Protein 8PMM (pdb70)

Foldseek 3Di:
DPDDLDDFPDDDDDCVLVDPVLLVVLVVVLVCLVVPQPPPDDLPQDDVQEDFFLVLALQQCQSVVVLLPPQAFWKFWAAAFDQLHGDLFTEIETEHQDDDDPVVDDPSNDDDQKTAGRPSRIGGYHYWYWDFDFFDDDPQLVCLQPPPQAHAFAHWKAWQPAIATFAFWWFFQDDLRFTFTKFFAVRQDDPVDGWRWMWGHHDVVVDDTDTFATWRDWDFWDACCLLVVDSSHSQSQEIEGLGMTTGGGDPPDDCVRYFLADPPAGFADWADADDRGDGRVVAFQFKKWWAHNGYGIFIWGFHGAFMWGADPVGRIYTFGTKIFTPPLDRRDHRRHHGIFIWGHDDDPDGIHTQWTWHDDDRQKIWIDRHDVDDTGIMTTTHGPVSSCVVSRMTGDGHVVSVVVSNVSD/DPDDADDFDDDDDDDQLVDPVNLVVLVVVLVVQVVQAPDDDPDDADPVLEDFFLVLALQLCQNCVVLLPVQFFWKFWFAAFDLQHGDLFTEIETEHCDDDDCVVDDPSNDDDQKTAGGPRRIGGYHYWYWDWADDDPQLVCQQPPPQAHAFQHWKAWQPAIATFAFWWFFQDDLRFTFTKFFAVRQDDPVDGWRWIWGHHDPVVDDTDTFATWRDWDAWDACCLQVVDHSHSQSAEIEGLTMTTGGGDPPDDCVRYFLADPPAGFADFADARDRRHGRVVAFQFKKWWAHSGYGIFIWGFHGAFMWGQDDPRHIYTFGTKIFTPPLDRRDDRRHGRIFIWGHDDPPDGIHTFWTWHPDDRQKIWIDRHDVDDTTIMTTTHGVVSSCVVSNMGGDRHVVSVVVSNVPRD/DDDADADPFPDDDDDDPLVDPVNLVVLVVVLVVLVPPQQADFFLLLALQQCQNCVVLLVPQFQWKFWFAAFDQQHGDQFTEIETEHQDDDDPVPDDPSNDDAQKTAGRRRHIGGYYYWHKDAADDDPQLVCLQPPPLAHAFAHWKAWQPAIATWAFFWFFQDGLRFTWTKFFAVSQDDVVDRWGWMWGHHDPVVDDTHTFFTWRDWDAKDAPCLLVVDHSHSQSFEIEGLGMTTGGGDPPDDCVRYFLADPVQGFADFADARDRPHGRVVAAQFKKWWAHSGYGIFIWGFHGAFMWDNPPPSHIYTFGTKIFTPPLDRRDAARHGGIFIWGHDDPPHGIHTFWGWHRRHPGFMWIDRHDVDDTGTMTTTHGPVSSCVVSNMGGDRHVVVVVVSNVSD

Solvent-accessible surface area: 53378 Å² total; per-residue (Å²): 180,126,155,116,89,92,113,66,74,170,121,158,186,57,92,59,11,108,95,137,88,39,32,77,31,10,58,87,95,20,39,109,42,109,186,44,50,146,75,218,184,71,54,220,56,87,151,84,71,40,3,91,10,1,42,40,0,0,44,1,1,2,28,31,1,137,110,3,71,177,92,27,68,3,0,0,0,0,19,28,17,114,182,17,100,56,33,121,41,13,0,0,1,0,1,22,65,49,100,17,56,143,110,9,48,74,130,72,46,35,36,57,66,59,16,68,0,23,70,13,43,14,0,15,4,4,38,6,30,4,44,58,144,179,52,84,78,40,95,38,6,41,81,0,8,0,48,16,112,26,0,0,8,0,0,0,0,0,5,49,104,63,63,0,0,0,0,3,5,0,43,33,96,65,71,76,77,40,0,0,0,0,0,0,37,83,8,0,30,32,119,135,78,115,90,26,86,0,14,0,0,10,0,93,94,78,20,26,22,33,71,0,1,30,22,31,84,40,28,28,78,22,12,0,58,84,9,8,60,44,61,0,2,41,20,57,55,0,16,0,15,0,2,0,0,1,0,9,7,17,150,124,17,74,24,99,11,11,16,9,48,2,29,58,42,27,88,6,7,73,22,70,99,10,69,14,135,39,63,2,97,35,8,4,36,35,75,0,4,0,2,0,22,0,6,3,77,20,39,0,30,0,14,0,0,0,7,3,62,37,36,178,176,32,46,1,26,0,4,0,1,1,0,7,4,55,130,102,124,26,1,1,27,132,17,0,15,0,0,3,0,0,9,26,54,121,133,75,82,115,21,88,0,2,0,0,2,7,6,25,109,17,31,23,0,102,4,34,32,52,29,90,78,14,41,22,35,1,0,1,0,0,1,0,7,44,0,3,64,110,7,67,0,53,18,6,39,57,63,120,41,8,117,82,1,49,155,110,81,180,136,94,136,90,125,117,60,64,166,115,158,181,57,92,57,10,110,98,149,86,36,32,101,30,9,64,85,68,22,38,94,33,110,182,56,39,156,96,68,94,145,50,163,53,56,154,80,57,31,2,93,9,4,39,43,0,0,30,2,1,0,30,34,5,154,99,2,91,162,86,22,71,5,4,0,0,0,16,24,14,121,191,18,98,53,34,119,42,12,0,0,1,0,0,14,31,42,102,18,58,149,110,8,40,82,126,61,42,38,38,54,66,65,14,35,1,25,66,12,37,22,0,16,3,3,38,6,40,4,48,89,109,78,98,38,94,35,11,18,78,0,7,0,45,12,102,26,0,0,7,0,0,9,0,1,4,40,102,61,66,0,0,0,0,4,4,0,42,31,100,63,73,41,61,50,0,0,0,0,0,2,30,84,11,0,26,28,117,132,77,116,86,25,79,0,12,0,1,36,0,94,104,104,22,21,26,41,77,0,1,25,25,69,94,38,31,31,76,29,13,0,56,81,6,8,59,36,54,0,2,56,33,59,52,0,17,0,23,0,1,0,0,0,0,13,9,15,154,124,15,81,26,98,14,9,17,10,50,1,30,58,41,26,78,6,8,74,23,66,96,12,75,12,136,42,76,6,100,37,10,5,36,30,74,0,4,0,2,0,27,0,6,2,76,20,41,0,30,0,13,0,0,0,5,9,50,62,43,167,163,49,35,2,29,0,1,1,1,2,0,6,5,48,127,94,124,30,1,0,47,144,5,0,8,0,0,2,0,0,8,30,50,119,135,71,77,111,22,81,0,2,0,0,0,10,12,34,109,37,2,66,10,131,4,36,37,56,30,92,93,11,41,18,50,0,0,0,0,0,1,0,9,40,0,4,67,98,3,68,0,53,22,7,42,54,63,117,42,7,112,72,1,49,141,88,55,226,128,125,143,89,122,99,94,118,68,72,172,130,154,185,54,91,68,12,112,94,137,84,33,31,82,30,9,67,79,85,18,33,121,70,154,90,211,14,162,63,2,96,9,3,43,43,0,0,29,0,0,0,58,33,1,151,104,0,52,158,80,12,48,3,0,0,0,0,10,27,18,120,177,15,98,52,34,110,66,16,0,0,2,0,2,14,41,45,107,16,60,149,111,9,42,75,128,62,31,37,37,49,63,71,14,78,9,26,90,20,21,49,0,20,3,4,35,7,42,5,47,80,109,104,63,38,91,40,5,35,83,0,13,0,53,12,105,26,0,0,6,0,0,0,0,0,3,43,114,33,60,0,0,0,0,3,5,0,61,22,92,58,61,47,102,29,0,0,0,0,0,8,47,122,7,0,19,23,138,131,77,118,75,28,86,0,15,0,0,12,0,94,85,80,16,22,22,32,74,0,1,29,24,36,80,42,29,27,78,19,12,0,58,77,8,8,59,45,58,1,2,56,31,59,58,1,19,0,36,0,22,0,0,0,0,14,17,16,154,126,17,81,24,100,13,10,17,10,46,2,28,59,40,24,81,6,10,77,21,68,95,9,75,13,135,40,72,5,89,35,9,3,34,50,64,0,4,0,2,0,36,3,11,4,80,25,39,0,29,0,14,0,1,0,2,3,30,64,49,156,123,50,39,0,19,0,6,0,1,3,0,7,5,63,132,115,125,46,2,2,44,121,6,0,7,0,0,2,0,0,9,24,51,106,139,73,77,118,22,78,0,2,0,3,1,78,14,32,24,87,132,36,8,98,4,35,32,47,27,88,69,13,55,24,38,15,3,11,0,2,1,0,8,40,0,5,71,115,8,76,0,50,22,6,42,63,62,125,46,8,126,81,2,52,142,114,90

Organism: Oryza sativa subsp. japonica (NCBI:txid39947)

Secondary structure (DSSP, 8-state):
--S-S--S-------GGGSHHHHHHHHHHHHHHHHT----S-----GGGB--BHHHHHHHHHHTHHHHHHTSSEEEEEEEEETTEEEEEEEEEEEESS---GGG--TTTSPPSEEE-GGG-EEEEEEEEEEE------HHHHIIIIISSSEEET-EEE-SS-EEE--EEEEESSTT--EEEEE-HHHH--TTSSS-EEEEE--TTTS-EEEEEE--EEEEEEEHHHHHSS--SS-SSEEEEEEEEEEEPPTTS-GGGEEEEETTTB---S-----TTSBGGGTTT-EEEEEETTTEEEEEEEEEEEEEEE-TT--EEEEEEEEEEGGG--S--TT-TT-EEEEPPSSSPPPEEEEEE--SSS--EEE---TTS--EEEEEEEEHHHHHHHHTEEE--SHHHHHHHHHH-/--S----S-------GGGSHHHHHHHHHHHHHHHHT-----SS---GGGB--SHHHHHHHHHHTHHHHHHT-SEEEEEEEEETTEEEEEEEEEEEES----GGGS-TTTSPPSEEE-GGG-EEEEEEEEEE----SHHHHIIIIISSSEEET-EEE-SS-EEE--EEEEESSTT--EEEEE-HHHH--TTSSS-EEEEE--TTTS-EEEEEE--EEEEEEEHHHHTSS--SS-SSEEEEEEEEEEEPPTTS-GGGEEEEETTTB---S-----TTS-GGGTTT-EEEEEETTTEEEEEEEEEEEEEEEETTTEEEEEEEEEEEGGG--S--TT-TT-EEEEPPSSSPPPEEEEEE---SS-EEEE---SSS--EEEEEEEEHHHHHHHHTEEE--SHHHHHHHHHT--/--SS----S-------GGGSHHHHHHHHHHHHHH---S----BHHHHHHHHHHTHHHHHHTSSEEEEEEEEETTEEEEEEEEEEEESS---GGGS-TTTSPPSEEE-GGG-EEEEEEEEE------HHHHIIIIISSSB-TT-EEE-SS-EEE--EEEEESSTT--EEEEEETTTS--TT-SS-EEEEE--TTTS-EEEEEE--EEEEEEEHHHHHSS--SS-SSEEEEEEEEEEEBPTT--GGGB--SBTTTB---S-----TTSBGGGTTT-EEEEEETTTEEEEEEEEEEEE---SSSSSEEEEEEEEEEGGG--S--TT-TTPEEEEPPSSSPPPEEEEEEE---SS--EEE--TTS--EE-EEEEEHHHHHHHHTEEE--SHHHHHHHHHH-

Nearest PDB structures (foldseek):
  8pmm-assembly1_A-2  TM=1.002E+00  e=7.565E-95  Oryza sativa Japonica Group
  8pmm-assembly1_C-2  TM=9.900E-01  e=7.023E-84  Oryza sativa Japonica Group
  7y77-assembly1_B-2  TM=9.861E-01  e=4.446E-80  Oryza sativa
  8has-assembly1_A  TM=9.762E-01  e=2.561E-70  Oryza sativa Japonica Group
  8has-assembly1_D  TM=9.778E-01  e=8.868E-70  Oryza sativa Japonica Group

B-factor: mean 43.65, std 19.55, range [15.36, 205.16]

Radius of gyration: 37.41 Å; Cα contacts (8 Å, |Δi|>4): 3082; chains: 3; bounding box: 82×108×98 Å

Structure (mmCIF, N/CA/C/O backbone):
data_8PMM
#
_entry.id   8PMM
#
_cell.length_a   89.967
_cell.length_b   182.917
_cell.length_c   172.510
_cell.angle_alpha   90.000
_cell.angle_beta   90.000
_cell.angle_gamma   90.000
#
_symmetry.space_group_name_H-M   'C 2 2 21'
#
loop_
_entity.id
_entity.type
_entity.pdbx_description
1 polymer 'Protein NARROW LEAF 1'
2 non-polymer "ADENOSINE-5'-TRIPHOSPHATE"
3 non-polymer 'MAGNESIUM ION'
4 non-polymer 'PHOSPHATE ION'
5 water water
#
loop_
_atom_site.group_PDB
_atom_site.id
_atom_site.type_symbol
_atom_site.label_atom_id
_atom_site.label_alt_id
_atom_site.label_comp_id
_atom_site.label_asym_id
_atom_site.label_entity_id
_atom_site.label_seq_id
_atom_site.pdbx_PDB_ins_code
_atom_site.Cartn_x
_atom_site.Cartn_y
_atom_site.Cartn_z
_atom_site.occupancy
_atom_site.B_iso_or_equiv
_atom_site.auth_seq_id
_atom_site.auth_comp_id
_atom_site.auth_asym_id
_atom_site.auth_atom_id
_atom_site.pdbx_PDB_model_num
ATOM 1 N N . CYS A 1 16 ? 28.57743 24.87112 86.17443 1.000 148.71256 41 CYS A N 1
ATOM 2 C CA . CYS A 1 16 ? 27.27377 24.85597 86.82769 1.000 146.24373 41 CYS A CA 1
ATOM 3 C C . CYS A 1 16 ? 27.13475 23.62070 87.71354 1.000 147.03825 41 CYS A C 1
ATOM 4 O O . CYS A 1 16 ? 28.13546 23.09336 88.19815 1.000 152.31620 41 CYS A O 1
ATOM 7 N N . THR A 1 17 ? 25.90230 23.17493 87.96337 1.000 149.61592 42 THR A N 1
ATOM 8 C CA . THR A 1 17 ? 25.71524 22.02396 88.84277 1.000 147.73809 42 THR A CA 1
ATOM 9 C C . THR A 1 17 ? 25.74927 20.69108 88.09359 1.000 145.36054 42 THR A C 1
ATOM 10 O O . THR A 1 17 ? 26.55958 19.81297 88.40617 1.000 145.48946 42 THR A O 1
ATOM 14 N N . HIS A 1 18 ? 24.87236 20.53511 87.10541 1.000 138.28833 43 HIS A N 1
ATOM 15 C CA . HIS A 1 18 ? 24.76578 19.33953 86.27238 1.000 141.40990 43 HIS A CA 1
ATOM 16 C C . HIS A 1 18 ? 24.48220 19.80694 84.84632 1.000 136.95349 43 HIS A C 1
ATOM 17 O O . HIS A 1 18 ? 24.58768 20.99853 84.54046 1.000 140.61150 43 HIS A O 1
ATOM 24 N N . THR A 1 19 ? 24.12159 18.88646 83.95321 1.000 131.13761 44 THR A N 1
ATOM 25 C CA . THR A 1 19 ? 23.84705 19.25158 82.56853 1.000 130.15946 44 THR A CA 1
ATOM 26 C C . THR A 1 19 ? 22.34466 19.18521 82.33086 1.000 129.79546 44 THR A C 1
ATOM 27 O O . THR A 1 19 ? 21.70009 18.17708 82.64443 1.000 127.86399 44 THR A O 1
ATOM 31 N N . GLU A 1 20 ? 21.78369 20.28214 81.81368 1.000 123.92479 45 GLU A N 1
ATOM 32 C CA . GLU A 1 20 ? 20.33946 20.34785 81.61846 1.000 100.27516 45 GLU A CA 1
ATOM 33 C C . GLU A 1 20 ? 19.92297 19.90948 80.21035 1.000 100.85824 45 GLU A C 1
ATOM 34 O O . GLU A 1 20 ? 19.09193 19.00725 80.06219 1.000 100.20832 45 GLU A O 1
ATOM 40 N N . ASN A 1 21 ? 20.48684 20.54068 79.16973 1.000 92.93591 46 ASN A N 1
ATOM 41 C CA . ASN A 1 21 ? 20.64661 20.00417 77.81659 1.000 83.58663 46 ASN A CA 1
ATOM 42 C C . ASN A 1 21 ? 21.64669 20.88497 77.07234 1.000 86.46616 46 ASN A C 1
ATOM 43 O O . ASN A 1 21 ? 21.45172 22.10208 77.04021 1.000 88.43986 46 ASN A O 1
ATOM 48 N N . SER A 1 22 ? 22.66340 20.33645 76.40985 1.000 87.04418 47 SER A N 1
ATOM 49 C CA . SER A 1 22 ? 23.58673 21.20775 75.68644 1.000 90.26784 47 SER A CA 1
ATOM 50 C C . SER A 1 22 ? 23.51331 21.09742 74.16920 1.000 87.13314 47 SER A C 1
ATOM 51 O O . SER A 1 22 ? 24.15974 21.89559 73.47967 1.000 89.91820 47 SER A O 1
ATOM 54 N N . ALA A 1 23 ? 22.75212 20.15139 73.63007 1.000 81.97540 48 ALA A N 1
ATOM 55 C CA . ALA A 1 23 ? 22.75532 19.89587 72.19809 1.000 79.58085 48 ALA A CA 1
ATOM 56 C C . ALA A 1 23 ? 21.35609 19.58879 71.68842 1.000 75.94993 48 ALA A C 1
ATOM 57 O O . ALA A 1 23 ? 20.57685 18.91165 72.36790 1.000 71.47307 48 ALA A O 1
ATOM 59 N N . ALA A 1 24 ? 21.05363 20.06671 70.48083 1.000 73.20136 49 ALA A N 1
ATOM 60 C CA . ALA A 1 24 ? 19.87649 19.60381 69.75002 1.000 68.55628 49 ALA A CA 1
ATOM 61 C C . ALA A 1 24 ? 20.25289 18.26113 69.14087 1.000 66.58695 49 ALA A C 1
ATOM 62 O O . ALA A 1 24 ? 20.92382 18.19248 68.10803 1.000 67.90653 49 ALA A O 1
ATOM 64 N N . TYR A 1 25 ? 19.83688 17.19129 69.80769 1.000 63.99652 50 TYR A N 1
ATOM 65 C CA . TYR A 1 25 ? 20.22902 15.82952 69.48845 1.000 62.78696 50 TYR A CA 1
ATOM 66 C C . TYR A 1 25 ? 18.97270 15.03100 69.18107 1.000 58.09173 50 TYR A C 1
ATOM 67 O O . TYR A 1 25 ? 17.96220 15.15299 69.88419 1.000 56.16957 50 TYR A O 1
ATOM 76 N N . PHE A 1 26 ? 19.03984 14.21409 68.13090 1.000 56.72437 51 PHE A N 1
ATOM 77 C CA . PHE A 1 26 ? 17.86894 13.53349 67.58963 1.000 52.75001 51 PHE A CA 1
ATOM 78 C C . PHE A 1 26 ? 18.14699 12.04321 67.50077 1.000 53.51035 51 PHE A C 1
ATOM 79 O O . PHE A 1 26 ? 19.13977 11.62925 66.89247 1.000 54.09593 51 PHE A O 1
ATOM 87 N N . LEU A 1 27 ? 17.28060 11.24487 68.11423 1.000 53.54168 52 LEU A N 1
ATOM 88 C CA . LEU A 1 27 ? 17.36574 9.79540 68.04483 1.000 59.53340 52 LEU A CA 1
ATOM 89 C C . LEU A 1 27 ? 16.16885 9.27271 67.26850 1.000 54.73322 52 LEU A C 1
ATOM 90 O O . LEU A 1 27 ? 15.02199 9.59878 67.59406 1.000 56.12464 52 LEU A O 1
ATOM 95 N N . TRP A 1 28 ? 16.43723 8.46870 66.24829 1.000 60.02596 53 TRP A N 1
ATOM 96 C CA . TRP A 1 28 ? 15.36287 7.89094 65.47222 1.000 54.00749 53 TRP A CA 1
ATOM 97 C C . TRP A 1 28 ? 15.32354 6.38415 65.68145 1.000 59.19874 53 TRP A C 1
ATOM 98 O O . TRP A 1 28 ? 16.36816 5.75341 65.87726 1.000 53.67559 53 TRP A O 1
ATOM 109 N N . PRO A 1 29 ? 14.14083 5.77527 65.65174 1.000 68.20815 54 PRO A N 1
ATOM 110 C CA . PRO A 1 29 ? 14.06844 4.32927 65.87431 1.000 67.13704 54 PRO A CA 1
ATOM 111 C C . PRO A 1 29 ? 14.72670 3.56435 64.73963 1.000 62.68617 54 PRO A C 1
ATOM 112 O O . PRO A 1 29 ? 14.64410 3.94971 63.57114 1.000 52.69167 54 PRO A O 1
ATOM 116 N N . THR A 1 30 ? 15.39461 2.47115 65.10273 1.000 60.49945 55 THR A N 1
ATOM 117 C CA . THR A 1 30 ? 15.94606 1.53462 64.13815 1.000 58.50782 55 THR A CA 1
ATOM 118 C C . THR A 1 30 ? 15.63667 0.08290 64.46880 1.000 65.41779 55 THR A C 1
ATOM 119 O O . THR A 1 30 ? 15.90698 -0.78970 63.63428 1.000 53.90381 55 THR A O 1
ATOM 123 N N . SER A 1 31 ? 15.08156 -0.19956 65.65259 1.000 61.33448 56 SER A N 1
ATOM 124 C CA . SER A 1 31 ? 14.94370 -1.57849 66.11383 1.000 60.09536 56 SER A CA 1
ATOM 125 C C . SER A 1 31 ? 14.07178 -2.40305 65.17753 1.000 50.09966 56 SER A C 1
ATOM 126 O O . SER A 1 31 ? 14.41676 -3.53859 64.83207 1.000 51.99345 56 SER A O 1
ATOM 129 N N . ASN A 1 32 ? 12.93496 -1.85049 64.75116 1.000 41.99995 57 ASN A N 1
ATOM 130 C CA . ASN A 1 32 ? 12.06486 -2.62986 63.87808 1.000 44.33175 57 ASN A CA 1
ATOM 131 C C . ASN A 1 32 ? 12.61569 -2.76899 62.46953 1.000 48.10305 57 ASN A C 1
ATOM 132 O O . ASN A 1 32 ? 11.98462 -3.42620 61.63546 1.000 48.58266 57 ASN A O 1
ATOM 137 N N . LEU A 1 33 ? 13.76854 -2.17586 62.18639 1.000 45.02294 58 LEU A N 1
ATOM 138 C CA . LEU A 1 33 ? 14.45106 -2.37795 60.91981 1.000 53.74647 58 LEU A CA 1
ATOM 139 C C . LEU A 1 33 ? 15.43772 -3.53690 60.97431 1.000 52.79983 58 LEU A C 1
ATOM 140 O O . LEU A 1 33 ? 15.92897 -3.96556 59.92508 1.000 54.95057 58 LEU A O 1
ATOM 145 N N . GLN A 1 34 ? 15.72131 -4.05431 62.16722 1.000 57.62186 59 GLN A N 1
ATOM 146 C CA . GLN A 1 34 ? 16.56237 -5.23095 62.31198 1.000 57.38855 59 GLN A CA 1
ATOM 147 C C . GLN A 1 34 ? 15.88876 -6.44373 61.68577 1.000 58.21123 59 GLN A C 1
ATOM 148 O O . GLN A 1 34 ? 14.66302 -6.58146 61.69907 1.000 55.08631 59 GLN A O 1
ATOM 154 N N . HIS A 1 35 ? 16.71389 -7.33378 61.13984 1.000 62.97708 60 HIS A N 1
ATOM 155 C CA . HIS A 1 35 ? 16.19645 -8.55666 60.53873 1.000 70.71497 60 HIS A CA 1
ATOM 156 C C . HIS A 1 35 ? 15.45992 -9.39755 61.57433 1.000 64.09349 60 HIS A C 1
ATOM 157 O O . HIS A 1 35 ? 14.33642 -9.85589 61.33622 1.000 63.56131 60 HIS A O 1
ATOM 164 N N . CYS A 1 36 ? 16.06942 -9.58029 62.74714 1.000 69.00500 61 CYS A N 1
ATOM 165 C CA . CYS A 1 36 ? 15.49599 -10.45565 63.76477 1.000 70.49344 61 CYS A CA 1
ATOM 166 C C . CYS A 1 36 ? 14.16600 -9.92058 64.28477 1.000 63.74609 61 CYS A C 1
ATOM 167 O O . CYS A 1 36 ? 13.22695 -10.69226 64.51086 1.000 61.01522 61 CYS A O 1
ATOM 170 N N . ALA A 1 37 ? 14.07094 -8.60450 64.49698 1.000 64.48902 62 ALA A N 1
ATOM 171 C CA . ALA A 1 37 ? 12.82168 -8.01600 64.97557 1.000 55.85577 62 ALA A CA 1
ATOM 172 C C . ALA A 1 37 ? 11.68681 -8.25524 63.98827 1.000 50.97442 62 ALA A C 1
ATOM 173 O O . ALA A 1 37 ? 10.55580 -8.55926 64.38795 1.000 49.22177 62 ALA A O 1
ATOM 175 N N . ALA A 1 38 ? 11.97399 -8.12507 62.69224 1.000 51.44872 63 ALA A N 1
ATOM 176 C CA . ALA A 1 38 ? 10.94486 -8.32037 61.67710 1.000 50.09493 63 ALA A CA 1
ATOM 177 C C . ALA A 1 38 ? 10.45295 -9.76161 61.66874 1.000 56.44308 63 ALA A C 1
ATOM 178 O O . ALA A 1 38 ? 9.24424 -10.01063 61.59071 1.000 52.11952 63 ALA A O 1
ATOM 180 N N . GLU A 1 39 ? 11.36524 -10.73126 61.72922 1.000 56.97767 64 GLU A N 1
ATOM 181 C CA . GLU A 1 39 ? 10.88854 -12.10435 61.66068 1.000 64.84837 64 GLU A CA 1
ATOM 182 C C . GLU A 1 39 ? 10.27998 -12.57260 62.97337 1.000 64.97436 64 GLU A C 1
ATOM 183 O O . GLU A 1 39 ? 9.42139 -13.46159 62.95539 1.000 61.63771 64 GLU A O 1
ATOM 189 N N . GLY A 1 40 ? 10.69925 -12.01223 64.11428 1.000 58.71818 65 GLY A N 1
ATOM 190 C CA . GLY A 1 40 ? 9.97196 -12.27678 65.34733 1.000 58.24541 65 GLY A CA 1
ATOM 191 C C . GLY A 1 40 ? 8.49657 -11.93634 65.23580 1.000 58.64411 65 GLY A C 1
ATOM 192 O O . GLY A 1 40 ? 7.63338 -12.69661 65.68421 1.000 55.22584 65 GLY A O 1
ATOM 193 N N . ARG A 1 41 ? 8.19004 -10.78868 64.62207 1.000 50.43990 66 ARG A N 1
ATOM 194 C CA . ARG A 1 41 ? 6.80968 -10.45249 64.28837 1.000 49.63783 66 ARG A CA 1
ATOM 195 C C . ARG A 1 41 ? 6.23773 -11.45264 63.29307 1.000 49.21369 66 ARG A C 1
ATOM 196 O O . ARG A 1 41 ? 5.14990 -12.00405 63.49755 1.000 49.29380 66 ARG A O 1
ATOM 204 N N . ALA A 1 42 ? 6.98587 -11.71831 62.21706 1.000 51.26448 67 ALA A N 1
ATOM 205 C CA . ALA A 1 42 ? 6.52178 -12.63191 61.17884 1.000 53.65345 67 ALA A CA 1
ATOM 206 C C . ALA A 1 42 ? 6.28888 -14.02841 61.73154 1.000 57.11674 67 ALA A C 1
ATOM 207 O O . ALA A 1 42 ? 5.26637 -14.65870 61.43742 1.000 57.79971 67 ALA A O 1
ATOM 209 N N . ASN A 1 43 ? 7.22834 -14.52764 62.53882 1.000 59.90122 68 ASN A N 1
ATOM 210 C CA . ASN A 1 43 ? 7.07578 -15.86275 63.10845 1.000 64.04316 68 ASN A CA 1
ATOM 211 C C . ASN A 1 43 ? 5.88643 -15.92255 64.05758 1.000 62.40107 68 ASN A C 1
ATOM 212 O O . ASN A 1 43 ? 5.20002 -16.94744 64.13448 1.000 65.04368 68 ASN A O 1
ATOM 217 N N . TYR A 1 44 ? 5.62649 -14.83572 64.78706 1.000 58.52042 69 TYR A N 1
ATOM 218 C CA . TYR A 1 44 ? 4.47772 -14.81241 65.68495 1.000 57.28264 69 TYR A CA 1
ATOM 219 C C . TYR A 1 44 ? 3.17713 -14.99841 64.91369 1.000 56.18531 69 TYR A C 1
ATOM 220 O O . TYR A 1 44 ? 2.35283 -15.85257 65.25964 1.000 58.34166 69 TYR A O 1
ATOM 229 N N . PHE A 1 45 ? 2.97719 -14.20622 63.85896 1.000 53.36749 70 PHE A N 1
ATOM 230 C CA . PHE A 1 45 ? 1.76180 -14.33381 63.06378 1.000 52.86649 70 PHE A CA 1
ATOM 231 C C . PHE A 1 45 ? 1.77533 -15.59338 62.20618 1.000 56.95470 70 PHE A C 1
ATOM 232 O O . PHE A 1 45 ? 0.71400 -16.15959 61.92492 1.000 58.20764 70 PHE A O 1
ATOM 240 N N . GLY A 1 46 ? 2.95449 -16.03898 61.77095 1.000 59.51687 71 GLY A N 1
ATOM 241 C CA . GLY A 1 46 ? 3.02972 -17.28931 61.02999 1.000 64.17315 71 GLY A CA 1
ATOM 242 C C . GLY A 1 46 ? 2.63406 -18.48590 61.87509 1.000 67.75094 71 GLY A C 1
ATOM 243 O O . GLY A 1 46 ? 2.00318 -19.42536 61.38319 1.000 70.87938 71 GLY A O 1
ATOM 244 N N . ASN A 1 47 ? 3.00353 -18.46928 63.15908 1.000 67.86180 72 ASN A N 1
ATOM 245 C CA . ASN A 1 47 ? 2.58371 -19.53101 64.06815 1.000 71.60932 72 ASN A CA 1
ATOM 246 C C . ASN A 1 47 ? 1.07660 -19.49498 64.29562 1.000 70.16190 72 ASN A C 1
ATOM 247 O O . ASN A 1 47 ? 0.43325 -20.54652 64.39268 1.000 73.89799 72 ASN A O 1
ATOM 252 N N . LEU A 1 48 ? 0.50012 -18.29487 64.40553 1.000 65.26109 73 LEU A N 1
ATOM 253 C CA . LEU A 1 48 ? -0.94402 -18.17845 64.58606 1.000 64.19789 73 LEU A CA 1
ATOM 254 C C . LEU A 1 48 ? -1.69988 -18.69107 63.36721 1.000 66.29977 73 LEU A C 1
ATOM 255 O O . LEU A 1 48 ? -2.71136 -19.38957 63.50465 1.000 71.23268 73 LEU A O 1
ATOM 260 N N . GLN A 1 49 ? -1.23099 -18.34527 62.16509 1.000 64.73467 74 GLN A N 1
ATOM 261 C CA . GLN A 1 49 ? -1.90612 -18.78693 60.94814 1.000 71.62773 74 GLN A CA 1
ATOM 262 C C . GLN A 1 49 ? -1.92357 -20.30733 60.85560 1.000 78.37865 74 GLN A C 1
ATOM 263 O O . GLN A 1 49 ? -2.97939 -20.91598 60.64748 1.000 75.41563 74 GLN A O 1
ATOM 269 N N . LYS A 1 50 ? -0.75776 -20.93939 61.01566 1.000 75.62690 75 LYS A N 1
ATOM 270 C CA . LYS A 1 50 ? -0.69326 -22.39527 60.95671 1.000 81.13228 75 LYS A CA 1
ATOM 271 C C . LYS A 1 50 ? -1.46594 -23.03309 62.10335 1.000 83.15307 75 LYS A C 1
ATOM 272 O O . LYS A 1 50 ? -1.98046 -24.14782 61.96091 1.000 87.91783 75 LYS A O 1
ATOM 278 N N . GLY A 1 51 ? -1.56119 -22.34901 63.23672 1.000 80.54762 76 GLY A N 1
ATOM 279 C CA . GLY A 1 51 ? -2.22597 -22.87992 64.40474 1.000 85.95520 76 GLY A CA 1
ATOM 280 C C . GLY A 1 51 ? -3.70064 -22.56698 64.52813 1.000 96.07274 76 GLY A C 1
ATOM 281 O O . GLY A 1 51 ? -4.28354 -22.84181 65.58249 1.000 89.82042 76 GLY A O 1
ATOM 282 N N . LEU A 1 52 ? -4.31911 -21.96171 63.51151 1.000 93.07785 77 LEU A N 1
ATOM 283 C CA . LEU A 1 52 ? -5.75576 -21.70973 63.57197 1.000 94.45450 77 LEU A CA 1
ATOM 284 C C . LEU A 1 52 ? -6.54033 -23.01189 63.69184 1.000 103.77043 77 LEU A C 1
ATOM 285 O O . LEU A 1 52 ? -7.23299 -23.24791 64.68894 1.000 110.69452 77 LEU A O 1
ATOM 290 N N . LEU A 1 53 ? -6.41013 -23.88329 62.69002 1.000 103.75748 78 LEU A N 1
ATOM 291 C CA . LEU A 1 53 ? -7.20196 -25.10258 62.52877 1.000 112.91497 78 LEU A CA 1
ATOM 292 C C . LEU A 1 53 ? -8.65897 -24.89397 62.96726 1.000 121.37763 78 LEU A C 1
ATOM 293 O O . LEU A 1 53 ? -9.16537 -25.63348 63.82304 1.000 117.86121 78 LEU A O 1
ATOM 298 N N . PRO A 1 54 ? -9.35168 -23.89743 62.40447 1.000 121.43997 79 PRO A N 1
ATOM 299 C CA . PRO A 1 54 ? -10.69711 -23.53805 62.87489 1.000 114.57089 79 PRO A CA 1
ATOM 300 C C . PRO A 1 54 ? -11.73605 -24.52784 62.37644 1.000 125.98549 79 PRO A C 1
ATOM 301 O O . PRO A 1 54 ? -12.05434 -24.57678 61.18242 1.000 123.01502 79 PRO A O 1
ATOM 305 N N . ARG A 1 55 ? -12.26113 -25.33511 63.30389 1.000 121.68130 80 ARG A N 1
ATOM 306 C CA . ARG A 1 55 ? -13.14874 -26.46427 63.03731 1.000 129.24991 80 ARG A CA 1
ATOM 307 C C . ARG A 1 55 ? -14.21576 -26.07810 62.02743 1.000 138.09126 80 ARG A C 1
ATOM 308 O O . ARG A 1 55 ? -14.74478 -24.96809 62.06658 1.000 141.36100 80 ARG A O 1
ATOM 316 N N . HIS A 1 56 ? -14.50207 -27.00323 61.09929 1.000 137.76490 81 HIS A N 1
ATOM 317 C CA . HIS A 1 56 ? -15.00996 -26.83577 59.73671 1.000 136.19929 81 HIS A CA 1
ATOM 318 C C . HIS A 1 56 ? -16.11265 -25.78372 59.58151 1.000 136.16781 81 HIS A C 1
ATOM 319 O O . HIS A 1 56 ? -16.10278 -25.07810 58.56614 1.000 136.54412 81 HIS A O 1
ATOM 326 N N . PRO A 1 57 ? -17.08658 -25.63328 60.48297 1.000 135.40486 82 PRO A N 1
ATOM 327 C CA . PRO A 1 57 ? -18.06991 -24.56419 60.29335 1.000 131.94639 82 PRO A CA 1
ATOM 328 C C . PRO A 1 57 ? -17.52467 -23.25385 60.85756 1.000 136.58436 82 PRO A C 1
ATOM 329 O O . PRO A 1 57 ? -16.40923 -23.17647 61.36063 1.000 140.87460 82 PRO A O 1
ATOM 333 N N . GLY A 1 58 ? -18.31969 -22.20090 60.72940 1.000 132.70474 83 GLY A N 1
ATOM 334 C CA . GLY A 1 58 ? -17.85369 -20.86648 61.05695 1.000 118.44364 83 GLY A CA 1
ATOM 335 C C . GLY A 1 58 ? -18.88672 -20.12239 61.87311 1.000 119.70055 83 GLY A C 1
ATOM 336 O O . GLY A 1 58 ? -19.00935 -18.89559 61.79022 1.000 111.97815 83 GLY A O 1
ATOM 337 N N . ARG A 1 59 ? -19.64271 -20.88301 62.66653 1.000 125.23761 84 ARG A N 1
ATOM 338 C CA . ARG A 1 59 ? -20.82339 -20.40455 63.37199 1.000 108.61690 84 ARG A CA 1
ATOM 339 C C . ARG A 1 59 ? -20.54879 -20.00938 64.83431 1.000 107.79150 84 ARG A C 1
ATOM 340 O O . ARG A 1 59 ? -21.49357 -19.88912 65.62084 1.000 112.27953 84 ARG A O 1
ATOM 348 N N . LEU A 1 60 ? -19.26521 -19.84086 65.21482 1.000 99.16336 85 LEU A N 1
ATOM 349 C CA . LEU A 1 60 ? -18.87138 -18.85360 66.23536 1.000 89.86445 85 LEU A CA 1
ATOM 350 C C . LEU A 1 60 ? -19.66037 -18.71415 67.53936 1.000 92.56862 85 LEU A C 1
ATOM 351 O O . LEU A 1 60 ? -20.37610 -17.72115 67.70669 1.000 98.62665 85 LEU A O 1
ATOM 356 N N . PRO A 1 61 ? -19.62437 -19.67283 68.45905 1.000 96.18016 86 PRO A N 1
ATOM 357 C CA . PRO A 1 61 ? -20.55636 -19.63460 69.58917 1.000 100.13826 86 PRO A CA 1
ATOM 358 C C . PRO A 1 61 ? -20.24487 -18.48232 70.53860 1.000 96.87996 86 PRO A C 1
ATOM 359 O O . PRO A 1 61 ? -19.12653 -17.96530 70.60916 1.000 92.07024 86 PRO A O 1
ATOM 363 N N . LYS A 1 62 ? -21.29778 -18.06666 71.25460 1.000 79.08962 87 LYS A N 1
ATOM 364 C CA . LYS A 1 62 ? -21.37557 -16.74556 71.88173 1.000 74.09969 87 LYS A CA 1
ATOM 365 C C . LYS A 1 62 ? -20.33193 -16.55671 72.97531 1.000 72.32977 87 LYS A C 1
ATOM 366 O O . LYS A 1 62 ? -19.87922 -15.42849 73.20933 1.000 61.50081 87 LYS A O 1
ATOM 372 N N . GLY A 1 63 ? -19.94836 -17.63003 73.66458 1.000 68.68064 88 GLY A N 1
ATOM 373 C CA . GLY A 1 63 ? -18.92694 -17.51193 74.68974 1.000 61.83951 88 GLY A CA 1
ATOM 374 C C . GLY A 1 63 ? -17.57578 -17.07231 74.15512 1.000 64.51489 88 GLY A C 1
ATOM 375 O O . GLY A 1 63 ? -16.71164 -16.68463 74.95061 1.000 57.30558 88 GLY A O 1
ATOM 376 N N . GLN A 1 64 ? -17.36944 -17.13681 72.83683 1.000 53.11685 89 GLN A N 1
ATOM 377 C CA . GLN A 1 64 ? -16.11992 -16.73593 72.20544 1.000 46.25255 89 GLN A CA 1
ATOM 378 C C . GLN A 1 64 ? -16.16865 -15.32796 71.60824 1.000 40.43739 89 GLN A C 1
ATOM 379 O O . GLN A 1 64 ? -15.23583 -14.94259 70.90210 1.000 36.35676 89 GLN A O 1
ATOM 385 N N . GLN A 1 65 ? -17.22361 -14.55486 71.86599 1.000 36.33608 90 GLN A N 1
ATOM 386 C CA . GLN A 1 65 ? -17.29192 -13.19193 71.34966 1.000 40.03169 90 GLN A CA 1
ATOM 387 C C . GLN A 1 65 ? -16.29910 -12.28904 72.07251 1.000 34.59512 90 GLN A C 1
ATOM 388 O O . GLN A 1 65 ? -16.14088 -12.37546 73.29442 1.000 34.32472 90 GLN A O 1
ATOM 394 N N . ALA A 1 66 ? -15.60144 -11.44227 71.30938 1.000 28.55015 91 ALA A N 1
ATOM 395 C CA . ALA A 1 66 ? -14.66576 -10.50980 71.92934 1.000 33.05428 91 ALA A CA 1
ATOM 396 C C . ALA A 1 66 ? -15.35765 -9.70624 73.02396 1.000 35.29604 91 ALA A C 1
ATOM 397 O O . ALA A 1 66 ? -16.52917 -9.33735 72.89495 1.000 30.41759 91 ALA A O 1
ATOM 399 N N . ASN A 1 67 ? -14.61823 -9.40109 74.09526 1.000 31.62590 92 ASN A N 1
ATOM 400 C CA . ASN A 1 67 ? -15.16693 -8.53023 75.12941 1.000 30.35261 92 ASN A CA 1
ATOM 401 C C . ASN A 1 67 ? -14.28922 -7.33166 75.48880 1.000 30.68657 92 ASN A C 1
ATOM 402 O O . ASN A 1 67 ? -14.80134 -6.28537 75.90488 1.000 27.90713 92 ASN A O 1
ATOM 407 N N . SER A 1 68 ? -12.97203 -7.47248 75.34241 1.000 27.20657 93 SER A N 1
ATOM 408 C CA . SER A 1 68 ? -12.01853 -6.46296 75.79131 1.000 25.54303 93 SER A CA 1
ATOM 409 C C . SER A 1 68 ? -11.45139 -5.68122 74.61484 1.000 30.71184 93 SER A C 1
ATOM 410 O O . SER A 1 68 ? -11.60869 -6.06005 73.44753 1.000 28.93512 93 SER A O 1
ATOM 413 N N . LEU A 1 69 ? -10.78540 -4.56419 74.93737 1.000 28.29580 94 LEU A N 1
ATOM 414 C CA . LEU A 1 69 ? -9.97727 -3.89001 73.92929 1.000 27.48886 94 LEU A CA 1
ATOM 415 C C . LEU A 1 69 ? -8.92861 -4.83266 73.35335 1.000 24.41707 94 LEU A C 1
ATOM 416 O O . LEU A 1 69 ? -8.69313 -4.84759 72.13858 1.000 24.80414 94 LEU A O 1
ATOM 421 N N . LEU A 1 70 ? -8.27039 -5.61219 74.21530 1.000 21.77406 95 LEU A N 1
ATOM 422 C CA . LEU A 1 70 ? -7.24928 -6.53796 73.73534 1.000 30.10168 95 LEU A CA 1
ATOM 423 C C . LEU A 1 70 ? -7.82460 -7.57016 72.76674 1.000 27.54618 95 LEU A C 1
ATOM 424 O O . LEU A 1 70 ? -7.18992 -7.89884 71.75333 1.000 24.77947 95 LEU A O 1
ATOM 429 N N . ASP A 1 71 ? -9.02304 -8.10011 73.06414 1.000 24.95213 96 ASP A N 1
ATOM 430 C CA . ASP A 1 71 ? -9.66559 -9.04098 72.14480 1.000 31.81306 96 ASP A CA 1
ATOM 431 C C . ASP A 1 71 ? -9.76275 -8.46546 70.73256 1.000 25.35273 96 ASP A C 1
ATOM 432 O O . ASP A 1 71 ? -9.37495 -9.11134 69.74958 1.000 24.72755 96 ASP A O 1
ATOM 437 N N . LEU A 1 72 ? -10.29749 -7.24354 70.61834 1.000 20.91661 97 LEU A N 1
ATOM 438 C CA . LEU A 1 72 ? -10.45740 -6.62661 69.30639 1.000 21.30742 97 LEU A CA 1
ATOM 439 C C . LEU A 1 72 ? -9.12058 -6.30203 68.66262 1.000 24.89601 97 LEU A C 1
ATOM 440 O O . LEU A 1 72 ? -8.94520 -6.48337 67.45079 1.000 26.05187 97 LEU A O 1
ATOM 445 N N . MET A 1 73 ? -8.15825 -5.83760 69.45580 1.000 22.13910 98 MET A N 1
ATOM 446 C CA . MET A 1 73 ? -6.86608 -5.50652 68.87611 1.000 25.07582 98 MET A CA 1
ATOM 447 C C . MET A 1 73 ? -6.14367 -6.74956 68.37229 1.000 25.24566 98 MET A C 1
ATOM 448 O O . MET A 1 73 ? -5.43253 -6.68414 67.36020 1.000 26.02821 98 MET A O 1
ATOM 453 N N . THR A 1 74 ? -6.33566 -7.89086 69.04091 1.000 22.64720 99 THR A N 1
ATOM 454 C CA . THR A 1 74 ? -5.72324 -9.13652 68.58817 1.000 22.96514 99 THR A CA 1
ATOM 455 C C . THR A 1 74 ? -6.34416 -9.62617 67.28013 1.000 29.28491 99 THR A C 1
ATOM 456 O O . THR A 1 74 ? -5.62699 -10.09381 66.38292 1.000 31.47218 99 THR A O 1
ATOM 460 N N . ILE A 1 75 ? -7.67366 -9.52238 67.14783 1.000 26.39901 100 ILE A N 1
ATOM 461 C CA . ILE A 1 75 ? -8.33210 -9.95344 65.91640 1.000 24.60180 100 ILE A CA 1
ATOM 462 C C . ILE A 1 75 ? -7.92678 -9.04539 64.76235 1.000 26.33137 100 ILE A C 1
ATOM 463 O O . ILE A 1 75 ? -7.61560 -9.51584 63.65920 1.000 25.95152 100 ILE A O 1
ATOM 468 N N . ARG A 1 76 ? -7.92902 -7.72858 64.99219 1.000 22.35555 101 ARG A N 1
ATOM 469 C CA . ARG A 1 76 ? -7.57394 -6.79640 63.92575 1.000 27.99328 101 ARG A CA 1
ATOM 470 C C . ARG A 1 76 ? -6.12113 -6.97423 63.51304 1.000 30.13967 101 ARG A C 1
ATOM 471 O O . ARG A 1 76 ? -5.80058 -6.94406 62.31860 1.000 26.27482 101 ARG A O 1
ATOM 479 N N . ALA A 1 77 ? -5.23186 -7.21104 64.48149 1.000 23.81816 102 ALA A N 1
ATOM 480 C CA . ALA A 1 77 ? -3.83191 -7.41325 64.13288 1.000 34.75303 102 ALA A CA 1
ATOM 481 C C . ALA A 1 77 ? -3.67173 -8.62517 63.22444 1.000 31.68324 102 ALA A C 1
ATOM 482 O O . ALA A 1 77 ? -2.98935 -8.56113 62.19392 1.000 30.30866 102 ALA A O 1
ATOM 484 N N . PHE A 1 78 ? -4.30911 -9.74241 63.58913 1.000 27.24265 103 PHE A N 1
ATOM 485 C CA . PHE A 1 78 ? -4.21396 -10.94487 62.77028 1.000 30.43321 103 PHE A CA 1
ATOM 486 C C . PHE A 1 78 ? -4.68017 -10.69359 61.33638 1.000 32.11143 103 PHE A C 1
ATOM 487 O O . PHE A 1 78 ? -4.07174 -11.19100 60.37957 1.000 32.92576 103 PHE A O 1
ATOM 495 N N . HIS A 1 79 ? -5.74155 -9.90375 61.16443 1.000 33.35201 104 HIS A N 1
ATOM 496 C CA . HIS A 1 79 ? -6.31275 -9.62076 59.85131 1.000 29.10675 104 HIS A CA 1
ATOM 497 C C . HIS A 1 79 ? -5.83792 -8.30551 59.24159 1.000 32.63693 104 HIS A C 1
ATOM 498 O O . HIS A 1 79 ? -6.46281 -7.81889 58.29109 1.000 35.17423 104 HIS A O 1
ATOM 505 N N . SER A 1 80 ? -4.74367 -7.72879 59.74188 1.000 31.25501 105 SER A N 1
ATOM 506 C CA . SER A 1 80 ? -4.44645 -6.34473 59.38348 1.000 35.54602 105 SER A CA 1
ATOM 507 C C . SER A 1 80 ? -4.14538 -6.18535 57.89443 1.000 38.83971 105 SER A C 1
ATOM 508 O O . SER A 1 80 ? -4.51935 -5.17233 57.29374 1.000 32.00056 105 SER A O 1
ATOM 511 N N . LYS A 1 81 ? -3.46355 -7.15806 57.28279 1.000 39.78927 106 LYS A N 1
ATOM 512 C CA . LYS A 1 81 ? -3.14888 -7.06097 55.85723 1.000 46.46571 106 LYS A CA 1
ATOM 513 C C . LYS A 1 81 ? -4.40040 -6.84539 55.00622 1.000 44.59765 106 LYS A C 1
ATOM 514 O O . LYS A 1 81 ? -4.50169 -5.85315 54.27397 1.000 49.37427 106 LYS A O 1
ATOM 520 N N . ILE A 1 82 ? -5.36200 -7.77774 55.07381 1.000 35.93609 107 ILE A N 1
ATOM 521 C CA . ILE A 1 82 ? -6.55324 -7.65287 54.22805 1.000 42.23392 107 ILE A CA 1
ATOM 522 C C . ILE A 1 82 ? -7.40508 -6.45588 54.62954 1.000 40.80976 107 ILE A C 1
ATOM 523 O O . ILE A 1 82 ? -8.07738 -5.85356 53.78156 1.000 39.80164 107 ILE A O 1
ATOM 528 N N . LEU A 1 83 ? -7.40548 -6.09488 55.91480 1.000 34.83750 108 LEU A N 1
ATOM 529 C CA . LEU A 1 83 ? -8.25472 -4.99884 56.36597 1.000 34.73553 108 LEU A CA 1
ATOM 530 C C . LEU A 1 83 ? -7.77828 -3.65824 55.82863 1.000 34.21548 108 LEU A C 1
ATOM 531 O O . LEU A 1 83 ? -8.59856 -2.78980 55.51171 1.000 40.31579 108 LEU A O 1
ATOM 536 N N . ARG A 1 84 ? -6.46764 -3.47923 55.69963 1.000 36.80020 109 ARG A N 1
ATOM 537 C CA . ARG A 1 84 ? -5.91228 -2.19128 55.31614 1.000 43.37690 109 ARG A CA 1
ATOM 538 C C . ARG A 1 84 ? -5.83105 -1.99307 53.80999 1.000 49.59635 109 ARG A C 1
ATOM 539 O O . ARG A 1 84 ? -5.72833 -0.84521 53.36218 1.000 53.45098 109 ARG A O 1
ATOM 547 N N . ARG A 1 85 ? -5.88175 -3.07163 53.01978 1.000 35.71426 110 ARG A N 1
ATOM 548 C CA . ARG A 1 85 ? -5.54795 -2.93963 51.60471 1.000 42.17024 110 ARG A CA 1
ATOM 549 C C . ARG A 1 85 ? -6.55841 -2.09398 50.83191 1.000 50.98944 110 ARG A C 1
ATOM 550 O O . ARG A 1 85 ? -6.18746 -1.44534 49.84638 1.000 48.68403 110 ARG A O 1
ATOM 558 N N . PHE A 1 86 ? -7.81265 -2.03616 51.27192 1.000 39.16979 111 PHE A N 1
ATOM 559 C CA . PHE A 1 86 ? -8.80471 -1.19679 50.60217 1.000 46.21475 111 PHE A CA 1
ATOM 560 C C . PHE A 1 86 ? -9.52830 -0.30019 51.59532 1.000 46.33772 111 PHE A C 1
ATOM 561 O O . PHE A 1 86 ? -10.75448 -0.16170 51.55466 1.000 55.26346 111 PHE A O 1
ATOM 569 N N . SER A 1 87 ? -8.78956 0.32848 52.50323 1.000 41.14397 112 SER A N 1
ATOM 570 C CA . SER A 1 87 ? -9.41954 1.17062 53.50675 1.000 33.04157 112 SER A CA 1
ATOM 571 C C . SER A 1 87 ? -8.45698 2.27463 53.91999 1.000 34.70275 112 SER A C 1
ATOM 572 O O . SER A 1 87 ? -7.24513 2.18787 53.70704 1.000 35.50381 112 SER A O 1
ATOM 575 N N . LEU A 1 88 ? -9.02092 3.32487 54.51596 1.000 32.67346 113 LEU A N 1
ATOM 576 C CA . LEU A 1 88 ? -8.22889 4.45173 54.98980 1.000 34.72739 113 LEU A CA 1
ATOM 577 C C . LEU A 1 88 ? -7.66534 4.21529 56.38165 1.000 35.75505 113 LEU A C 1
ATOM 578 O O . LEU A 1 88 ? -6.69018 4.86995 56.76437 1.000 35.19354 113 LEU A O 1
ATOM 583 N N . GLY A 1 89 ? -8.25711 3.30635 57.13976 1.000 32.49164 114 GLY A N 1
ATOM 584 C CA . GLY A 1 89 ? -7.84222 3.07630 58.50822 1.000 32.58419 114 GLY A CA 1
ATOM 585 C C . GLY A 1 89 ? -8.79140 2.11581 59.18297 1.000 31.05427 114 GLY A C 1
ATOM 586 O O . GLY A 1 89 ? -9.84315 1.74854 58.64413 1.000 27.79621 114 GLY A O 1
ATOM 587 N N . THR A 1 90 ? -8.39007 1.69779 60.38069 1.000 26.13866 115 THR A N 1
ATOM 588 C CA . THR A 1 90 ? -9.18814 0.82077 61.22216 1.000 24.75966 115 THR A CA 1
ATOM 589 C C . THR A 1 90 ? -9.00852 1.23698 62.67861 1.000 26.54060 115 THR A C 1
ATOM 590 O O . THR A 1 90 ? -8.01379 1.86961 63.05119 1.000 23.38199 115 THR A O 1
ATOM 594 N N . ALA A 1 91 ? -9.99385 0.87737 63.49850 1.000 23.34721 116 ALA A N 1
ATOM 595 C CA . ALA A 1 91 ? -9.91277 1.05698 64.94002 1.000 22.89814 116 ALA A CA 1
ATOM 596 C C . ALA A 1 91 ? -10.79862 -0.00028 65.58603 1.000 23.58191 116 ALA A C 1
ATOM 597 O O . ALA A 1 91 ? -11.43544 -0.80830 64.89952 1.000 23.22895 116 ALA A O 1
ATOM 599 N N . VAL A 1 92 ? -10.83427 -0.00425 66.91581 1.000 20.38330 117 VAL A N 1
ATOM 600 C CA . VAL A 1 92 ? -11.63656 -0.96639 67.65863 1.000 20.87583 117 VAL A CA 1
ATOM 601 C C . VAL A 1 92 ? -12.60205 -0.21463 68.56269 1.000 21.18153 117 VAL A C 1
ATOM 602 O O . VAL A 1 92 ? -12.26853 0.84094 69.11338 1.000 22.37659 117 VAL A O 1
ATOM 606 N N . GLY A 1 93 ? -13.80994 -0.75381 68.70179 1.000 22.58660 118 GLY A N 1
ATOM 607 C CA . GLY A 1 93 ? -14.83049 -0.12771 69.52459 1.000 22.65790 118 GLY A CA 1
ATOM 608 C C . GLY A 1 93 ? -16.10662 -0.94355 69.54075 1.000 26.11202 118 GLY A C 1
ATOM 609 O O . GLY A 1 93 ? -16.07867 -2.17610 69.64933 1.000 23.44773 118 GLY A O 1
ATOM 610 N N . PHE A 1 94 ? -17.23596 -0.25333 69.42425 1.000 19.94332 119 PHE A N 1
ATOM 611 C CA . PHE A 1 94 ? -18.53690 -0.87349 69.23914 1.000 27.30037 119 PHE A CA 1
ATOM 612 C C . PHE A 1 94 ? -19.04524 -0.52355 67.84572 1.000 27.46533 119 PHE A C 1
ATOM 613 O O . PHE A 1 94 ? -18.76514 0.55600 67.31837 1.000 23.39547 119 PHE A O 1
ATOM 621 N N . ARG A 1 95 ? -19.78553 -1.45031 67.24592 1.000 24.76655 120 ARG A N 1
ATOM 622 C CA . ARG A 1 95 ? -20.38022 -1.18425 65.94758 1.000 24.13808 120 ARG A CA 1
ATOM 623 C C . ARG A 1 95 ? -21.25449 0.06185 66.03955 1.000 22.35000 120 ARG A C 1
ATOM 624 O O . ARG A 1 95 ? -22.01241 0.24041 66.99971 1.000 29.71003 120 ARG A O 1
ATOM 632 N N . ILE A 1 96 ? -21.09173 0.95788 65.07530 1.000 23.05847 121 ILE A N 1
ATOM 633 C CA . ILE A 1 96 ? -21.98512 2.09646 64.90520 1.000 27.00377 121 ILE A CA 1
ATOM 634 C C . ILE A 1 96 ? -23.03034 1.69171 63.87672 1.000 33.30376 121 ILE A C 1
ATOM 635 O O . ILE A 1 96 ? -22.68895 1.22944 62.78085 1.000 28.91195 121 ILE A O 1
ATOM 640 N N . ARG A 1 97 ? -24.30392 1.84639 64.23501 1.000 32.61316 122 ARG A N 1
ATOM 641 C CA . ARG A 1 97 ? -25.41398 1.38804 63.40574 1.000 38.08107 122 ARG A CA 1
ATOM 642 C C . ARG A 1 97 ? -26.45433 2.49394 63.36588 1.000 41.97992 122 ARG A C 1
ATOM 643 O O . ARG A 1 97 ? -26.93299 2.93099 64.41678 1.000 34.67241 122 ARG A O 1
ATOM 651 N N . LYS A 1 98 ? -26.79163 2.94343 62.15511 1.000 39.93729 123 LYS A N 1
ATOM 652 C CA . LYS A 1 98 ? -27.66585 4.10016 61.93921 1.000 46.77460 123 LYS A CA 1
ATOM 653 C C . LYS A 1 98 ? -27.26101 5.28736 62.81493 1.000 39.96537 123 LYS A C 1
ATOM 654 O O . LYS A 1 98 ? -28.10144 5.96517 63.41111 1.000 42.94219 123 LYS A O 1
ATOM 660 N N . GLY A 1 99 ? -25.95155 5.55655 62.86263 1.000 32.86011 124 GLY A N 1
ATOM 661 C CA . GLY A 1 99 ? -25.40859 6.70417 63.56501 1.000 41.21146 124 GLY A CA 1
ATOM 662 C C . GLY A 1 99 ? -25.24534 6.55110 65.06115 1.000 39.40234 124 GLY A C 1
ATOM 663 O O . GLY A 1 99 ? -24.64448 7.42978 65.69293 1.000 34.09777 124 GLY A O 1
ATOM 664 N N . ASP A 1 100 ? -25.76379 5.48063 65.64971 1.000 37.95911 125 ASP A N 1
ATOM 665 C CA . ASP A 1 100 ? -25.77612 5.27095 67.08899 1.000 42.36081 125 ASP A CA 1
ATOM 666 C C . ASP A 1 100 ? -24.80696 4.16894 67.48689 1.000 37.06439 125 ASP A C 1
ATOM 667 O O . ASP A 1 100 ? -24.63366 3.17899 66.76877 1.000 31.06610 125 ASP A O 1
ATOM 672 N N . LEU A 1 101 ? -24.19168 4.34001 68.65227 1.000 35.27503 126 LEU A N 1
ATOM 673 C CA . LEU A 1 101 ? -23.25098 3.35237 69.14671 1.000 32.03182 126 LEU A CA 1
ATOM 674 C C . LEU A 1 101 ? -24.04645 2.19554 69.73951 1.000 34.98623 126 LEU A C 1
ATOM 675 O O . LEU A 1 101 ? -24.97161 2.40362 70.53293 1.000 33.82986 126 LEU A O 1
ATOM 680 N N . THR A 1 102 ? -23.71631 0.98233 69.31060 1.000 30.08214 127 THR A N 1
ATOM 681 C CA . THR A 1 102 ? -24.34652 -0.22967 69.81587 1.000 34.70480 127 THR A CA 1
ATOM 682 C C . THR A 1 102 ? -23.51630 -0.78114 70.97423 1.000 35.36949 127 THR A C 1
ATOM 683 O O . THR A 1 102 ? -22.52936 -0.17545 71.40056 1.000 28.89032 127 THR A O 1
ATOM 687 N N . ASP A 1 103 ? -23.87874 -1.97210 71.45842 1.000 33.78678 128 ASP A N 1
ATOM 688 C CA . ASP A 1 103 ? -23.08668 -2.68818 72.45129 1.000 34.08238 128 ASP A CA 1
ATOM 689 C C . ASP A 1 103 ? -22.37003 -3.88419 71.83506 1.000 33.59140 128 ASP A C 1
ATOM 690 O O . ASP A 1 103 ? -21.99699 -4.82775 72.54296 1.000 30.86013 128 ASP A O 1
ATOM 695 N N . ILE A 1 104 ? -22.15864 -3.84541 70.52008 1.000 28.11037 129 ILE A N 1
ATOM 696 C CA . ILE A 1 104 ? -21.63278 -4.96373 69.75107 1.000 27.97424 129 ILE A CA 1
ATOM 697 C C . ILE A 1 104 ? -20.14833 -4.70752 69.49704 1.000 25.61442 129 ILE A C 1
ATOM 698 O O . ILE A 1 104 ? -19.81701 -3.81291 68.69931 1.000 30.37970 129 ILE A O 1
ATOM 703 N N . PRO A 1 105 ? -19.23462 -5.44402 70.12622 1.000 27.09084 130 PRO A N 1
ATOM 704 C CA . PRO A 1 105 ? -17.80961 -5.21834 69.86229 1.000 27.37842 130 PRO A CA 1
ATOM 705 C C . PRO A 1 105 ? -17.51321 -5.37527 68.37951 1.000 26.64878 130 PRO A C 1
ATOM 706 O O . PRO A 1 105 ? -18.01969 -6.29204 67.72180 1.000 25.23842 130 PRO A O 1
ATOM 710 N N . ALA A 1 106 ? -16.69984 -4.45779 67.84810 1.000 21.62362 131 ALA A N 1
ATOM 711 C CA . ALA A 1 106 ? -16.43923 -4.48746 66.41858 1.000 24.98790 131 ALA A CA 1
ATOM 712 C C . ALA A 1 106 ? -15.10608 -3.83365 66.10358 1.000 23.77391 131 ALA A C 1
ATOM 713 O O . ALA A 1 106 ? -14.62816 -2.96491 66.84036 1.000 24.11252 131 ALA A O 1
ATOM 715 N N . ILE A 1 107 ? -14.51529 -4.27614 64.99915 1.000 22.83893 132 ILE A N 1
ATOM 716 C CA . ILE A 1 107 ? -13.44722 -3.54262 64.34203 1.000 25.11711 132 ILE A CA 1
ATOM 717 C C . ILE A 1 107 ? -14.11445 -2.52837 63.42565 1.000 26.00173 132 ILE A C 1
ATOM 718 O O . ILE A 1 107 ? -14.93986 -2.89742 62.58363 1.000 24.65344 132 ILE A O 1
ATOM 723 N N . LEU A 1 108 ? -13.80306 -1.24925 63.61016 1.000 20.75927 133 LEU A N 1
ATOM 724 C CA . LEU A 1 108 ? -14.32379 -0.22504 62.71652 1.000 19.99361 133 LEU A CA 1
ATOM 725 C C . LEU A 1 108 ? -13.35270 -0.06531 61.55693 1.000 27.42115 133 LEU A C 1
ATOM 726 O O . LEU A 1 108 ? -12.14616 0.09016 61.76872 1.000 24.28777 133 LEU A O 1
ATOM 731 N N . VAL A 1 109 ? -13.87858 -0.08140 60.33603 1.000 22.41112 134 VAL A N 1
ATOM 732 C CA . VAL A 1 109 ? -13.07181 0.13801 59.14536 1.000 21.46184 134 VAL A CA 1
ATOM 733 C C . VAL A 1 109 ? -13.50542 1.45232 58.52505 1.000 29.34306 134 VAL A C 1
ATOM 734 O O . VAL A 1 109 ? -14.69259 1.65041 58.24140 1.000 23.91247 134 VAL A O 1
ATOM 738 N N . PHE A 1 110 ? -12.54369 2.33267 58.28914 1.000 23.59983 135 PHE A N 1
ATOM 739 C CA . PHE A 1 110 ? -12.82031 3.66287 57.77948 1.000 26.24417 135 PHE A CA 1
ATOM 740 C C . PHE A 1 110 ? -12.58026 3.69685 56.27537 1.000 30.73659 135 PHE A C 1
ATOM 741 O O . PHE A 1 110 ? -11.52609 3.26306 55.79469 1.000 30.44925 135 PHE A O 1
ATOM 749 N N . VAL A 1 111 ? -13.56867 4.19692 55.53547 1.000 25.80449 136 VAL A N 1
ATOM 750 C CA . VAL A 1 111 ? -13.50843 4.23549 54.08037 1.000 28.55019 136 VAL A CA 1
ATOM 751 C C . VAL A 1 111 ? -13.73052 5.66335 53.61512 1.000 35.92393 136 VAL A C 1
ATOM 752 O O . VAL A 1 111 ? -14.39982 6.45471 54.28749 1.000 30.06521 136 VAL A O 1
ATOM 756 N N . ALA A 1 112 ? -13.17737 5.98980 52.44273 1.000 35.27166 137 ALA A N 1
ATOM 757 C CA . ALA A 1 112 ? -13.33583 7.34362 51.92307 1.000 36.11831 137 ALA A CA 1
ATOM 758 C C . ALA A 1 112 ? -14.78734 7.62847 51.55547 1.000 32.19572 137 ALA A C 1
ATOM 759 O O . ALA A 1 112 ? -15.27183 8.75147 51.73594 1.000 33.47616 137 ALA A O 1
ATOM 761 N N . ARG A 1 113 ? -15.50272 6.62484 51.05818 1.000 29.92647 138 ARG A N 1
ATOM 762 C CA . ARG A 1 113 ? -16.91895 6.78467 50.74172 1.000 34.43472 138 ARG A CA 1
ATOM 763 C C . ARG A 1 113 ? -17.59908 5.44315 50.95075 1.000 36.83502 138 ARG A C 1
ATOM 764 O O . ARG A 1 113 ? -17.21593 4.44087 50.33498 1.000 35.53885 138 ARG A O 1
ATOM 772 N N . LYS A 1 114 ? -18.58558 5.43193 51.84081 1.000 30.98997 139 LYS A N 1
ATOM 773 C CA . LYS A 1 114 ? -19.36482 4.23652 52.12461 1.000 32.85511 139 LYS A CA 1
ATOM 774 C C . LYS A 1 114 ? -20.42978 4.08693 51.04413 1.000 28.55333 139 LYS A C 1
ATOM 775 O O . LYS A 1 114 ? -21.22460 5.00589 50.82234 1.000 32.30153 139 LYS A O 1
ATOM 781 N N . VAL A 1 115 ? -20.43826 2.94951 50.35277 1.000 25.74412 140 VAL A N 1
ATOM 782 C CA . VAL A 1 115 ? -21.36411 2.74240 49.24699 1.000 25.30245 140 VAL A CA 1
ATOM 783 C C . VAL A 1 115 ? -22.06154 1.40056 49.40486 1.000 24.50307 140 VAL A C 1
ATOM 784 O O . VAL A 1 115 ? -21.63616 0.53799 50.17434 1.000 27.38133 140 VAL A O 1
ATOM 788 N N . HIS A 1 116 ? -23.14359 1.22922 48.64737 1.000 25.95017 141 HIS A N 1
ATOM 789 C CA . HIS A 1 116 ? -23.86319 -0.03285 48.66801 1.000 30.79824 141 HIS A CA 1
ATOM 790 C C . HIS A 1 116 ? -22.97253 -1.16165 48.15980 1.000 34.89797 141 HIS A C 1
ATOM 791 O O . HIS A 1 116 ? -22.10958 -0.96405 47.29361 1.000 27.06354 141 HIS A O 1
ATOM 798 N N . LYS A 1 117 ? -23.21240 -2.36489 48.69726 1.000 29.33936 142 LYS A N 1
ATOM 799 C CA . LYS A 1 117 ? -22.44794 -3.53968 48.28571 1.000 33.97030 142 LYS A CA 1
ATOM 800 C C . LYS A 1 117 ? -22.52969 -3.80899 46.78942 1.000 28.90679 142 LYS A C 1
ATOM 801 O O . LYS A 1 117 ? -21.62895 -4.44642 46.22990 1.000 34.99800 142 LYS A O 1
ATOM 807 N N . LYS A 1 118 ? -23.61425 -3.39589 46.12561 1.000 28.74440 143 LYS A N 1
ATOM 808 C CA . LYS A 1 118 ? -23.71796 -3.70270 44.70867 1.000 31.53513 143 LYS A CA 1
ATOM 809 C C . LYS A 1 118 ? -22.62282 -3.04477 43.88435 1.000 29.77984 143 LYS A C 1
ATOM 810 O O . LYS A 1 118 ? -22.34225 -3.50845 42.77783 1.000 31.08595 143 LYS A O 1
ATOM 816 N N . TRP A 1 119 ? -21.96970 -2.00678 44.40831 1.000 28.82166 144 TRP A N 1
ATOM 817 C CA . TRP A 1 119 ? -20.94479 -1.28799 43.66458 1.000 34.88810 144 TRP A CA 1
ATOM 818 C C . TRP A 1 119 ? -19.52776 -1.68353 44.06716 1.000 32.56377 144 TRP A C 1
ATOM 819 O O . TRP A 1 119 ? -18.56818 -1.07445 43.59008 1.000 33.24004 144 TRP A O 1
ATOM 830 N N . LEU A 1 120 ? -19.37989 -2.69974 44.90972 1.000 27.92562 145 LEU A N 1
ATOM 831 C CA . LEU A 1 120 ? -18.09969 -3.16610 45.42794 1.000 33.45132 145 LEU A CA 1
ATOM 832 C C . LEU A 1 120 ? -17.72353 -4.49186 44.77582 1.000 35.42630 145 LEU A C 1
ATOM 833 O O . LEU A 1 120 ? -18.59111 -5.29714 44.42378 1.000 35.80339 145 LEU A O 1
ATOM 838 N N . ASN A 1 121 ? -16.43072 -4.72646 44.62192 1.000 36.50073 146 ASN A N 1
ATOM 839 C CA . ASN A 1 121 ? -15.98246 -6.03928 44.18714 1.000 36.00982 146 ASN A CA 1
ATOM 840 C C . ASN A 1 121 ? -15.57502 -6.86184 45.40545 1.000 34.09052 146 ASN A C 1
ATOM 841 O O . ASN A 1 121 ? -15.43905 -6.32748 46.51039 1.000 32.72625 146 ASN A O 1
ATOM 846 N N . PRO A 1 122 ? -15.42392 -8.18503 45.25485 1.000 37.19834 147 PRO A N 1
ATOM 847 C CA . PRO A 1 122 ? -15.22650 -9.03771 46.44239 1.000 37.67662 147 PRO A CA 1
ATOM 848 C C . PRO A 1 122 ? -14.01014 -8.68228 47.27571 1.000 46.66504 147 PRO A C 1
ATOM 849 O O . PRO A 1 122 ? -14.05734 -8.81640 48.50605 1.000 43.18258 147 PRO A O 1
ATOM 853 N N . ALA A 1 123 ? -12.91592 -8.24320 46.65115 1.000 40.56517 148 ALA A N 1
ATOM 854 C CA . ALA A 1 123 ? -11.75197 -7.84779 47.43535 1.000 35.88730 148 ALA A CA 1
ATOM 855 C C . ALA A 1 123 ? -12.04238 -6.62679 48.30062 1.000 43.23708 148 ALA A C 1
ATOM 856 O O . ALA A 1 123 ? -11.51612 -6.52315 49.41554 1.000 42.11290 148 ALA A O 1
ATOM 858 N N . GLN A 1 124 ? -12.89521 -5.71485 47.82559 1.000 37.71836 149 GLN A N 1
ATOM 859 C CA . GLN A 1 124 ? -13.16368 -4.48678 48.56579 1.000 37.26557 149 GLN A CA 1
ATOM 860 C C . GLN A 1 124 ? -14.17392 -4.68557 49.68515 1.000 37.09331 149 GLN A C 1
ATOM 861 O O . GLN A 1 124 ? -14.02352 -4.11014 50.76785 1.000 41.17844 149 GLN A O 1
ATOM 867 N N . CYS A 1 125 ? -15.20570 -5.48957 49.44886 1.000 35.12876 150 CYS A N 1
ATOM 868 C CA . CYS A 1 125 ? -16.31672 -5.54377 50.38695 1.000 41.94192 150 CYS A CA 1
ATOM 869 C C . CYS A 1 125 ? -15.88925 -6.19265 51.69208 1.000 45.28868 150 CYS A C 1
ATOM 870 O O . CYS A 1 125 ? -15.30974 -7.28311 51.70199 1.000 38.75971 150 CYS A O 1
ATOM 873 N N . LEU A 1 126 ? -16.17730 -5.52227 52.78441 1.000 38.06560 151 LEU A N 1
ATOM 874 C CA . LEU A 1 126 ? -15.78508 -6.05725 54.07197 1.000 35.99791 151 LEU A CA 1
ATOM 875 C C . LEU A 1 126 ? -16.77108 -7.11423 54.55466 1.000 37.54330 151 LEU A C 1
ATOM 876 O O . LEU A 1 126 ? -17.97096 -7.03632 54.26946 1.000 39.50320 151 LEU A O 1
ATOM 881 N N . PRO A 1 127 ? -16.28018 -8.11862 55.27420 1.000 41.57862 152 PRO A N 1
ATOM 882 C CA . PRO A 1 127 ? -17.18239 -9.07732 55.91386 1.000 40.15892 152 PRO A CA 1
ATOM 883 C C . PRO A 1 127 ? -17.90969 -8.42049 57.07785 1.000 36.46228 152 PRO A C 1
ATOM 884 O O . PRO A 1 127 ? -17.60242 -7.30438 57.49460 1.000 39.51275 152 PRO A O 1
ATOM 888 N N . ALA A 1 128 ? -18.91600 -9.12074 57.58781 1.000 34.93265 153 ALA A N 1
ATOM 889 C CA . ALA A 1 128 ? -19.65501 -8.62659 58.74194 1.000 36.99888 153 ALA A CA 1
ATOM 890 C C . ALA A 1 128 ? -19.06369 -9.11558 60.05322 1.000 33.16447 153 ALA A C 1
ATOM 891 O O . ALA A 1 128 ? -19.23909 -8.46619 61.09045 1.000 32.10433 153 ALA A O 1
ATOM 893 N N . ILE A 1 129 ? -18.36755 -10.24819 60.01077 1.000 38.12193 154 ILE A N 1
ATOM 894 C CA . ILE A 1 129 ? -17.77770 -10.90865 61.16571 1.000 36.76189 154 ILE A CA 1
ATOM 895 C C . ILE A 1 129 ? -16.34388 -11.28724 60.82476 1.000 32.82718 154 ILE A C 1
ATOM 896 O O . ILE A 1 129 ? -16.03547 -11.65141 59.68566 1.000 40.78392 154 ILE A O 1
ATOM 901 N N . LEU A 1 130 ? -15.46389 -11.21471 61.82291 1.000 40.12527 155 LEU A N 1
ATOM 902 C CA . LEU A 1 130 ? -14.11458 -11.74654 61.69365 1.000 32.16065 155 LEU A CA 1
ATOM 903 C C . LEU A 1 130 ? -13.79902 -12.61602 62.89978 1.000 37.75718 155 LEU A C 1
ATOM 904 O O . LEU A 1 130 ? -14.17256 -12.29019 64.03000 1.000 36.77399 155 LEU A O 1
ATOM 909 N N . GLU A 1 131 ? -13.10397 -13.72100 62.64771 1.000 31.28723 156 GLU A N 1
ATOM 910 C CA . GLU A 1 131 ? -12.68107 -14.64596 63.68574 1.000 36.14083 156 GLU A CA 1
ATOM 911 C C . GLU A 1 131 ? -11.16231 -14.58711 63.77430 1.000 37.05319 156 GLU A C 1
ATOM 912 O O . GLU A 1 131 ? -10.47420 -14.62747 62.74602 1.000 41.04453 156 GLU A O 1
ATOM 918 N N . GLY A 1 132 ? -10.64294 -14.47996 64.99797 1.000 33.81518 157 GLY A N 1
ATOM 919 C CA . GLY A 1 132 ? -9.21740 -14.36559 65.22612 1.000 38.18512 157 GLY A CA 1
ATOM 920 C C . GLY A 1 132 ? -8.63266 -15.62441 65.84405 1.000 52.30746 157 GLY A C 1
ATOM 921 O O . GLY A 1 132 ? -9.32127 -16.63080 65.99999 1.000 46.67213 157 GLY A O 1
ATOM 922 N N . PRO A 1 133 ? -7.33695 -15.59495 66.19278 1.000 54.96001 158 PRO A N 1
ATOM 923 C CA . PRO A 1 133 ? -6.72501 -16.74721 66.87227 1.000 52.61318 158 PRO A CA 1
ATOM 924 C C . PRO A 1 133 ? -7.46513 -17.08362 68.15487 1.000 54.71434 158 PRO A C 1
ATOM 925 O O . PRO A 1 133 ? -7.90827 -16.20107 68.89430 1.000 51.36291 158 PRO A O 1
ATOM 929 N N . GLY A 1 134 ? -7.64202 -18.37791 68.39497 1.000 53.20198 159 GLY A N 1
ATOM 930 C CA . GLY A 1 134 ? -8.36487 -18.86915 69.54164 1.000 58.69163 159 GLY A CA 1
ATOM 931 C C . GLY A 1 134 ? -9.86918 -18.94708 69.35494 1.000 55.91820 159 GLY A C 1
ATOM 932 O O . GLY A 1 134 ? -10.57901 -19.33323 70.29402 1.000 55.04182 159 GLY A O 1
ATOM 933 N N . GLY A 1 135 ? -10.38930 -18.58959 68.18305 1.000 45.42424 160 GLY A N 1
ATOM 934 C CA . GLY A 1 135 ? -11.82638 -18.55494 67.96512 1.000 49.01600 160 GLY A CA 1
ATOM 935 C C . GLY A 1 135 ? -12.53752 -17.31244 68.47677 1.000 42.95919 160 GLY A C 1
ATOM 936 O O . GLY A 1 135 ? -13.76035 -17.20609 68.30326 1.000 44.61716 160 GLY A O 1
ATOM 937 N N . VAL A 1 136 ? -11.82671 -16.36369 69.09674 1.000 39.64585 161 VAL A N 1
ATOM 938 C CA . VAL A 1 136 ? -12.47076 -15.12632 69.52835 1.000 37.80598 161 VAL A CA 1
ATOM 939 C C . VAL A 1 136 ? -12.89197 -14.34690 68.29007 1.000 31.41643 161 VAL A C 1
ATOM 940 O O . VAL A 1 136 ? -12.10685 -14.18087 67.34837 1.000 38.38639 161 VAL A O 1
ATOM 944 N N . TRP A 1 137 ? -14.12914 -13.85894 68.28166 1.000 36.48192 162 TRP A N 1
ATOM 945 C CA . TRP A 1 137 ? -14.68988 -13.23667 67.09153 1.000 37.05935 162 TRP A CA 1
ATOM 946 C C . TRP A 1 137 ? -15.32238 -11.89391 67.43144 1.000 35.22773 162 TRP A C 1
ATOM 947 O O . TRP A 1 137 ? -15.66939 -11.61993 68.58342 1.000 32.16662 162 TRP A O 1
ATOM 958 N N . CYS A 1 138 ? -15.47019 -11.05440 66.40597 1.000 26.30511 163 CYS A N 1
ATOM 959 C CA . CYS A 1 138 ? -16.11478 -9.76031 66.57380 1.000 26.24515 163 CYS A CA 1
ATOM 960 C C . CYS A 1 138 ? -16.78749 -9.33140 65.27753 1.000 30.88485 163 CYS A C 1
ATOM 961 O O . CYS A 1 138 ? -16.64000 -9.96925 64.22971 1.000 29.60870 163 CYS A O 1
ATOM 964 N N . ASP A 1 139 ? -17.49744 -8.20751 65.34679 1.000 29.92031 164 ASP A N 1
ATOM 965 C CA . ASP A 1 139 ? -18.10730 -7.66259 64.14770 1.000 33.17814 164 ASP A CA 1
ATOM 966 C C . ASP A 1 139 ? -17.10647 -6.79579 63.38437 1.000 31.29539 164 ASP A C 1
ATOM 967 O O . ASP A 1 139 ? -16.06616 -6.38545 63.90826 1.000 25.85638 164 ASP A O 1
ATOM 972 N N . VAL A 1 140 ? -17.46509 -6.47174 62.14251 1.000 31.06070 165 VAL A N 1
ATOM 973 C CA . VAL A 1 140 ? -16.75275 -5.49575 61.32585 1.000 24.81680 165 VAL A CA 1
ATOM 974 C C . VAL A 1 140 ? -17.73772 -4.39723 60.95243 1.000 26.52787 165 VAL A C 1
ATOM 975 O O . VAL A 1 140 ? -18.79439 -4.68178 60.37816 1.000 26.85016 165 VAL A O 1
ATOM 979 N N . ASP A 1 141 ? -17.39186 -3.15111 61.25903 1.000 18.54827 166 ASP A N 1
ATOM 980 C CA . ASP A 1 141 ? -18.27567 -2.02391 61.01703 1.000 25.68739 166 ASP A CA 1
ATOM 981 C C . ASP A 1 141 ? -17.60532 -1.05540 60.04749 1.000 27.92817 166 ASP A C 1
ATOM 982 O O . ASP A 1 141 ? -16.38159 -0.89352 60.06051 1.000 29.48341 166 ASP A O 1
ATOM 987 N N . VAL A 1 142 ? -18.40627 -0.39455 59.21386 1.000 26.75491 167 VAL A N 1
ATOM 988 C CA . VAL A 1 142 ? -17.88793 0.46554 58.15501 1.000 28.23938 167 VAL A CA 1
ATOM 989 C C . VAL A 1 142 ? -18.33829 1.89729 58.41762 1.000 25.93838 167 VAL A C 1
ATOM 990 O O . VAL A 1 142 ? -19.54001 2.16693 58.53915 1.000 24.57962 167 VAL A O 1
ATOM 994 N N . VAL A 1 143 ? -17.37573 2.81494 58.48037 1.000 22.75096 168 VAL A N 1
ATOM 995 C CA . VAL A 1 143 ? -17.62124 4.22519 58.76976 1.000 28.08794 168 VAL A CA 1
ATOM 996 C C . VAL A 1 143 ? -16.93978 5.08463 57.70995 1.000 29.84271 168 VAL A C 1
ATOM 997 O O . VAL A 1 143 ? -15.73683 4.93924 57.46656 1.000 29.32582 168 VAL A O 1
ATOM 1001 N N . GLU A 1 144 ? -17.69256 6.01323 57.11927 1.000 24.63966 169 GLU A N 1
ATOM 1002 C CA . GLU A 1 144 ? -17.10969 6.93356 56.15139 1.000 28.72679 169 GLU A CA 1
ATOM 1003 C C . GLU A 1 144 ? -16.27982 7.98046 56.88228 1.000 28.88385 169 GLU A C 1
ATOM 1004 O O . GLU A 1 144 ? -16.68967 8.50622 57.91888 1.000 28.74749 169 GLU A O 1
ATOM 1010 N N . PHE A 1 145 ? -15.12032 8.31022 56.32079 1.000 32.44776 170 PHE A N 1
ATOM 1011 C CA . PHE A 1 145 ? -14.08980 8.90986 57.15490 1.000 31.62562 170 PHE A CA 1
ATOM 1012 C C . PHE A 1 145 ? -13.08969 9.67220 56.29243 1.000 39.88702 170 PHE A C 1
ATOM 1013 O O . PHE A 1 145 ? -12.86024 9.32499 55.12955 1.000 43.02546 170 PHE A O 1
ATOM 1021 N N . SER A 1 146 ? -12.49585 10.71188 56.87931 1.000 35.39871 171 SER A N 1
ATOM 1022 C CA . SER A 1 146 ? -11.49220 11.51080 56.18619 1.000 39.45947 171 SER A CA 1
ATOM 1023 C C . SER A 1 146 ? -10.58050 12.17420 57.21003 1.000 46.14341 171 SER A C 1
ATOM 1024 O O . SER A 1 146 ? -10.93204 12.31190 58.38520 1.000 42.22325 171 SER A O 1
ATOM 1027 N N . TYR A 1 147 ? -9.40830 12.59950 56.74011 1.000 53.98527 172 TYR A N 1
ATOM 1028 C CA . TYR A 1 147 ? -8.44033 13.32942 57.54827 1.000 47.25594 172 TYR A CA 1
ATOM 1029 C C . TYR A 1 147 ? -8.35559 14.77104 57.05509 1.000 57.90708 172 TYR A C 1
ATOM 1030 O O . TYR A 1 147 ? -8.41216 15.02742 55.84793 1.000 53.40774 172 TYR A O 1
ATOM 1039 N N . TYR A 1 148 ? -8.23358 15.71163 57.98960 1.000 56.91915 173 TYR A N 1
ATOM 1040 C CA . TYR A 1 148 ? -8.07536 17.12430 57.64117 1.000 62.40073 173 TYR A CA 1
ATOM 1041 C C . TYR A 1 148 ? -6.70194 17.38406 57.02239 1.000 67.83523 173 TYR A C 1
ATOM 1042 O O . TYR A 1 148 ? -6.41631 18.49316 56.56579 1.000 72.85698 173 TYR A O 1
ATOM 1051 N N . GLU A 1 157 ? -12.11421 28.91335 64.48023 1.000 62.65117 182 GLU A N 1
ATOM 1052 C CA . GLU A 1 157 ? -10.74085 28.96104 64.96360 1.000 65.57779 182 GLU A CA 1
ATOM 1053 C C . GLU A 1 157 ? -10.66681 29.36597 66.42740 1.000 68.97102 182 GLU A C 1
ATOM 1054 O O . GLU A 1 157 ? -9.66295 29.11627 67.09938 1.000 53.92491 182 GLU A O 1
ATOM 1060 N N . GLN A 1 158 ? -11.73206 29.99266 66.92032 1.000 70.07175 183 GLN A N 1
ATOM 1061 C CA . GLN A 1 158 ? -11.72701 30.52652 68.27370 1.000 57.85067 183 GLN A CA 1
ATOM 1062 C C . GLN A 1 158 ? -13.15939 30.70078 68.74436 1.000 53.58653 183 GLN A C 1
ATOM 1063 O O . GLN A 1 158 ? -13.99608 31.21930 67.99966 1.000 57.93320 183 GLN A O 1
ATOM 1069 N N . MET A 1 159 ? -13.43465 30.27938 69.97148 1.000 47.66477 184 MET A N 1
ATOM 1070 C CA . MET A 1 159 ? -14.68342 30.60818 70.63702 1.000 46.43760 184 MET A CA 1
ATOM 1071 C C . MET A 1 159 ? -14.39621 31.67654 71.68407 1.000 40.08818 184 MET A C 1
ATOM 1072 O O . MET A 1 159 ? -13.24338 31.90022 72.06643 1.000 43.54443 184 MET A O 1
ATOM 1077 N N . PHE A 1 160 ? -15.44626 32.34947 72.14752 1.000 31.85083 185 PHE A N 1
ATOM 1078 C CA . PHE A 1 160 ? -15.25969 33.51628 72.99900 1.000 36.34816 185 PHE A CA 1
ATOM 1079 C C . PHE A 1 160 ? -16.06453 33.36660 74.27957 1.000 36.82736 185 PHE A C 1
ATOM 1080 O O . PHE A 1 160 ? -17.29147 33.22758 74.23990 1.000 45.63867 185 PHE A O 1
ATOM 1088 N N . SER A 1 161 ? -15.36431 33.40222 75.41121 1.000 29.57618 186 SER A N 1
ATOM 1089 C CA . SER A 1 161 ? -15.98394 33.25298 76.71868 1.000 32.99342 186 SER A CA 1
ATOM 1090 C C . SER A 1 161 ? -15.01503 33.75332 77.77818 1.000 34.76835 186 SER A C 1
ATOM 1091 O O . SER A 1 161 ? -13.81018 33.88120 77.54184 1.000 29.16255 186 SER A O 1
ATOM 1094 N N . GLU A 1 162 ? -15.57005 34.04742 78.95351 1.000 29.18860 187 GLU A N 1
ATOM 1095 C CA . GLU A 1 162 ? -14.74669 34.39974 80.10446 1.000 32.53602 187 GLU A CA 1
ATOM 1096 C C . GLU A 1 162 ? -13.68006 33.34205 80.36281 1.000 30.79515 187 GLU A C 1
ATOM 1097 O O . GLU A 1 162 ? -12.51640 33.67131 80.61565 1.000 31.67095 187 GLU A O 1
ATOM 1103 N N . LEU A 1 163 ? -14.05164 32.06045 80.27700 1.000 30.35105 188 LEU A N 1
ATOM 1104 C CA . LEU A 1 163 ? -13.07583 30.99721 80.50306 1.000 29.13099 188 LEU A CA 1
ATOM 1105 C C . LEU A 1 163 ? -11.94035 31.07213 79.48668 1.000 29.46166 188 LEU A C 1
ATOM 1106 O O . LEU A 1 163 ? -10.75854 30.99965 79.85301 1.000 27.41757 188 LEU A O 1
ATOM 1111 N N . VAL A 1 164 ? -12.27807 31.22804 78.20052 1.000 26.35752 189 VAL A N 1
ATOM 1112 C CA . VAL A 1 164 ? -11.23923 31.30810 77.17722 1.000 27.42581 189 VAL A CA 1
ATOM 1113 C C . VAL A 1 164 ? -10.33079 32.50720 77.43042 1.000 27.06591 189 VAL A C 1
ATOM 1114 O O . VAL A 1 164 ? -9.10166 32.40301 77.32374 1.000 24.28085 189 VAL A O 1
ATOM 1118 N N . ASP A 1 165 ? -10.90857 33.64679 77.82075 1.000 28.02778 190 ASP A N 1
ATOM 1119 C CA . ASP A 1 165 ? -10.08585 34.81458 78.13048 1.000 32.24437 190 ASP A CA 1
ATOM 1120 C C . ASP A 1 165 ? -9.09870 34.50866 79.25152 1.000 24.81125 190 ASP A C 1
ATOM 1121 O O . ASP A 1 165 ? -7.91644 34.85761 79.16156 1.000 27.47730 190 ASP A O 1
ATOM 1126 N N . LYS A 1 166 ? -9.57083 33.85163 80.31195 1.000 23.11247 191 LYS A N 1
ATOM 1127 C CA . LYS A 1 166 ? -8.68854 33.41807 81.39413 1.000 24.33158 191 LYS A CA 1
ATOM 1128 C C . LYS A 1 166 ? -7.57259 32.52555 80.86374 1.000 26.87319 191 LYS A C 1
ATOM 1129 O O . LYS A 1 166 ? -6.38868 32.74526 81.15619 1.000 25.25641 191 LYS A O 1
ATOM 1135 N N . LEU A 1 167 ? -7.93766 31.49447 80.09274 1.000 23.31983 192 LEU A N 1
ATOM 1136 C CA . LEU A 1 167 ? -6.93984 30.56878 79.56505 1.000 25.62194 192 LEU A CA 1
ATOM 1137 C C . LEU A 1 167 ? -5.92686 31.26664 78.66406 1.000 25.69375 192 LEU A C 1
ATOM 1138 O O . LEU A 1 167 ? -4.75302 30.87333 78.62761 1.000 25.07698 192 LEU A O 1
ATOM 1143 N N . CYS A 1 168 ? -6.34009 32.32300 77.96764 1.000 23.75602 193 CYS A N 1
ATOM 1144 C CA . CYS A 1 168 ? -5.50597 32.99436 76.98256 1.000 26.15841 193 CYS A CA 1
ATOM 1145 C C . CYS A 1 168 ? -4.75791 34.19833 77.54348 1.000 25.07155 193 CYS A C 1
ATOM 1146 O O . CYS A 1 168 ? -4.23962 35.00739 76.76516 1.000 23.20220 193 CYS A O 1
ATOM 1149 N N . GLY A 1 169 ? -4.71919 34.35128 78.86566 1.000 26.67158 194 GLY A N 1
ATOM 1150 C CA . GLY A 1 169 ? -3.88921 35.37351 79.46140 1.000 23.71976 194 GLY A CA 1
ATOM 1151 C C . GLY A 1 169 ? -4.50485 36.28658 80.49902 1.000 28.58834 194 GLY A C 1
ATOM 1152 O O . GLY A 1 169 ? -3.77657 37.04546 81.14517 1.000 26.79065 194 GLY A O 1
ATOM 1153 N N . SER A 1 170 ? -5.81967 36.24096 80.69598 1.000 23.38596 195 SER A N 1
ATOM 1154 C CA . SER A 1 170 ? -6.40190 37.16984 81.65325 1.000 25.21496 195 SER A CA 1
ATOM 1155 C C . SER A 1 170 ? -6.48073 36.61300 83.06872 1.000 27.75099 195 SER A C 1
ATOM 1156 O O . SER A 1 170 ? -6.83416 37.35915 83.99152 1.000 29.57864 195 SER A O 1
ATOM 1159 N N . ASP A 1 171 ? -6.16172 35.33694 83.26129 1.000 26.26342 196 ASP A N 1
ATOM 1160 C CA . ASP A 1 171 ? -6.20215 34.74093 84.58091 1.000 29.99892 196 ASP A CA 1
ATOM 1161 C C . ASP A 1 171 ? -4.93992 35.07827 85.37000 1.000 29.26940 196 ASP A C 1
ATOM 1162 O O . ASP A 1 171 ? -3.87636 35.36443 84.80896 1.000 26.69999 196 ASP A O 1
ATOM 1167 N N . GLU A 1 172 ? -5.07669 35.04937 86.69447 1.000 28.31193 197 GLU A N 1
ATOM 1168 C CA . GLU A 1 172 ? -3.95252 35.32336 87.57925 1.000 32.82168 197 GLU A CA 1
ATOM 1169 C C . GLU A 1 172 ? -3.07766 34.10003 87.79888 1.000 35.61734 197 GLU A C 1
ATOM 1170 O O . GLU A 1 172 ? -2.01014 34.22151 88.40972 1.000 32.86997 197 GLU A O 1
ATOM 1176 N N . CYS A 1 173 ? -3.49873 32.94189 87.30305 1.000 24.77483 198 CYS A N 1
ATOM 1177 C CA . CYS A 1 173 ? -2.79165 31.69028 87.49529 1.000 24.79662 198 CYS A CA 1
ATOM 1178 C C . CYS A 1 173 ? -2.59426 31.01875 86.14712 1.000 31.07303 198 CYS A C 1
ATOM 1179 O O . CYS A 1 173 ? -3.23800 31.36111 85.15337 1.000 27.43001 198 CYS A O 1
ATOM 1182 N N . ILE A 1 174 ? -1.67352 30.06517 86.12806 1.000 24.74073 199 ILE A N 1
ATOM 1183 C CA . ILE A 1 174 ? -1.37524 29.25499 84.95838 1.000 25.89029 199 ILE A CA 1
ATOM 1184 C C . ILE A 1 174 ? -1.66297 27.80783 85.32606 1.000 29.70200 199 ILE A C 1
ATOM 1185 O O . ILE A 1 174 ? -1.32884 27.35458 86.42682 1.000 25.12199 199 ILE A O 1
ATOM 1190 N N . GLY A 1 175 ? -2.29890 27.09060 84.41499 1.000 23.42023 200 GLY A N 1
ATOM 1191 C CA . GLY A 1 175 ? -2.69544 25.73012 84.70486 1.000 22.10522 200 GLY A CA 1
ATOM 1192 C C . GLY A 1 175 ? -3.15613 25.03155 83.44554 1.000 25.03393 200 GLY A C 1
ATOM 1193 O O . GLY A 1 175 ? -2.97218 25.52805 82.33531 1.000 23.00284 200 GLY A O 1
ATOM 1194 N N . SER A 1 176 ? -3.75629 23.85919 83.63154 1.000 25.32174 201 SER A N 1
ATOM 1195 C CA . SER A 1 176 ? -4.27730 23.10422 82.50084 1.000 23.63812 201 SER A CA 1
ATOM 1196 C C . SER A 1 176 ? -5.27548 23.94726 81.72121 1.000 18.18747 201 SER A C 1
ATOM 1197 O O . SER A 1 176 ? -6.12588 24.63209 82.30016 1.000 22.54965 201 SER A O 1
ATOM 1200 N N . GLY A 1 177 ? -5.14572 23.92037 80.39475 1.000 18.45476 202 GLY A N 1
ATOM 1201 C CA . GLY A 1 177 ? -5.92557 24.76666 79.52554 1.000 18.86022 202 GLY A CA 1
ATOM 1202 C C . GLY A 1 177 ? -5.25735 26.06153 79.11328 1.000 23.11990 202 GLY A C 1
ATOM 1203 O O . GLY A 1 177 ? -5.61448 26.61054 78.05952 1.000 24.68420 202 GLY A O 1
ATOM 1204 N N . SER A 1 178 ? -4.31161 26.57270 79.90702 1.000 17.98269 203 SER A N 1
ATOM 1205 C CA . SER A 1 178 ? -3.68005 27.84805 79.58553 1.000 17.79594 203 SER A CA 1
ATOM 1206 C C . SER A 1 178 ? -3.00037 27.80704 78.22373 1.000 18.92713 203 SER A C 1
ATOM 1207 O O . SER A 1 178 ? -2.42000 26.79898 77.82337 1.000 19.33734 203 SER A O 1
ATOM 1210 N N . GLN A 1 179 ? -3.04333 28.93670 77.52733 1.000 19.22413 204 GLN A N 1
ATOM 1211 C CA . GLN A 1 179 ? -2.34956 29.05921 76.25543 1.000 19.47691 204 GLN A CA 1
ATOM 1212 C C . GLN A 1 179 ? -0.84748 29.05326 76.49285 1.000 24.21399 204 GLN A C 1
ATOM 1213 O O . GLN A 1 179 ? -0.33465 29.80144 77.33476 1.000 24.73119 204 GLN A O 1
ATOM 1219 N N . VAL A 1 180 ? -0.13893 28.19820 75.76430 1.000 19.72391 205 VAL A N 1
ATOM 1220 C CA . VAL A 1 180 ? 1.31549 28.22493 75.77579 1.000 23.51610 205 VAL A CA 1
ATOM 1221 C C . VAL A 1 180 ? 1.78835 28.36626 74.34062 1.000 26.51920 205 VAL A C 1
ATOM 1222 O O . VAL A 1 180 ? 1.24235 27.73914 73.42650 1.000 27.94577 205 VAL A O 1
ATOM 1226 N N . ALA A 1 181 ? 2.80877 29.19112 74.14520 1.000 26.90523 206 ALA A N 1
ATOM 1227 C CA . ALA A 1 181 ? 3.22473 29.53061 72.79839 1.000 31.24393 206 ALA A CA 1
ATOM 1228 C C . ALA A 1 181 ? 4.73503 29.46202 72.66828 1.000 29.00026 206 ALA A C 1
ATOM 1229 O O . ALA A 1 181 ? 5.47004 29.92957 73.54378 1.000 29.06357 206 ALA A O 1
ATOM 1231 N N . SER A 1 182 ? 5.18693 28.88623 71.56346 1.000 36.87733 207 SER A N 1
ATOM 1232 C CA . SER A 1 182 ? 6.55636 29.05289 71.11009 1.000 34.94524 207 SER A CA 1
ATOM 1233 C C . SER A 1 182 ? 6.56731 30.26197 70.17938 1.000 46.93805 207 SER A C 1
ATOM 1234 O O . SER A 1 182 ? 5.56480 30.96805 70.04794 1.000 47.67628 207 SER A O 1
ATOM 1237 N N . HIS A 1 183 ? 7.67891 30.50926 69.48991 1.000 46.72447 208 HIS A N 1
ATOM 1238 C CA . HIS A 1 183 ? 7.72855 31.71253 68.67107 1.000 47.92964 208 HIS A CA 1
ATOM 1239 C C . HIS A 1 183 ? 6.79499 31.62713 67.47200 1.000 46.92292 208 HIS A C 1
ATOM 1240 O O . HIS A 1 183 ? 6.32936 32.66226 66.98338 1.000 59.83747 208 HIS A O 1
ATOM 1247 N N . GLU A 1 184 ? 6.47061 30.42014 67.01042 1.000 41.07348 209 GLU A N 1
ATOM 1248 C CA . GLU A 1 184 ? 5.64230 30.27041 65.82195 1.000 59.80606 209 GLU A CA 1
ATOM 1249 C C . GLU A 1 184 ? 4.24794 29.71354 66.08016 1.000 61.35631 209 GLU A C 1
ATOM 1250 O O . GLU A 1 184 ? 3.31431 30.10038 65.37322 1.000 68.12258 209 GLU A O 1
ATOM 1256 N N . THR A 1 185 ? 4.06214 28.83125 67.06363 1.000 47.63412 210 THR A N 1
ATOM 1257 C CA . THR A 1 185 ? 2.77953 28.15970 67.22279 1.000 46.78135 210 THR A CA 1
ATOM 1258 C C . THR A 1 185 ? 2.26059 28.26829 68.65176 1.000 44.74930 210 THR A C 1
ATOM 1259 O O . THR A 1 185 ? 3.00782 28.53413 69.59706 1.000 39.24419 210 THR A O 1
ATOM 1263 N N . PHE A 1 186 ? 0.95210 28.04220 68.78350 1.000 34.73306 211 PHE A N 1
ATOM 1264 C CA . PHE A 1 186 ? 0.21356 28.15780 70.03332 1.000 36.83284 211 PHE A CA 1
ATOM 1265 C C . PHE A 1 186 ? -0.47763 26.83673 70.33836 1.000 40.59654 211 PHE A C 1
ATOM 1266 O O . PHE A 1 186 ? -1.03246 26.18761 69.44540 1.000 36.20656 211 PHE A O 1
ATOM 1274 N N . GLY A 1 187 ? -0.45343 26.44484 71.60092 1.000 27.38108 212 GLY A N 1
ATOM 1275 C CA . GLY A 1 187 ? -1.22692 25.28899 72.00686 1.000 25.33348 212 GLY A CA 1
ATOM 1276 C C . GLY A 1 187 ? -1.70299 25.40345 73.43800 1.000 23.99295 212 GLY A C 1
ATOM 1277 O O . GLY A 1 187 ? -1.73494 26.50301 74.00080 1.000 25.84797 212 GLY A O 1
ATOM 1278 N N . THR A 1 188 ? -2.10818 24.28123 74.02277 1.000 20.16160 213 THR A N 1
ATOM 1279 C CA . THR A 1 188 ? -2.72576 24.25200 75.33938 1.000 22.28347 213 THR A CA 1
ATOM 1280 C C . THR A 1 188 ? -1.82868 23.50315 76.31598 1.000 22.69862 213 THR A C 1
ATOM 1281 O O . THR A 1 188 ? -1.26666 22.45828 75.96796 1.000 24.93282 213 THR A O 1
ATOM 1285 N N . LEU A 1 189 ? -1.64242 24.05575 77.51624 1.000 21.81413 214 LEU A N 1
ATOM 1286 C CA . LEU A 1 189 ? -0.94527 23.30641 78.55337 1.000 18.32251 214 LEU A CA 1
ATOM 1287 C C . LEU A 1 189 ? -1.80251 22.11368 78.96545 1.000 18.98447 214 LEU A C 1
ATOM 1288 O O . LEU A 1 189 ? -2.95769 22.28911 79.37609 1.000 19.27120 214 LEU A O 1
ATOM 1293 N N . GLY A 1 190 ? -1.25758 20.90098 78.85526 1.000 22.70041 215 GLY A N 1
ATOM 1294 C CA . GLY A 1 190 ? -1.98892 19.75750 79.36710 1.000 23.07957 215 GLY A CA 1
ATOM 1295 C C . GLY A 1 190 ? -2.01832 19.48929 80.85885 1.000 24.71526 215 GLY A C 1
ATOM 1296 O O . GLY A 1 190 ? -3.07909 19.54267 81.49084 1.000 20.50369 215 GLY A O 1
ATOM 1297 N N . ALA A 1 191 ? -0.84707 19.25707 81.44952 1.000 23.19336 216 ALA A N 1
ATOM 1298 C CA . ALA A 1 191 ? -0.79975 18.91274 82.86018 1.000 23.62486 216 ALA A CA 1
ATOM 1299 C C . ALA A 1 191 ? 0.43830 19.49782 83.51417 1.000 23.35429 216 ALA A C 1
ATOM 1300 O O . ALA A 1 191 ? 1.47679 19.67974 82.86860 1.000 24.77582 216 ALA A O 1
ATOM 1302 N N . ILE A 1 192 ? 0.32066 19.74272 84.81674 1.000 25.71936 217 ILE A N 1
ATOM 1303 C CA . ILE A 1 192 ? 1.46498 20.05105 85.66530 1.000 28.69324 217 ILE A CA 1
ATOM 1304 C C . ILE A 1 192 ? 2.11340 18.73469 86.08152 1.000 30.32244 217 ILE A C 1
ATOM 1305 O O . ILE A 1 192 ? 1.44717 17.86259 86.65093 1.000 28.47305 217 ILE A O 1
ATOM 1310 N N . VAL A 1 193 ? 3.41895 18.59219 85.81484 1.000 26.69996 218 VAL A N 1
ATOM 1311 C CA . VAL A 1 193 ? 4.10059 17.30911 85.95308 1.000 26.49469 218 VAL A CA 1
ATOM 1312 C C . VAL A 1 193 ? 5.45813 17.48664 86.62277 1.000 36.59776 218 VAL A C 1
ATOM 1313 O O . VAL A 1 193 ? 5.97778 18.59601 86.75977 1.000 29.90248 218 VAL A O 1
ATOM 1317 N N . LYS A 1 194 ? 6.01773 16.36269 87.07380 1.000 31.11933 219 LYS A N 1
ATOM 1318 C CA . LYS A 1 194 ? 7.36721 16.33107 87.62081 1.000 37.03511 219 LYS A CA 1
ATOM 1319 C C . LYS A 1 194 ? 8.08674 15.10487 87.07896 1.000 42.97907 219 LYS A C 1
ATOM 1320 O O . LYS A 1 194 ? 7.47552 14.04525 86.89815 1.000 37.51730 219 LYS A O 1
ATOM 1326 N N . ARG A 1 195 ? 9.38084 15.25071 86.80309 1.000 41.65621 220 ARG A N 1
ATOM 1327 C CA . ARG A 1 195 ? 10.12942 14.12155 86.27496 1.000 43.96747 220 ARG A CA 1
ATOM 1328 C C . ARG A 1 195 ? 10.22078 13.05023 87.35114 1.000 47.59402 220 ARG A C 1
ATOM 1329 O O . ARG A 1 195 ? 10.32001 13.35486 88.54417 1.000 44.36619 220 ARG A O 1
ATOM 1337 N N . ARG A 1 196 ? 10.14135 11.78717 86.93125 1.000 44.83245 221 ARG A N 1
ATOM 1338 C CA . ARG A 1 196 ? 10.30029 10.69652 87.88023 1.000 46.99903 221 ARG A CA 1
ATOM 1339 C C . ARG A 1 196 ? 11.74740 10.48278 88.30195 1.000 49.90147 221 ARG A C 1
ATOM 1340 O O . ARG A 1 196 ? 11.98639 9.93705 89.38306 1.000 53.11847 221 ARG A O 1
ATOM 1348 N N . THR A 1 197 ? 12.71344 10.91348 87.49234 1.000 53.81549 222 THR A N 1
ATOM 1349 C CA . THR A 1 197 ? 14.11408 10.60145 87.73255 1.000 51.73533 222 THR A CA 1
ATOM 1350 C C . THR A 1 197 ? 14.95852 11.86968 87.74499 1.000 60.28077 222 THR A C 1
ATOM 1351 O O . THR A 1 197 ? 14.50146 12.96109 87.39507 1.000 58.74592 222 THR A O 1
ATOM 1355 N N . GLY A 1 198 ? 16.21764 11.69881 88.14269 1.000 60.36006 223 GLY A N 1
ATOM 1356 C CA . GLY A 1 198 ? 17.18332 12.78657 88.08520 1.000 51.87173 223 GLY A CA 1
ATOM 1357 C C . GLY A 1 198 ? 16.80284 13.94898 88.98047 1.000 59.18259 223 GLY A C 1
ATOM 1358 O O . GLY A 1 198 ? 16.43186 13.77560 90.14878 1.000 55.16805 223 GLY A O 1
ATOM 1359 N N . ASN A 1 199 ? 16.88801 15.15890 88.41077 1.000 63.97997 224 ASN A N 1
ATOM 1360 C CA . ASN A 1 199 ? 16.52523 16.37984 89.12674 1.000 60.80190 224 ASN A CA 1
ATOM 1361 C C . ASN A 1 199 ? 15.09588 16.35900 89.64771 1.000 64.23630 224 ASN A C 1
ATOM 1362 O O . ASN A 1 199 ? 14.77558 17.12588 90.56427 1.000 65.01096 224 ASN A O 1
ATOM 1367 N N . LYS A 1 200 ? 14.23253 15.51674 89.07225 1.000 53.39572 225 LYS A N 1
ATOM 1368 C CA . LYS A 1 200 ? 12.81597 15.47134 89.43391 1.000 55.77527 225 LYS A CA 1
ATOM 1369 C C . LYS A 1 200 ? 12.17873 16.85256 89.29622 1.000 43.73374 225 LYS A C 1
ATOM 1370 O O . LYS A 1 200 ? 11.38201 17.27534 90.13519 1.000 39.10349 225 LYS A O 1
ATOM 1376 N N . GLN A 1 201 ? 12.53877 17.56371 88.23001 1.000 44.41267 226 GLN A N 1
ATOM 1377 C CA . GLN A 1 201 ? 12.09557 18.93849 88.05400 1.000 46.98655 226 GLN A CA 1
ATOM 1378 C C . GLN A 1 201 ? 10.59925 19.01545 87.77668 1.000 48.44254 226 GLN A C 1
ATOM 1379 O O . GLN A 1 201 ? 10.01318 18.14344 87.12984 1.000 41.48957 226 GLN A O 1
ATOM 1385 N N . VAL A 1 202 ? 9.98815 20.08722 88.25623 1.000 39.75409 227 VAL A N 1
ATOM 1386 C CA . VAL A 1 202 ? 8.58377 20.37521 87.99771 1.000 33.95798 227 VAL A CA 1
ATOM 1387 C C . VAL A 1 202 ? 8.47312 21.14745 86.69170 1.000 43.07013 227 VAL A C 1
ATOM 1388 O O . VAL A 1 202 ? 9.27567 22.05156 86.41280 1.000 31.69401 227 VAL A O 1
ATOM 1392 N N . GLY A 1 203 ? 7.47341 20.80408 85.89418 1.000 30.79387 228 GLY A N 1
ATOM 1393 C CA . GLY A 1 203 ? 7.23118 21.47328 84.63764 1.000 35.07219 228 GLY A CA 1
ATOM 1394 C C . GLY A 1 203 ? 5.80891 21.20184 84.20049 1.000 27.43565 228 GLY A C 1
ATOM 1395 O O . GLY A 1 203 ? 4.93526 20.92532 85.02669 1.000 26.80880 228 GLY A O 1
ATOM 1396 N N . PHE A 1 204 ? 5.57235 21.28428 82.89162 1.000 31.31531 229 PHE A N 1
ATOM 1397 C CA . PHE A 1 204 ? 4.25668 20.99024 82.34464 1.000 27.80686 229 PHE A CA 1
ATOM 1398 C C . PHE A 1 204 ? 4.39874 20.11261 81.11197 1.000 24.05690 229 PHE A C 1
ATOM 1399 O O . PHE A 1 204 ? 5.46745 20.01245 80.50653 1.000 27.39463 229 PHE A O 1
ATOM 1407 N N . LEU A 1 205 ? 3.29493 19.46257 80.76351 1.000 23.64632 230 LEU A N 1
ATOM 1408 C CA . LEU A 1 205 ? 3.21742 18.58583 79.60875 1.000 25.12864 230 LEU A CA 1
ATOM 1409 C C . LEU A 1 205 ? 2.36466 19.26340 78.54860 1.000 22.24716 230 LEU A C 1
ATOM 1410 O O . LEU A 1 205 ? 1.30484 19.81140 78.85904 1.000 21.52869 230 LEU A O 1
ATOM 1415 N N . THR A 1 206 ? 2.84833 19.26474 77.31369 1.000 23.72052 231 THR A N 1
ATOM 1416 C CA . THR A 1 206 ? 2.03134 19.64980 76.17597 1.000 26.24937 231 THR A CA 1
ATOM 1417 C C . THR A 1 206 ? 2.43410 18.74170 75.02282 1.000 30.78874 231 THR A C 1
ATOM 1418 O O . THR A 1 206 ? 3.24537 17.82501 75.19111 1.000 27.75438 231 THR A O 1
ATOM 1422 N N . ASN A 1 207 ? 1.89017 18.97079 73.83588 1.000 26.62939 232 ASN A N 1
ATOM 1423 C CA . ASN A 1 207 ? 2.29527 18.05827 72.78292 1.000 43.66845 232 ASN A CA 1
ATOM 1424 C C . ASN A 1 207 ? 3.48535 18.62262 72.01587 1.000 45.57454 232 ASN A C 1
ATOM 1425 O O . ASN A 1 207 ? 3.83828 19.79962 72.11864 1.000 44.98513 232 ASN A O 1
ATOM 1430 N N . HIS A 1 208 ? 4.09339 17.74367 71.22058 1.000 51.86978 233 HIS A N 1
ATOM 1431 C CA . HIS A 1 208 ? 5.38502 18.03417 70.61339 1.000 44.88324 233 HIS A CA 1
ATOM 1432 C C . HIS A 1 208 ? 5.29900 19.12430 69.55012 1.000 51.17782 233 HIS A C 1
ATOM 1433 O O . HIS A 1 208 ? 6.14746 20.02301 69.51176 1.000 48.35831 233 HIS A O 1
ATOM 1440 N N . HIS A 1 209 ? 4.27548 19.07972 68.68926 1.000 48.95153 234 HIS A N 1
ATOM 1441 C CA . HIS A 1 209 ? 4.22268 20.04576 67.59531 1.000 50.04018 234 HIS A CA 1
ATOM 1442 C C . HIS A 1 209 ? 3.90539 21.45635 68.07291 1.000 50.41073 234 HIS A C 1
ATOM 1443 O O . HIS A 1 209 ? 4.35210 22.43066 67.45600 1.000 52.94691 234 HIS A O 1
ATOM 1450 N N . VAL A 1 210 ? 3.13215 21.59165 69.15164 1.000 47.86186 235 VAL A N 1
ATOM 1451 C CA . VAL A 1 210 ? 2.90916 22.90668 69.74604 1.000 49.19065 235 VAL A CA 1
ATOM 1452 C C . VAL A 1 210 ? 4.22927 23.53149 70.17188 1.000 51.25933 235 VAL A C 1
ATOM 1453 O O . VAL A 1 210 ? 4.48365 24.72178 69.94101 1.000 51.61711 235 VAL A O 1
ATOM 1457 N N . ALA A 1 211 ? 5.09618 22.72972 70.78329 1.000 49.31097 236 ALA A N 1
ATOM 1458 C CA . ALA A 1 211 ? 6.23241 23.23583 71.53077 1.000 59.61519 236 ALA A CA 1
ATOM 1459 C C . ALA A 1 211 ? 7.54692 23.26061 70.75654 1.000 56.83267 236 ALA A C 1
ATOM 1460 O O . ALA A 1 211 ? 8.49544 23.90022 71.22182 1.000 56.37758 236 ALA A O 1
ATOM 1462 N N . VAL A 1 212 ? 7.64329 22.60474 69.60070 1.000 54.47467 237 VAL A N 1
ATOM 1463 C CA . VAL A 1 212 ? 8.92310 22.42752 68.92017 1.000 57.23601 237 VAL A CA 1
ATOM 1464 C C . VAL A 1 212 ? 8.87560 23.03778 67.52451 1.000 68.50509 237 VAL A C 1
ATOM 1465 O O . VAL A 1 212 ? 7.92739 22.80633 66.76431 1.000 71.40849 237 VAL A O 1
ATOM 1469 N N . ASP A 1 213 ? 9.91407 23.80815 67.19328 1.000 65.24487 238 ASP A N 1
ATOM 1470 C CA . ASP A 1 213 ? 10.17191 24.29867 65.84305 1.000 74.13230 238 ASP A CA 1
ATOM 1471 C C . ASP A 1 213 ? 11.60063 23.91115 65.49205 1.000 74.14339 238 ASP A C 1
ATOM 1472 O O . ASP A 1 213 ? 12.53499 24.26475 66.21957 1.000 72.21306 238 ASP A O 1
ATOM 1477 N N . LEU A 1 214 ? 11.77210 23.20614 64.37098 1.000 71.05447 239 LEU A N 1
ATOM 1478 C CA . LEU A 1 214 ? 13.08141 22.64803 64.04942 1.000 72.75537 239 LEU A CA 1
ATOM 1479 C C . LEU A 1 214 ? 14.09214 23.71610 63.65109 1.000 77.61081 239 LEU A C 1
ATOM 1480 O O . LEU A 1 214 ? 15.29968 23.50980 63.82086 1.000 72.89822 239 LEU A O 1
ATOM 1485 N N . ASP A 1 215 ? 13.63822 24.85066 63.11094 1.000 78.97398 240 ASP A N 1
ATOM 1486 C CA . ASP A 1 215 ? 14.59886 25.87692 62.72633 1.000 78.74851 240 ASP A CA 1
ATOM 1487 C C . ASP A 1 215 ? 15.27384 26.53679 63.92593 1.000 78.15186 240 ASP A C 1
ATOM 1488 O O . ASP A 1 215 ? 16.35747 27.10763 63.76374 1.000 77.36366 240 ASP A O 1
ATOM 1493 N N . TYR A 1 216 ? 14.62685 26.46312 65.21837 1.000 71.51303 241 TYR A N 1
ATOM 1494 C CA . TYR A 1 216 ? 15.33721 27.12108 66.31056 1.000 57.37982 241 TYR A CA 1
ATOM 1495 C C . TYR A 1 216 ? 16.16320 26.10932 67.10332 1.000 66.95228 241 TYR A C 1
ATOM 1496 O O . TYR A 1 216 ? 15.80174 24.92739 67.17553 1.000 55.45150 241 TYR A O 1
ATOM 1505 N N . PRO A 1 217 ? 17.30599 26.50513 67.68081 1.000 51.21945 242 PRO A N 1
ATOM 1506 C CA . PRO A 1 217 ? 17.99684 25.58051 68.59866 1.000 55.16939 242 PRO A CA 1
ATOM 1507 C C . PRO A 1 217 ? 17.31294 25.35608 69.94396 1.000 54.22858 242 PRO A C 1
ATOM 1508 O O . PRO A 1 217 ? 17.24718 24.21457 70.41037 1.000 60.27466 242 PRO A O 1
ATOM 1512 N N . ASN A 1 218 ? 16.77888 26.40378 70.56955 1.000 51.34208 243 ASN A N 1
ATOM 1513 C CA . ASN A 1 218 ? 15.98213 26.31043 71.78591 1.000 47.38782 243 ASN A CA 1
ATOM 1514 C C . ASN A 1 218 ? 14.52734 26.02221 71.42788 1.000 51.04333 243 ASN A C 1
ATOM 1515 O O . ASN A 1 218 ? 14.07367 26.33545 70.32555 1.000 64.12939 243 ASN A O 1
ATOM 1520 N N . GLN A 1 219 ? 13.77216 25.45177 72.36445 1.000 37.46461 244 GLN A N 1
ATOM 1521 C CA . GLN A 1 219 ? 12.32195 25.58145 72.21900 1.000 39.49393 244 GLN A CA 1
ATOM 1522 C C . GLN A 1 219 ? 11.78124 26.28114 73.46356 1.000 38.47103 244 GLN A C 1
ATOM 1523 O O . GLN A 1 219 ? 11.27312 25.63968 74.38670 1.000 37.00873 244 GLN A O 1
ATOM 1529 N N . LYS A 1 220 ? 11.75600 27.60860 73.39893 1.000 36.61896 245 LYS A N 1
ATOM 1530 C CA . LYS A 1 220 ? 11.18915 28.44358 74.45013 1.000 41.46512 245 LYS A CA 1
ATOM 1531 C C . LYS A 1 220 ? 9.66473 28.38174 74.46628 1.000 33.65814 245 LYS A C 1
ATOM 1532 O O . LYS A 1 220 ? 9.01875 28.31278 73.41545 1.000 41.58133 245 LYS A O 1
ATOM 1538 N N . MET A 1 221 ? 9.08531 28.45011 75.66648 1.000 29.12398 246 MET A N 1
ATOM 1539 C CA . MET A 1 221 ? 7.63627 28.47317 75.82482 1.000 27.08349 246 MET A CA 1
ATOM 1540 C C . MET A 1 221 ? 7.24060 29.66966 76.67657 1.000 36.53012 246 MET A C 1
ATOM 1541 O O . MET A 1 221 ? 7.90826 29.98497 77.66733 1.000 31.41514 246 MET A O 1
ATOM 1546 N N . PHE A 1 222 ? 6.12931 30.30942 76.30379 1.000 26.05664 247 PHE A N 1
ATOM 1547 C CA . PHE A 1 222 ? 5.67856 31.53284 76.95089 1.000 26.08505 247 PHE A CA 1
ATOM 1548 C C . PHE A 1 222 ? 4.17339 31.45787 77.16960 1.000 28.97562 247 PHE A C 1
ATOM 1549 O O . PHE A 1 222 ? 3.46515 30.74239 76.45398 1.000 23.93159 247 PHE A O 1
ATOM 1557 N N . HIS A 1 223 ? 3.68683 32.20232 78.16569 1.000 28.56826 248 HIS A N 1
ATOM 1558 C CA . HIS A 1 223 ? 2.24919 32.36395 78.38946 1.000 23.14690 248 HIS A CA 1
ATOM 1559 C C . HIS A 1 223 ? 1.93837 33.85415 78.40299 1.000 29.30317 248 HIS A C 1
ATOM 1560 O O . HIS A 1 223 ? 2.49109 34.59428 79.24355 1.000 30.76442 248 HIS A O 1
ATOM 1567 N N . PRO A 1 224 ? 1.03628 34.34142 77.53973 1.000 34.39134 249 PRO A N 1
ATOM 1568 C CA . PRO A 1 224 ? 0.34039 33.54188 76.53243 1.000 30.38240 249 PRO A CA 1
ATOM 1569 C C . PRO A 1 224 ? 0.97633 33.67202 75.15565 1.000 29.90309 249 PRO A C 1
ATOM 1570 O O . PRO A 1 224 ? 0.57535 32.97079 74.22783 1.000 30.62730 249 PRO A O 1
ATOM 1574 N N . LEU A 1 225 ? 1.94679 34.57152 75.02592 1.000 33.66892 250 LEU A N 1
ATOM 1575 C CA . LEU A 1 225 ? 2.54552 34.89722 73.74161 1.000 35.54666 250 LEU A CA 1
ATOM 1576 C C . LEU A 1 225 ? 4.05372 35.05748 73.86095 1.000 34.92871 250 LEU A C 1
ATOM 1577 O O . LEU A 1 225 ? 4.55984 35.47246 74.91117 1.000 34.24670 250 LEU A O 1
ATOM 1582 N N . PRO A 1 226 ? 4.78843 34.76880 72.79195 1.000 37.23680 251 PRO A N 1
ATOM 1583 C CA . PRO A 1 226 ? 6.22742 35.01972 72.78794 1.000 38.82629 251 PRO A CA 1
ATOM 1584 C C . PRO A 1 226 ? 6.50410 36.49149 72.53745 1.000 42.09587 251 PRO A C 1
ATOM 1585 O O . PRO A 1 226 ? 5.60834 37.23177 72.10230 1.000 43.78559 251 PRO A O 1
ATOM 1589 N N . PRO A 1 227 ? 7.73063 36.95477 72.79925 1.000 43.22353 252 PRO A N 1
ATOM 1590 C CA . PRO A 1 227 ? 7.99814 38.40422 72.73938 1.000 46.32524 252 PRO A CA 1
ATOM 1591 C C . PRO A 1 227 ? 7.80468 39.02377 71.36592 1.000 51.90997 252 PRO A C 1
ATOM 1592 O O . PRO A 1 227 ? 7.52814 40.22680 71.28315 1.000 56.50126 252 PRO A O 1
ATOM 1596 N N . ASN A 1 228 ? 7.96006 38.26103 70.28064 1.000 44.48777 253 ASN A N 1
ATOM 1597 C CA . ASN A 1 228 ? 7.78918 38.85740 68.96058 1.000 55.04770 253 ASN A CA 1
ATOM 1598 C C . ASN A 1 228 ? 6.32928 39.14760 68.64580 1.000 60.69661 253 ASN A C 1
ATOM 1599 O O . ASN A 1 228 ? 6.05008 39.97107 67.76762 1.000 57.53185 253 ASN A O 1
ATOM 1604 N N . LEU A 1 229 ? 5.39955 38.51139 69.35701 1.000 51.94396 254 LEU A N 1
ATOM 1605 C CA . LEU A 1 229 ? 3.97113 38.70480 69.14801 1.000 44.42484 254 LEU A CA 1
ATOM 1606 C C . LEU A 1 229 ? 3.31819 39.58924 70.19951 1.000 53.47300 254 LEU A C 1
ATOM 1607 O O . LEU A 1 229 ? 2.29913 40.22590 69.91206 1.000 55.97962 254 LEU A O 1
ATOM 1612 N N . GLY A 1 230 ? 3.86821 39.64022 71.41027 1.000 54.42807 255 GLY A N 1
ATOM 1613 C CA . GLY A 1 230 ? 3.27285 40.40667 72.47870 1.000 53.36760 255 GLY A CA 1
ATOM 1614 C C . GLY A 1 230 ? 3.75954 39.99116 73.85194 1.000 47.23443 255 GLY A C 1
ATOM 1615 O O . GLY A 1 230 ? 4.73279 39.24595 73.99621 1.000 44.03065 255 GLY A O 1
ATOM 1616 N N . PRO A 1 231 ? 3.07231 40.45472 74.89010 1.000 44.51204 256 PRO A N 1
ATOM 1617 C CA . PRO A 1 231 ? 3.57069 40.27630 76.25412 1.000 45.55226 256 PRO A CA 1
ATOM 1618 C C . PRO A 1 231 ? 3.34557 38.85885 76.75392 1.000 41.12579 256 PRO A C 1
ATOM 1619 O O . PRO A 1 231 ? 2.49548 38.11524 76.25422 1.000 45.74855 256 PRO A O 1
ATOM 1623 N N . GLY A 1 232 ? 4.12678 38.49242 77.76196 1.000 44.35305 257 GLY A N 1
ATOM 1624 C CA . GLY A 1 232 ? 3.97731 37.17790 78.35220 1.000 46.08696 257 GLY A CA 1
ATOM 1625 C C . GLY A 1 232 ? 5.12066 36.86545 79.28703 1.000 39.10901 257 GLY A C 1
ATOM 1626 O O . GLY A 1 232 ? 6.12817 37.57390 79.34380 1.000 43.72394 257 GLY A O 1
ATOM 1627 N N . VAL A 1 233 ? 4.93659 35.78172 80.03705 1.000 29.00222 258 VAL A N 1
ATOM 1628 C CA . VAL A 1 233 ? 5.95025 35.27020 80.95174 1.000 32.38680 258 VAL A CA 1
ATOM 1629 C C . VAL A 1 233 ? 6.65840 34.08451 80.30748 1.000 33.69108 258 VAL A C 1
ATOM 1630 O O . VAL A 1 233 ? 6.02547 33.22053 79.68817 1.000 32.15900 258 VAL A O 1
ATOM 1634 N N . TYR A 1 234 ? 7.98220 34.05273 80.44673 1.000 29.73302 259 TYR A N 1
ATOM 1635 C CA . TYR A 1 234 ?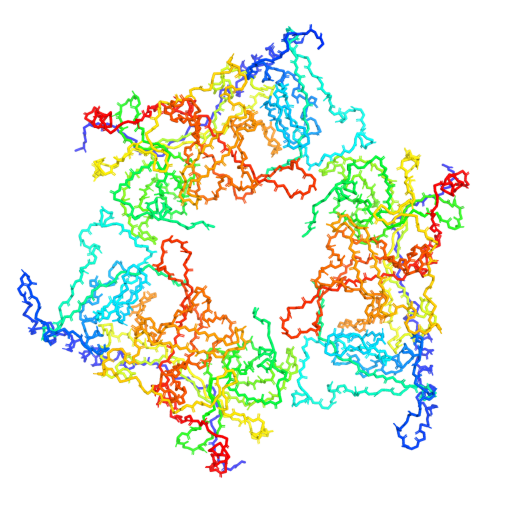 8.77493 32.92232 79.98139 1.000 36.61900 259 TYR A CA 1
ATOM 1636 C C . TYR A 1 234 ? 8.55540 31.73733 80.91137 1.000 32.45755 259 TYR A C 1
ATOM 1637 O O . TYR A 1 234 ? 8.84359 31.81529 82.10858 1.000 33.87030 259 TYR A O 1
ATOM 1646 N N . LEU A 1 235 ? 8.03586 30.64353 80.36652 1.000 29.43446 260 LEU A N 1
ATOM 1647 C CA . LEU A 1 235 ? 7.73439 29.47423 81.18176 1.000 29.58962 260 LEU A CA 1
ATOM 1648 C C . LEU A 1 235 ? 8.91698 28.53717 81.34345 1.000 29.58050 260 LEU A C 1
ATOM 1649 O O . LEU A 1 235 ? 9.05964 27.89929 82.39461 1.000 28.35599 260 LEU A O 1
ATOM 1654 N N . GLY A 1 236 ? 9.76476 28.44128 80.32692 1.000 32.89805 261 GLY A N 1
ATOM 1655 C CA . GLY A 1 236 ? 10.81506 27.44433 80.28608 1.000 37.26257 261 GLY A CA 1
ATOM 1656 C C . GLY A 1 236 ? 10.93941 26.92673 78.87077 1.000 33.35112 261 GLY A C 1
ATOM 1657 O O . GLY A 1 236 ? 10.19269 27.35979 77.98661 1.000 30.36718 261 GLY A O 1
ATOM 1658 N N . ALA A 1 237 ? 11.87351 26.01217 78.64058 1.000 33.84382 262 ALA A N 1
ATOM 1659 C CA . ALA A 1 237 ? 12.14206 25.47968 77.31607 1.000 34.53732 262 ALA A CA 1
ATOM 1660 C C . ALA A 1 237 ? 11.94444 23.97141 77.30571 1.000 37.26192 262 ALA A C 1
ATOM 1661 O O . ALA A 1 237 ? 12.15736 23.29666 78.32086 1.000 34.16199 262 ALA A O 1
ATOM 1663 N N . VAL A 1 238 ? 11.52698 23.44478 76.14859 1.000 38.15027 263 VAL A N 1
ATOM 1664 C CA . VAL A 1 238 ? 11.35641 22.00371 76.02092 1.000 37.01652 263 VAL A CA 1
ATOM 1665 C C . VAL A 1 238 ? 12.67970 21.32287 76.30603 1.000 40.03524 263 VAL A C 1
ATOM 1666 O O . VAL A 1 238 ? 13.70742 21.63523 75.69197 1.000 36.40211 263 VAL A O 1
ATOM 1670 N N . GLU A 1 239 ? 12.66312 20.39696 77.25345 1.000 36.74060 264 GLU A N 1
ATOM 1671 C CA . GLU A 1 239 ? 13.84371 19.59283 77.50345 1.000 45.09909 264 GLU A CA 1
ATOM 1672 C C . GLU A 1 239 ? 13.83953 18.34485 76.63069 1.000 48.21372 264 GLU A C 1
ATOM 1673 O O . GLU A 1 239 ? 14.81732 18.06873 75.92917 1.000 37.40379 264 GLU A O 1
ATOM 1679 N N . ARG A 1 240 ? 12.73571 17.59964 76.64292 1.000 41.31157 265 ARG A N 1
ATOM 1680 C CA . ARG A 1 240 ? 12.64082 16.37104 75.87304 1.000 43.73678 265 ARG A CA 1
ATOM 1681 C C . ARG A 1 240 ? 11.24794 16.24996 75.27354 1.000 41.10222 265 ARG A C 1
ATOM 1682 O O . ARG A 1 240 ? 10.27429 16.82270 75.77392 1.000 31.27977 265 ARG A O 1
ATOM 1690 N N . ALA A 1 241 ? 11.17637 15.50289 74.17421 1.000 33.93050 266 ALA A N 1
ATOM 1691 C CA . ALA A 1 241 ? 9.91607 15.23224 73.50597 1.000 33.85459 266 ALA A CA 1
ATOM 1692 C C . ALA A 1 241 ? 10.01485 13.88405 72.81078 1.000 40.62491 266 ALA A C 1
ATOM 1693 O O . ALA A 1 241 ? 11.10434 13.42277 72.45762 1.000 35.82552 266 ALA A O 1
ATOM 1695 N N . THR A 1 242 ? 8.86640 13.25354 72.60308 1.000 34.87514 267 THR A N 1
ATOM 1696 C CA . THR A 1 242 ? 8.82794 12.04538 71.79618 1.000 35.96332 267 THR A CA 1
ATOM 1697 C C . THR A 1 242 ? 7.71130 12.18899 70.77403 1.000 37.17102 267 THR A C 1
ATOM 1698 O O . THR A 1 242 ? 6.69651 12.83444 71.05042 1.000 37.08393 267 THR A O 1
ATOM 1702 N N . SER A 1 243 ? 7.90982 11.64749 69.57267 1.000 33.40334 268 SER A N 1
ATOM 1703 C CA . SER A 1 243 ? 6.82805 11.63776 68.59616 1.000 37.92498 268 SER A CA 1
ATOM 1704 C C . SER A 1 243 ? 6.30098 10.24727 68.26824 1.000 32.05539 268 SER A C 1
ATOM 1705 O O . SER A 1 243 ? 5.09508 10.00273 68.37511 1.000 45.98526 268 SER A O 1
ATOM 1708 N N . PHE A 1 244 ? 7.17721 9.31655 67.88625 1.000 42.52390 269 PHE A N 1
ATOM 1709 C CA . PHE A 1 244 ? 6.77825 7.97055 67.49882 1.000 40.45716 269 PHE A CA 1
ATOM 1710 C C . PHE A 1 244 ? 7.40303 6.92147 68.40943 1.000 31.44709 269 PHE A C 1
ATOM 1711 O O . PHE A 1 244 ? 8.54126 7.06452 68.86153 1.000 45.58327 269 PHE A O 1
ATOM 1719 N N . ILE A 1 245 ? 6.64355 5.85730 68.65967 1.000 33.39969 270 ILE A N 1
ATOM 1720 C CA . ILE A 1 245 ? 7.07626 4.71906 69.46507 1.000 41.40524 270 ILE A CA 1
ATOM 1721 C C . ILE A 1 245 ? 6.53617 3.45540 68.80842 1.000 34.70038 270 ILE A C 1
ATOM 1722 O O . ILE A 1 245 ? 5.41363 3.45396 68.29114 1.000 34.12836 270 ILE A O 1
ATOM 1727 N N . THR A 1 246 ? 7.33588 2.38569 68.80057 1.000 31.22329 271 THR A N 1
ATOM 1728 C CA . THR A 1 246 ? 6.86834 1.15609 68.17121 1.000 32.34490 271 THR A CA 1
ATOM 1729 C C . THR A 1 246 ? 5.67099 0.59428 68.93049 1.000 31.88251 271 THR A C 1
ATOM 1730 O O . THR A 1 246 ? 5.49689 0.83311 70.12878 1.000 30.31732 271 THR A O 1
ATOM 1734 N N . ASP A 1 247 ? 4.82428 -0.14413 68.20723 1.000 35.35155 272 ASP A N 1
ATOM 1735 C CA . ASP A 1 247 ? 3.58980 -0.63998 68.80869 1.000 36.69051 272 ASP A CA 1
ATOM 1736 C C . ASP A 1 247 ? 3.85685 -1.63688 69.93212 1.000 35.95879 272 ASP A C 1
ATOM 1737 O O . ASP A 1 247 ? 3.14514 -1.63909 70.94419 1.000 32.22778 272 ASP A O 1
ATOM 1742 N N . ASP A 1 248 ? 4.87948 -2.48422 69.78186 1.000 30.56699 273 ASP A N 1
ATOM 1743 C CA . ASP A 1 248 ? 5.11746 -3.50725 70.79689 1.000 38.29288 273 ASP A CA 1
ATOM 1744 C C . ASP A 1 248 ? 5.59898 -2.90669 72.11406 1.000 40.52944 273 ASP A C 1
ATOM 1745 O O . ASP A 1 248 ? 5.27349 -3.42924 73.18412 1.000 40.26137 273 ASP A O 1
ATOM 1750 N N . VAL A 1 249 ? 6.35797 -1.81031 72.06341 1.000 34.52936 274 VAL A N 1
ATOM 1751 C CA . VAL A 1 249 ? 6.76550 -1.12914 73.29027 1.000 34.56079 274 VAL A CA 1
ATOM 1752 C C . VAL A 1 249 ? 5.58276 -0.39138 73.90472 1.000 35.52806 274 VAL A C 1
ATOM 1753 O O . VAL A 1 249 ? 5.39200 -0.39861 75.12672 1.000 34.77290 274 VAL A O 1
ATOM 1757 N N . TRP A 1 250 ? 4.76837 0.25505 73.06498 1.000 30.95507 275 TRP A N 1
ATOM 1758 C CA . TRP A 1 250 ? 3.66805 1.09069 73.54303 1.000 29.37152 275 TRP A CA 1
ATOM 1759 C C . TRP A 1 250 ? 2.49363 0.25092 74.05019 1.000 32.61206 275 TRP A C 1
ATOM 1760 O O . TRP A 1 250 ? 2.02024 0.44387 75.17791 1.000 27.30228 275 TRP A O 1
ATOM 1771 N N . TYR A 1 251 ? 2.00115 -0.68288 73.22822 1.000 32.43560 276 TYR A N 1
ATOM 1772 C CA . TYR A 1 251 ? 0.82975 -1.47330 73.60002 1.000 30.11014 276 TYR A CA 1
ATOM 1773 C C . TYR A 1 251 ? 1.17254 -2.79160 74.27836 1.000 37.11344 276 TYR A C 1
ATOM 1774 O O . TYR A 1 251 ? 0.26732 -3.44157 74.81833 1.000 35.15972 276 TYR A O 1
ATOM 1783 N N . GLY A 1 252 ? 2.43440 -3.22041 74.23376 1.000 30.36894 277 GLY A N 1
ATOM 1784 C CA . GLY A 1 252 ? 2.79232 -4.52392 74.73976 1.000 30.35339 277 GLY A CA 1
ATOM 1785 C C . GLY A 1 252 ? 2.43466 -5.68162 73.83505 1.000 38.89461 277 GLY A C 1
ATOM 1786 O O . GLY A 1 252 ? 2.64553 -6.83448 74.22438 1.000 40.47299 277 GLY A O 1
ATOM 1787 N N . ILE A 1 253 ? 1.89009 -5.41659 72.64747 1.000 34.62391 278 ILE A N 1
ATOM 1788 C CA . ILE A 1 253 ? 1.58240 -6.45316 71.67195 1.000 33.86657 278 ILE A CA 1
ATOM 1789 C C . ILE A 1 253 ? 2.00889 -5.96331 70.29731 1.000 36.72684 278 ILE A C 1
ATOM 1790 O O . ILE A 1 253 ? 2.22395 -4.76924 70.07483 1.000 36.34442 278 ILE A O 1
ATOM 1795 N N . TYR A 1 254 ? 2.12590 -6.90315 69.36418 1.000 33.52939 279 TYR A N 1
ATOM 1796 C CA . TYR A 1 254 ? 2.15171 -6.53218 67.95762 1.000 36.31126 279 TYR A CA 1
ATOM 1797 C C . TYR A 1 254 ? 0.74486 -6.07938 67.59348 1.000 41.39925 279 TYR A C 1
ATOM 1798 O O . TYR A 1 254 ? -0.19010 -6.88860 67.60946 1.000 36.98699 279 TYR A O 1
ATOM 1807 N N . ALA A 1 255 ? 0.57302 -4.79224 67.28841 1.000 28.85082 280 ALA A N 1
ATOM 1808 C CA . ALA A 1 255 ? -0.74979 -4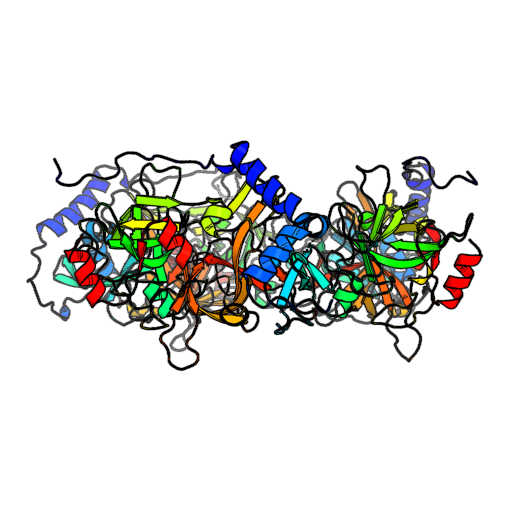.29929 66.92365 1.000 31.52979 280 ALA A CA 1
ATOM 1809 C C . ALA A 1 255 ? -1.11617 -4.57517 65.47018 1.000 31.10182 280 ALA A C 1
ATOM 1810 O O . ALA A 1 255 ? -2.25488 -4.30533 65.07523 1.000 26.24168 280 ALA A O 1
ATOM 1812 N N . GLY A 1 256 ? -0.19671 -5.11758 64.67914 1.000 30.77140 281 GLY A N 1
ATOM 1813 C CA . GLY A 1 256 ? -0.44108 -5.44603 63.28464 1.000 33.52490 281 GLY A CA 1
ATOM 1814 C C . GLY A 1 256 ? 0.74393 -6.19911 62.72317 1.000 34.42841 281 GLY A C 1
ATOM 1815 O O . GLY A 1 256 ? 1.75611 -6.39403 63.40072 1.000 40.07651 281 GLY A O 1
ATOM 1816 N N . THR A 1 257 ? 0.61276 -6.61375 61.45990 1.000 34.63132 282 THR A N 1
ATOM 1817 C CA . THR A 1 257 ? 1.64443 -7.41049 60.80173 1.000 40.66443 282 THR A CA 1
ATOM 1818 C C . THR A 1 257 ? 2.76711 -6.58744 60.17556 1.000 42.61626 282 THR A C 1
ATOM 1819 O O . THR A 1 257 ? 3.78143 -7.16557 59.77148 1.000 42.36571 282 THR A O 1
ATOM 1823 N N . ASN A 1 258 ? 2.61584 -5.27259 60.07753 1.000 45.72659 283 ASN A N 1
ATOM 1824 C CA . ASN A 1 258 ? 3.64798 -4.44128 59.46365 1.000 44.53508 283 ASN A CA 1
ATOM 1825 C C . ASN A 1 258 ? 4.87884 -4.41567 60.36172 1.000 39.98025 283 ASN A C 1
ATOM 1826 O O . ASN A 1 258 ? 4.76637 -4.07798 61.54689 1.000 45.33697 283 ASN A O 1
ATOM 1831 N N . PRO A 1 259 ? 6.05922 -4.77129 59.85182 1.000 41.04114 284 PRO A N 1
ATOM 1832 C CA . PRO A 1 259 ? 7.26437 -4.69117 60.68859 1.000 45.85730 284 PRO A CA 1
ATOM 1833 C C . PRO A 1 259 ? 7.62582 -3.27423 61.09415 1.000 46.97773 284 PRO A C 1
ATOM 1834 O O . PRO A 1 259 ? 8.31714 -3.10038 62.10586 1.000 47.12213 284 PRO A O 1
ATOM 1838 N N . GLU A 1 260 ? 7.15528 -2.25856 60.37424 1.000 43.28188 285 GLU A N 1
ATOM 1839 C CA . GLU A 1 260 ? 7.36692 -0.86581 60.76092 1.000 44.17172 285 GLU A CA 1
ATOM 1840 C C . GLU A 1 260 ? 6.01528 -0.30082 61.17942 1.000 41.01825 285 GLU A C 1
ATOM 1841 O O . GLU A 1 260 ? 5.29021 0.29199 60.37685 1.000 39.46274 285 GLU A O 1
ATOM 1847 N N . THR A 1 261 ? 5.70378 -0.45352 62.46214 1.000 35.92600 286 THR A N 1
ATOM 1848 C CA . THR A 1 261 ? 4.44103 -0.01077 63.03396 1.000 35.20744 286 THR A CA 1
ATOM 1849 C C . THR A 1 261 ? 4.74390 0.90858 64.20644 1.000 37.79069 286 THR A C 1
ATOM 1850 O O . THR A 1 261 ? 5.45611 0.51667 65.13870 1.000 33.28636 286 THR A O 1
ATOM 1854 N N . PHE A 1 262 ? 4.22293 2.13088 64.15305 1.000 35.14012 287 PHE A N 1
ATOM 1855 C CA . PHE A 1 262 ? 4.52082 3.13329 65.16142 1.000 34.21459 287 PHE A CA 1
ATOM 1856 C C . PHE A 1 262 ? 3.23949 3.74569 65.70555 1.000 31.02123 287 PHE A C 1
ATOM 1857 O O . PHE A 1 262 ? 2.23140 3.85263 65.00143 1.000 35.76400 287 PHE A O 1
ATOM 1865 N N . VAL A 1 263 ? 3.29165 4.14257 66.97745 1.000 27.07195 288 VAL A N 1
ATOM 1866 C CA . VAL A 1 263 ? 2.23618 4.92434 67.61609 1.000 30.15684 288 VAL A CA 1
ATOM 1867 C C . VAL A 1 263 ? 2.68578 6.37603 67.65734 1.000 29.77533 288 VAL A C 1
ATOM 1868 O O . VAL A 1 263 ? 3.85203 6.66492 67.95586 1.000 33.19093 288 VAL A O 1
ATOM 1872 N N . ARG A 1 264 ? 1.77727 7.29858 67.34170 1.000 25.30092 289 ARG A N 1
ATOM 1873 C CA . ARG A 1 264 ? 2.09623 8.71816 67.49536 1.000 36.08891 289 ARG A CA 1
ATOM 1874 C C . ARG A 1 264 ? 1.90736 9.09815 68.95668 1.000 37.10344 289 ARG A C 1
ATOM 1875 O O . ARG A 1 264 ? 0.81832 9.49037 69.38103 1.000 36.24882 289 ARG A O 1
ATOM 1883 N N . ALA A 1 265 ? 2.96729 8.98678 69.74568 1.000 40.89884 290 ALA A N 1
ATOM 1884 C CA . ALA A 1 265 ? 2.96607 9.54743 71.09701 1.000 39.53243 290 ALA A CA 1
ATOM 1885 C C . ALA A 1 265 ? 3.59105 10.94042 71.12176 1.000 48.23402 290 ALA A C 1
ATOM 1886 O O . ALA A 1 265 ? 4.62843 11.14818 71.74217 1.000 57.84888 290 ALA A O 1
ATOM 1888 N N . ASP A 1 266 ? 2.98305 11.91996 70.46691 1.000 44.41706 291 ASP A N 1
ATOM 1889 C CA . ASP A 1 266 ? 3.57234 13.24865 70.55012 1.000 51.85058 291 ASP A CA 1
ATOM 1890 C C . ASP A 1 266 ? 3.40521 13.79528 71.97046 1.000 55.56244 291 ASP A C 1
ATOM 1891 O O . ASP A 1 266 ? 2.28840 13.88356 72.49367 1.000 53.62437 291 ASP A O 1
ATOM 1896 N N . GLY A 1 267 ? 4.52129 14.14396 72.59937 1.000 32.57447 292 GLY A N 1
ATOM 1897 C CA . GLY A 1 267 ? 4.50723 14.71096 73.93217 1.000 31.64339 292 GLY A CA 1
ATOM 1898 C C . GLY A 1 267 ? 5.77078 15.50696 74.17191 1.000 35.35678 292 GLY A C 1
ATOM 1899 O O . GLY A 1 267 ? 6.84731 15.07511 73.74560 1.000 30.10917 292 GLY A O 1
ATOM 1900 N N . ALA A 1 268 ? 5.67273 16.64663 74.85125 1.000 28.87939 293 ALA A N 1
ATOM 1901 C CA . ALA A 1 268 ? 6.83472 17.46195 75.16940 1.000 33.31430 293 ALA A CA 1
ATOM 1902 C C . ALA A 1 268 ? 6.81220 17.82450 76.64746 1.000 35.55691 293 ALA A C 1
ATOM 1903 O O . ALA A 1 268 ? 5.76266 18.19393 77.18518 1.000 27.72593 293 ALA A O 1
ATOM 1905 N N . PHE A 1 269 ? 7.96300 17.69794 77.30850 1.000 28.09003 294 PHE A N 1
ATOM 1906 C CA . PHE A 1 269 ? 8.08888 18.06644 78.71383 1.000 28.19381 294 PHE A CA 1
ATOM 1907 C C . PHE A 1 269 ? 8.89051 19.36022 78.82420 1.000 30.15253 294 PHE A C 1
ATOM 1908 O O . PHE A 1 269 ? 10.03547 19.43367 78.36525 1.000 30.02579 294 PHE A O 1
ATOM 1916 N N . ILE A 1 270 ? 8.28910 20.36450 79.45177 1.000 29.35290 295 ILE A N 1
ATOM 1917 C CA . ILE A 1 270 ? 8.88581 21.67877 79.64522 1.000 28.75726 295 ILE A CA 1
ATOM 1918 C C . ILE A 1 270 ? 9.09540 21.89502 81.13768 1.000 3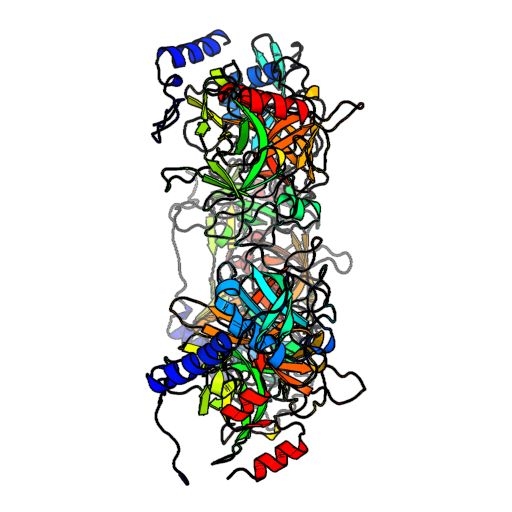1.66031 295 ILE A C 1
ATOM 1919 O O . ILE A 1 270 ? 8.15333 22.21667 81.86271 1.000 28.39090 295 ILE A O 1
ATOM 1924 N N . PRO A 1 271 ? 10.31288 21.72449 81.64289 1.000 31.86426 296 PRO A N 1
ATOM 1925 C CA . PRO A 1 271 ? 10.56036 22.09503 83.04016 1.000 31.74506 296 PRO A CA 1
ATOM 1926 C C . PRO A 1 271 ? 10.49283 23.61084 83.19417 1.000 34.49473 296 PRO A C 1
ATOM 1927 O O . PRO A 1 271 ? 10.98516 24.35527 82.34234 1.000 31.57645 296 PRO A O 1
ATOM 1931 N N . PHE A 1 272 ? 9.87192 24.06831 84.28587 1.000 29.84465 297 PHE A N 1
ATOM 1932 C CA . PHE A 1 272 ? 9.71039 25.50493 84.48105 1.000 29.77788 297 PHE A CA 1
ATOM 1933 C C . PHE A 1 272 ? 11.07160 26.17611 84.60744 1.000 35.18755 297 PHE A C 1
ATOM 1934 O O . PHE A 1 272 ? 12.00486 25.61235 85.18721 1.000 36.93902 297 PHE A O 1
ATOM 1942 N N . ALA A 1 273 ? 11.18755 27.38260 84.04903 1.000 35.72495 298 ALA A N 1
ATOM 1943 C CA . ALA A 1 273 ? 12.43034 28.13503 84.16111 1.000 36.78929 298 ALA A CA 1
ATOM 1944 C C . ALA A 1 273 ? 12.80412 28.34026 85.62787 1.000 39.19482 298 ALA A C 1
ATOM 1945 O O . ALA A 1 273 ? 11.95506 28.31419 86.52318 1.000 35.98632 298 ALA A O 1
ATOM 1947 N N . ASP A 1 274 ? 14.09895 28.56991 85.86908 1.000 43.58257 299 ASP A N 1
ATOM 1948 C CA . ASP A 1 274 ? 14.54720 28.73472 87.24710 1.000 48.86688 299 ASP A CA 1
ATOM 1949 C C . ASP A 1 274 ? 13.99939 30.00655 87.88646 1.000 49.53649 299 ASP A C 1
ATOM 1950 O O . ASP A 1 274 ? 13.77787 30.03335 89.10317 1.000 48.21505 299 ASP A O 1
ATOM 1955 N N . ASP A 1 275 ? 13.77407 31.06428 87.10462 1.000 40.16935 300 ASP A N 1
ATOM 1956 C CA . ASP A 1 275 ? 13.20841 32.29221 87.65162 1.000 41.65006 300 ASP A CA 1
ATOM 1957 C C . ASP A 1 275 ? 11.68487 32.36242 87.54135 1.000 44.67953 300 ASP A C 1
ATOM 1958 O O . ASP A 1 275 ? 11.10169 33.40272 87.86462 1.000 41.81158 300 ASP A O 1
ATOM 1963 N N . PHE A 1 276 ? 11.02773 31.28797 87.11236 1.000 40.18713 301 PHE A N 1
ATOM 1964 C CA . PHE A 1 276 ? 9.57116 31.27670 87.04399 1.000 38.64364 301 PHE A CA 1
ATOM 1965 C C . PHE A 1 276 ? 8.98712 30.99038 88.41912 1.000 39.36356 301 PHE A C 1
ATOM 1966 O O . PHE A 1 276 ? 9.47861 30.13043 89.15502 1.000 40.05177 301 PHE A O 1
ATOM 1974 N N . ASP A 1 277 ? 7.91933 31.70458 88.75252 1.000 39.26345 302 ASP A N 1
ATOM 1975 C CA . ASP A 1 277 ? 7.31581 31.62719 90.08024 1.000 39.42893 302 ASP A CA 1
ATOM 1976 C C . ASP A 1 277 ? 6.23970 30.54794 90.06715 1.000 34.68893 302 ASP A C 1
ATOM 1977 O O . ASP A 1 277 ? 5.10899 30.78673 89.63567 1.000 32.50070 302 ASP A O 1
ATOM 1982 N N . ILE A 1 278 ? 6.58248 29.35303 90.55997 1.000 32.54457 303 ILE A N 1
ATOM 1983 C CA . ILE A 1 278 ? 5.64107 28.23931 90.50021 1.000 32.83040 303 ILE A CA 1
ATOM 1984 C C . ILE A 1 278 ? 4.44562 28.43940 91.42378 1.000 34.24473 303 ILE A C 1
ATOM 1985 O O . ILE A 1 278 ? 3.46114 27.69727 91.32173 1.000 33.02398 303 ILE A O 1
ATOM 1990 N N . SER A 1 279 ? 4.47261 29.46013 92.28687 1.000 35.67231 304 SER A N 1
ATOM 1991 C CA . SER A 1 279 ? 3.30048 29.77780 93.09828 1.000 35.14344 304 SER A CA 1
ATOM 1992 C C . SER A 1 279 ? 2.16306 30.37715 92.27800 1.000 39.01923 304 SER A C 1
ATOM 1993 O O . SER A 1 279 ? 1.04125 30.49506 92.78790 1.000 36.97041 304 SER A O 1
ATOM 1996 N N . THR A 1 280 ? 2.41452 30.74772 91.02615 1.000 31.50416 305 THR A N 1
ATOM 1997 C CA . THR A 1 280 ? 1.34139 31.18861 90.15039 1.000 30.28751 305 THR A CA 1
ATOM 1998 C C . THR A 1 280 ? 0.67380 30.02580 89.42426 1.000 33.41006 305 THR A C 1
ATOM 1999 O O . THR A 1 280 ? -0.21737 30.25777 88.60217 1.000 30.76951 305 THR A O 1
ATOM 2003 N N . VAL A 1 281 ? 1.05248 28.78453 89.73174 1.000 30.12820 306 VAL A N 1
ATOM 2004 C CA . VAL A 1 281 ? 0.52388 27.60557 89.05498 1.000 26.75892 306 VAL A CA 1
ATOM 2005 C C . VAL A 1 281 ? -0.60977 27.00583 89.87690 1.000 30.53192 306 VAL A C 1
ATOM 2006 O O . VAL A 1 281 ? -0.50312 26.86713 91.10490 1.000 28.19612 306 VAL A O 1
ATOM 2010 N N . THR A 1 282 ? -1.68721 26.61617 89.19809 1.000 27.13465 307 THR A N 1
ATOM 2011 C CA . THR A 1 282 ? -2.76262 25.84633 89.80750 1.000 28.86733 307 THR A CA 1
ATOM 2012 C C . THR A 1 282 ? -2.80240 24.44958 89.20230 1.000 24.64412 307 THR A C 1
ATOM 2013 O O . THR A 1 282 ? -2.50372 24.25955 88.01833 1.000 25.73385 307 THR A O 1
ATOM 2017 N N . THR A 1 283 ? -3.14343 23.46349 90.03060 1.000 26.11079 308 THR A N 1
ATOM 2018 C CA . THR A 1 283 ? -3.34595 22.11182 89.53995 1.000 25.46133 308 THR A CA 1
ATOM 2019 C C . THR A 1 283 ? -4.81574 21.80271 89.28353 1.000 28.06355 308 THR A C 1
ATOM 2020 O O . THR A 1 283 ? -5.13897 20.67990 88.87793 1.000 25.53801 308 THR A O 1
ATOM 2024 N N . VAL A 1 284 ? -5.71384 22.75664 89.54695 1.000 27.33608 309 VAL A N 1
ATOM 2025 C CA . VAL A 1 284 ? -7.10813 22.62232 89.14863 1.000 30.13588 309 VAL A CA 1
ATOM 2026 C C . VAL A 1 284 ? -7.21500 22.65179 87.62597 1.000 30.72635 309 VAL A C 1
ATOM 2027 O O . VAL A 1 284 ? -6.38767 23.26486 86.93150 1.000 25.58978 309 VAL A O 1
ATOM 2031 N N . VAL A 1 285 ? -8.23102 21.97734 87.09405 1.000 29.13368 310 VAL A N 1
ATOM 2032 C CA . VAL A 1 285 ? -8.60940 22.09950 85.69212 1.000 24.24484 310 VAL A CA 1
ATOM 2033 C C . VAL A 1 285 ? -9.81810 23.02902 85.65804 1.000 23.14605 310 VAL A C 1
ATOM 2034 O O . VAL A 1 285 ? -10.92751 22.63945 86.03301 1.000 23.70748 310 VAL A O 1
ATOM 2038 N N . ARG A 1 286 ? -9.60239 24.28321 85.26666 1.000 22.16211 311 ARG A N 1
ATOM 2039 C CA . ARG A 1 286 ? -10.67197 25.26908 85.34753 1.000 23.02998 311 ARG A CA 1
ATOM 2040 C C . ARG A 1 286 ? -11.82463 24.86240 84.43665 1.000 24.16239 311 ARG A C 1
ATOM 2041 O O . ARG A 1 286 ? -11.62174 24.45923 83.28808 1.000 25.96119 311 ARG A O 1
ATOM 2049 N N . GLY A 1 287 ? -13.03609 24.92701 84.98100 1.000 27.17317 312 GLY A N 1
ATOM 2050 C CA . GLY A 1 287 ? -14.23258 24.49296 84.29731 1.000 29.26081 312 GLY A CA 1
ATOM 2051 C C . GLY A 1 287 ? -14.57497 23.04244 84.55148 1.000 36.90323 312 GLY A C 1
ATOM 2052 O O . GLY A 1 287 ? -15.63105 22.57543 84.10223 1.000 30.49693 312 GLY A O 1
ATOM 2053 N N . VAL A 1 288 ? -13.70657 22.32796 85.26489 1.000 27.72471 313 VAL A N 1
ATOM 2054 C CA . VAL A 1 288 ? -13.90941 20.94244 85.66080 1.000 28.28506 313 VAL A CA 1
ATOM 2055 C C . VAL A 1 288 ? -13.82465 20.79455 87.17643 1.000 29.01969 313 VAL A C 1
ATOM 2056 O O . VAL A 1 288 ? -14.72571 20.24543 87.81513 1.000 33.23580 313 VAL A O 1
ATOM 2060 N N . GLY A 1 289 ? -12.73305 21.28560 87.76740 1.000 29.51804 314 GLY A N 1
ATOM 2061 C CA . GLY A 1 289 ? -12.48644 21.20025 89.19155 1.000 31.35408 314 GLY A CA 1
ATOM 2062 C C . GLY A 1 289 ? -11.21777 20.41303 89.48719 1.000 34.90246 314 GLY A C 1
ATOM 2063 O O . GLY A 1 289 ? -10.27673 20.39632 88.68325 1.000 29.82972 314 GLY A O 1
ATOM 2064 N N . ASP A 1 290 ? -11.20211 19.77117 90.65394 1.000 30.71884 315 ASP A N 1
ATOM 2065 C CA . ASP A 1 290 ? -10.07923 18.92112 91.02694 1.000 28.89955 315 ASP A CA 1
ATOM 2066 C C . ASP A 1 290 ? -10.18149 17.59960 90.27916 1.000 29.73208 315 ASP A C 1
ATOM 2067 O O . ASP A 1 290 ? -11.26490 17.01275 90.17178 1.000 31.66680 315 ASP A O 1
ATOM 2072 N N . ILE A 1 291 ? -9.05767 17.14908 89.73116 1.000 23.88635 316 ILE A N 1
ATOM 2073 C CA . ILE A 1 291 ? -9.02853 15.88839 89.01275 1.000 22.52446 316 ILE A CA 1
ATOM 2074 C C . ILE A 1 291 ? -8.25765 14.87144 89.84242 1.000 30.06179 316 ILE A C 1
ATOM 2075 O O . ILE A 1 291 ? -7.47021 15.21316 90.73208 1.000 28.16133 316 ILE A O 1
ATOM 2080 N N . GLY A 1 292 ? -8.50857 13.59330 89.54945 1.000 28.60625 317 GLY A N 1
ATOM 2081 C CA . GLY A 1 292 ? -7.72102 12.51828 90.11173 1.000 29.59498 317 GLY A CA 1
ATOM 2082 C C . GLY A 1 292 ? -6.49470 12.24699 89.25362 1.000 26.53500 317 GLY A C 1
ATOM 2083 O O . GLY A 1 292 ? -6.23530 12.91996 88.25807 1.000 28.28213 317 GLY A O 1
ATOM 2084 N N . ASP A 1 293 ? -5.73502 11.23046 89.65142 1.000 27.98350 318 ASP A N 1
ATOM 2085 C CA . ASP A 1 293 ? -4.55212 10.83517 88.89690 1.000 28.63175 318 ASP A CA 1
ATOM 2086 C C . ASP A 1 293 ? -4.95534 10.27159 87.53671 1.000 25.62617 318 ASP A C 1
ATOM 2087 O O . ASP A 1 293 ? -6.12674 9.98324 87.27943 1.000 25.34076 318 ASP A O 1
ATOM 2092 N N . VAL A 1 294 ? -3.97022 10.16624 86.63811 1.000 24.33476 319 VAL A N 1
ATOM 2093 C CA . VAL A 1 294 ? -4.22228 9.54667 85.34299 1.000 20.51889 319 VAL A CA 1
ATOM 2094 C C . VAL A 1 294 ? -4.89255 8.19598 85.56318 1.000 19.55025 319 VAL A C 1
ATOM 2095 O O . VAL A 1 294 ? -4.56356 7.46784 86.50604 1.000 26.47541 319 VAL A O 1
ATOM 2099 N N . LYS A 1 295 ? -5.88328 7.88576 84.72907 1.000 22.52156 320 LYS A N 1
ATOM 2100 C CA . LYS A 1 295 ? -6.50858 6.56858 84.71303 1.000 27.94947 320 LYS A CA 1
ATOM 2101 C C . LYS A 1 295 ? -5.89337 5.76780 83.57109 1.000 21.85372 320 LYS A C 1
ATOM 2102 O O . LYS A 1 295 ? -6.09281 6.09024 82.39244 1.000 26.48250 320 LYS A O 1
ATOM 2108 N N . VAL A 1 296 ? -5.15434 4.71985 83.93197 1.000 23.55751 321 VAL A N 1
ATOM 2109 C CA . VAL A 1 296 ? -4.47294 3.88818 82.95102 1.000 28.06086 321 VAL A CA 1
ATOM 2110 C C . VAL A 1 296 ? -5.49991 3.17591 82.07940 1.000 31.20714 321 VAL A C 1
ATOM 2111 O O . VAL A 1 296 ? -6.58077 2.79241 82.54864 1.000 25.77134 321 VAL A O 1
ATOM 2115 N N . ILE A 1 297 ? -5.20438 3.06743 80.78550 1.000 23.59872 322 ILE A N 1
ATOM 2116 C CA . ILE A 1 297 ? -6.06470 2.32463 79.87031 1.000 21.30647 322 ILE A CA 1
ATOM 2117 C C . ILE A 1 297 ? -5.59833 0.87484 79.87446 1.000 26.02795 322 ILE A C 1
ATOM 2118 O O . ILE A 1 297 ? -4.55136 0.53388 79.32061 1.000 27.36794 322 ILE A O 1
ATOM 2123 N N . ASP A 1 298 ? -6.37693 0.03401 80.54410 1.000 22.65515 323 ASP A N 1
ATOM 2124 C CA . ASP A 1 298 ? -6.07655 -1.38250 80.72229 1.000 30.04262 323 ASP A CA 1
ATOM 2125 C C . ASP A 1 298 ? -6.72500 -2.13825 79.56622 1.000 23.20493 323 ASP A C 1
ATOM 2126 O O . ASP A 1 298 ? -7.95486 -2.19618 79.46276 1.000 26.34819 323 ASP A O 1
ATOM 2131 N N . LEU A 1 299 ? -5.89674 -2.71506 78.69251 1.000 22.94463 324 LEU A N 1
ATOM 2132 C CA . LEU A 1 299 ? -6.41766 -3.38386 77.50622 1.000 29.46171 324 LEU A CA 1
ATOM 2133 C C . LEU A 1 299 ? -7.21452 -4.63265 77.85241 1.000 29.46320 324 LEU A C 1
ATOM 2134 O O . LEU A 1 299 ? -8.00313 -5.09322 77.01950 1.000 26.26774 324 LEU A O 1
ATOM 2139 N N . GLN A 1 300 ? -7.03703 -5.18851 79.05673 1.000 25.24083 325 GLN A N 1
ATOM 2140 C CA . GLN A 1 300 ? -7.77495 -6.38178 79.45577 1.000 35.36157 325 GLN A CA 1
ATOM 2141 C C . GLN A 1 300 ? -9.18750 -6.07575 79.93900 1.000 28.60849 325 GLN A C 1
ATOM 2142 O O . GLN A 1 300 ? -9.96341 -7.01211 80.16099 1.000 32.28509 325 GLN A O 1
ATOM 2148 N N . CYS A 1 301 ? -9.54765 -4.79556 80.08672 1.000 26.20987 326 CYS A N 1
ATOM 2149 C CA . CYS A 1 301 ? -10.85825 -4.38642 80.58336 1.000 31.66984 326 CYS A CA 1
ATOM 2150 C C . CYS A 1 301 ? -11.93224 -4.52601 79.50638 1.000 27.61382 326 CYS A C 1
ATOM 2151 O O . CYS A 1 301 ? -11.63222 -4.49664 78.30750 1.000 29.35122 326 CYS A O 1
ATOM 2154 N N . PRO A 1 302 ? -13.19999 -4.68839 79.89757 1.000 27.53031 327 PRO A N 1
ATOM 2155 C CA . PRO A 1 302 ? -14.25251 -4.74821 78.88116 1.000 26.65903 327 PRO A CA 1
ATOM 2156 C C . PRO A 1 302 ? -14.32308 -3.43050 78.12251 1.000 26.07334 327 PRO A C 1
ATOM 2157 O O . PRO A 1 302 ? -13.96991 -2.36390 78.64433 1.000 24.18696 327 PRO A O 1
ATOM 2161 N N . LEU A 1 303 ? -14.78919 -3.51810 76.87175 1.000 26.70641 328 LEU A N 1
ATOM 2162 C CA . LEU A 1 303 ? -14.78676 -2.34175 76.01252 1.000 22.98725 328 LEU A CA 1
ATOM 2163 C C . LEU A 1 303 ? -15.55909 -1.18208 76.61235 1.000 23.33951 328 LEU A C 1
ATOM 2164 O O . LEU A 1 303 ? -15.16102 -0.02064 76.45591 1.000 22.91034 328 LEU A O 1
ATOM 2169 N N . ASN A 1 304 ? -16.69546 -1.46278 77.26017 1.000 23.49345 329 ASN A N 1
ATOM 2170 C CA . ASN A 1 304 ? -17.40480 -0.29203 77.72979 1.000 23.44887 329 ASN A CA 1
ATOM 2171 C C . ASN A 1 304 ? -16.73453 0.41365 78.89175 1.000 31.71748 329 ASN A C 1
ATOM 2172 O O . ASN A 1 304 ? -17.30110 1.41727 79.34238 1.000 26.16082 329 ASN A O 1
ATOM 2177 N N . SER A 1 305 ? -15.61820 -0.05098 79.47521 1.000 26.76082 330 SER A N 1
ATOM 2178 C CA . SER A 1 305 ? -14.95491 0.89900 80.35109 1.000 28.94049 330 SER A CA 1
ATOM 2179 C C . SER A 1 305 ? -14.33975 2.10232 79.64980 1.000 26.74565 330 SER A C 1
ATOM 2180 O O . SER A 1 305 ? -14.10135 3.11132 80.31864 1.000 27.69888 330 SER A O 1
ATOM 2183 N N . LEU A 1 306 ? -14.04056 2.03808 78.34193 1.000 23.96796 331 LEU A N 1
ATOM 2184 C CA . LEU A 1 306 ? -13.63492 3.23306 77.60737 1.000 23.57044 331 LEU A CA 1
ATOM 2185 C C . LEU A 1 306 ? -14.53647 3.67265 76.46209 1.000 24.50370 331 LEU A C 1
ATOM 2186 O O . LEU A 1 306 ? -14.86626 4.86008 76.35339 1.000 25.40485 331 LEU A O 1
ATOM 2191 N N . ILE A 1 307 ? -14.92949 2.73123 75.59202 1.000 19.19549 332 ILE A N 1
ATOM 2192 C CA . ILE A 1 307 ? -15.71147 3.07200 74.40878 1.000 21.21165 332 ILE A CA 1
ATOM 2193 C C . ILE A 1 307 ? -17.08059 3.54894 74.84814 1.000 25.07735 332 ILE A C 1
ATOM 2194 O O . ILE A 1 307 ? -17.73916 2.89809 75.66776 1.000 25.91442 332 ILE A O 1
ATOM 2199 N N . GLY A 1 308 ? -17.53023 4.66175 74.28970 1.000 22.07480 333 GLY A N 1
ATOM 2200 C CA . GLY A 1 308 ? -18.82842 5.16647 74.65969 1.000 22.14317 333 GLY A CA 1
ATOM 2201 C C . GLY A 1 308 ? -18.83291 6.02727 75.90169 1.000 23.66750 333 GLY A C 1
ATOM 2202 O O . GLY A 1 308 ? -19.89519 6.54222 76.27146 1.000 23.97019 333 GLY A O 1
ATOM 2203 N N . ARG A 1 309 ? -17.69144 6.19517 76.56801 1.000 20.39311 334 ARG A N 1
ATOM 2204 C CA . ARG A 1 309 ? -17.64736 7.00746 77.77362 1.000 20.91504 334 ARG A CA 1
ATOM 2205 C C . ARG A 1 309 ? -17.66331 8.48546 77.40768 1.000 23.65539 334 ARG A C 1
ATOM 2206 O O . ARG A 1 309 ? -17.09686 8.89693 76.38627 1.000 17.90117 334 ARG A O 1
ATOM 2214 N N . GLN A 1 310 ? -18.32414 9.28404 78.24653 1.000 21.21612 335 GLN A N 1
ATOM 2215 C CA . GLN A 1 310 ? -18.31625 10.72803 78.07247 1.000 22.95596 335 GLN A CA 1
ATOM 2216 C C . GLN A 1 310 ? -16.98929 11.30046 78.56053 1.000 25.00270 335 GLN A C 1
ATOM 2217 O O . GLN A 1 310 ? -16.51764 10.95956 79.65227 1.000 22.09560 335 GLN A O 1
ATOM 2223 N N . VAL A 1 311 ? -16.38979 12.17307 77.74910 1.000 20.27223 336 VAL A N 1
ATOM 2224 C CA . VAL A 1 311 ? -15.15826 12.86195 78.10274 1.000 20.73851 336 VAL A CA 1
ATOM 2225 C C . VAL A 1 311 ? -15.38077 14.36248 77.97172 1.000 21.67692 336 VAL A C 1
ATOM 2226 O O . VAL A 1 311 ? -16.34591 14.82585 77.35576 1.000 21.99754 336 VAL A O 1
ATOM 2230 N N . CYS A 1 312 ? -14.48185 15.12625 78.58626 1.000 20.20810 337 CYS A N 1
ATOM 2231 C CA . CYS A 1 312 ? -14.44752 16.56926 78.39950 1.000 18.52801 337 CYS A CA 1
ATOM 2232 C C . CYS A 1 312 ? -12.99803 17.00731 78.23294 1.000 18.01439 337 CYS A C 1
ATOM 2233 O O . CYS A 1 312 ? -12.06563 16.23490 78.47103 1.000 23.12523 337 CYS A O 1
ATOM 2236 N N . LYS A 1 313 ? -12.81232 18.24873 77.78646 1.000 20.96763 338 LYS A N 1
ATOM 2237 C CA . LYS A 1 313 ? -11.49025 18.84190 77.65589 1.000 20.60297 338 LYS A CA 1
ATOM 2238 C C . LYS A 1 313 ? -11.59910 20.35094 77.83367 1.000 24.52861 338 LYS A C 1
ATOM 2239 O O . LYS A 1 313 ? -12.59605 20.96759 77.44315 1.000 21.47808 338 LYS A O 1
ATOM 2245 N N . VAL A 1 314 ? -10.55841 20.95093 78.40567 1.000 21.21243 339 VAL A N 1
ATOM 2246 C CA . VAL A 1 314 ? -10.48225 22.40003 78.54075 1.000 17.88457 339 VAL A CA 1
ATOM 2247 C C . VAL A 1 314 ? -9.28229 22.87038 77.72776 1.000 24.40113 339 VAL A C 1
ATOM 2248 O O . VAL A 1 314 ? -8.13090 22.52639 78.03435 1.000 21.47236 339 VAL A O 1
ATOM 2252 N N . GLY A 1 315 ? -9.56527 23.64361 76.67739 1.000 18.05779 340 GLY A N 1
ATOM 2253 C CA . GLY A 1 315 ? -8.54766 24.06307 75.74681 1.000 21.32320 340 GLY A CA 1
ATOM 2254 C C . GLY A 1 315 ? -8.64762 25.55166 75.45715 1.000 20.22172 340 GLY A C 1
ATOM 2255 O O . GLY A 1 315 ? -9.69839 26.17595 75.59401 1.000 22.30755 340 GLY A O 1
ATOM 2256 N N . ARG A 1 316 ? -7.51621 26.09435 75.02275 1.000 20.82573 341 ARG A N 1
ATOM 2257 C CA . ARG A 1 316 ? -7.37986 27.52784 74.82128 1.000 25.72843 341 ARG A CA 1
ATOM 2258 C C . ARG A 1 316 ? -8.21301 28.04892 73.64879 1.000 29.38948 341 ARG A C 1
ATOM 2259 O O . ARG A 1 316 ? -8.53230 29.24194 73.62147 1.000 30.84587 341 ARG A O 1
ATOM 2267 N N . SER A 1 317 ? -8.57322 27.20210 72.68175 1.000 22.58301 342 SER A N 1
ATOM 2268 C CA . SER A 1 317 ? -9.36075 27.66800 71.54416 1.000 30.35495 342 SER A CA 1
ATOM 2269 C C . SER A 1 317 ? -10.86370 27.46649 71.69152 1.000 36.99500 342 SER A C 1
ATOM 2270 O O . SER A 1 317 ? -11.63350 28.32699 71.25259 1.000 29.77354 342 SER A O 1
ATOM 2273 N N . SER A 1 318 ? -11.31803 26.36441 72.29266 1.000 26.18283 343 SER A N 1
ATOM 2274 C CA . SER A 1 318 ? -12.75373 26.12783 72.39962 1.000 32.28473 343 SER A CA 1
ATOM 2275 C C . SER A 1 318 ? -13.24412 26.03657 73.83808 1.000 28.47509 343 SER A C 1
ATOM 2276 O O . SER A 1 318 ? -14.40079 25.65428 74.05636 1.000 28.27661 343 SER A O 1
ATOM 2279 N N . GLY A 1 319 ? -12.41194 26.39187 74.81738 1.000 22.93917 344 GLY A N 1
ATOM 2280 C CA . GLY A 1 319 ? -12.83222 26.33486 76.20572 1.000 22.79600 344 GLY A CA 1
ATOM 2281 C C . GLY A 1 319 ? -13.15584 24.91727 76.63852 1.000 23.30309 344 GLY A C 1
ATOM 2282 O O . GLY A 1 319 ? -12.42442 23.96317 76.35090 1.000 26.45995 344 GLY A O 1
ATOM 2283 N N . HIS A 1 320 ? -14.27837 24.77802 77.34036 1.000 25.36743 345 HIS A N 1
ATOM 2284 C CA . HIS A 1 320 ? -14.76324 23.49077 77.82579 1.000 27.72602 345 HIS A CA 1
ATOM 2285 C C . HIS A 1 320 ? -15.73287 22.88798 76.81356 1.000 24.52022 345 HIS A C 1
ATOM 2286 O O . HIS A 1 320 ? -16.74643 23.51356 76.47373 1.000 26.48424 345 HIS A O 1
ATOM 2293 N N . THR A 1 321 ? -15.42880 21.67511 76.34792 1.000 22.21063 346 THR A N 1
ATOM 2294 C CA . THR A 1 321 ? -16.32938 20.92164 75.48796 1.000 27.31921 346 THR A CA 1
ATOM 2295 C C . THR A 1 321 ? -16.51803 19.51867 76.05102 1.000 28.77322 346 THR A C 1
ATOM 2296 O O . THR A 1 321 ? -15.73208 19.03426 76.86661 1.000 25.35945 346 THR A O 1
ATOM 2300 N N . THR A 1 322 ? -17.54061 18.84105 75.54717 1.000 22.29963 347 THR A N 1
ATOM 2301 C CA . THR A 1 322 ? -17.87700 17.48883 75.96287 1.000 29.37127 347 THR A CA 1
ATOM 2302 C C . THR A 1 322 ? -17.97607 16.59080 74.73783 1.000 27.99615 347 THR A C 1
ATOM 2303 O O . THR A 1 322 ? -18.44671 17.02139 73.67806 1.000 23.31860 347 THR A O 1
ATOM 2307 N N . GLY A 1 323 ? -17.52529 15.34464 74.88637 1.000 21.41629 348 GLY A N 1
ATOM 2308 C CA . GLY A 1 323 ? -17.53445 14.40329 73.78300 1.000 20.25047 348 GLY A CA 1
ATOM 2309 C C . GLY A 1 323 ? -17.71805 12.95392 74.20208 1.000 23.30055 348 GLY A C 1
ATOM 2310 O O . GLY A 1 323 ? -17.99859 12.66025 75.36861 1.000 24.37098 348 GLY A O 1
ATOM 2311 N N . THR A 1 324 ? -17.54958 12.03617 73.24793 1.000 20.99798 349 THR A N 1
ATOM 2312 C CA . THR A 1 324 ? -17.66592 10.60530 73.48170 1.000 22.92652 349 THR A CA 1
ATOM 2313 C C . THR A 1 324 ? -16.44748 9.91554 72.87987 1.000 21.15527 349 THR A C 1
ATOM 2314 O O . THR A 1 324 ? -16.02511 10.24303 71.76667 1.000 24.59782 349 THR A O 1
ATOM 2318 N N . VAL A 1 325 ? -15.85623 8.98400 73.62875 1.000 21.80569 350 VAL A N 1
ATOM 2319 C CA . VAL A 1 325 ? -14.83408 8.12613 73.03851 1.000 22.94945 350 VAL A CA 1
ATOM 2320 C C . VAL A 1 325 ? -15.51780 7.20256 72.03775 1.000 22.09627 350 VAL A C 1
ATOM 2321 O O . VAL A 1 325 ? -16.38741 6.40201 72.40253 1.000 25.13381 350 VAL A O 1
ATOM 2325 N N . MET A 1 326 ? -15.12634 7.29604 70.77138 1.000 20.29877 351 MET A N 1
ATOM 2326 C CA . MET A 1 326 ? -15.78492 6.51068 69.73715 1.000 21.37618 351 MET A CA 1
ATOM 2327 C C . MET A 1 326 ? -14.97047 5.30334 69.30021 1.000 21.88547 351 MET A C 1
ATOM 2328 O O . MET A 1 326 ? -15.54374 4.36256 68.73425 1.000 23.41189 351 MET A O 1
ATOM 2333 N N . ALA A 1 327 ? -13.66770 5.28679 69.56967 1.000 23.56879 352 ALA A N 1
ATOM 2334 C CA . ALA A 1 327 ? -12.82557 4.18910 69.11663 1.000 20.97599 352 ALA A CA 1
ATOM 2335 C C . ALA A 1 327 ? -11.46885 4.30039 69.79839 1.000 22.12245 352 ALA A C 1
ATOM 2336 O O . ALA A 1 327 ? -11.11460 5.34899 70.35463 1.000 20.24214 352 ALA A O 1
ATOM 2338 N N . TYR A 1 328 ? -10.72455 3.19298 69.76352 1.000 19.80031 353 TYR A N 1
ATOM 2339 C CA . TYR A 1 328 ? -9.39031 3.10944 70.33878 1.000 19.24723 353 TYR A CA 1
ATOM 2340 C C . TYR A 1 328 ? -8.45933 2.49788 69.30510 1.000 22.07811 353 TYR A C 1
ATOM 2341 O O . TYR A 1 328 ? -8.88746 1.71313 68.45145 1.000 21.45496 353 TYR A O 1
ATOM 2350 N N . ALA A 1 329 ? -7.17983 2.87552 69.38610 1.000 18.33773 354 ALA A N 1
ATOM 2351 C CA . ALA A 1 329 ? -6.12496 2.30656 68.54188 1.000 19.63524 354 ALA A CA 1
ATOM 2352 C C . ALA A 1 329 ? -6.43832 2.47952 67.05408 1.000 21.45320 354 ALA A C 1
ATOM 2353 O O . ALA A 1 329 ? -6.55493 1.52056 66.28526 1.000 21.81776 354 ALA A O 1
ATOM 2355 N N . LEU A 1 330 ? -6.58949 3.73623 66.65872 1.000 19.35638 355 LEU A N 1
ATOM 2356 C CA . LEU A 1 330 ? -6.85993 4.04727 65.26491 1.000 22.28480 355 LEU A CA 1
ATOM 2357 C C . LEU A 1 330 ? -5.57961 3.87711 64.46096 1.000 26.55445 355 LEU A C 1
ATOM 2358 O O . LEU A 1 330 ? -4.54989 4.48281 64.77870 1.000 28.58333 355 LEU A O 1
ATOM 2363 N N . GLU A 1 331 ? -5.64887 3.01846 63.44447 1.000 26.37384 356 GLU A N 1
ATOM 2364 C CA . GLU A 1 331 ? -4.55236 2.69722 62.54282 1.000 30.43339 356 GLU A CA 1
ATOM 2365 C C . GLU A 1 331 ? -4.57344 3.52472 61.25994 1.000 43.69549 356 GLU A C 1
ATOM 2366 O O . GLU A 1 331 ? -5.61865 3.67838 60.62478 1.000 39.55314 356 GLU A O 1
ATOM 2372 N N . TYR A 1 332 ? -3.39903 4.00028 60.84709 1.000 42.91865 357 TYR A N 1
ATOM 2373 C CA . TYR A 1 332 ? -3.22049 4.66456 59.56239 1.000 53.36083 357 TYR A CA 1
ATOM 2374 C C . TYR A 1 332 ? -1.98797 4.08504 58.87949 1.000 52.63354 357 TYR A C 1
ATOM 2375 O O . TYR A 1 332 ? -0.95722 3.87218 59.52400 1.000 50.91022 357 TYR A O 1
ATOM 2384 N N . ASN A 1 333 ? -2.10686 3.78731 57.58765 1.000 61.45792 358 ASN A N 1
ATOM 2385 C CA . ASN A 1 333 ? -0.98911 3.29611 56.78739 1.000 67.80628 358 ASN A CA 1
ATOM 2386 C C . ASN A 1 333 ? -0.74717 4.29711 55.66947 1.000 55.95814 358 ASN A C 1
ATOM 2387 O O . ASN A 1 333 ? -1.65682 4.58264 54.88357 1.000 60.73592 358 ASN A O 1
ATOM 2392 N N . ASP A 1 334 ? 0.47104 4.82431 55.59387 1.000 64.28941 359 ASP A N 1
ATOM 2393 C CA . ASP A 1 334 ? 0.78269 5.79387 54.55854 1.000 72.17968 359 ASP A CA 1
ATOM 2394 C C . ASP A 1 334 ? 1.27678 5.06713 53.30887 1.000 77.74702 359 ASP A C 1
ATOM 2395 O O . ASP A 1 334 ? 1.41678 3.84097 53.28253 1.000 65.44751 359 ASP A O 1
ATOM 2400 N N . GLU A 1 335 ? 1.54146 5.83967 52.25285 1.000 84.85046 360 GLU A N 1
ATOM 2401 C CA . GLU A 1 335 ? 1.93691 5.23976 50.98403 1.000 81.10938 360 GLU A CA 1
ATOM 2402 C C . GLU A 1 335 ? 3.25461 4.48380 51.10250 1.000 87.18121 360 GLU A C 1
ATOM 2403 O O . GLU A 1 335 ? 3.46797 3.50047 50.38303 1.000 88.02682 360 GLU A O 1
ATOM 2409 N N . LYS A 1 336 ? 4.15335 4.92857 51.98780 1.000 82.17696 361 LYS A N 1
ATOM 2410 C CA . LYS A 1 336 ? 5.40320 4.20110 52.19045 1.000 75.61295 361 LYS A CA 1
ATOM 2411 C C . LYS A 1 336 ? 5.14037 2.78724 52.68411 1.000 81.38899 361 LYS A C 1
ATOM 2412 O O . LYS A 1 336 ? 5.82114 1.83796 52.27737 1.000 95.48866 361 LYS A O 1
ATOM 2418 N N . GLY A 1 337 ? 4.15654 2.63221 53.56368 1.000 77.77728 362 GLY A N 1
ATOM 2419 C CA . GLY A 1 337 ? 3.80625 1.34386 54.12130 1.000 84.46448 362 GLY A CA 1
ATOM 2420 C C . GLY A 1 337 ? 3.79193 1.40234 55.63387 1.000 73.24195 362 GLY A C 1
ATOM 2421 O O . GLY A 1 337 ? 3.12884 0.59573 56.29284 1.000 79.03596 362 GLY A O 1
ATOM 2422 N N . ILE A 1 338 ? 4.52342 2.37442 56.18748 1.000 67.72278 363 ILE A N 1
ATOM 2423 C CA . ILE A 1 338 ? 4.65211 2.50023 57.63397 1.000 52.04990 363 ILE A CA 1
ATOM 2424 C C . ILE A 1 338 ? 3.28320 2.68429 58.26819 1.000 63.91749 363 ILE A C 1
ATOM 2425 O O . ILE A 1 338 ? 2.50076 3.55835 57.87238 1.000 69.24006 363 ILE A O 1
ATOM 2430 N N . CYS A 1 339 ? 2.98615 1.84011 59.25062 1.000 53.29600 364 CYS A N 1
ATOM 2431 C CA . CYS A 1 339 ? 1.70404 1.83680 59.94105 1.000 55.56214 364 CYS A CA 1
ATOM 2432 C C . CYS A 1 339 ? 1.75382 2.75079 61.16691 1.000 46.49800 364 CYS A C 1
ATOM 2433 O O . CYS A 1 339 ? 2.68486 2.65885 61.97297 1.000 40.50887 364 CYS A O 1
ATOM 2436 N N . PHE A 1 340 ? 0.75231 3.62832 61.30605 1.000 43.05049 365 PHE A N 1
ATOM 2437 C CA . PHE A 1 340 ? 0.71404 4.63835 62.36277 1.000 40.93145 365 PHE A CA 1
ATOM 2438 C C . PHE A 1 340 ? -0.55103 4.50660 63.20042 1.000 38.72777 365 PHE A C 1
ATOM 2439 O O . PHE A 1 340 ? -1.66262 4.52379 62.66028 1.000 33.07443 365 PHE A O 1
ATOM 2447 N N . PHE A 1 341 ? -0.38666 4.45400 64.52014 1.000 26.51739 366 PHE A N 1
ATOM 2448 C CA . PHE A 1 341 ? -1.51192 4.37673 65.44078 1.000 26.70237 366 PHE A CA 1
ATOM 2449 C C . PHE A 1 341 ? -1.70115 5.67928 66.21524 1.000 33.32801 366 PHE A C 1
ATOM 2450 O O . PHE A 1 341 ? -0.73813 6.37074 66.55333 1.000 31.29558 366 PHE A O 1
ATOM 2458 N N . THR A 1 342 ? -2.96484 6.01093 66.48296 1.000 25.05760 367 THR A N 1
ATOM 2459 C CA . THR A 1 342 ? -3.33688 7.03217 67.45188 1.000 23.07598 367 THR A CA 1
ATOM 2460 C C . THR A 1 342 ? -4.33153 6.38920 68.40883 1.000 24.32220 367 THR A C 1
ATOM 2461 O O . THR A 1 342 ? -5.18837 5.60135 67.98638 1.000 23.60300 367 THR A O 1
ATOM 2465 N N . ASP A 1 343 ? -4.21165 6.72643 69.69778 1.000 20.93824 368 ASP A N 1
ATOM 2466 C CA . ASP A 1 343 ? -4.84232 5.92851 70.74664 1.000 17.31731 368 ASP A CA 1
ATOM 2467 C C . ASP A 1 343 ? -6.34894 6.13108 70.83473 1.000 25.08967 368 ASP A C 1
ATOM 2468 O O . ASP A 1 343 ? -7.10888 5.15814 70.84383 1.000 23.00339 368 ASP A O 1
ATOM 2473 N N . ILE A 1 344 ? -6.80606 7.37810 70.90536 1.000 21.63260 369 ILE A N 1
ATOM 2474 C CA . ILE A 1 344 ? -8.18395 7.67017 71.28247 1.000 19.73715 369 ILE A CA 1
ATOM 2475 C C . ILE A 1 344 ? -8.82523 8.52155 70.20001 1.000 25.33840 369 ILE A C 1
ATOM 2476 O O . ILE A 1 344 ? -8.24308 9.52154 69.76023 1.000 24.75956 369 ILE A O 1
ATOM 2481 N N . LEU A 1 345 ? -10.03317 8.14214 69.79305 1.000 18.40538 370 LEU A N 1
ATOM 2482 C CA . LEU A 1 345 ? -10.82883 8.90152 68.83656 1.000 21.67082 370 LEU A CA 1
ATOM 2483 C C . LEU A 1 345 ? -12.05442 9.44505 69.57116 1.000 27.79998 370 LEU A C 1
ATOM 2484 O O . LEU A 1 345 ? -12.80831 8.67482 70.18090 1.000 24.10808 370 LEU A O 1
ATOM 2489 N N . VAL A 1 346 ? -12.25401 10.76652 69.51252 1.000 22.67689 371 VAL A N 1
ATOM 2490 C CA . VAL A 1 346 ? -13.33365 11.45317 70.21888 1.000 20.58830 371 VAL A CA 1
ATOM 2491 C C . VAL A 1 346 ? -14.15235 12.26369 69.22261 1.000 23.59153 371 VAL A C 1
ATOM 2492 O O . VAL A 1 346 ? -13.59653 12.92997 68.34147 1.000 23.93565 371 VAL A O 1
ATOM 2496 N N . VAL A 1 347 ? -15.47603 12.20676 69.36361 1.000 20.64191 372 VAL A N 1
ATOM 2497 C CA . VAL A 1 347 ? -16.41120 13.06159 68.63699 1.000 25.75015 372 VAL A CA 1
ATOM 2498 C C . VAL A 1 347 ? -17.19041 13.88271 69.65831 1.000 27.73773 372 VAL A C 1
ATOM 2499 O O . VAL A 1 347 ? -17.65145 13.34022 70.66949 1.000 26.84018 372 VAL A O 1
ATOM 2503 N N . GLY A 1 348 ? -17.34526 15.18284 69.40417 1.000 23.14822 373 GLY A N 1
ATOM 2504 C CA . GLY A 1 348 ? -18.06600 16.01865 70.34696 1.000 24.65815 373 GLY A CA 1
ATOM 2505 C C . GLY A 1 348 ? -19.55483 15.71908 70.34572 1.000 24.81006 373 GLY A C 1
ATOM 2506 O O . GLY A 1 348 ? -20.12575 15.24435 69.36008 1.000 25.79292 373 GLY A O 1
ATOM 2507 N N . GLU A 1 349 ? -20.18777 15.98099 71.48635 1.000 26.82858 374 GLU A N 1
ATOM 2508 C CA . GLU A 1 349 ? -21.60789 15.68664 71.63290 1.000 30.14292 374 GLU A CA 1
ATOM 2509 C C . GLU A 1 349 ? -22.46736 16.63773 70.81063 1.000 36.15852 374 GLU A C 1
ATOM 2510 O O . GLU A 1 349 ? -22.08893 17.77968 70.53634 1.000 34.12709 374 GLU A O 1
ATOM 2516 N N . ASN A 1 350 ? -23.64953 16.14618 70.42538 1.000 37.88961 375 ASN A N 1
ATOM 2517 C CA . ASN A 1 350 ? -24.70510 16.98329 69.85801 1.000 40.11115 375 ASN A CA 1
ATOM 2518 C C . ASN A 1 350 ? -24.24350 17.74716 68.61616 1.000 39.97979 375 ASN A C 1
ATOM 2519 O O . ASN A 1 350 ? -24.59362 18.91403 68.42154 1.000 39.15009 375 ASN A O 1
ATOM 2524 N N . ARG A 1 351 ? -23.41048 17.10103 67.80012 1.000 30.22212 376 ARG A N 1
ATOM 2525 C CA . ARG A 1 351 ? -22.96804 17.62738 66.50873 1.000 41.86277 376 ARG A CA 1
ATOM 2526 C C . ARG A 1 351 ? -22.12267 18.89064 66.64390 1.000 37.36387 376 ARG A C 1
ATOM 2527 O O . ARG A 1 351 ? -21.94955 19.63396 65.67271 1.000 41.04611 376 ARG A O 1
ATOM 2535 N N . GLN A 1 352 ? -21.61451 19.13975 67.84500 1.000 32.33983 377 GLN A N 1
ATOM 2536 C CA . GLN A 1 352 ? -20.67134 20.20450 68.14982 1.000 37.50740 377 GLN A CA 1
ATOM 2537 C C . GLN A 1 352 ? -19.26306 19.64027 68.09403 1.000 33.99410 377 GLN A C 1
ATOM 2538 O O . GLN A 1 352 ? -19.03058 18.48412 68.45310 1.000 31.10374 377 GLN A O 1
ATOM 2544 N N . THR A 1 353 ? -18.32153 20.45857 67.63755 1.000 27.91265 378 THR A N 1
ATOM 2545 C CA . THR A 1 353 ? -16.94130 20.00133 67.57557 1.000 28.69839 378 THR A CA 1
ATOM 2546 C C . THR A 1 353 ? -16.35739 19.87994 68.97413 1.000 28.22750 378 THR A C 1
ATOM 2547 O O . THR A 1 353 ? -16.64573 20.68339 69.86480 1.000 26.05343 378 THR A O 1
ATOM 2551 N N . PHE A 1 354 ? -15.56216 18.83007 69.16833 1.000 24.53361 379 PHE A N 1
ATOM 2552 C CA . PHE A 1 354 ? -14.91278 18.60940 70.44723 1.000 28.71942 379 PHE A CA 1
ATOM 2553 C C . PHE A 1 354 ? -13.71936 19.53648 70.62102 1.000 26.14965 379 PHE A C 1
ATOM 2554 O O . PHE A 1 354 ? -13.43400 19.96127 71.74847 1.000 23.15759 379 PHE A O 1
ATOM 2562 N N . ASP A 1 355 ? -13.02331 19.87197 69.53595 1.000 27.10757 380 ASP A N 1
ATOM 2563 C CA . ASP A 1 355 ? -11.89240 20.77344 69.66038 1.000 24.78945 380 ASP A CA 1
ATOM 2564 C C . ASP A 1 355 ? -11.69993 21.56547 68.37911 1.000 29.80876 380 ASP A C 1
ATOM 2565 O O . ASP A 1 355 ? -12.35492 21.33013 67.36039 1.000 27.23776 380 ASP A O 1
ATOM 2570 N N . LEU A 1 356 ? -10.77860 22.51857 68.45977 1.000 26.38821 381 LEU A N 1
ATOM 2571 C CA . LEU A 1 356 ? -10.36569 23.33190 67.33422 1.000 30.35927 381 LEU A CA 1
ATOM 2572 C C . LEU A 1 356 ? -8.84790 23.37050 67.31694 1.000 32.18120 381 LEU A C 1
ATOM 2573 O O . LEU A 1 356 ? -8.19138 23.00304 68.29365 1.000 30.84176 381 LEU A O 1
ATOM 2578 N N . GLU A 1 357 ? -8.28745 23.80625 66.18871 1.000 35.56447 382 GLU A N 1
ATOM 2579 C CA . GLU A 1 357 ? -6.86115 24.08709 66.15773 1.000 37.29216 382 GLU A CA 1
ATOM 2580 C C . GLU A 1 357 ? -6.52477 25.03750 67.29491 1.000 33.93969 382 GLU A C 1
ATOM 2581 O O . GLU A 1 357 ? -7.21387 26.03548 67.51906 1.000 36.55259 382 GLU A O 1
ATOM 2587 N N . GLY A 1 358 ? -5.45116 24.73257 68.00092 1.000 28.02052 383 GLY A N 1
ATOM 2588 C CA . GLY A 1 358 ? -5.08355 25.45616 69.19132 1.000 29.11179 383 GLY A CA 1
ATOM 2589 C C . GLY A 1 358 ? -5.41604 24.72203 70.47140 1.000 25.56736 383 GLY A C 1
ATOM 2590 O O . GLY A 1 358 ? -4.81300 25.00850 71.50838 1.000 28.59729 383 GLY A O 1
ATOM 2591 N N . ASP A 1 359 ? -6.37643 23.79137 70.42957 1.000 22.92240 384 ASP A N 1
ATOM 2592 C CA . ASP A 1 359 ? -6.65361 22.95374 71.58567 1.000 20.67286 384 ASP A CA 1
ATOM 2593 C C . ASP A 1 359 ? -5.65454 21.81351 71.73584 1.000 23.44664 384 ASP A C 1
ATOM 2594 O O . ASP A 1 359 ? -5.72416 21.08818 72.73340 1.000 23.67720 384 ASP A O 1
ATOM 2599 N N . SER A 1 360 ? -4.75935 21.61505 70.76458 1.000 22.22390 385 SER A N 1
ATOM 2600 C CA . SER A 1 360 ? -3.76399 20.56016 70.88487 1.000 27.82840 385 SER A CA 1
ATOM 2601 C C . SER A 1 360 ? -3.05507 20.67834 72.22748 1.000 25.26813 385 SER A C 1
ATOM 2602 O O . SER A 1 360 ? -2.65376 21.76778 72.64317 1.000 25.27898 385 SER A O 1
ATOM 2605 N N . GLY A 1 361 ? -2.92942 19.55006 72.91820 1.000 20.28290 386 GLY A N 1
ATOM 2606 C CA . GLY A 1 361 ? -2.31285 19.49765 74.22949 1.000 24.28351 386 GLY A CA 1
ATOM 2607 C C . GLY A 1 361 ? -3.28356 19.48235 75.39569 1.000 22.43554 386 GLY A C 1
ATOM 2608 O O . GLY A 1 361 ? -2.84933 19.25726 76.52279 1.000 19.91225 386 GLY A O 1
ATOM 2609 N N . SER A 1 362 ? -4.57099 19.73999 75.16168 1.000 15.35673 387 SER A N 1
ATOM 2610 C CA . SER A 1 362 ? -5.58490 19.66507 76.21066 1.000 18.43810 387 SER A CA 1
ATOM 2611 C C . SER A 1 362 ? -5.71147 18.24822 76.76128 1.000 21.52024 387 SER A C 1
ATOM 2612 O O . SER A 1 362 ? -5.60961 17.25908 76.02735 1.000 19.68491 387 SER A O 1
ATOM 2615 N N . LEU A 1 363 ? -6.02020 18.15382 78.05214 1.000 18.20155 388 LEU A N 1
ATOM 2616 C CA . LEU A 1 363 ? -6.28741 16.85736 78.66395 1.000 21.17750 388 LEU A CA 1
ATOM 2617 C C . LEU A 1 363 ? -7.66232 16.34601 78.25279 1.000 25.14823 388 LEU A C 1
ATOM 2618 O O . LEU A 1 363 ? -8.64356 17.09532 78.25737 1.000 23.28914 388 LEU A O 1
ATOM 2623 N N . ILE A 1 364 ? -7.73054 15.06689 77.89193 1.000 21.24111 389 ILE A N 1
ATOM 2624 C CA . ILE A 1 364 ? -9.00162 14.38505 77.67051 1.000 23.35497 389 ILE A CA 1
ATOM 2625 C C . ILE A 1 364 ? -9.40174 13.71311 78.97844 1.000 25.09649 389 ILE A C 1
ATOM 2626 O O . ILE A 1 364 ? -8.71603 12.79955 79.44879 1.000 24.09791 389 ILE A O 1
ATOM 2631 N N . ILE A 1 365 ? -10.50441 14.16605 79.56836 1.000 19.61723 390 ILE A N 1
ATOM 2632 C CA . ILE A 1 365 ? -10.86841 13.82997 80.93939 1.000 17.75042 390 ILE A CA 1
ATOM 2633 C C . ILE A 1 365 ? -12.20339 13.09910 80.96138 1.000 19.74995 390 ILE A C 1
ATOM 2634 O O . ILE A 1 365 ? -13.18469 13.57570 80.37514 1.000 21.57484 390 ILE A O 1
ATOM 2639 N N . LEU A 1 366 ? -12.25064 11.96831 81.66996 1.000 21.99339 391 LEU A N 1
ATOM 2640 C CA . LEU A 1 366 ? -13.51833 11.28107 81.88021 1.000 20.91529 391 LEU A CA 1
ATOM 2641 C C . LEU A 1 366 ? -14.40524 12.10490 82.79947 1.000 25.74413 391 LEU A C 1
ATOM 2642 O O . LEU A 1 366 ? -14.00000 12.46635 83.90970 1.000 25.00950 391 LEU A O 1
ATOM 2647 N N . THR A 1 367 ? -15.63159 12.37677 82.35719 1.000 23.96405 392 THR A N 1
ATOM 2648 C CA . THR A 1 367 ? -16.54570 13.11285 83.21350 1.000 27.53779 392 THR A CA 1
ATOM 2649 C C . THR A 1 367 ? -17.03711 12.22496 84.34997 1.000 25.16013 392 THR A C 1
ATOM 2650 O O . THR A 1 367 ? -17.08989 10.99755 84.23567 1.000 24.02996 392 THR A O 1
ATOM 2654 N N . SER A 1 368 ? -17.39296 12.86449 85.45839 1.000 25.47631 393 SER A N 1
ATOM 2655 C CA . SER A 1 368 ? -17.83919 12.15675 86.65161 1.000 32.52646 393 SER A CA 1
ATOM 2656 C C . SER A 1 368 ? -19.19880 11.50562 86.41125 1.000 36.39318 393 SER A C 1
ATOM 2657 O O . SER A 1 368 ? -20.16683 12.18623 86.05653 1.000 36.08002 393 SER A O 1
ATOM 2660 N N . GLN A 1 369 ? -19.27134 10.18685 86.60034 1.000 32.93838 394 GLN A N 1
ATOM 2661 C CA . GLN A 1 369 ? -20.51354 9.45113 86.38796 1.000 43.84102 394 GLN A CA 1
ATOM 2662 C C . GLN A 1 369 ? -21.38035 9.38872 87.64315 1.000 49.47148 394 GLN A C 1
ATOM 2663 O O . GLN A 1 369 ? -22.59422 9.59536 87.56657 1.000 51.13601 394 GLN A O 1
ATOM 2669 N N . ASP A 1 370 ? -20.78412 9.09863 88.79994 1.000 49.86727 395 ASP A N 1
ATOM 2670 C CA . ASP A 1 370 ? -21.54133 8.92601 90.03673 1.000 44.60814 395 ASP A CA 1
ATOM 2671 C C . ASP A 1 370 ? -20.88176 9.65695 91.19615 1.000 50.71960 395 ASP A C 1
ATOM 2672 O O . ASP A 1 370 ? -20.86509 9.16234 92.32757 1.000 52.32488 395 ASP A O 1
ATOM 2677 N N . GLY A 1 371 ? -20.34691 10.84510 90.95125 1.000 40.52864 396 GLY A N 1
ATOM 2678 C CA . GLY A 1 371 ? -19.72724 11.61601 92.00877 1.000 44.43607 396 GLY A CA 1
ATOM 2679 C C . GLY A 1 371 ? -18.24252 11.38965 92.20961 1.000 41.19866 396 GLY A C 1
ATOM 2680 O O . GLY A 1 371 ? -17.63882 12.07763 93.04367 1.000 45.51164 396 GLY A O 1
ATOM 2681 N N . GLU A 1 372 ? -17.63673 10.44623 91.49067 1.000 37.38119 397 GLU A N 1
ATOM 2682 C CA . GLU A 1 372 ? -16.20139 10.23547 91.59457 1.000 41.04728 397 GLU A CA 1
ATOM 2683 C C . GLU A 1 372 ? -15.44952 11.36859 90.90254 1.000 35.56496 397 GLU A C 1
ATOM 2684 O O . GLU A 1 372 ? -16.01001 12.13663 90.11420 1.000 34.27522 397 GLU A O 1
ATOM 2690 N N . LYS A 1 373 ? -14.16391 11.48393 91.22206 1.000 32.75246 398 LYS A N 1
ATOM 2691 C CA . LYS A 1 373 ? -13.36300 12.53566 90.61354 1.000 38.36401 398 LYS A CA 1
ATOM 2692 C C . LYS A 1 373 ? -13.19810 12.28307 89.11913 1.000 24.59047 398 LYS A C 1
ATOM 2693 O O . LYS A 1 373 ? -12.99715 11.13916 88.69634 1.000 26.48642 398 LYS A O 1
ATOM 2699 N N . PRO A 1 374 ? -13.28634 13.32658 88.29759 1.000 24.92045 399 PRO A N 1
ATOM 2700 C CA . PRO A 1 374 ? -12.93424 13.17440 86.88594 1.000 23.74242 399 PRO A CA 1
ATOM 2701 C C . PRO A 1 374 ? -11.45163 12.85648 86.77212 1.000 30.54412 399 PRO A C 1
ATOM 2702 O O . PRO A 1 374 ? -10.63575 13.34670 87.55632 1.000 27.24856 399 PRO A O 1
ATOM 2706 N N . ARG A 1 375 ? -11.10472 11.99663 85.81879 1.000 22.61113 400 ARG A N 1
ATOM 2707 C CA . ARG A 1 375 ? -9.71237 11.59458 85.69102 1.000 23.40082 400 ARG A CA 1
ATOM 2708 C C . ARG A 1 375 ? -9.25285 11.66654 84.23964 1.000 25.46817 400 ARG A C 1
ATOM 2709 O O . ARG A 1 375 ? -9.98447 11.25705 83.32685 1.000 21.80668 400 ARG A O 1
ATOM 2717 N N . PRO A 1 376 ? -8.03309 12.14999 83.99716 1.000 21.03215 401 PRO A N 1
ATOM 2718 C CA . PRO A 1 376 ? -7.55751 12.28840 82.61472 1.000 20.44883 401 PRO A CA 1
ATOM 2719 C C . PRO A 1 376 ? -7.09786 10.94226 82.07130 1.000 23.69007 401 PRO A C 1
ATOM 2720 O O . PRO A 1 376 ? -6.38584 10.19126 82.74261 1.000 23.76731 401 PRO A O 1
ATOM 2724 N N . ILE A 1 377 ? -7.50842 10.64188 80.84177 1.000 19.86061 402 ILE A N 1
ATOM 2725 C CA . ILE A 1 377 ? -7.08659 9.43142 80.14513 1.000 23.65245 402 ILE A CA 1
ATOM 2726 C C . ILE A 1 377 ? -6.25028 9.72507 78.91343 1.000 23.93824 402 ILE A C 1
ATOM 2727 O O . ILE A 1 377 ? -5.64889 8.78977 78.34944 1.000 19.11902 402 ILE A O 1
ATOM 2732 N N . GLY A 1 378 ? -6.20852 10.97187 78.44969 1.000 18.16209 403 GLY A N 1
ATOM 2733 C CA . GLY A 1 378 ? -5.51563 11.24676 77.21000 1.000 18.30020 403 GLY A CA 1
ATOM 2734 C C . GLY A 1 378 ? -5.13896 12.70743 77.11676 1.000 24.16683 403 GLY A C 1
ATOM 2735 O O . GLY A 1 378 ? -5.43729 13.51412 78.00157 1.000 19.89148 403 GLY A O 1
ATOM 2736 N N . ILE A 1 379 ? -4.44108 13.02764 76.03182 1.000 21.47412 404 ILE A N 1
ATOM 2737 C CA . ILE A 1 379 ? -4.08020 14.39691 75.69423 1.000 21.41626 404 ILE A CA 1
ATOM 2738 C C . ILE A 1 379 ? -4.26706 14.56035 74.19013 1.000 20.75408 404 ILE A C 1
ATOM 2739 O O . ILE A 1 379 ? -3.88401 13.67974 73.41023 1.000 21.16557 404 ILE A O 1
ATOM 2744 N N . ILE A 1 380 ? -4.88999 15.66857 73.78528 1.000 20.46568 405 ILE A N 1
ATOM 2745 C CA . ILE A 1 380 ? -5.18690 15.89941 72.37465 1.000 21.69953 405 ILE A CA 1
ATOM 2746 C C . ILE A 1 380 ? -3.89135 16.04381 71.59136 1.000 23.04115 405 ILE A C 1
ATOM 2747 O O . ILE A 1 380 ? -2.99813 16.81521 71.96581 1.000 21.71588 405 ILE A O 1
ATOM 2752 N N . TRP A 1 381 ? -3.79726 15.31501 70.48433 1.000 27.12922 406 TRP A N 1
ATOM 2753 C CA . TRP A 1 381 ? -2.60376 15.31941 69.65437 1.000 33.58002 406 TRP A CA 1
ATOM 2754 C C . TRP A 1 381 ? -2.62802 16.48103 68.66394 1.000 42.64539 406 TRP A C 1
ATOM 2755 O O . TRP A 1 381 ? -3.68661 16.94690 68.23858 1.000 45.63745 406 TRP A O 1
ATOM 2766 N N . GLY A 1 382 ? -1.43432 16.94433 68.30713 1.000 61.58454 407 GLY A N 1
ATOM 2767 C CA . GLY A 1 382 ? -1.19748 17.97634 67.31674 1.000 72.68127 407 GLY A CA 1
ATOM 2768 C C . GLY A 1 382 ? -0.02671 17.50811 66.48265 1.000 76.05156 407 GLY A C 1
ATOM 2769 O O . GLY A 1 382 ? 0.98013 17.05863 67.03657 1.000 86.75207 407 GLY A O 1
ATOM 2770 N N . GLY A 1 383 ? -0.11588 17.62874 65.16472 1.000 81.44018 408 GLY A N 1
ATOM 2771 C CA . GLY A 1 383 ? 0.72137 16.81879 64.29989 1.000 90.92007 408 GLY A CA 1
ATOM 2772 C C . GLY A 1 383 ? 0.27273 16.92313 62.86051 1.000 100.10180 408 GLY A C 1
ATOM 2773 O O . GLY A 1 383 ? 0.10607 18.05290 62.38663 1.000 107.72515 408 GLY A O 1
ATOM 2774 N N . THR A 1 384 ? 0.12496 15.82860 62.10855 1.000 102.03185 409 THR A N 1
ATOM 2775 C CA . THR A 1 384 ? -0.21765 16.08378 60.71903 1.000 101.89324 409 THR A CA 1
ATOM 2776 C C . THR A 1 384 ? -1.60705 15.63881 60.27694 1.000 95.37623 409 THR A C 1
ATOM 2777 O O . THR A 1 384 ? -2.34797 16.46840 59.74151 1.000 100.40361 409 THR A O 1
ATOM 2781 N N . ALA A 1 385 ? -2.02322 14.38230 60.47271 1.000 86.02301 410 ALA A N 1
ATOM 2782 C CA . ALA A 1 385 ? -3.45016 14.04085 60.41803 1.000 75.90345 410 ALA A CA 1
ATOM 2783 C C . ALA A 1 385 ? -4.10659 14.07730 61.80066 1.000 75.94802 410 ALA A C 1
ATOM 2784 O O . ALA A 1 385 ? -4.68158 13.08168 62.24153 1.000 66.26278 410 ALA A O 1
ATOM 2786 N N . ASN A 1 386 ? -4.07242 15.21677 62.49037 1.000 74.14414 411 ASN A N 1
ATOM 2787 C CA . ASN A 1 386 ? -4.56170 15.13939 63.86739 1.000 77.94743 411 ASN A CA 1
ATOM 2788 C C . ASN A 1 386 ? -6.07778 15.00707 63.96850 1.000 59.93680 411 ASN A C 1
ATOM 2789 O O . ASN A 1 386 ? -6.57710 14.33627 64.88067 1.000 56.25652 411 ASN A O 1
ATOM 2794 N N . ARG A 1 387 ? -6.81480 15.61372 63.04332 1.000 56.24622 412 ARG A N 1
ATOM 2795 C CA . ARG A 1 387 ? -8.26485 15.65251 63.09573 1.000 43.06154 412 ARG A CA 1
ATOM 2796 C C . ARG A 1 387 ? -8.81416 15.33608 61.71554 1.000 50.44281 412 ARG A C 1
ATOM 2797 O O . ARG A 1 387 ? -8.09181 15.34839 60.71423 1.000 55.63077 412 ARG A O 1
ATOM 2805 N N . GLY A 1 388 ? -10.10614 15.07156 61.66092 1.000 45.12955 413 GLY A N 1
ATOM 2806 C CA . GLY A 1 388 ? -10.75959 14.86459 60.38770 1.000 46.44879 413 GLY A CA 1
ATOM 2807 C C . GLY A 1 388 ? -12.25573 14.94274 60.53141 1.000 38.22147 413 GLY A C 1
ATOM 2808 O O . GLY A 1 388 ? -12.77661 15.59668 61.43542 1.000 39.67766 413 GLY A O 1
ATOM 2809 N N . ARG A 1 389 ? -12.94772 14.28655 59.61250 1.000 34.99000 414 ARG A N 1
ATOM 2810 C CA . ARG A 1 389 ? -14.39431 14.19452 59.65096 1.000 35.94665 414 ARG A CA 1
ATOM 2811 C C . ARG A 1 389 ? -14.82426 12.74429 59.46688 1.000 40.84081 414 ARG A C 1
ATOM 2812 O O . ARG A 1 389 ? -14.13366 11.94623 58.82379 1.000 38.71848 414 ARG A O 1
ATOM 2820 N N . LEU A 1 390 ? -15.95169 12.39731 60.08347 1.000 32.12313 415 LEU A N 1
ATOM 2821 C CA . LEU A 1 390 ? -16.57520 11.10986 59.82427 1.000 35.12437 415 LEU A CA 1
ATOM 2822 C C . LEU A 1 390 ? -18.07454 11.34270 59.69142 1.000 36.67646 415 LEU A C 1
ATOM 2823 O O . LEU A 1 390 ? -18.61473 12.31459 60.22788 1.000 36.18892 415 LEU A O 1
ATOM 2828 N N . LYS A 1 391 ? -18.74252 10.44848 58.97348 1.000 35.72047 416 LYS A N 1
ATOM 2829 C CA . LYS A 1 391 ? -20.16221 10.58469 58.68577 1.000 39.55978 416 LYS A CA 1
ATOM 2830 C C . LYS A 1 391 ? -20.93937 9.60810 59.55617 1.000 48.20840 416 LYS A C 1
ATOM 2831 O O . LYS A 1 391 ? -20.69335 8.39609 59.51722 1.000 42.88402 416 LYS A O 1
ATOM 2837 N N . LEU A 1 392 ? -21.87196 10.13737 60.33966 1.000 43.86594 417 LEU A N 1
ATOM 2838 C CA . LEU A 1 392 ? -22.70036 9.32296 61.21715 1.000 46.56552 417 LEU A CA 1
ATOM 2839 C C . LEU A 1 392 ? -24.11858 9.14813 60.70124 1.000 47.46468 417 LEU A C 1
ATOM 2840 O O . LEU A 1 392 ? -24.64921 8.03246 60.74727 1.000 42.79114 417 LEU A O 1
ATOM 2845 N N . THR A 1 393 ? -24.74552 10.21253 60.19596 1.000 38.56590 418 THR A N 1
ATOM 2846 C CA . THR A 1 393 ? -26.11652 10.15341 59.71201 1.000 40.76338 418 THR A CA 1
ATOM 2847 C C . THR A 1 393 ? -26.21707 10.83008 58.35133 1.000 53.75248 418 THR A C 1
ATOM 2848 O O . THR A 1 393 ? -25.39973 11.68304 57.99119 1.000 49.22902 418 THR A O 1
ATOM 2852 N N . SER A 1 394 ? -27.25201 10.44008 57.60307 1.000 47.23673 419 SER A N 1
ATOM 2853 C CA . SER A 1 394 ? -27.42666 10.89128 56.22709 1.000 48.96285 419 SER A CA 1
ATOM 2854 C C . SER A 1 394 ? -28.04683 12.27909 56.11472 1.000 61.82929 419 SER A C 1
ATOM 2855 O O . SER A 1 394 ? -27.86681 12.93188 55.08055 1.000 62.08124 419 SER A O 1
ATOM 2858 N N . ASP A 1 395 ? -28.77480 12.74607 57.12793 1.000 57.11752 420 ASP A N 1
ATOM 2859 C CA . ASP A 1 395 ? -29.42409 14.04779 57.03387 1.000 53.33457 420 ASP A CA 1
ATOM 2860 C C . ASP A 1 395 ? -28.59855 15.17270 57.64512 1.000 52.51727 420 ASP A C 1
ATOM 2861 O O . ASP A 1 395 ? -29.07572 16.30985 57.70522 1.000 61.37593 420 ASP A O 1
ATOM 2866 N N . HIS A 1 396 ? -27.37845 14.88774 58.08868 1.000 50.90370 421 HIS A N 1
ATOM 2867 C CA . HIS A 1 396 ? -26.46193 15.90196 58.58017 1.000 63.04685 421 HIS A CA 1
ATOM 2868 C C . HIS A 1 396 ? -25.12103 15.74807 57.88188 1.000 57.44252 421 HIS A C 1
ATOM 2869 O O . HIS A 1 396 ? -24.75382 14.65505 57.44005 1.000 55.19137 421 HIS A O 1
ATOM 2876 N N . GLY A 1 397 ? -24.39496 16.85688 57.77981 1.000 48.85391 422 GLY A N 1
ATOM 2877 C CA . GLY A 1 397 ? -23.05130 16.83113 57.25636 1.000 57.41600 422 GLY A CA 1
ATOM 2878 C C . GLY A 1 397 ? -22.12643 16.00247 58.12643 1.000 55.52135 422 GLY A C 1
ATOM 2879 O O . GLY A 1 397 ? -22.51035 15.51201 59.19467 1.000 55.66032 422 GLY A O 1
ATOM 2880 N N . PRO A 1 398 ? -20.88631 15.82805 57.68095 1.000 48.45237 423 PRO A N 1
ATOM 2881 C CA . PRO A 1 398 ? -19.90604 15.09755 58.49111 1.000 39.85535 423 PRO A CA 1
ATOM 2882 C C . PRO A 1 398 ? -19.59677 15.84072 59.78052 1.000 43.70189 423 PRO A C 1
ATOM 2883 O O . PRO A 1 398 ? -19.74553 17.06280 59.87411 1.000 44.50593 423 PRO A O 1
ATOM 2887 N N . GLU A 1 399 ? -19.16421 15.08233 60.78620 1.000 34.72425 424 GLU A N 1
ATOM 2888 C CA . GLU A 1 399 ? -18.77817 15.65704 62.06507 1.000 31.16485 424 GLU A CA 1
ATOM 2889 C C . GLU A 1 399 ? -17.26904 15.57591 62.24728 1.000 35.96313 424 GLU A C 1
ATOM 2890 O O . GLU A 1 399 ? -16.61088 14.65545 61.75208 1.000 41.50766 424 GLU A O 1
ATOM 2896 N N . ASN A 1 400 ? -16.73010 16.55354 62.97074 1.000 37.65460 425 ASN A N 1
ATOM 2897 C CA . ASN A 1 400 ? -15.31751 16.53998 63.31090 1.000 32.88246 425 ASN A CA 1
ATOM 2898 C C . ASN A 1 400 ? -15.01025 15.39135 64.25657 1.000 32.36772 425 ASN A C 1
ATOM 2899 O O . ASN A 1 400 ? -15.82186 15.03567 65.12073 1.000 28.79507 425 ASN A O 1
ATOM 2904 N N . TRP A 1 401 ? -13.82623 14.81419 64.09594 1.000 26.19475 426 TRP A N 1
ATOM 2905 C CA . TRP A 1 401 ? -13.28376 13.93372 65.11295 1.000 27.15753 426 TRP A CA 1
ATOM 2906 C C . TRP A 1 401 ? -11.92656 14.45820 65.55868 1.000 23.05020 426 TRP A C 1
ATOM 2907 O O . TRP A 1 401 ? -11.22180 15.14796 64.81321 1.000 27.10673 426 TRP A O 1
ATOM 2918 N N . THR A 1 402 ? -11.61979 14.15543 66.81323 1.000 27.07047 427 THR A N 1
ATOM 2919 C CA . THR A 1 402 ? -10.43606 14.56417 67.55113 1.000 28.31272 427 THR A CA 1
ATOM 2920 C C . THR A 1 402 ? -9.65147 13.30988 67.91085 1.000 32.38009 427 THR A C 1
ATOM 2921 O O . THR A 1 402 ? -10.24077 12.26072 68.18937 1.000 29.46766 427 THR A O 1
ATOM 2925 N N . SER A 1 403 ? -8.32328 13.40232 67.91755 1.000 24.13436 428 SER A N 1
ATOM 2926 C CA . SER A 1 403 ? -7.49505 12.26893 68.30766 1.000 25.81664 428 SER A CA 1
ATOM 2927 C C . SER A 1 403 ? -6.69337 12.59988 69.56038 1.000 24.73484 428 SER A C 1
ATOM 2928 O O . SER A 1 403 ? -6.24307 13.73584 69.73862 1.000 25.70874 428 SER A O 1
ATOM 2931 N N . GLY A 1 404 ? -6.52978 11.61250 70.43147 1.000 20.78506 429 GLY A N 1
ATOM 2932 C CA . GLY A 1 404 ? -5.77939 11.80165 71.65334 1.000 21.46438 429 GLY A CA 1
ATOM 2933 C C . GLY A 1 404 ? -4.75675 10.70027 71.86472 1.000 23.70478 429 GLY A C 1
ATOM 2934 O O . GLY A 1 404 ? -4.94268 9.55665 71.44842 1.000 22.50316 429 GLY A O 1
ATOM 2935 N N . VAL A 1 405 ? -3.68046 11.06831 72.55001 1.000 22.31493 430 VAL A N 1
ATOM 2936 C CA . VAL A 1 405 ? -2.63710 10.13130 72.94904 1.000 19.59799 430 VAL A CA 1
ATOM 2937 C C . VAL A 1 405 ? -2.99940 9.54299 74.31022 1.000 23.30966 430 VAL A C 1
ATOM 2938 O O . VAL A 1 405 ? -3.50738 10.24320 75.19284 1.000 19.91653 430 VAL A O 1
ATOM 2942 N N . ASP A 1 406 ? -2.76956 8.24261 74.46443 1.000 20.91730 431 ASP A N 1
ATOM 2943 C CA . ASP A 1 406 ? -2.94514 7.55297 75.74087 1.000 18.71600 431 ASP A CA 1
ATOM 2944 C C . ASP A 1 406 ? -2.04545 8.18617 76.80403 1.000 19.87982 431 ASP A C 1
ATOM 2945 O O . ASP A 1 406 ? -0.81678 8.10119 76.71226 1.000 21.59854 431 ASP A O 1
ATOM 2950 N N . LEU A 1 407 ? -2.65216 8.79438 77.83046 1.000 18.92329 432 LEU A N 1
ATOM 2951 C CA . LEU A 1 407 ? -1.88457 9.59051 78.79154 1.000 21.23549 432 LEU A CA 1
ATOM 2952 C C . LEU A 1 407 ? -1.01632 8.71524 79.68783 1.000 25.37473 432 LEU A C 1
ATOM 2953 O O . LEU A 1 407 ? 0.15415 9.03898 79.92590 1.000 28.57640 432 LEU A O 1
ATOM 2958 N N . GLY A 1 408 ? -1.57160 7.61361 80.20818 1.000 19.93074 433 GLY A N 1
ATOM 2959 C CA . GLY A 1 408 ? -0.78336 6.73525 81.05862 1.000 25.57541 433 GLY A CA 1
ATOM 2960 C C . GLY A 1 408 ? 0.46464 6.23696 80.35300 1.000 28.32473 433 GLY A C 1
ATOM 2961 O O . GLY A 1 408 ? 1.54698 6.18245 80.94317 1.000 30.59223 433 GLY A O 1
ATOM 2962 N N . ARG A 1 409 ? 0.33542 5.89253 79.07125 1.000 25.21041 434 ARG A N 1
ATOM 2963 C CA . ARG A 1 409 ? 1.47538 5.40041 78.30945 1.000 24.64397 434 ARG A CA 1
ATOM 2964 C C . ARG A 1 409 ? 2.42866 6.53357 77.94162 1.000 31.29248 434 ARG A C 1
ATOM 2965 O O . ARG A 1 409 ? 3.64937 6.33519 77.94431 1.000 30.20393 434 ARG A O 1
ATOM 2973 N N . LEU A 1 410 ? 1.90300 7.73200 77.66852 1.000 27.02770 435 LEU A N 1
ATOM 2974 C CA . LEU A 1 410 ? 2.76660 8.87269 77.36789 1.000 30.16947 435 LEU A CA 1
ATOM 2975 C C . LEU A 1 410 ? 3.60906 9.23843 78.58599 1.000 35.62278 435 LEU A C 1
ATOM 2976 O O . LEU A 1 410 ? 4.82197 9.46022 78.47081 1.000 28.10770 435 LEU A O 1
ATOM 2981 N N . LEU A 1 411 ? 2.98572 9.28287 79.76761 1.000 27.45768 436 LEU A N 1
ATOM 2982 C CA . LEU A 1 411 ? 3.71149 9.62926 80.98914 1.000 32.00816 436 LEU A CA 1
ATOM 2983 C C . LEU A 1 411 ? 4.83416 8.62733 81.26214 1.000 36.87556 436 LEU A C 1
ATOM 2984 O O . LEU A 1 411 ? 5.92658 9.01113 81.70068 1.000 34.59061 436 LEU A O 1
ATOM 2989 N N . ASP A 1 412 ? 4.58507 7.33864 81.00894 1.000 32.00350 437 ASP A N 1
ATOM 2990 C CA . ASP A 1 412 ? 5.62011 6.32118 81.19786 1.000 33.63066 437 ASP A CA 1
ATOM 2991 C C . ASP A 1 412 ? 6.80380 6.56219 80.26453 1.000 35.79028 437 ASP A C 1
ATOM 2992 O O . ASP A 1 412 ? 7.96433 6.44715 80.67811 1.000 37.20042 437 ASP A O 1
ATOM 2997 N N . ARG A 1 413 ? 6.52882 6.89867 79.00063 1.000 34.04736 438 ARG A N 1
ATOM 2998 C CA . ARG A 1 413 ? 7.59536 7.09260 78.01988 1.000 39.35636 438 ARG A CA 1
ATOM 2999 C C . ARG A 1 413 ? 8.44265 8.30863 78.36070 1.000 44.54547 438 ARG A C 1
ATOM 3000 O O . ARG A 1 413 ? 9.66816 8.29015 78.19342 1.000 41.97738 438 ARG A O 1
ATOM 3008 N N . LEU A 1 414 ? 7.81450 9.37398 78.83269 1.000 35.24947 439 LEU A N 1
ATOM 3009 C CA . LEU A 1 414 ? 8.55184 10.56241 79.22104 1.000 42.32703 439 LEU A CA 1
ATOM 3010 C C . LEU A 1 414 ? 8.98890 10.51306 80.67848 1.000 40.24967 439 LEU A C 1
ATOM 3011 O O . LEU A 1 414 ? 9.75982 11.38043 81.10649 1.000 38.26697 439 LEU A O 1
ATOM 3016 N N . GLU A 1 415 ? 8.53982 9.50085 81.42832 1.000 39.63161 440 GLU A N 1
ATOM 3017 C CA . GLU A 1 415 ? 8.88279 9.30702 82.83882 1.000 41.43147 440 GLU A CA 1
ATOM 3018 C C . GLU A 1 415 ? 8.46272 10.50973 83.67994 1.000 36.25065 440 GLU A C 1
ATOM 3019 O O . GLU A 1 415 ? 9.26692 11.13771 84.37012 1.000 37.38504 440 GLU A O 1
ATOM 3025 N N . LEU A 1 416 ? 7.17363 10.81458 83.61270 1.000 35.75610 441 LEU A N 1
ATOM 3026 C CA . LEU A 1 416 ? 6.60309 11.92415 84.35345 1.000 30.45833 441 LEU A CA 1
ATOM 3027 C C . LEU A 1 416 ? 5.44109 11.45524 85.21611 1.000 40.35556 441 LEU A C 1
ATOM 3028 O O . LEU A 1 416 ? 4.70088 10.53862 84.84716 1.000 34.58574 441 LEU A O 1
ATOM 3033 N N . ASP A 1 417 ? 5.28552 12.10131 86.36775 1.000 30.29200 442 ASP A N 1
ATOM 3034 C CA . ASP A 1 417 ? 4.08054 11.99190 87.17674 1.000 33.15774 442 ASP A CA 1
ATOM 3035 C C . ASP A 1 417 ? 3.28611 13.28598 87.06455 1.000 34.87939 442 ASP A C 1
ATOM 3036 O O . ASP A 1 417 ? 3.86267 14.37716 87.07880 1.000 32.33813 442 ASP A O 1
ATOM 3041 N N . ILE A 1 418 ? 1.96396 13.16561 86.95758 1.000 31.76693 443 ILE A N 1
ATOM 3042 C CA . ILE A 1 418 ? 1.08361 14.32984 87.01311 1.000 32.52410 443 ILE A CA 1
ATOM 3043 C C . ILE A 1 418 ? 0.89944 14.74893 88.46874 1.000 35.29641 443 ILE A C 1
ATOM 3044 O O . ILE A 1 418 ? 0.83954 13.90883 89.37549 1.000 34.41672 443 ILE A O 1
ATOM 3049 N N . ILE A 1 419 ? 0.83018 16.05786 88.70012 1.000 31.42271 444 ILE A N 1
ATOM 3050 C CA . ILE A 1 419 ? 0.61155 16.64308 90.02253 1.000 34.08040 444 ILE A CA 1
ATOM 3051 C C . ILE A 1 419 ? -0.81806 17.18173 90.05479 1.000 35.28614 444 ILE A C 1
ATOM 3052 O O . ILE A 1 419 ? -1.19241 18.01175 89.21560 1.000 29.92289 444 ILE A O 1
ATOM 3057 N N . ILE A 1 420 ? -1.62581 16.71756 91.01119 1.000 32.65674 445 ILE A N 1
ATOM 3058 C CA . ILE A 1 420 ? -3.06293 16.97878 90.97464 1.000 31.78810 445 ILE A CA 1
ATOM 3059 C C . ILE A 1 420 ? -3.57863 17.80586 92.14612 1.000 28.08771 445 ILE A C 1
ATOM 3060 O O . ILE A 1 420 ? -4.76706 18.13743 92.16836 1.000 29.05900 445 ILE A O 1
ATOM 3065 N N . THR A 1 421 ? -2.74188 18.16565 93.11139 1.000 27.93503 446 THR A N 1
ATOM 3066 C CA . THR A 1 421 ? -3.15542 19.06900 94.17836 1.000 30.70156 446 THR A CA 1
ATOM 3067 C C . THR A 1 421 ? -2.08596 20.13575 94.35417 1.000 36.33013 446 THR A C 1
ATOM 3068 O O . THR A 1 421 ? -0.89749 19.88610 94.12264 1.000 34.28963 446 THR A O 1
ATOM 3072 N N . ASN A 1 422 ? -2.51358 21.33415 94.76330 1.000 30.10697 447 ASN A N 1
ATOM 3073 C CA . ASN A 1 422 ? -1.54231 22.40152 94.96344 1.000 35.17978 447 ASN A CA 1
ATOM 3074 C C . ASN A 1 422 ? -0.59094 22.05060 96.10190 1.000 39.94031 447 ASN A C 1
ATOM 3075 O O . ASN A 1 422 ? 0.59812 22.37833 96.03985 1.000 43.04568 447 ASN A O 1
ATOM 3080 N N . GLU A 1 423 ? -1.08735 21.36404 97.13602 1.000 46.77272 448 GLU A N 1
ATOM 3081 C CA . GLU A 1 423 ? -0.21908 20.90686 98.21923 1.000 47.34007 448 GLU A CA 1
ATOM 3082 C C . GLU A 1 423 ? 0.85730 19.95134 97.70574 1.000 49.00302 448 GLU A C 1
ATOM 3083 O O . GLU A 1 423 ? 2.02708 20.05988 98.09247 1.000 51.58926 448 GLU A O 1
ATOM 3089 N N . SER A 1 424 ? 0.48467 19.01640 96.82448 1.000 39.53998 449 SER A N 1
ATOM 3090 C CA . SER A 1 424 ? 1.45685 18.10390 96.22258 1.000 40.59848 449 SER A CA 1
ATOM 3091 C C . SER A 1 424 ? 2.43536 18.82849 95.29845 1.000 44.73952 449 SER A C 1
ATOM 3092 O O . SER A 1 424 ? 3.56486 18.36078 95.11987 1.000 41.90742 449 SER A O 1
ATOM 3095 N N . LEU A 1 425 ? 2.03517 19.97691 94.75070 1.000 38.83897 450 LEU A N 1
ATOM 3096 C CA . LEU A 1 425 ? 2.91344 20.80035 93.92005 1.000 37.98850 450 LEU A CA 1
ATOM 3097 C C . LEU A 1 425 ? 4.01542 21.41161 94.77703 1.000 37.82077 450 LEU A C 1
ATOM 3098 O O . LEU A 1 425 ? 5.20762 21.28910 94.46301 1.000 41.70790 450 LEU A O 1
ATOM 3103 N N . GLN A 1 426 ? 3.61395 22.11232 95.83972 1.000 33.36993 451 GLN A N 1
ATOM 3104 C CA . GLN A 1 426 ? 4.51366 22.58708 96.88795 1.000 44.76050 451 GLN A CA 1
ATOM 3105 C C . GLN A 1 426 ? 5.55518 21.52624 97.23851 1.000 48.33585 451 GLN A C 1
ATOM 3106 O O . GLN A 1 426 ? 6.75677 21.81516 97.27088 1.000 48.74949 451 GLN A O 1
ATOM 3112 N N . ASP A 1 427 ? 5.11985 20.30171 97.54669 1.000 45.57975 452 ASP A N 1
ATOM 3113 C CA . ASP A 1 427 ? 6.07168 19.26868 97.94975 1.000 49.58472 452 ASP A CA 1
ATOM 3114 C C . ASP A 1 427 ? 6.98511 18.88815 96.78595 1.000 50.82381 452 ASP A C 1
ATOM 3115 O O . ASP A 1 427 ? 8.18436 18.66087 96.98533 1.000 54.40585 452 ASP A O 1
ATOM 3120 N N . ALA A 1 428 ? 6.44724 18.81666 95.56739 1.000 42.51649 453 ALA A N 1
ATOM 3121 C CA . ALA A 1 428 ? 7.28273 18.51557 94.40558 1.000 42.42473 453 ALA A CA 1
ATOM 3122 C C . ALA A 1 428 ? 8.33438 19.60190 94.18235 1.000 50.88922 453 ALA A C 1
ATOM 3123 O O . ALA A 1 428 ? 9.48404 19.30453 93.82870 1.000 49.02814 453 ALA A O 1
ATOM 3125 N N . VAL A 1 429 ? 7.96035 20.86602 94.38981 1.000 44.56986 454 VAL A N 1
ATOM 3126 C CA . VAL A 1 429 ? 8.88245 21.97961 94.16853 1.000 37.26705 454 VAL A CA 1
ATOM 3127 C C . VAL A 1 429 ? 10.04779 21.91114 95.14950 1.000 52.83567 454 VAL A C 1
ATOM 3128 O O . VAL A 1 429 ? 11.20258 22.16243 94.78216 1.000 49.60253 454 VAL A O 1
ATOM 3132 N N . GLN A 1 430 ? 9.77069 21.57286 96.40989 1.000 49.94415 455 GLN A N 1
ATOM 3133 C CA . GLN A 1 430 ? 10.83520 21.47919 97.40292 1.000 52.56955 455 GLN A CA 1
ATOM 3134 C C . GLN A 1 430 ? 11.73700 20.27350 97.16478 1.000 56.01808 455 GLN A C 1
ATOM 3135 O O . GLN A 1 430 ? 12.90245 20.29592 97.57516 1.000 67.01445 455 GLN A O 1
ATOM 3141 N N . GLN A 1 431 ? 11.23327 19.23075 96.50471 1.000 51.60777 456 GLN A N 1
ATOM 3142 C CA . GLN A 1 431 ? 12.02437 18.03151 96.25954 1.000 61.00814 456 GLN A CA 1
ATOM 3143 C C . GLN A 1 431 ? 12.89957 18.12970 95.01409 1.000 65.95693 456 GLN A C 1
ATOM 3144 O O . GLN A 1 431 ? 13.79659 17.29439 94.85098 1.000 60.94653 456 GLN A O 1
ATOM 3150 N N . GLN A 1 432 ? 12.65616 19.10013 94.13213 1.000 52.74995 457 GLN A N 1
ATOM 3151 C CA . GLN A 1 432 ? 13.55817 19.36252 93.01237 1.000 56.33090 457 GLN A CA 1
ATOM 3152 C C . GLN A 1 432 ? 14.99056 19.51195 93.52079 1.000 58.95807 457 GLN A C 1
ATOM 3153 O O . GLN A 1 432 ? 15.94288 19.46426 92.74437 1.000 61.43349 457 GLN A O 1
ATOM 3159 N N . CYS B 1 16 ? -15.56144 -10.85270 17.11904 1.000 116.63614 41 CYS B N 1
ATOM 3160 C CA . CYS B 1 16 ? -16.80348 -10.14601 17.41181 1.000 111.65260 41 CYS B CA 1
ATOM 3161 C C . CYS B 1 16 ? -17.80799 -10.29898 16.27258 1.000 112.19165 41 CYS B C 1
ATOM 3162 O O . CYS B 1 16 ? -17.45436 -10.72265 15.17234 1.000 114.75103 41 CYS B O 1
ATOM 3165 N N . THR B 1 17 ? -19.06556 -9.94356 16.54521 1.000 116.35763 42 THR B N 1
ATOM 3166 C CA . THR B 1 17 ? -20.14071 -10.17848 15.58550 1.000 108.67608 42 THR B CA 1
ATOM 3167 C C . THR B 1 17 ? -20.24732 -9.05502 14.55944 1.000 112.76057 42 THR B C 1
ATOM 3168 O O . THR B 1 17 ? -20.27944 -9.31595 13.35364 1.000 125.27933 42 THR B O 1
ATOM 3172 N N . HIS B 1 18 ? -20.30768 -7.80641 15.01042 1.000 102.20990 43 HIS B N 1
ATOM 3173 C CA . HIS B 1 18 ? -20.42331 -6.66681 14.11205 1.000 113.63229 43 HIS B CA 1
ATOM 3174 C C . HIS B 1 18 ? -19.29984 -5.67112 14.37737 1.000 112.49859 43 HIS B C 1
ATOM 3175 O O . HIS B 1 18 ? -18.59337 -5.74461 15.38598 1.000 103.16437 43 HIS B O 1
ATOM 3182 N N . THR B 1 19 ? -19.13996 -4.73071 13.44688 1.000 112.87142 44 THR B N 1
ATOM 3183 C CA . THR B 1 19 ? -18.04204 -3.77154 13.48783 1.000 115.22841 44 THR B CA 1
ATOM 3184 C C . THR B 1 19 ? -18.46612 -2.49338 14.20069 1.000 109.38883 44 THR B C 1
ATOM 3185 O O . THR B 1 19 ? -19.48283 -1.88430 13.85407 1.000 103.44935 44 THR B O 1
ATOM 3189 N N . GLU B 1 20 ? -17.67997 -2.09638 15.19688 1.000 109.26381 45 GLU B N 1
ATOM 3190 C CA . GLU B 1 20 ? -17.87021 -0.85667 15.93121 1.000 101.63885 45 GLU B CA 1
ATOM 3191 C C . GLU B 1 20 ? -16.76882 0.12904 15.56438 1.000 84.94049 45 GLU B C 1
ATOM 3192 O O . GLU B 1 20 ? -15.70141 -0.25319 15.07470 1.000 95.06615 45 GLU B O 1
ATOM 3198 N N . ASN B 1 21 ? -17.04103 1.40934 15.80236 1.000 88.01828 46 ASN B N 1
ATOM 3199 C CA . ASN B 1 21 ? -16.04547 2.43995 15.54708 1.000 85.00572 46 ASN B CA 1
ATOM 3200 C C . ASN B 1 21 ? -14.93486 2.32948 16.58380 1.000 88.43682 46 ASN B C 1
ATOM 3201 O O . ASN B 1 21 ? -15.19661 2.23257 17.78765 1.000 80.49327 46 ASN B O 1
ATOM 3206 N N . SER B 1 22 ? -13.69113 2.32755 16.11218 1.000 82.22156 47 SER B N 1
ATOM 3207 C CA . SER B 1 22 ? -12.52819 2.10111 16.95941 1.000 81.33497 47 SER B CA 1
ATOM 3208 C C . SER B 1 22 ? -11.56978 3.28453 16.90670 1.000 80.78864 47 SER B C 1
ATOM 3209 O O . SER B 1 22 ? -10.35269 3.11760 17.00388 1.000 84.39471 47 SER B O 1
ATOM 3212 N N . ALA B 1 23 ? -12.11618 4.48779 16.75010 1.000 76.62273 48 ALA B N 1
ATOM 3213 C CA . ALA B 1 23 ? -11.32137 5.69806 16.62583 1.000 75.97303 48 ALA B CA 1
ATOM 3214 C C . ALA B 1 23 ? -11.99924 6.85809 17.33501 1.000 71.75035 48 ALA B C 1
ATOM 3215 O O . ALA B 1 23 ? -13.22492 7.00159 17.27620 1.000 71.42976 48 ALA B O 1
ATOM 3217 N N . ALA B 1 24 ? -11.19652 7.68940 17.99371 1.000 72.22083 49 ALA B N 1
ATOM 3218 C CA . ALA B 1 24 ? -11.67492 8.98271 18.46456 1.000 68.70387 49 ALA B CA 1
ATOM 3219 C C . ALA B 1 24 ? -11.72082 9.89975 17.24945 1.000 66.78803 49 ALA B C 1
ATOM 3220 O O . ALA B 1 24 ? -10.67838 10.31078 16.72984 1.000 68.84692 49 ALA B O 1
ATOM 3222 N N . TYR B 1 25 ? -12.93077 10.19044 16.77760 1.000 63.25944 50 TYR B N 1
ATOM 3223 C CA . TYR B 1 25 ? -13.15297 10.88429 15.51650 1.000 61.61073 50 TYR B CA 1
ATOM 3224 C C . TYR B 1 25 ? -14.05519 12.07963 15.77394 1.000 63.74685 50 TYR B C 1
ATOM 3225 O O . TYR B 1 25 ? -15.10519 11.94365 16.41168 1.000 55.56747 50 TYR B O 1
ATOM 3234 N N . PHE B 1 26 ? -13.65121 13.24172 15.26927 1.000 56.96453 51 PHE B N 1
ATOM 3235 C CA . PHE B 1 26 ? -14.29697 14.50507 15.59161 1.000 53.57554 51 PHE B CA 1
ATOM 3236 C C . PHE B 1 26 ? -14.72855 15.21579 14.31914 1.000 51.77393 51 PHE B C 1
ATOM 3237 O O . PHE B 1 26 ? -13.93555 15.37055 13.38581 1.000 53.55014 51 PHE B O 1
ATOM 3245 N N . LEU B 1 27 ? -15.99142 15.62521 14.28237 1.000 48.65359 52 LEU B N 1
ATOM 3246 C CA . LEU B 1 27 ? -16.53983 16.43225 13.20407 1.000 48.01010 52 LEU B CA 1
ATOM 3247 C C . LEU B 1 27 ? -16.88163 17.80532 13.75899 1.000 59.93571 52 LEU B C 1
ATOM 3248 O O . LEU B 1 27 ? -17.52734 17.91211 14.81006 1.000 49.13777 52 LEU B O 1
ATOM 3253 N N . TRP B 1 28 ? -16.43781 18.84905 13.06072 1.000 46.68643 53 TRP B N 1
ATOM 3254 C CA . TRP B 1 28 ? -16.68193 20.20452 13.50209 1.000 42.64822 53 TRP B CA 1
ATOM 3255 C C . TRP B 1 28 ? -17.49710 20.95252 12.45804 1.000 49.26935 53 TRP B C 1
ATOM 3256 O O . TRP B 1 28 ? -17.28516 20.75526 11.25760 1.000 49.41741 53 TRP B O 1
ATOM 3267 N N . PRO B 1 29 ? -18.41981 21.81986 12.87533 1.000 54.64267 54 PRO B N 1
ATOM 3268 C CA . PRO B 1 29 ? -19.31676 22.45140 11.90252 1.000 59.01391 54 PRO B CA 1
ATOM 3269 C C . PRO B 1 29 ? -18.57347 23.35630 10.93395 1.000 52.99719 54 PRO B C 1
ATOM 3270 O O . PRO B 1 29 ? -17.67621 24.11744 11.30674 1.000 43.33974 54 PRO B O 1
ATOM 3274 N N . THR B 1 30 ? -18.96043 23.24107 9.66649 1.000 51.42821 55 THR B N 1
ATOM 3275 C CA . THR B 1 30 ? -18.47228 24.08574 8.59241 1.000 51.89140 55 THR B CA 1
ATOM 3276 C C . THR B 1 30 ? -19.58970 24.61774 7.70518 1.000 50.23250 55 THR B C 1
ATOM 3277 O O . THR B 1 30 ? -19.32487 25.49171 6.87057 1.000 48.35534 55 THR B O 1
ATOM 3281 N N . SER B 1 31 ? -20.82728 24.13225 7.87060 1.000 46.82672 56 SER B N 1
ATOM 3282 C CA . SER B 1 31 ? -21.90679 24.47067 6.94502 1.000 47.91849 56 SER B CA 1
ATOM 3283 C C . SER B 1 31 ? -22.20628 25.96049 6.96374 1.000 48.32103 56 SER B C 1
ATOM 3284 O O . SER B 1 31 ? -22.35712 26.58271 5.90564 1.000 37.69514 56 SER B O 1
ATOM 3287 N N . ASN B 1 32 ? -22.28720 26.55295 8.15616 1.000 38.24756 57 ASN B N 1
ATOM 3288 C CA . ASN B 1 32 ? -22.57957 27.97538 8.26712 1.000 32.13778 57 ASN B CA 1
ATOM 3289 C C . ASN B 1 32 ? -21.45867 28.84681 7.71909 1.000 39.21920 57 ASN B C 1
ATOM 3290 O O . ASN B 1 32 ? -21.63662 30.06538 7.61653 1.000 38.58538 57 ASN B O 1
ATOM 3295 N N . LEU B 1 33 ? -20.32637 28.25558 7.35201 1.000 40.81292 58 LEU B N 1
ATOM 3296 C CA . LEU B 1 33 ? -19.23012 28.98505 6.73666 1.000 48.47308 58 LEU B CA 1
ATOM 3297 C C . LEU B 1 33 ? -19.26176 28.92632 5.21405 1.000 50.62640 58 LEU B C 1
ATOM 3298 O O . LEU B 1 33 ? -18.41164 29.54940 4.57098 1.000 45.65731 58 LEU B O 1
ATOM 3303 N N . GLN B 1 34 ? -20.20748 28.19598 4.62320 1.000 48.84807 59 GLN B N 1
ATOM 3304 C CA . GLN B 1 34 ? -20.38298 28.24020 3.17790 1.000 54.41239 59 GLN B CA 1
ATOM 3305 C C . GLN B 1 34 ? -21.06143 29.54734 2.79281 1.000 46.74693 59 GLN B C 1
ATOM 3306 O O . GLN B 1 34 ? -21.99809 29.99444 3.46290 1.000 39.62667 59 GLN B O 1
ATOM 3312 N N . HIS B 1 35 ? -20.59405 30.15560 1.69752 1.000 47.36468 60 HIS B N 1
ATOM 3313 C CA . HIS B 1 35 ? -21.17575 31.42198 1.26467 1.000 50.88297 60 HIS B CA 1
ATOM 3314 C C . HIS B 1 35 ? -22.67615 31.30600 1.02749 1.000 48.56158 60 HIS B C 1
ATOM 3315 O O . HIS B 1 35 ? -23.41738 32.26764 1.26371 1.000 50.79715 60 HIS B O 1
ATOM 3322 N N . CYS B 1 36 ? -23.14268 30.14021 0.57183 1.000 55.49766 61 CYS B N 1
ATOM 3323 C CA . CYS B 1 36 ? -24.57084 29.95744 0.33478 1.000 64.41558 61 CYS B CA 1
ATOM 3324 C C . CYS B 1 36 ? -25.35490 29.88803 1.63995 1.000 54.03047 61 CYS B C 1
ATOM 3325 O O . CYS B 1 36 ? -26.48504 30.38498 1.71821 1.000 48.05560 61 CYS B O 1
ATOM 3328 N N . ALA B 1 37 ? -24.78153 29.26318 2.67290 1.000 44.03113 62 ALA B N 1
ATOM 3329 C CA . ALA B 1 37 ? -25.49835 29.15406 3.93948 1.000 40.99765 62 ALA B CA 1
ATOM 3330 C C . ALA B 1 37 ? -25.58458 30.50417 4.63468 1.000 47.29751 62 ALA B C 1
ATOM 3331 O O . ALA B 1 37 ? -26.61389 30.83452 5.23568 1.000 38.60498 62 ALA B O 1
ATOM 3333 N N . ALA B 1 38 ? -24.51353 31.29649 4.57334 1.000 49.79831 63 ALA B N 1
ATOM 3334 C CA . ALA B 1 38 ? -24.59396 32.64965 5.10352 1.000 48.15774 63 ALA B CA 1
ATOM 3335 C C . ALA B 1 38 ? -25.54420 33.49809 4.27020 1.000 44.42434 63 ALA B C 1
ATOM 3336 O O . ALA B 1 38 ? -26.27399 34.33532 4.81271 1.000 38.23071 63 ALA B O 1
ATOM 3338 N N . GLU B 1 39 ? -25.55383 33.29763 2.94839 1.000 39.43944 64 GLU B N 1
ATOM 3339 C CA . GLU B 1 39 ? -26.47124 34.06390 2.11284 1.000 41.80180 64 GLU B CA 1
ATOM 3340 C C . GLU B 1 39 ? -27.92176 33.69051 2.39068 1.000 40.99722 64 GLU B C 1
ATOM 3341 O O . GLU B 1 39 ? -28.80192 34.56039 2.38234 1.000 34.10514 64 GLU B O 1
ATOM 3347 N N . GLY B 1 40 ? -28.19030 32.40568 2.64957 1.000 35.15341 65 GLY B N 1
ATOM 3348 C CA . GLY B 1 40 ? -29.54615 32.00272 2.99953 1.000 32.24003 65 GLY B CA 1
ATOM 3349 C C . GLY B 1 40 ? -30.07647 32.74644 4.21287 1.000 41.50796 65 GLY B C 1
ATOM 3350 O O . GLY B 1 40 ? -31.21916 33.21869 4.22042 1.000 30.19845 65 GLY B O 1
ATOM 3351 N N . ARG B 1 41 ? -29.23532 32.89448 5.24046 1.000 31.60819 66 ARG B N 1
ATOM 3352 C CA . ARG B 1 41 ? -29.61994 33.65172 6.42710 1.000 33.07172 66 ARG B CA 1
ATOM 3353 C C . ARG B 1 41 ? -29.73938 35.13359 6.10958 1.000 30.08906 66 ARG B C 1
ATOM 3354 O O . ARG B 1 41 ? -30.69760 35.79394 6.53163 1.000 30.63952 66 ARG B O 1
ATOM 3362 N N . ALA B 1 42 ? -28.78497 35.66558 5.34408 1.000 31.05933 67 ALA B N 1
ATOM 3363 C CA . ALA B 1 42 ? -28.84319 37.07121 4.96822 1.000 38.53800 67 ALA B CA 1
ATOM 3364 C C . ALA B 1 42 ? -30.07383 37.36405 4.12223 1.000 32.73177 67 ALA B C 1
ATOM 3365 O O . ALA B 1 42 ? -30.71486 38.41134 4.28302 1.000 31.84503 67 ALA B O 1
ATOM 3367 N N . ASN B 1 43 ? -30.42996 36.44509 3.21914 1.000 32.22285 68 ASN B N 1
ATOM 3368 C CA . ASN B 1 43 ? -31.60079 36.67560 2.38278 1.000 35.63973 68 ASN B CA 1
ATOM 3369 C C . ASN B 1 43 ? -32.87727 36.71180 3.21021 1.000 32.49524 68 ASN B C 1
ATOM 3370 O O . ASN B 1 43 ? -33.79004 37.49138 2.91542 1.000 33.59038 68 ASN B O 1
ATOM 3375 N N . TYR B 1 44 ? -32.97680 35.84202 4.21539 1.000 31.43122 69 TYR B N 1
ATOM 3376 C CA . TYR B 1 44 ? -34.15246 35.83156 5.07719 1.000 31.61003 69 TYR B CA 1
ATOM 3377 C C . TYR B 1 44 ? -34.33616 37.17914 5.76091 1.000 32.13785 69 TYR B C 1
ATOM 3378 O O . TYR B 1 44 ? -35.41467 37.77733 5.69885 1.000 33.26667 69 TYR B O 1
ATOM 3387 N N . PHE B 1 45 ? -33.28229 37.69265 6.39665 1.000 31.33320 70 PHE B N 1
ATOM 3388 C CA . PHE B 1 45 ? -33.43550 38.97084 7.07701 1.000 32.19410 70 PHE B CA 1
ATOM 3389 C C . PHE B 1 45 ? -33.52244 40.12481 6.08593 1.000 33.32484 70 PHE B C 1
ATOM 3390 O O . PHE B 1 45 ? -34.19906 41.11879 6.36403 1.000 34.60840 70 PHE B O 1
ATOM 3398 N N . GLY B 1 46 ? -32.86400 40.01847 4.92871 1.000 33.29361 71 GLY B N 1
ATOM 3399 C CA . GLY B 1 46 ? -33.09177 41.00359 3.88484 1.000 34.76915 71 GLY B CA 1
ATOM 3400 C C . GLY B 1 46 ? -34.54061 41.06635 3.44447 1.000 35.99257 71 GLY B C 1
ATOM 3401 O O . GLY B 1 46 ? -35.09914 42.15293 3.27595 1.000 37.49295 71 GLY B O 1
ATOM 3402 N N . ASN B 1 47 ? -35.17655 39.89847 3.27067 1.000 35.71878 72 ASN B N 1
ATOM 3403 C CA . ASN B 1 47 ? -36.59976 39.86898 2.94200 1.000 37.30707 72 ASN B CA 1
ATOM 3404 C C . ASN B 1 47 ? -37.42709 40.56121 4.01917 1.000 38.08410 72 ASN B C 1
ATOM 3405 O O . ASN B 1 47 ? -38.30779 41.37572 3.71817 1.000 40.04212 72 ASN B O 1
ATOM 3410 N N . LEU B 1 48 ? -37.16023 40.23894 5.28868 1.000 37.27267 73 LEU B N 1
ATOM 3411 C CA . LEU B 1 48 ? -37.89609 40.86861 6.38304 1.000 38.17872 73 LEU B CA 1
ATOM 3412 C C . LEU B 1 48 ? -37.72135 42.38273 6.35787 1.000 39.42644 73 LEU B C 1
ATOM 3413 O O . LEU B 1 48 ? -38.69067 43.13891 6.49399 1.000 41.57571 73 LEU B O 1
ATOM 3418 N N . GLN B 1 49 ? -36.48327 42.84029 6.16325 1.000 38.46587 74 GLN B N 1
ATOM 3419 C CA . GLN B 1 49 ? -36.21968 44.27310 6.10925 1.000 43.11082 74 GLN B CA 1
ATOM 3420 C C . GLN B 1 49 ? -36.89681 44.91259 4.90190 1.000 41.58557 74 GLN B C 1
ATOM 3421 O O . GLN B 1 49 ? -37.47705 45.99886 5.01727 1.000 43.67565 74 GLN B O 1
ATOM 3427 N N . LYS B 1 50 ? -36.83045 44.26230 3.73437 1.000 41.11119 75 LYS B N 1
ATOM 3428 C CA . LYS B 1 50 ? -37.38711 44.86536 2.52670 1.000 43.07100 75 LYS B CA 1
ATOM 3429 C C . LYS B 1 50 ? -38.88712 45.11625 2.64675 1.000 45.22652 75 LYS B C 1
ATOM 3430 O O . LYS B 1 50 ? -39.38495 46.11713 2.12245 1.000 47.47543 75 LYS B O 1
ATOM 3436 N N . GLY B 1 51 ? -39.62193 44.24767 3.33572 1.000 44.96107 76 GLY B N 1
ATOM 3437 C CA . GLY B 1 51 ? -41.05967 44.39431 3.41995 1.000 47.48479 76 GLY B CA 1
ATOM 3438 C C . GLY B 1 51 ? -41.60403 45.08072 4.65598 1.000 48.91659 76 GLY B C 1
ATOM 3439 O O . GLY B 1 51 ? -42.82925 45.14263 4.80885 1.000 51.40594 76 GLY B O 1
ATOM 3440 N N . LEU B 1 52 ? -40.74644 45.63413 5.51925 1.000 47.96713 77 LEU B N 1
ATOM 3441 C CA . LEU B 1 52 ? -41.14430 45.95972 6.89152 1.000 56.96815 77 LEU B CA 1
ATOM 3442 C C . LEU B 1 52 ? -42.34861 46.90295 6.96355 1.000 62.43361 77 LEU B C 1
ATOM 3443 O O . LEU B 1 52 ? -43.40345 46.53052 7.48980 1.000 72.46635 77 LEU B O 1
ATOM 3448 N N . LEU B 1 53 ? -42.22487 48.12478 6.41033 1.000 54.94010 78 LEU B N 1
ATOM 3449 C CA . LEU B 1 53 ? -43.29850 49.12288 6.48519 1.000 67.45689 78 LEU B CA 1
ATOM 3450 C C . LEU B 1 53 ? -43.80473 49.32667 7.91290 1.000 74.49907 78 LEU B C 1
ATOM 3451 O O . LEU B 1 53 ? -44.94895 48.96289 8.21633 1.000 68.71565 78 LEU B O 1
ATOM 3456 N N . PRO B 1 54 ? -43.01080 49.91374 8.80563 1.000 70.48666 79 PRO B N 1
ATOM 3457 C CA . PRO B 1 54 ? -43.37512 49.92796 10.22783 1.000 85.30103 79 PRO B CA 1
ATOM 3458 C C . PRO B 1 54 ? -44.61261 50.77243 10.49615 1.000 91.44298 79 PRO B C 1
ATOM 3459 O O . PRO B 1 54 ? -44.96197 51.68730 9.74581 1.000 83.57853 79 PRO B O 1
ATOM 3463 N N . ARG B 1 55 ? -45.26479 50.45875 11.61349 1.000 88.46865 80 ARG B N 1
ATOM 3464 C CA . ARG B 1 55 ? -46.57676 51.00146 11.93638 1.000 86.20663 80 ARG B CA 1
ATOM 3465 C C . ARG B 1 55 ? -46.44092 52.43585 12.42907 1.000 98.42969 80 ARG B C 1
ATOM 3466 O O . ARG B 1 55 ? -45.35716 53.02640 12.43532 1.000 107.17681 80 ARG B O 1
ATOM 3474 N N . HIS B 1 56 ? -47.55873 53.00484 12.85422 1.000 105.94210 81 HIS B N 1
ATOM 3475 C CA . HIS B 1 56 ? -47.65956 54.42426 13.13904 1.000 112.42665 81 HIS B CA 1
ATOM 3476 C C . HIS B 1 56 ? -46.76973 54.81345 14.31052 1.000 116.08730 81 HIS B C 1
ATOM 3477 O O . HIS B 1 56 ? -46.26070 53.94620 15.03297 1.000 118.75261 81 HIS B O 1
ATOM 3484 N N . PRO B 1 57 ? -46.55247 56.10227 14.51877 1.000 119.84930 82 PRO B N 1
ATOM 3485 C CA . PRO B 1 57 ? -45.98271 56.57515 15.79299 1.000 114.43079 82 PRO B CA 1
ATOM 3486 C C . PRO B 1 57 ? -47.10566 56.54375 16.82671 1.000 111.32267 82 PRO B C 1
ATOM 3487 O O . PRO B 1 57 ? -47.75885 57.54082 17.13571 1.000 113.64215 82 PRO B O 1
ATOM 3491 N N . GLY B 1 58 ? -47.35821 55.35013 17.37379 1.000 117.82581 83 GLY B N 1
ATOM 3492 C CA . GLY B 1 58 ? -48.60647 55.13068 18.08025 1.000 118.69948 83 GLY B CA 1
ATOM 3493 C C . GLY B 1 58 ? -49.01539 53.70982 18.43785 1.000 117.21765 83 GLY B C 1
ATOM 3494 O O . GLY B 1 58 ? -48.22487 52.91291 18.95297 1.000 104.95637 83 GLY B O 1
ATOM 3495 N N . ARG B 1 59 ? -50.27778 53.40450 18.14522 1.000 115.91130 84 ARG B N 1
ATOM 3496 C CA . ARG B 1 59 ? -51.06974 52.33775 18.75129 1.000 105.66397 84 ARG B CA 1
ATOM 3497 C C . ARG B 1 59 ? -50.88963 50.99331 18.05469 1.000 112.56317 84 ARG B C 1
ATOM 3498 O O . ARG B 1 59 ? -50.74916 50.92291 16.82979 1.000 121.18429 84 ARG B O 1
ATOM 3506 N N . LEU B 1 60 ? -50.88769 49.92354 18.85461 1.000 108.16403 85 LEU B N 1
ATOM 3507 C CA . LEU B 1 60 ? -50.61636 48.57435 18.38762 1.000 94.29419 85 LEU B CA 1
ATOM 3508 C C . LEU B 1 60 ? -51.83737 47.68412 18.59156 1.000 96.78108 85 LEU B C 1
ATOM 3509 O O . LEU B 1 60 ? -52.37262 47.60606 19.70651 1.000 101.35435 85 LEU B O 1
ATOM 3514 N N . PRO B 1 61 ? -52.29863 47.00407 17.54379 1.000 94.91547 86 PRO B N 1
ATOM 3515 C CA . PRO B 1 61 ? -53.48865 46.15226 17.65467 1.000 98.30334 86 PRO B CA 1
ATOM 3516 C C . PRO B 1 61 ? -53.24378 44.89205 18.47034 1.000 96.95759 86 PRO B C 1
ATOM 3517 O O . PRO B 1 61 ? -52.17358 44.27933 18.41897 1.000 91.65380 86 PRO B O 1
ATOM 3521 N N . LYS B 1 62 ? -54.28523 44.48871 19.20138 1.000 74.03070 87 LYS B N 1
ATOM 3522 C CA . LYS B 1 62 ? -54.17513 43.38419 20.14995 1.000 68.11753 87 LYS B CA 1
ATOM 3523 C C . LYS B 1 62 ? -54.07878 42.04249 19.43394 1.000 69.92456 87 LYS B C 1
ATOM 3524 O O . LYS B 1 62 ? -53.35749 41.14359 19.88546 1.000 54.41385 87 LYS B O 1
ATOM 3530 N N . GLY B 1 63 ? -54.80182 41.88163 18.32380 1.000 58.19096 88 GLY B N 1
ATOM 3531 C CA . GLY B 1 63 ? -54.73551 40.63499 17.58262 1.000 62.12740 88 GLY B CA 1
ATOM 3532 C C . GLY B 1 63 ? -53.36050 40.33539 17.01716 1.000 70.20081 88 GLY B C 1
ATOM 3533 O O . GLY B 1 63 ? -53.05578 39.16994 16.73733 1.000 66.32502 88 GLY B O 1
ATOM 3534 N N . GLN B 1 64 ? -52.52812 41.35996 16.82551 1.000 60.02139 89 GLN B N 1
ATOM 3535 C CA . GLN B 1 64 ? -51.16235 41.18441 16.34997 1.000 53.56553 89 GLN B CA 1
ATOM 3536 C C . GLN B 1 64 ? -50.14315 41.01980 17.47904 1.000 50.07427 89 GLN B C 1
ATOM 3537 O O . GLN B 1 64 ? -48.94070 40.99942 17.20538 1.000 47.36917 89 GLN B O 1
ATOM 3543 N N . GLN B 1 65 ? -50.58370 40.90800 18.73150 1.000 44.06926 90 GLN B N 1
ATOM 3544 C CA . GLN B 1 65 ? -49.65572 40.69708 19.83991 1.000 45.75816 90 GLN B CA 1
ATOM 3545 C C . GLN B 1 65 ? -49.03656 39.30753 19.76017 1.000 38.98640 90 GLN B C 1
ATOM 3546 O O . GLN B 1 65 ? -49.74467 38.32187 19.52711 1.000 38.77133 90 GLN B O 1
ATOM 3552 N N . ALA B 1 66 ? -47.71076 39.23209 19.91896 1.000 33.44609 91 ALA B N 1
ATOM 3553 C CA . ALA B 1 66 ? -47.03574 37.93941 19.91719 1.000 35.04170 91 ALA B CA 1
ATOM 3554 C C . ALA B 1 66 ? -47.71537 36.98466 20.89333 1.000 40.81709 91 ALA B C 1
ATOM 3555 O O . ALA B 1 66 ? -48.11559 37.37470 21.99363 1.000 40.66664 91 ALA B O 1
ATOM 3557 N N . ASN B 1 67 ? -47.81969 35.71358 20.48970 1.000 34.87942 92 ASN B N 1
ATOM 3558 C CA . ASN B 1 67 ? -48.53368 34.72076 21.28428 1.000 38.44668 92 ASN B CA 1
ATOM 3559 C C . ASN B 1 67 ? -47.78659 33.38904 21.35522 1.000 45.70986 92 ASN B C 1
ATOM 3560 O O . ASN B 1 67 ? -48.38157 32.36624 21.71942 1.000 46.32729 92 ASN B O 1
ATOM 3565 N N . SER B 1 68 ? -46.50074 33.36711 21.02810 1.000 33.31256 93 SER B N 1
ATOM 3566 C CA . SER B 1 68 ? -45.77016 32.10972 21.00613 1.000 36.84515 93 SER B CA 1
ATOM 3567 C C . SER B 1 68 ? -44.28664 32.39791 21.17127 1.000 31.82228 93 SER B C 1
ATOM 3568 O O . SER B 1 68 ? -43.83004 33.53404 21.01094 1.000 31.15258 93 SER B O 1
ATOM 3571 N N . LEU B 1 69 ? -43.53861 31.33832 21.48000 1.000 31.89714 94 LEU B N 1
ATOM 3572 C CA . LEU B 1 69 ? -42.08450 31.42499 21.48238 1.000 31.74934 94 LEU B CA 1
ATOM 3573 C C . LEU B 1 69 ? -41.57623 31.88383 20.12271 1.000 28.76487 94 LEU B C 1
ATOM 3574 O O . LEU B 1 69 ? -40.68584 32.73756 20.04014 1.000 29.41733 94 LEU B O 1
ATOM 3579 N N . LEU B 1 70 ? -42.14342 31.34185 19.04287 1.000 33.30807 95 LEU B N 1
ATOM 3580 C CA . LEU B 1 70 ? -41.66283 31.69276 17.71142 1.000 31.81987 95 LEU B CA 1
ATOM 3581 C C . LEU B 1 70 ? -41.95428 33.15466 17.38215 1.000 34.99843 95 LEU B C 1
ATOM 3582 O O . LEU B 1 70 ? -41.11013 33.83472 16.78053 1.000 30.02164 95 LEU B O 1
ATOM 3587 N N . ASP B 1 71 ? -43.12882 33.66363 17.78454 1.000 30.67224 96 ASP B N 1
ATOM 3588 C CA . ASP B 1 71 ? -43.42582 35.08306 17.59267 1.000 37.44000 96 ASP B CA 1
ATOM 3589 C C . ASP B 1 71 ? -42.34019 35.94675 18.22067 1.000 32.35347 96 ASP B C 1
ATOM 3590 O O . ASP B 1 71 ? -41.79006 36.85523 17.58129 1.000 28.98672 96 ASP B O 1
ATOM 3595 N N . LEU B 1 72 ? -41.99889 35.64099 19.47322 1.000 25.99861 97 LEU B N 1
ATOM 3596 C CA . LEU B 1 72 ? -41.02898 36.43096 20.22233 1.000 23.98617 97 LEU B CA 1
ATOM 3597 C C . LEU B 1 72 ? -39.62827 36.27412 19.65648 1.000 26.66845 97 LEU B C 1
ATOM 3598 O O . LEU B 1 72 ? -38.86633 37.24470 19.58238 1.000 27.60183 97 LEU B O 1
ATOM 3603 N N . MET B 1 73 ? -39.25850 35.05424 19.27934 1.000 25.26741 98 MET B N 1
ATOM 3604 C CA . MET B 1 73 ? -37.90692 34.83477 18.78813 1.000 31.88664 98 MET B CA 1
ATOM 3605 C C . MET B 1 73 ? -37.67561 35.54402 17.45712 1.000 29.70143 98 MET B C 1
ATOM 3606 O O . MET B 1 73 ? -36.56560 36.02213 17.20202 1.000 29.63230 98 MET B O 1
ATOM 3611 N N . THR B 1 74 ? -38.70410 35.65597 16.61019 1.000 28.93236 99 THR B N 1
ATOM 3612 C CA . THR B 1 74 ? -38.53118 36.34299 15.33151 1.000 35.50127 99 THR B CA 1
ATOM 3613 C C . THR B 1 74 ? -38.41906 37.85471 15.51930 1.000 33.72533 99 THR B C 1
ATOM 3614 O O . THR B 1 74 ? -37.61837 38.50858 14.83925 1.000 29.41670 99 THR B O 1
ATOM 3618 N N . ILE B 1 75 ? -39.20180 38.43039 16.43876 1.000 32.09784 100 ILE B N 1
ATOM 3619 C CA . ILE B 1 75 ? -39.06630 39.85748 16.73192 1.000 32.61704 100 ILE B CA 1
ATOM 3620 C C . ILE B 1 75 ? -37.66371 40.15351 17.24877 1.000 33.83535 100 ILE B C 1
ATOM 3621 O O . ILE B 1 75 ? -37.03086 41.14295 16.85459 1.000 30.65967 100 ILE B O 1
ATOM 3626 N N . ARG B 1 76 ? -37.15775 39.29282 18.13518 1.000 28.38994 101 ARG B N 1
ATOM 3627 C CA . ARG B 1 76 ? -35.83786 39.49005 18.72912 1.000 29.40452 101 ARG B CA 1
ATOM 3628 C C . ARG B 1 76 ? -34.73395 39.39658 17.68024 1.000 32.78642 101 ARG B C 1
ATOM 3629 O O . ARG B 1 76 ? -33.82459 40.23218 17.64096 1.000 28.45329 101 ARG B O 1
ATOM 3637 N N . ALA B 1 77 ? -34.78378 38.37212 16.83238 1.000 27.97456 102 ALA B N 1
ATOM 3638 C CA . ALA B 1 77 ? -33.77689 38.24223 15.78398 1.000 32.73772 102 ALA B CA 1
ATOM 3639 C C . ALA B 1 77 ? -33.77225 39.46306 14.87031 1.000 33.12362 102 ALA B C 1
ATOM 3640 O O . ALA B 1 77 ? -32.70675 39.99934 14.53044 1.000 38.07926 102 ALA B O 1
ATOM 3642 N N . PHE B 1 78 ? -34.96378 39.91717 14.46366 1.000 30.71212 103 PHE B N 1
ATOM 3643 C CA . PHE B 1 78 ? -35.05445 41.04248 13.53805 1.000 39.02996 103 PHE B CA 1
ATOM 3644 C C . PHE B 1 78 ? -34.43381 42.30619 14.12167 1.000 34.27236 103 PHE B C 1
ATOM 3645 O O . PHE B 1 78 ? -33.80243 43.08441 13.39325 1.000 36.35150 103 PHE B O 1
ATOM 3653 N N . HIS B 1 79 ? -34.59695 42.52418 15.42803 1.000 33.59668 104 HIS B N 1
ATOM 3654 C CA . HIS B 1 79 ? -34.13788 43.74077 16.08662 1.000 35.29918 104 HIS B CA 1
ATOM 3655 C C . HIS B 1 79 ? -32.88362 43.53550 16.92057 1.000 35.38959 104 HIS B C 1
ATOM 3656 O O . HIS B 1 79 ? -32.63179 44.31823 17.84189 1.000 39.93922 104 HIS B O 1
ATOM 3663 N N . SER B 1 80 ? -32.09021 42.50744 16.62902 1.000 36.51829 105 SER B N 1
ATOM 3664 C CA . SER B 1 80 ? -31.04428 42.15033 17.57692 1.000 43.24064 105 SER B CA 1
ATOM 3665 C C . SER B 1 80 ? -29.90733 43.16468 17.62466 1.000 47.12966 105 SER B C 1
ATOM 3666 O O . SER B 1 80 ? -29.28632 43.32336 18.68058 1.000 50.05413 105 SER B O 1
ATOM 3669 N N . LYS B 1 81 ? -29.59499 43.84570 16.51341 1.000 41.48708 106 LYS B N 1
ATOM 3670 C CA . LYS B 1 81 ? -28.49877 44.81405 16.55897 1.000 46.41204 106 LYS B CA 1
ATOM 3671 C C . LYS B 1 81 ? -28.73382 45.87451 17.62826 1.000 45.46200 106 LYS B C 1
ATOM 3672 O O . LYS B 1 81 ? -27.87269 46.11433 18.48107 1.000 54.97002 106 LYS B O 1
ATOM 3678 N N . ILE B 1 82 ? -29.89942 46.52928 17.59255 1.000 41.84796 107 ILE B N 1
ATOM 3679 C CA . ILE B 1 82 ? -30.20100 47.53712 18.60529 1.000 49.66248 107 ILE B CA 1
ATOM 3680 C C . ILE B 1 82 ? -30.36601 46.90633 19.98562 1.000 51.52598 107 ILE B C 1
ATOM 3681 O O . ILE B 1 82 ? -30.05833 47.53997 21.00232 1.000 49.20869 107 ILE B O 1
ATOM 3686 N N . LEU B 1 83 ? -30.84841 45.66090 20.05592 1.000 45.47211 108 LEU B N 1
ATOM 3687 C CA . LEU B 1 83 ? -31.08114 45.04256 21.36006 1.000 49.31888 108 LEU B CA 1
ATOM 3688 C C . LEU B 1 83 ? -29.77416 44.70119 22.06634 1.000 42.45513 108 LEU B C 1
ATOM 3689 O O . LEU B 1 83 ? -29.64960 44.90033 23.28069 1.000 52.56087 108 LEU B O 1
ATOM 3694 N N . ARG B 1 84 ? -28.79256 44.19021 21.33077 1.000 48.77204 109 ARG B N 1
ATOM 3695 C CA . ARG B 1 84 ? -27.54747 43.72826 21.92860 1.000 50.68054 109 ARG B CA 1
ATOM 3696 C C . ARG B 1 84 ? -26.46029 44.79395 21.95378 1.000 54.59690 109 ARG B C 1
ATOM 3697 O O . ARG B 1 84 ? -25.34375 44.50236 22.39432 1.000 48.81415 109 ARG B O 1
ATOM 3705 N N . ARG B 1 85 ? -26.75550 46.01621 21.50519 1.000 48.84087 110 ARG B N 1
ATOM 3706 C CA . ARG B 1 85 ? -25.73805 47.06330 21.49262 1.000 50.24082 110 ARG B CA 1
ATOM 3707 C C . ARG B 1 85 ? -25.30028 47.42902 22.90744 1.000 60.11523 110 ARG B C 1
ATOM 3708 O O . ARG B 1 85 ? -24.10027 47.55426 23.18005 1.000 48.98657 110 ARG B O 1
ATOM 3716 N N . PHE B 1 86 ? -26.25420 47.59191 23.82161 1.000 58.21065 111 PHE B N 1
ATOM 3717 C CA . PHE B 1 86 ? -25.98791 47.97427 25.20428 1.000 54.24245 111 PHE B CA 1
ATOM 3718 C C . PHE B 1 86 ? -26.55428 46.94837 26.17852 1.000 51.10664 111 PHE B C 1
ATOM 3719 O O . PHE B 1 86 ? -27.15787 47.29976 27.19643 1.000 58.49533 111 PHE B O 1
ATOM 3727 N N . SER B 1 87 ? -26.37541 45.66336 25.87770 1.000 43.98898 112 SER B N 1
ATOM 3728 C CA . SER B 1 87 ? -26.89329 44.61912 26.74852 1.000 41.53689 112 SER B CA 1
ATOM 3729 C C . SER B 1 87 ? -25.96459 43.41564 26.71282 1.000 44.13756 112 SER B C 1
ATOM 3730 O O . SER B 1 87 ? -25.13524 43.26879 25.81077 1.000 45.64555 112 SER B O 1
ATOM 3733 N N . LEU B 1 88 ? -26.12443 42.54849 27.71370 1.000 36.97477 113 LEU B N 1
ATOM 3734 C CA . LEU B 1 88 ? -25.31305 41.34901 27.86711 1.000 40.51392 113 LEU B CA 1
ATOM 3735 C C . LEU B 1 88 ? -25.95879 40.11289 27.26261 1.000 43.99305 113 LEU B C 1
ATOM 3736 O O . LEU B 1 88 ? -25.29787 39.07463 27.15577 1.000 43.37350 113 LEU B O 1
ATOM 3741 N N . GLY B 1 89 ? -27.22587 40.19520 26.88459 1.000 40.69591 114 GLY B N 1
ATOM 3742 C CA . GLY B 1 89 ? -27.91688 39.04914 26.33299 1.000 35.68250 114 GLY B CA 1
ATOM 3743 C C . GLY B 1 89 ? -29.40078 39.31495 26.28659 1.000 33.91077 114 GLY B C 1
ATOM 3744 O O . GLY B 1 89 ? -29.89910 40.31370 26.81599 1.000 27.03990 114 GLY B O 1
ATOM 3745 N N . THR B 1 90 ? -30.10523 38.40030 25.62419 1.000 27.58617 115 THR B N 1
ATOM 3746 C CA . THR B 1 90 ? -31.55454 38.45510 25.53030 1.000 25.75264 115 THR B CA 1
ATOM 3747 C C . THR B 1 90 ? -32.12972 37.04837 25.64002 1.000 25.68236 115 THR B C 1
ATOM 3748 O O . THR B 1 90 ? -31.44636 36.04938 25.39167 1.000 21.90799 115 THR B O 1
ATOM 3752 N N . ALA B 1 91 ? -33.40956 36.98844 26.00498 1.000 22.48689 116 ALA B N 1
ATOM 3753 C CA . ALA B 1 91 ? -34.18364 35.75557 25.98803 1.000 23.99185 116 ALA B CA 1
ATOM 3754 C C . ALA B 1 91 ? -35.63061 36.13708 25.69379 1.000 26.16937 116 ALA B C 1
ATOM 3755 O O . ALA B 1 91 ? -35.96682 37.31939 25.59476 1.000 22.05261 116 ALA B O 1
ATOM 3757 N N . VAL B 1 92 ? -36.49946 35.13797 25.57257 1.000 21.58535 117 VAL B N 1
ATOM 3758 C CA . VAL B 1 92 ? -37.90699 35.38692 25.29635 1.000 24.97744 117 VAL B CA 1
ATOM 3759 C C . VAL B 1 92 ? -38.73756 34.70468 26.37121 1.000 26.97471 117 VAL B C 1
ATOM 3760 O O . VAL B 1 92 ? -38.36646 33.65089 26.89956 1.000 24.31301 117 VAL B O 1
ATOM 3764 N N . GLY B 1 93 ? -39.84783 35.34343 26.72799 1.000 25.48827 118 GLY B N 1
ATOM 3765 C CA . GLY B 1 93 ? -40.66127 34.87963 27.83268 1.000 27.87845 118 GLY B CA 1
ATOM 3766 C C . GLY B 1 93 ? -41.80699 35.82010 28.13795 1.000 29.04060 118 GLY B C 1
ATOM 3767 O O . GLY B 1 93 ? -42.51889 36.27760 27.23705 1.000 28.38644 118 GLY B O 1
ATOM 3768 N N . PHE B 1 94 ? -42.00386 36.09716 29.42283 1.000 24.42424 119 PHE B N 1
ATOM 3769 C CA . PHE B 1 94 ? -43.00312 37.04543 29.88649 1.000 31.51109 119 PHE B CA 1
ATOM 3770 C C . PHE B 1 94 ? -42.29342 38.19243 30.58733 1.000 30.19055 119 PHE B C 1
ATOM 3771 O O . PHE B 1 94 ? -41.25645 37.99889 31.22400 1.000 27.61558 119 PHE B O 1
ATOM 3779 N N . ARG B 1 95 ? -42.84007 39.39668 30.44219 1.000 27.54770 120 ARG B N 1
ATOM 3780 C CA . ARG B 1 95 ? -42.27653 40.53968 31.14712 1.000 31.96782 120 ARG B CA 1
ATOM 3781 C C . ARG B 1 95 ? -42.25873 40.26451 32.64542 1.000 32.36428 120 ARG B C 1
ATOM 3782 O O . ARG B 1 95 ? -43.25901 39.81510 33.21521 1.000 28.70195 120 ARG B O 1
ATOM 3790 N N . ILE B 1 96 ? -41.11692 40.49870 33.28521 1.000 27.92930 121 ILE B N 1
ATOM 3791 C CA . ILE B 1 96 ? -41.05305 40.50112 34.74137 1.000 29.30163 121 ILE B CA 1
ATOM 3792 C C . ILE B 1 96 ? -41.25438 41.93934 35.20554 1.000 30.67955 121 ILE B C 1
ATOM 3793 O O . ILE B 1 96 ? -40.52985 42.84519 34.77582 1.000 27.89484 121 ILE B O 1
ATOM 3798 N N . ARG B 1 97 ? -42.24098 42.14561 36.07784 1.000 31.42538 122 ARG B N 1
ATOM 3799 C CA . ARG B 1 97 ? -42.58467 43.45133 36.62303 1.000 39.55998 122 ARG B CA 1
ATOM 3800 C C . ARG B 1 97 ? -42.55252 43.35414 38.14118 1.000 40.38469 122 ARG B C 1
ATOM 3801 O O . ARG B 1 97 ? -43.20574 42.48000 38.71627 1.000 36.08006 122 ARG B O 1
ATOM 3809 N N . LYS B 1 98 ? -41.80239 44.25359 38.78170 1.000 42.69962 123 LYS B N 1
ATOM 3810 C CA . LYS B 1 98 ? -41.58318 44.23130 40.22512 1.000 45.28581 123 LYS B CA 1
ATOM 3811 C C . LYS B 1 98 ? -41.26355 42.83284 40.73970 1.000 48.00698 123 LYS B C 1
ATOM 3812 O O . LYS B 1 98 ? -41.75381 42.42305 41.79778 1.000 47.40583 123 LYS B O 1
ATOM 3818 N N . GLY B 1 99 ? -40.44256 42.09383 39.99196 1.000 43.18014 124 GLY B N 1
ATOM 3819 C CA . GLY B 1 99 ? -39.98974 40.78321 40.40833 1.000 42.65735 124 GLY B CA 1
ATOM 3820 C C . GLY B 1 99 ? -40.90331 39.62205 40.08917 1.000 44.11257 124 GLY B C 1
ATOM 3821 O O . GLY B 1 99 ? -40.50629 38.47203 40.31547 1.000 45.65117 124 GLY B O 1
ATOM 3822 N N . ASP B 1 100 ? -42.10999 39.86537 39.58455 1.000 44.89576 125 ASP B N 1
ATOM 3823 C CA . ASP B 1 100 ? -43.04947 38.79581 39.27502 1.000 48.00229 125 ASP B CA 1
ATOM 3824 C C . ASP B 1 100 ? -43.24659 38.65680 37.77480 1.000 39.76697 125 ASP B C 1
ATOM 3825 O O . ASP B 1 100 ? -43.24151 39.64775 37.03846 1.000 49.06523 125 ASP B O 1
ATOM 3830 N N . LEU B 1 101 ? -43.42907 37.41590 37.33635 1.000 36.55052 126 LEU B N 1
ATOM 3831 C CA . LEU B 1 101 ? -43.81570 37.15883 35.95923 1.000 36.87666 126 LEU B CA 1
ATOM 3832 C C . LEU B 1 101 ? -45.22207 37.67897 35.70398 1.000 36.75559 126 LEU B C 1
ATOM 3833 O O . LEU B 1 101 ? -46.15340 37.38933 36.46155 1.000 39.66021 126 LEU B O 1
ATOM 3838 N N . THR B 1 102 ? -45.37443 38.46087 34.64684 1.000 32.52344 127 THR B N 1
ATOM 3839 C CA . THR B 1 102 ? -46.69912 38.82237 34.17740 1.000 32.17247 127 THR B CA 1
ATOM 3840 C C . THR B 1 102 ? -47.13152 37.78420 33.14520 1.000 40.47277 127 THR B C 1
ATOM 3841 O O . THR B 1 102 ? -46.44433 36.78713 32.91140 1.000 34.12493 127 THR B O 1
ATOM 3845 N N . ASP B 1 103 ? -48.26773 38.02306 32.49019 1.000 38.42948 128 ASP B N 1
ATOM 3846 C CA . ASP B 1 103 ? -48.69106 37.22707 31.34697 1.000 43.48756 128 ASP B CA 1
ATOM 3847 C C . ASP B 1 103 ? -48.48560 37.99420 30.05080 1.000 41.27706 128 ASP B C 1
ATOM 3848 O O . ASP B 1 103 ? -49.17117 37.74095 29.05616 1.000 44.81682 128 ASP B O 1
ATOM 3853 N N . ILE B 1 104 ? -47.55089 38.94059 30.06314 1.000 36.32962 129 ILE B N 1
ATOM 3854 C CA . ILE B 1 104 ? -47.30232 39.84490 28.94624 1.000 33.78852 129 ILE B CA 1
ATOM 3855 C C . ILE B 1 104 ? -46.13865 39.28229 28.13164 1.000 35.15005 129 ILE B C 1
ATOM 3856 O O . ILE B 1 104 ? -45.00662 39.24827 28.63977 1.000 32.70134 129 ILE B O 1
ATOM 3861 N N . PRO B 1 105 ? -46.35704 38.83861 26.89322 1.000 32.41329 130 PRO B N 1
ATOM 3862 C CA . PRO B 1 105 ? -45.24940 38.29154 26.09253 1.000 31.53513 130 PRO B CA 1
ATOM 3863 C C . PRO B 1 105 ? -44.16565 39.33903 25.86948 1.000 31.53716 130 PRO B C 1
ATOM 3864 O O . PRO B 1 105 ? -44.45525 40.48431 25.50928 1.000 29.34043 130 PRO B O 1
ATOM 3868 N N . ALA B 1 106 ? -42.90756 38.94749 26.08574 1.000 30.03031 131 ALA B N 1
ATOM 3869 C CA . ALA B 1 106 ? -41.84390 39.94041 26.05189 1.000 29.48983 131 ALA B CA 1
ATOM 3870 C C . ALA B 1 106 ? -40.50300 39.33243 25.66077 1.000 30.67977 131 ALA B C 1
ATOM 3871 O O . ALA B 1 106 ? -40.25110 38.13727 25.86027 1.000 26.90313 131 ALA B O 1
ATOM 3873 N N . ILE B 1 107 ? -39.65567 40.17602 25.07539 1.000 24.06064 132 ILE B N 1
ATOM 3874 C CA . ILE B 1 107 ? -38.23193 39.90169 24.95851 1.000 22.16797 132 ILE B CA 1
ATOM 3875 C C . ILE B 1 107 ? -37.55472 40.39860 26.22751 1.000 26.74065 132 ILE B C 1
ATOM 3876 O O . ILE B 1 107 ? -37.73280 41.55893 26.62302 1.000 26.51036 132 ILE B O 1
ATOM 3881 N N . LEU B 1 108 ? -36.78720 39.52764 26.87638 1.000 22.16157 133 LEU B N 1
ATOM 3882 C CA . LEU B 1 108 ? -36.04433 39.92066 28.06344 1.000 22.08918 133 LEU B CA 1
ATOM 3883 C C . LEU B 1 108 ? -34.66411 40.40249 27.64331 1.000 28.22547 133 LEU B C 1
ATOM 3884 O O . LEU B 1 108 ? -33.96692 39.71884 26.88812 1.000 26.46854 133 LEU B O 1
ATOM 3889 N N . VAL B 1 109 ? -34.28052 41.58461 28.11395 1.000 23.86329 134 VAL B N 1
ATOM 3890 C CA . VAL B 1 109 ? -32.98161 42.16334 27.80149 1.000 27.62380 134 VAL B CA 1
ATOM 3891 C C . VAL B 1 109 ? -32.15294 42.21571 29.07601 1.000 29.82052 134 VAL B C 1
ATOM 3892 O O . VAL B 1 109 ? -32.52770 42.89481 30.04042 1.000 26.71302 134 VAL B O 1
ATOM 3896 N N . PHE B 1 110 ? -31.01701 41.52272 29.07453 1.000 28.10802 135 PHE B N 1
ATOM 3897 C CA . PHE B 1 110 ? -30.20250 41.37853 30.27351 1.000 27.60411 135 PHE B CA 1
ATOM 3898 C C . PHE B 1 110 ? -29.10913 42.43768 30.29592 1.000 28.38821 135 PHE B C 1
ATOM 3899 O O . PHE B 1 110 ? -28.40775 42.64318 29.29881 1.000 27.32774 135 PHE B O 1
ATOM 3907 N N . VAL B 1 111 ? -29.01308 43.14692 31.41863 1.000 29.94228 136 VAL B N 1
ATOM 3908 C CA . VAL B 1 111 ? -28.10248 44.27306 31.56337 1.000 31.20896 136 VAL B CA 1
ATOM 3909 C C . VAL B 1 111 ? -27.24553 44.07014 32.80308 1.000 35.93896 136 VAL B C 1
ATOM 3910 O O . VAL B 1 111 ? -27.67982 43.47491 33.79442 1.000 30.92670 136 VAL B O 1
ATOM 3914 N N . ALA B 1 112 ? -26.01666 44.59532 32.73894 1.000 33.57184 137 ALA B N 1
ATOM 3915 C CA . ALA B 1 112 ? -25.08368 44.50537 33.85745 1.000 40.12544 137 ALA B CA 1
ATOM 3916 C C . ALA B 1 112 ? -25.69776 45.11241 35.10109 1.000 44.20980 137 ALA B C 1
ATOM 3917 O O . ALA B 1 112 ? -25.46878 44.62735 36.21479 1.000 37.89906 137 ALA B O 1
ATOM 3919 N N . ARG B 1 113 ? -26.52134 46.13578 34.92471 1.000 43.65996 138 ARG B N 1
ATOM 3920 C CA . ARG B 1 113 ? -27.21995 46.70464 36.05410 1.000 37.91125 138 ARG B CA 1
ATOM 3921 C C . ARG B 1 113 ? -28.34335 47.57324 35.52577 1.000 38.62609 138 ARG B C 1
ATOM 3922 O O . ARG B 1 113 ? -28.15963 48.35067 34.58533 1.000 37.36918 138 ARG B O 1
ATOM 3930 N N . LYS B 1 114 ? -29.49703 47.44062 36.16661 1.000 38.81071 139 LYS B N 1
ATOM 3931 C CA . LYS B 1 114 ? -30.67110 48.23014 35.84320 1.000 38.44005 139 LYS B CA 1
ATOM 3932 C C . LYS B 1 114 ? -30.53276 49.58157 36.51649 1.000 37.18521 139 LYS B C 1
ATOM 3933 O O . LYS B 1 114 ? -30.38653 49.65201 37.74099 1.000 41.82519 139 LYS B O 1
ATOM 3939 N N . VAL B 1 115 ? -30.58443 50.65690 35.73912 1.000 33.82326 140 VAL B N 1
ATOM 3940 C CA . VAL B 1 115 ? -30.49331 51.97532 36.34070 1.000 34.77110 140 VAL B CA 1
ATOM 3941 C C . VAL B 1 115 ? -31.67188 52.81642 35.87802 1.000 35.35096 140 VAL B C 1
ATOM 3942 O O . VAL B 1 115 ? -32.35961 52.49511 34.90662 1.000 36.19152 140 VAL B O 1
ATOM 3946 N N . HIS B 1 116 ? -31.90336 53.89869 36.61415 1.000 34.00962 141 HIS B N 1
ATOM 3947 C CA . HIS B 1 116 ? -32.94452 54.84824 36.26047 1.000 35.54856 141 HIS B CA 1
ATOM 3948 C C . HIS B 1 116 ? -32.68783 55.41649 34.86589 1.000 45.80459 141 HIS B C 1
ATOM 3949 O O . HIS B 1 116 ? -31.53833 55.57635 34.44010 1.000 40.80058 141 HIS B O 1
ATOM 3956 N N . LYS B 1 117 ? -33.78295 55.71109 34.14893 1.000 42.07547 142 LYS B N 1
ATOM 3957 C CA . LYS B 1 117 ? -33.68231 56.29964 32.81437 1.000 46.33401 142 LYS B CA 1
ATOM 3958 C C . LYS B 1 117 ? -32.78144 57.52359 32.78079 1.000 47.17771 142 LYS B C 1
ATOM 3959 O O . LYS B 1 117 ? -32.09961 57.76798 31.77767 1.000 46.16594 142 LYS B O 1
ATOM 3965 N N . LYS B 1 118 ? -32.78567 58.31862 33.85436 1.000 40.69222 143 LYS B N 1
ATOM 3966 C CA . LYS B 1 118 ? -32.09169 59.60069 33.83730 1.000 43.88120 143 LYS B CA 1
ATOM 3967 C C . LYS B 1 118 ? -30.59675 59.45404 33.59808 1.000 39.54428 143 LYS B C 1
ATOM 3968 O O . LYS B 1 118 ? -29.95373 60.41771 33.17677 1.000 43.51243 143 LYS B O 1
ATOM 3974 N N . TRP B 1 119 ? -30.03261 58.27728 33.85635 1.000 39.28484 144 TRP B N 1
ATOM 3975 C CA . TRP B 1 119 ? -28.60800 58.02245 33.68950 1.000 47.23889 144 TRP B CA 1
ATOM 3976 C C . TRP B 1 119 ? -28.28073 57.35639 32.34863 1.000 45.62868 144 TRP B C 1
ATOM 3977 O O . TRP B 1 119 ? -27.16882 56.84452 32.16700 1.000 44.54640 144 TRP B O 1
ATOM 3988 N N . LEU B 1 120 ? -29.21885 57.37085 31.40397 1.000 41.70623 145 LEU B N 1
ATOM 3989 C CA . LEU B 1 120 ? -29.08197 56.70463 30.11386 1.000 42.12525 145 LEU B CA 1
ATOM 3990 C C . LEU B 1 120 ? -29.45938 57.68558 29.01638 1.000 53.40828 145 LEU B C 1
ATOM 3991 O O . LEU B 1 120 ? -30.49694 58.34841 29.11034 1.000 53.62030 145 LEU B O 1
ATOM 3996 N N . ASN B 1 121 ? -28.61698 57.80411 27.99183 1.000 62.02444 146 ASN B N 1
ATOM 3997 C CA . ASN B 1 121 ? -29.04289 58.56793 26.83316 1.000 68.38326 146 ASN B CA 1
ATOM 3998 C C . ASN B 1 121 ? -30.11965 57.77651 26.09017 1.000 62.46313 146 ASN B C 1
ATOM 3999 O O . ASN B 1 121 ? -30.27615 56.57180 26.30947 1.000 55.15553 146 ASN B O 1
ATOM 4004 N N . PRO B 1 122 ? -30.88459 58.42856 25.21210 1.000 62.22197 147 PRO B N 1
ATOM 4005 C CA . PRO B 1 122 ? -31.96895 57.70485 24.53450 1.000 55.73110 147 PRO B CA 1
ATOM 4006 C C . PRO B 1 122 ? -31.50243 56.53235 23.68973 1.000 58.22707 147 PRO B C 1
ATOM 4007 O O . PRO B 1 122 ? -32.30459 55.62224 23.43848 1.000 54.58359 147 PRO B O 1
ATOM 4011 N N . ALA B 1 123 ? -30.24395 56.51277 23.24043 1.000 50.80163 148 ALA B N 1
ATOM 4012 C CA . ALA B 1 123 ? -29.77418 55.35138 22.49354 1.000 50.34538 148 ALA B CA 1
ATOM 4013 C C . ALA B 1 123 ? -29.70055 54.10937 23.37507 1.000 55.92401 148 ALA B C 1
ATOM 4014 O O . ALA B 1 123 ? -30.02817 53.00412 22.92555 1.000 58.48596 148 ALA B O 1
ATOM 4016 N N . GLN B 1 124 ? -29.26575 54.26761 24.63057 1.000 53.47731 149 GLN B N 1
ATOM 4017 C CA . GLN B 1 124 ? -29.16912 53.12227 25.53059 1.000 53.74658 149 GLN B CA 1
ATOM 4018 C C . GLN B 1 124 ? -30.52447 52.66079 26.04554 1.000 50.15143 149 GLN B C 1
ATOM 4019 O O . GLN B 1 124 ? -30.72798 51.46053 26.25968 1.000 52.65007 149 GLN B O 1
ATOM 4025 N N . CYS B 1 125 ? -31.45033 53.59052 26.27625 1.000 47.04637 150 CYS B N 1
ATOM 4026 C CA . CYS B 1 125 ? -32.68897 53.23474 26.95348 1.000 41.67671 150 CYS B CA 1
ATOM 4027 C C . CYS B 1 125 ? -33.53368 52.35354 26.05275 1.000 42.91371 150 CYS B C 1
ATOM 4028 O O . CYS B 1 125 ? -33.94028 52.76786 24.95968 1.000 39.01193 150 CYS B O 1
ATOM 4031 N N . LEU B 1 126 ? -33.80033 51.14148 26.51962 1.000 37.79451 151 LEU B N 1
ATOM 4032 C CA . LEU B 1 126 ? -34.60426 50.21882 25.74827 1.000 43.54926 151 LEU B CA 1
ATOM 4033 C C . LEU B 1 126 ? -36.03176 50.74432 25.59593 1.000 40.79962 151 LEU B C 1
ATOM 4034 O O . LEU B 1 126 ? -36.53555 51.46668 26.46155 1.000 39.86088 151 LEU B O 1
ATOM 4039 N N . PRO B 1 127 ? -36.69079 50.42486 24.48611 1.000 41.21708 152 PRO B N 1
ATOM 4040 C CA . PRO B 1 127 ? -38.10725 50.75713 24.34965 1.000 36.48257 152 PRO B CA 1
ATOM 4041 C C . PRO B 1 127 ? -38.94402 49.80683 25.19043 1.000 39.64015 152 PRO B C 1
ATOM 4042 O O . PRO B 1 127 ? -38.48413 48.75051 25.62675 1.000 41.41361 152 PRO B O 1
ATOM 4046 N N . ALA B 1 128 ? -40.18892 50.20352 25.43717 1.000 36.78299 153 ALA B N 1
ATOM 4047 C CA . ALA B 1 128 ? -41.10614 49.30524 26.12569 1.000 35.85401 153 ALA B CA 1
ATOM 4048 C C . ALA B 1 128 ? -41.75232 48.30910 25.17191 1.000 38.34577 153 ALA B C 1
ATOM 4049 O O . ALA B 1 128 ? -42.19085 47.23898 25.61301 1.000 34.54166 153 ALA B O 1
ATOM 4051 N N . ILE B 1 129 ? -41.80687 48.63807 23.87979 1.000 39.67341 154 ILE B N 1
ATOM 4052 C CA . ILE B 1 129 ? -42.50883 47.86029 22.86648 1.000 35.55970 154 ILE B CA 1
ATOM 4053 C C . ILE B 1 129 ? -41.61546 47.73095 21.64272 1.000 40.19625 154 ILE B C 1
ATOM 4054 O O . ILE B 1 129 ? -40.91144 48.67907 21.27527 1.000 41.77364 154 ILE B O 1
ATOM 4059 N N . LEU B 1 130 ? -41.66386 46.56568 20.99809 1.000 36.28202 155 LEU B N 1
ATOM 4060 C CA . LEU B 1 130 ? -41.03065 46.35793 19.70541 1.000 40.69634 155 LEU B CA 1
ATOM 4061 C C . LEU B 1 130 ? -42.04748 45.75455 18.75248 1.000 42.18212 155 LEU B C 1
ATOM 4062 O O . LEU B 1 130 ? -42.80868 44.86011 19.12901 1.000 40.50485 155 LEU B O 1
ATOM 4067 N N . GLU B 1 131 ? -42.06525 46.25728 17.52217 1.000 35.96432 156 GLU B N 1
ATOM 4068 C CA . GLU B 1 131 ? -42.89577 45.70589 16.46239 1.000 33.93015 156 GLU B CA 1
ATOM 4069 C C . GLU B 1 131 ? -41.99673 45.05102 15.42591 1.000 42.82395 156 GLU B C 1
ATOM 4070 O O . GLU B 1 131 ? -41.05690 45.68009 14.92933 1.000 48.25021 156 GLU B O 1
ATOM 4076 N N . GLY B 1 132 ? -42.30349 43.80670 15.07940 1.000 39.57702 157 GLY B N 1
ATOM 4077 C CA . GLY B 1 132 ? -41.49361 43.05002 14.15312 1.000 47.09412 157 GLY B CA 1
ATOM 4078 C C . GLY B 1 132 ? -42.12192 42.92641 12.77887 1.000 51.29274 157 GLY B C 1
ATOM 4079 O O . GLY B 1 132 ? -43.08587 43.62062 12.44370 1.000 50.17609 157 GLY B O 1
ATOM 4080 N N . PRO B 1 133 ? -41.57803 42.03169 11.95098 1.000 50.25517 158 PRO B N 1
ATOM 4081 C CA . PRO B 1 133 ? -42.15972 41.81484 10.62145 1.000 54.91201 158 PRO B CA 1
ATOM 4082 C C . PRO B 1 133 ? -43.57934 41.27996 10.72437 1.000 57.32914 158 PRO B C 1
ATOM 4083 O O . PRO B 1 133 ? -43.91677 40.51212 11.62747 1.000 54.42076 158 PRO B O 1
ATOM 4087 N N . GLY B 1 134 ? -44.41559 41.70246 9.77995 1.000 51.17484 159 GLY B N 1
ATOM 4088 C CA . GLY B 1 134 ? -45.80622 41.30343 9.77619 1.000 51.84901 159 GLY B CA 1
ATOM 4089 C C . GLY B 1 134 ? -46.68301 42.02280 10.77379 1.000 53.67493 159 GLY B C 1
ATOM 4090 O O . GLY B 1 134 ? -47.86327 41.67690 10.89835 1.000 59.91515 159 GLY B O 1
ATOM 4091 N N . GLY B 1 135 ? -46.15157 43.01444 11.48815 1.000 48.22864 160 GLY B N 1
ATOM 4092 C CA . GLY B 1 135 ? -46.92312 43.73093 12.47860 1.000 47.38220 160 GLY B CA 1
ATOM 4093 C C . GLY B 1 135 ? -47.01371 43.06924 13.83447 1.000 46.35960 160 GLY B C 1
ATOM 4094 O O . GLY B 1 135 ? -47.58447 43.66670 14.75814 1.000 47.67012 160 GLY B O 1
ATOM 4095 N N . VAL B 1 136 ? -46.48161 41.85741 13.99663 1.000 39.46632 161 VAL B N 1
ATOM 4096 C CA . VAL B 1 136 ? -46.51101 41.21475 15.30242 1.000 43.11507 161 VAL B CA 1
ATOM 4097 C C . VAL B 1 136 ? -45.57973 41.97178 16.23930 1.000 46.81436 161 VAL B C 1
ATOM 4098 O O . VAL B 1 136 ? -44.43646 42.29325 15.88312 1.000 44.75017 161 VAL B O 1
ATOM 4102 N N . TRP B 1 137 ? -46.06690 42.26595 17.44366 1.000 40.92064 162 TRP B N 1
ATOM 4103 C CA . TRP B 1 137 ? -45.35292 43.12012 18.38057 1.000 44.69541 162 TRP B CA 1
ATOM 4104 C C . TRP B 1 137 ? -45.25177 42.43920 19.73730 1.000 40.54888 162 TRP B C 1
ATOM 4105 O O . TRP B 1 137 ? -45.94688 41.45751 20.02109 1.000 38.79801 162 TRP B O 1
ATOM 4116 N N . CYS B 1 138 ? -44.39362 42.99870 20.58976 1.000 31.45290 163 CYS B N 1
ATOM 4117 C CA . CYS B 1 138 ? -44.23827 42.48249 21.93857 1.000 36.79015 163 CYS B CA 1
ATOM 4118 C C . CYS B 1 138 ? -43.54650 43.52212 22.80488 1.000 35.15667 163 CYS B C 1
ATOM 4119 O O . CYS B 1 138 ? -43.00144 44.51548 22.31502 1.000 35.29900 163 CYS B O 1
ATOM 4122 N N . ASP B 1 139 ? -43.70848 43.33465 24.10717 1.000 33.31087 164 ASP B N 1
ATOM 4123 C CA . ASP B 1 139 ? -42.98607 44.04008 25.15647 1.000 30.86081 164 ASP B CA 1
ATOM 4124 C C . ASP B 1 139 ? -41.48093 43.75961 25.19526 1.000 33.32806 164 ASP B C 1
ATOM 4125 O O . ASP B 1 139 ? -41.00035 42.69748 24.78966 1.000 30.03218 164 ASP B O 1
ATOM 4130 N N . VAL B 1 140 ? -40.73593 44.75314 25.67246 1.000 30.17170 165 VAL B N 1
ATOM 4131 C CA . VAL B 1 140 ? -39.30567 44.63955 25.92876 1.000 25.55867 165 VAL B CA 1
ATOM 4132 C C . VAL B 1 140 ? -39.10491 44.88505 27.41865 1.000 30.49760 165 VAL B C 1
ATOM 4133 O O . VAL B 1 140 ? -39.53453 45.91900 27.94872 1.000 29.29080 165 VAL B O 1
ATOM 4137 N N . ASP B 1 141 ? -38.49690 43.91718 28.09834 1.000 24.70790 166 ASP B N 1
ATOM 4138 C CA . ASP B 1 141 ? -38.34863 43.93246 29.54322 1.000 24.07742 166 ASP B CA 1
ATOM 4139 C C . ASP B 1 141 ? -36.86381 43.93102 29.89611 1.000 30.89888 166 ASP B C 1
ATOM 4140 O O . ASP B 1 141 ? -36.05036 43.30460 29.20614 1.000 30.89420 166 ASP B O 1
ATOM 4145 N N . VAL B 1 142 ? -36.51328 44.62707 30.97649 1.000 30.78315 167 VAL B N 1
ATOM 4146 C CA . VAL B 1 142 ? -35.12471 44.83216 31.37879 1.000 26.80555 167 VAL B CA 1
ATOM 4147 C C . VAL B 1 142 ? -34.85949 44.05482 32.66102 1.000 31.61771 167 VAL B C 1
ATOM 4148 O O . VAL B 1 142 ? -35.55480 44.24467 33.66824 1.000 28.95195 167 VAL B O 1
ATOM 4152 N N . VAL B 1 143 ? -33.84069 43.19549 32.63555 1.000 24.45227 168 VAL B N 1
ATOM 4153 C CA . VAL B 1 143 ? -33.53003 42.32874 33.77009 1.000 27.80658 168 VAL B CA 1
ATOM 4154 C C . VAL B 1 143 ? -32.03398 42.39221 34.05337 1.000 29.74454 168 VAL B C 1
ATOM 4155 O O . VAL B 1 143 ? -31.21781 42.08495 33.17602 1.000 26.25316 168 VAL B O 1
ATOM 4159 N N . GLU B 1 144 ? -31.67715 42.76576 35.28218 1.000 26.54883 169 GLU B N 1
ATOM 4160 C CA . GLU B 1 144 ? -30.27757 42.76881 35.69104 1.000 24.17852 169 GLU B CA 1
ATOM 4161 C C . GLU B 1 144 ? -29.78530 41.33514 35.88777 1.000 30.06847 169 GLU B C 1
ATOM 4162 O O . GLU B 1 144 ? -30.45704 40.50985 36.51876 1.000 28.16043 169 GLU B O 1
ATOM 4168 N N . PHE B 1 145 ? -28.57495 41.06202 35.39825 1.000 28.18359 170 PHE B N 1
ATOM 4169 C CA . PHE B 1 145 ? -28.19215 39.70039 35.05236 1.000 33.70841 170 PHE B CA 1
ATOM 4170 C C . PHE B 1 145 ? -26.67796 39.62372 34.93247 1.000 39.00416 170 PHE B C 1
ATOM 4171 O O . PHE B 1 145 ? -26.02491 40.60013 34.55309 1.000 39.91265 170 PHE B O 1
ATOM 4179 N N . SER B 1 146 ? -26.12649 38.45558 35.25616 1.000 29.71826 171 SER B N 1
ATOM 4180 C CA . SER B 1 146 ? -24.69266 38.25076 35.11855 1.000 42.23084 171 SER B CA 1
ATOM 4181 C C . SER B 1 146 ? -24.41024 36.77475 34.89325 1.000 43.99599 171 SER B C 1
ATOM 4182 O O . SER B 1 146 ? -25.26586 35.91529 35.11729 1.000 35.33991 171 SER B O 1
ATOM 4185 N N . TYR B 1 147 ? -23.19065 36.49337 34.44545 1.000 50.00958 172 TYR B N 1
ATOM 4186 C CA . TYR B 1 147 ? -22.73662 35.11685 34.28092 1.000 47.55754 172 TYR B CA 1
ATOM 4187 C C . TYR B 1 147 ? -21.75703 34.75134 35.39350 1.000 52.66032 172 TYR B C 1
ATOM 4188 O O . TYR B 1 147 ? -20.70916 35.38452 35.54670 1.000 46.47769 172 TYR B O 1
ATOM 4197 N N . GLN B 1 158 ? -22.13938 20.79150 48.85503 1.000 65.71681 183 GLN B N 1
ATOM 4198 C CA . GLN B 1 158 ? -23.35296 20.06903 48.53188 1.000 72.01237 183 GLN B CA 1
ATOM 4199 C C . GLN B 1 158 ? -24.29169 19.97680 49.72945 1.000 54.32102 183 GLN B C 1
ATOM 4200 O O . GLN B 1 158 ? -23.99265 20.45499 50.82681 1.000 58.08283 183 GLN B O 1
ATOM 4206 N N . MET B 1 159 ? -25.41343 19.31844 49.48081 1.000 56.77872 184 MET B N 1
ATOM 4207 C CA . MET B 1 159 ? -26.49142 19.08563 50.42558 1.000 54.86795 184 MET B CA 1
ATOM 4208 C C . MET B 1 159 ? -26.32892 17.72629 51.09401 1.000 53.09376 184 MET B C 1
ATOM 4209 O O . MET B 1 159 ? -25.67394 16.82053 50.57133 1.000 44.40189 184 MET B O 1
ATOM 4214 N N . PHE B 1 160 ? -26.93342 17.59410 52.26827 1.000 43.44075 185 PHE B N 1
ATOM 4215 C CA . PHE B 1 160 ? -26.87002 16.35661 53.03049 1.000 40.50183 185 PHE B CA 1
ATOM 4216 C C . PHE B 1 160 ? -28.29509 15.91156 53.32117 1.000 41.97145 185 PHE B C 1
ATOM 4217 O O . PHE B 1 160 ? -29.03818 16.59554 54.03257 1.000 48.45751 185 PHE B O 1
ATOM 4225 N N . SER B 1 161 ? -28.66794 14.76671 52.75383 1.000 33.37257 186 SER B N 1
ATOM 4226 C CA . SER B 1 161 ? -29.98175 14.17532 52.94278 1.000 36.30426 186 SER B CA 1
ATOM 4227 C C . SER B 1 161 ? -29.89125 12.70846 52.56514 1.000 33.48681 186 SER B C 1
ATOM 4228 O O . SER B 1 161 ? -28.93880 12.27646 51.90775 1.000 35.40875 186 SER B O 1
ATOM 4231 N N . GLU B 1 162 ? -30.88883 11.94307 53.00560 1.000 32.05407 187 GLU B N 1
ATOM 4232 C CA . GLU B 1 162 ? -30.97809 10.54744 52.59387 1.000 38.65846 187 GLU B CA 1
ATOM 4233 C C . GLU B 1 162 ? -31.03080 10.41061 51.07679 1.000 33.93285 187 GLU B C 1
ATOM 4234 O O . GLU B 1 162 ? -30.44676 9.47561 50.51361 1.000 29.75596 187 GLU B O 1
ATOM 4240 N N . LEU B 1 163 ? -31.71911 11.33471 50.39133 1.000 28.43909 188 LEU B N 1
ATOM 4241 C CA . LEU B 1 163 ? -31.79196 11.24499 48.93392 1.000 26.21966 188 LEU B CA 1
ATOM 4242 C C . LEU B 1 163 ? -30.42577 11.43543 48.28783 1.000 27.50665 188 LEU B C 1
ATOM 4243 O O . LEU B 1 163 ? -30.03647 10.66152 47.40471 1.000 26.78967 188 LEU B O 1
ATOM 4248 N N . VAL B 1 164 ? -29.66620 12.43851 48.73940 1.000 23.66534 189 VAL B N 1
ATOM 4249 C CA . VAL B 1 164 ? -28.36240 12.69643 48.13350 1.000 28.02177 189 VAL B CA 1
ATOM 4250 C C . VAL B 1 164 ? -27.41498 11.52843 48.38210 1.000 29.19560 189 VAL B C 1
ATOM 4251 O O . VAL B 1 164 ? -26.65001 11.13127 47.49308 1.000 26.83816 189 VAL B O 1
ATOM 4255 N N . ASP B 1 165 ? -27.47073 10.94314 49.58060 1.000 27.16775 190 ASP B N 1
ATOM 4256 C CA . ASP B 1 165 ? -26.70343 9.73357 49.86048 1.000 31.06174 190 ASP B CA 1
ATOM 4257 C C . ASP B 1 165 ? -27.01595 8.64557 48.84829 1.000 23.39956 190 ASP B C 1
ATOM 4258 O O . ASP B 1 165 ? -26.11317 8.03307 48.26642 1.000 27.96364 190 ASP B O 1
ATOM 4263 N N . LYS B 1 166 ? -28.30404 8.40221 48.62007 1.000 25.14609 191 LYS B N 1
ATOM 4264 C CA . LYS B 1 166 ? -28.68667 7.34486 47.70015 1.000 25.94806 191 LYS B CA 1
ATOM 4265 C C . LYS B 1 166 ? -28.19370 7.64958 46.29231 1.000 26.29535 191 LYS B C 1
ATOM 4266 O O . LYS B 1 166 ? -27.68489 6.75910 45.60164 1.000 26.80001 191 LYS B O 1
ATOM 4272 N N . LEU B 1 167 ? -28.29623 8.90895 45.85818 1.000 21.89373 192 LEU B N 1
ATOM 4273 C CA . LEU B 1 167 ? -27.86593 9.25224 44.50465 1.000 19.95769 192 LEU B CA 1
ATOM 4274 C C . LEU B 1 167 ? -26.36510 9.06384 44.31765 1.000 22.27898 192 LEU B C 1
ATOM 4275 O O . LEU B 1 167 ? -25.91015 8.74415 43.21662 1.000 23.77234 192 LEU B O 1
ATOM 4280 N N . CYS B 1 168 ? -25.58572 9.25462 45.37653 1.000 21.85011 193 CYS B N 1
ATOM 4281 C CA . CYS B 1 168 ? -24.13314 9.21823 45.30205 1.000 27.73424 193 CYS B CA 1
ATOM 4282 C C . CYS B 1 168 ? -23.55502 7.86599 45.70040 1.000 26.01573 193 CYS B C 1
ATOM 4283 O O . CYS B 1 168 ? -22.35250 7.76900 45.95298 1.000 24.99046 193 CYS B O 1
ATOM 4286 N N . GLY B 1 169 ? -24.37626 6.82005 45.76390 1.000 22.54673 194 GLY B N 1
ATOM 4287 C CA . GLY B 1 169 ? -23.81856 5.51383 46.06297 1.000 22.95831 194 GLY B CA 1
ATOM 4288 C C . GLY B 1 169 ? -24.48958 4.64322 47.10567 1.000 24.77718 194 GLY B C 1
ATOM 4289 O O . GLY B 1 169 ? -24.22101 3.43616 47.14695 1.000 24.57355 194 GLY B O 1
ATOM 4290 N N . SER B 1 170 ? -25.34572 5.20481 47.95970 1.000 24.05136 195 SER B N 1
ATOM 4291 C CA . SER B 1 170 ? -25.96376 4.37792 48.98817 1.000 27.24141 195 SER B CA 1
ATOM 4292 C C . SER B 1 170 ? -27.11982 3.54014 48.46065 1.000 26.32313 195 SER B C 1
ATOM 4293 O O . SER B 1 170 ? -27.51711 2.57903 49.12572 1.000 27.54098 195 SER B O 1
ATOM 4296 N N . ASP B 1 171 ? -27.66601 3.87336 47.29536 1.000 25.39240 196 ASP B N 1
ATOM 4297 C CA . ASP B 1 171 ? -28.82277 3.15358 46.78717 1.000 26.17555 196 ASP B CA 1
ATOM 4298 C C . ASP B 1 171 ? -28.41268 1.84742 46.11982 1.000 26.01678 196 ASP B C 1
ATOM 4299 O O . ASP B 1 171 ? -27.29538 1.70409 45.61615 1.000 27.39678 196 ASP B O 1
ATOM 4304 N N . GLU B 1 172 ? -29.33659 0.88562 46.13034 1.000 26.60400 197 GLU B N 1
ATOM 4305 C CA . GLU B 1 172 ? -29.13850 -0.39447 45.46325 1.000 31.91965 197 GLU B CA 1
ATOM 4306 C C . GLU B 1 172 ? -29.41444 -0.32643 43.97068 1.000 35.78275 197 GLU B C 1
ATOM 4307 O O . GLU B 1 172 ? -29.16960 -1.31140 43.26892 1.000 31.93081 197 GLU B O 1
ATOM 4313 N N . CYS B 1 173 ? -29.92490 0.79441 43.47564 1.000 29.61624 198 CYS B N 1
ATOM 4314 C CA . CYS B 1 173 ? -30.25424 0.94300 42.06888 1.000 28.24157 198 CYS B CA 1
ATOM 4315 C C . CYS B 1 173 ? -29.51674 2.13198 41.46066 1.000 30.80826 198 CYS B C 1
ATOM 4316 O O . CYS B 1 173 ? -28.98947 2.99735 42.16718 1.000 28.35608 198 CYS B O 1
ATOM 4319 N N . ILE B 1 174 ? -29.47083 2.13632 40.12706 1.000 33.26512 199 ILE B N 1
ATOM 4320 C CA . ILE B 1 174 ? -28.99195 3.25486 39.31953 1.000 26.49082 199 ILE B CA 1
ATOM 4321 C C . ILE B 1 174 ? -30.19747 3.87455 38.62843 1.000 30.41079 199 ILE B C 1
ATOM 4322 O O . ILE B 1 174 ? -31.06672 3.15400 38.11785 1.000 26.83758 199 ILE B O 1
ATOM 4327 N N . GLY B 1 175 ? -30.23419 5.19944 38.57229 1.000 21.51462 200 GLY B N 1
ATOM 4328 C CA . GLY B 1 175 ? -31.32374 5.84669 37.87188 1.000 25.41988 200 GLY B CA 1
ATOM 4329 C C . GLY B 1 175 ? -31.07293 7.33005 37.73121 1.000 22.99362 200 GLY B C 1
ATOM 4330 O O . GLY B 1 175 ? -29.97407 7.81847 37.99445 1.000 23.96443 200 GLY B O 1
ATOM 4331 N N . SER B 1 176 ? -32.10115 8.03947 37.26944 1.000 22.05451 201 SER B N 1
ATOM 4332 C CA . SER B 1 176 ? -32.00796 9.48562 37.14239 1.000 20.69042 201 SER B CA 1
ATOM 4333 C C . SER B 1 176 ? -31.61444 10.08419 38.48084 1.000 21.21187 201 SER B C 1
ATOM 4334 O O . SER B 1 176 ? -32.13837 9.69544 39.53234 1.000 26.48021 201 SER B O 1
ATOM 4337 N N . GLY B 1 177 ? -30.66774 11.01278 38.44688 1.000 18.66186 202 GLY B N 1
ATOM 4338 C CA . GLY B 1 177 ? -30.15268 11.62064 39.64881 1.000 17.80573 202 GLY B CA 1
ATOM 4339 C C . GLY B 1 177 ? -28.86972 10.99020 40.14257 1.000 21.89512 202 GLY B C 1
ATOM 4340 O O . GLY B 1 177 ? -28.13315 11.62731 40.89875 1.000 22.80325 202 GLY B O 1
ATOM 4341 N N . SER B 1 178 ? -28.59190 9.75229 39.73159 1.000 24.13594 203 SER B N 1
ATOM 4342 C CA . SER B 1 178 ? -27.40166 9.05947 40.20191 1.000 21.35708 203 SER B CA 1
ATOM 4343 C C . SER B 1 178 ? -26.14209 9.78527 39.76007 1.000 18.22536 203 SER B C 1
ATOM 4344 O O . SER B 1 178 ? -26.05361 10.29275 38.63960 1.000 21.26251 203 SER B O 1
ATOM 4347 N N . GLN B 1 179 ? -25.14946 9.78845 40.63700 1.000 19.10104 204 GLN B N 1
ATOM 4348 C CA . GLN B 1 179 ? -23.83628 10.29919 40.28350 1.000 22.02023 204 GLN B CA 1
ATOM 4349 C C . GLN B 1 179 ? -23.20906 9.42709 39.20679 1.000 23.41357 204 GLN B C 1
ATOM 4350 O O . GLN B 1 179 ? -23.16893 8.19870 39.33399 1.000 22.86603 204 GLN B O 1
ATOM 4356 N N . VAL B 1 180 ? -22.70223 10.05738 38.15343 1.000 20.77612 205 VAL B N 1
ATOM 4357 C CA . VAL B 1 180 ? -21.94062 9.35282 37.13202 1.000 20.25549 205 VAL B CA 1
ATOM 4358 C C . VAL B 1 180 ? -20.61952 10.08241 36.97038 1.000 30.33122 205 VAL B C 1
ATOM 4359 O O . VAL B 1 180 ? -20.58700 11.31711 36.90745 1.000 28.19691 205 VAL B O 1
ATOM 4363 N N . ALA B 1 181 ? -19.53065 9.32355 36.95154 1.000 26.36306 206 ALA B N 1
ATOM 4364 C CA . ALA B 1 181 ? -18.20843 9.91517 37.02472 1.000 26.29538 206 ALA B CA 1
ATOM 4365 C C . ALA B 1 181 ? -17.31980 9.34828 35.93792 1.000 33.83964 206 ALA B C 1
ATOM 4366 O O . ALA B 1 181 ? -17.28001 8.13185 35.72602 1.000 29.74556 206 ALA B O 1
ATOM 4368 N N . SER B 1 182 ? -16.62306 10.23755 35.24756 1.000 37.59818 207 SER B N 1
ATOM 4369 C CA . SER B 1 182 ? -15.48016 9.85439 34.44387 1.000 33.33276 207 SER B CA 1
ATOM 4370 C C . SER B 1 182 ? -14.25730 9.96765 35.34748 1.000 54.21096 207 SER B C 1
ATOM 4371 O O . SER B 1 182 ? -14.37891 10.23501 36.54614 1.000 53.31633 207 SER B O 1
ATOM 4374 N N . HIS B 1 183 ? -13.06074 9.80049 34.78646 1.000 44.77009 208 HIS B N 1
ATOM 4375 C CA . HIS B 1 183 ? -11.85907 9.85747 35.61056 1.000 55.29591 208 HIS B CA 1
ATOM 4376 C C . HIS B 1 183 ? -11.66315 11.22146 36.25310 1.000 51.82849 208 HIS B C 1
ATOM 4377 O O . HIS B 1 183 ? -11.07233 11.31072 37.33466 1.000 60.32935 208 HIS B O 1
ATOM 4384 N N . GLU B 1 184 ? -12.21569 12.26570 35.64990 1.000 55.78123 209 GLU B N 1
ATOM 4385 C CA . GLU B 1 184 ? -11.89681 13.65566 35.93544 1.000 59.16940 209 GLU B CA 1
ATOM 4386 C C . GLU B 1 184 ? -13.03770 14.38887 36.61304 1.000 56.97763 209 GLU B C 1
ATOM 4387 O O . GLU B 1 184 ? -12.85087 15.00672 37.66506 1.000 59.33337 209 GLU B O 1
ATOM 4393 N N . THR B 1 185 ? -14.21847 14.33837 36.02574 1.000 49.85663 210 THR B N 1
ATOM 4394 C CA . THR B 1 185 ? -15.34006 15.13029 36.47170 1.000 46.61939 210 THR B CA 1
ATOM 4395 C C . THR B 1 185 ? -16.47706 14.18432 36.79545 1.000 44.72071 210 THR B C 1
ATOM 4396 O O . THR B 1 185 ? -16.40982 12.97653 36.55716 1.000 45.56306 210 THR B O 1
ATOM 4400 N N . PHE B 1 186 ? -17.53254 14.73996 37.35597 1.000 37.05651 211 PHE B N 1
ATOM 4401 C CA . PHE B 1 186 ? -18.64796 13.88438 37.67239 1.000 39.93474 211 PHE B CA 1
ATOM 4402 C C . PHE B 1 186 ? -19.91604 14.70293 37.55494 1.000 36.69946 211 PHE B C 1
ATOM 4403 O O . PHE B 1 186 ? -19.91916 15.92180 37.74426 1.000 34.81396 211 PHE B O 1
ATOM 4411 N N . GLY B 1 187 ? -20.99531 14.00687 37.26045 1.000 26.17462 212 GLY B N 1
ATOM 4412 C CA . GLY B 1 187 ? -22.25666 14.66072 37.02739 1.000 24.03367 212 GLY B CA 1
ATOM 4413 C C . GLY B 1 187 ? -23.41251 13.77059 37.39893 1.000 22.34281 212 GLY B C 1
ATOM 4414 O O . GLY B 1 187 ? -23.26892 12.82165 38.17713 1.000 22.30693 212 GLY B O 1
ATOM 4415 N N . THR B 1 188 ? -24.56055 14.05716 36.80579 1.000 20.29351 213 THR B N 1
ATOM 4416 C CA . THR B 1 188 ? -25.81496 13.40527 37.13364 1.000 19.48020 213 THR B CA 1
ATOM 4417 C C . THR B 1 188 ? -26.34543 12.63920 35.92891 1.000 19.60761 213 THR B C 1
ATOM 4418 O O . THR B 1 188 ? -26.39669 13.18260 34.82131 1.000 23.65997 213 THR B O 1
ATOM 4422 N N . LEU B 1 189 ? -26.72431 11.37677 36.13495 1.000 21.41583 214 LEU B N 1
ATOM 4423 C CA . LEU B 1 189 ? -27.39808 10.64537 35.07140 1.000 20.54554 214 LEU B CA 1
ATOM 4424 C C . LEU B 1 189 ? -28.76239 11.28294 34.83736 1.000 17.69662 214 LEU B C 1
ATOM 4425 O O . LEU B 1 189 ? -29.53492 11.48038 35.77923 1.000 19.68066 214 LEU B O 1
ATOM 4430 N N . GLY B 1 190 ? -29.04483 11.63907 33.58519 1.000 21.30893 215 GLY B N 1
ATOM 4431 C CA . GLY B 1 190 ? -30.31477 12.26804 33.27230 1.000 19.27254 215 GLY B CA 1
ATOM 4432 C C . GLY B 1 190 ? -31.51792 11.38817 33.00648 1.000 23.57611 215 GLY B C 1
ATOM 4433 O O . GLY B 1 190 ? -32.55466 11.53769 33.66160 1.000 22.01187 215 GLY B O 1
ATOM 4434 N N . ALA B 1 191 ? -31.39298 10.46338 32.05358 1.000 22.79615 216 ALA B N 1
ATOM 4435 C CA . ALA B 1 191 ? -32.50222 9.58529 31.72810 1.000 32.54158 216 ALA B CA 1
ATOM 4436 C C . ALA B 1 191 ? -31.97140 8.24282 31.25940 1.000 25.08149 216 ALA B C 1
ATOM 4437 O O . ALA B 1 191 ? -30.85047 8.13488 30.75534 1.000 29.30892 216 ALA B O 1
ATOM 4439 N N . ILE B 1 192 ? -32.81555 7.22619 31.38559 1.000 28.28354 217 ILE B N 1
ATOM 4440 C CA . ILE B 1 192 ? -32.58543 5.93557 30.75446 1.000 28.13446 217 ILE B CA 1
ATOM 4441 C C . ILE B 1 192 ? -33.16277 6.00104 29.34973 1.000 30.55756 217 ILE B C 1
ATOM 4442 O O . ILE B 1 192 ? -34.33589 6.35787 29.16998 1.000 32.50689 217 ILE B O 1
ATOM 4447 N N . VAL B 1 193 ? -32.34685 5.66109 28.34944 1.000 31.44751 218 VAL B N 1
ATOM 4448 C CA . VAL B 1 193 ? -32.69134 5.87860 26.94894 1.000 34.85134 218 VAL B CA 1
ATOM 4449 C C . VAL B 1 193 ? -32.26512 4.67861 26.11408 1.000 35.03923 218 VAL B C 1
ATOM 4450 O O . VAL B 1 193 ? -31.52529 3.80484 26.56574 1.000 34.97975 218 VAL B O 1
ATOM 4454 N N . LYS B 1 194 ? -32.73111 4.66240 24.86482 1.000 38.98313 219 LYS B N 1
ATOM 4455 C CA . LYS B 1 194 ? -32.32672 3.65023 23.89919 1.000 39.63422 219 LYS B CA 1
ATOM 4456 C C . LYS B 1 194 ? -32.15517 4.29396 22.53005 1.000 40.67443 219 LYS B C 1
ATOM 4457 O O . LYS B 1 194 ? -32.90270 5.20269 22.15930 1.000 43.91097 219 LYS B O 1
ATOM 4463 N N . ARG B 1 195 ? -31.15221 3.82239 21.79338 1.000 44.63548 220 ARG B N 1
ATOM 4464 C CA . ARG B 1 195 ? -30.87652 4.33384 20.45676 1.000 49.76683 220 ARG B CA 1
ATOM 4465 C C . ARG B 1 195 ? -31.98837 3.91949 19.50156 1.000 53.15034 220 ARG B C 1
ATOM 4466 O O . ARG B 1 195 ? -32.46852 2.78369 19.53864 1.000 59.10882 220 ARG B O 1
ATOM 4474 N N . ARG B 1 196 ? -32.41738 4.85915 18.65448 1.000 48.39520 221 ARG B N 1
ATOM 4475 C CA . ARG B 1 196 ? -33.45683 4.54718 17.68015 1.000 54.28963 221 ARG B CA 1
ATOM 4476 C C . ARG B 1 196 ? -32.93816 3.70676 16.51816 1.000 58.54897 221 ARG B C 1
ATOM 4477 O O . ARG B 1 196 ? -33.72486 2.98659 15.89352 1.000 62.92165 221 ARG B O 1
ATOM 4485 N N . THR B 1 197 ? -31.64225 3.77356 16.21850 1.000 62.54121 222 THR B N 1
ATOM 4486 C CA . THR B 1 197 ? -31.07138 3.13817 15.03875 1.000 64.41045 222 THR B CA 1
ATOM 4487 C C . THR B 1 197 ? -29.92577 2.20579 15.41492 1.000 70.20675 222 THR B C 1
ATOM 4488 O O . THR B 1 197 ? -29.48724 2.14290 16.56642 1.000 64.53920 222 THR B O 1
ATOM 4492 N N . GLY B 1 198 ? -29.44688 1.47528 14.40946 1.000 69.71854 223 GLY B N 1
ATOM 4493 C CA . GLY B 1 198 ? -28.28137 0.62239 14.58566 1.000 64.98404 223 GLY B CA 1
ATOM 4494 C C . GLY B 1 198 ? -28.50384 -0.44978 15.63167 1.000 62.39390 223 GLY B C 1
ATOM 4495 O O . GLY B 1 198 ? -29.53725 -1.12867 15.65115 1.000 67.99721 223 GLY B O 1
ATOM 4496 N N . ASN B 1 199 ? -27.52479 -0.59765 16.52908 1.000 66.08697 224 ASN B N 1
ATOM 4497 C CA . ASN B 1 199 ? -27.59632 -1.63376 17.55339 1.000 72.47131 224 ASN B CA 1
ATOM 4498 C C . ASN B 1 199 ? -28.77233 -1.43976 18.50158 1.000 75.73395 224 ASN B C 1
ATOM 4499 O O . ASN B 1 199 ? -29.13976 -2.38698 19.20871 1.000 76.50262 224 ASN B O 1
ATOM 4504 N N . LYS B 1 200 ? -29.36274 -0.23953 18.53596 1.000 66.13244 225 LYS B N 1
ATOM 4505 C CA . LYS B 1 200 ? -30.51818 0.04614 19.38729 1.000 61.94139 225 LYS B CA 1
ATOM 4506 C C . LYS B 1 200 ? -30.17906 -0.19712 20.86083 1.000 54.79096 225 LYS B C 1
ATOM 4507 O O . LYS B 1 200 ? -30.99788 -0.68070 21.64773 1.000 44.64537 225 LYS B O 1
ATOM 4513 N N . GLN B 1 201 ? -28.94598 0.13844 21.23534 1.000 55.19858 226 GLN B N 1
ATOM 4514 C CA . GLN B 1 201 ? -28.46807 -0.15242 22.57814 1.000 48.90423 226 GLN B CA 1
ATOM 4515 C C . GLN B 1 201 ? -29.20758 0.66215 23.63184 1.000 49.67303 226 GLN B C 1
ATOM 4516 O O . GLN B 1 201 ? -29.64314 1.79312 23.39842 1.000 44.07284 226 GLN B O 1
ATOM 4522 N N . VAL B 1 202 ? -29.33233 0.07077 24.79924 1.000 38.70607 227 VAL B N 1
ATOM 4523 C CA . VAL B 1 202 ? -29.89508 0.72177 25.97507 1.000 41.64381 227 VAL B CA 1
ATOM 4524 C C . VAL B 1 202 ? -28.76484 1.37869 26.75383 1.000 40.55856 227 VAL B C 1
ATOM 4525 O O . VAL B 1 202 ? -27.68847 0.79297 26.93079 1.000 33.75328 227 VAL B O 1
ATOM 4529 N N . GLY B 1 203 ? -28.99688 2.59000 27.21819 1.000 37.74118 228 GLY B N 1
ATOM 4530 C CA . GLY B 1 203 ? -27.99865 3.30303 27.99000 1.000 30.79922 228 GLY B CA 1
ATOM 4531 C C . GLY B 1 203 ? -28.60647 4.45246 28.74735 1.000 36.24679 228 GLY B C 1
ATOM 4532 O O . GLY B 1 203 ? -29.78182 4.42160 29.11707 1.000 28.07021 228 GLY B O 1
ATOM 4533 N N . PHE B 1 204 ? -27.79940 5.48564 28.97812 1.000 30.77559 229 PHE B N 1
ATOM 4534 C CA . PHE B 1 204 ? -28.29830 6.66063 29.66932 1.000 25.62669 229 PHE B CA 1
ATOM 4535 C C . PHE B 1 204 ? -27.79278 7.92080 28.97962 1.000 29.06636 229 PHE B C 1
ATOM 4536 O O . PHE B 1 204 ? -26.81448 7.90569 28.22182 1.000 25.28484 229 PHE B O 1
ATOM 4544 N N . LEU B 1 205 ? -28.51124 9.00639 29.23423 1.000 24.80451 230 LEU B N 1
ATOM 4545 C CA . LEU B 1 205 ? -28.20073 10.32690 28.71867 1.000 26.50235 230 LEU B CA 1
ATOM 4546 C C . LEU B 1 205 ? -27.66036 11.17143 29.86193 1.000 20.47336 230 LEU B C 1
ATOM 4547 O O . LEU B 1 205 ? -28.24022 11.19179 30.95315 1.000 21.22165 230 LEU B O 1
ATOM 4552 N N . THR B 1 206 ? -26.53309 11.83088 29.62416 1.000 23.53988 231 THR B N 1
ATOM 4553 C CA . THR B 1 206 ? -26.01409 12.82383 30.54579 1.000 26.32675 231 THR B CA 1
ATOM 4554 C C . THR B 1 206 ? -25.44831 13.95817 29.69759 1.000 29.75167 231 THR B C 1
ATOM 4555 O O . THR B 1 206 ? -25.52906 13.93158 28.46291 1.000 29.89116 231 THR B O 1
ATOM 4559 N N . ASN B 1 207 ? -24.89685 14.97890 30.34431 1.000 26.21958 232 ASN B N 1
ATOM 4560 C CA . ASN B 1 207 ? -24.35767 16.04429 29.51744 1.000 44.94510 232 ASN B CA 1
ATOM 4561 C C . ASN B 1 207 ? -22.95327 15.68296 29.04526 1.000 44.68722 232 ASN B C 1
ATOM 4562 O O . ASN B 1 207 ? -22.25842 14.85546 29.63958 1.000 43.00820 232 ASN B O 1
ATOM 4567 N N . HIS B 1 208 ? -22.53868 16.33996 27.96150 1.000 45.50468 233 HIS B N 1
ATOM 4568 C CA . HIS B 1 208 ? -21.29655 15.97700 27.28717 1.000 50.77856 233 HIS B CA 1
ATOM 4569 C C . HIS B 1 208 ? -20.06455 16.35551 28.10253 1.000 51.00788 233 HIS B C 1
ATOM 4570 O O . HIS B 1 208 ? -19.08942 15.59801 28.13973 1.000 55.82070 233 HIS B O 1
ATOM 4577 N N . HIS B 1 209 ? -20.08303 17.51605 28.76564 1.000 50.64629 234 HIS B N 1
ATOM 4578 C CA . HIS B 1 209 ? -18.88574 17.95603 29.47967 1.000 66.12752 234 HIS B CA 1
ATOM 4579 C C . HIS B 1 209 ? -18.56415 17.05395 30.66550 1.000 67.58660 234 HIS B C 1
ATOM 4580 O O . HIS B 1 209 ? -17.39197 16.75575 30.92345 1.000 65.86160 234 HIS B O 1
ATOM 4587 N N . VAL B 1 210 ? -19.58541 16.63346 31.41471 1.000 60.63933 235 VAL B N 1
ATOM 4588 C CA . VAL B 1 210 ? -19.36891 15.70409 32.52154 1.000 65.58811 235 VAL B CA 1
ATOM 4589 C C . VAL B 1 210 ? -18.74067 14.40785 32.02677 1.000 64.44902 235 VAL B C 1
ATOM 4590 O O . VAL B 1 210 ? -17.82647 13.85757 32.65490 1.000 54.74854 235 VAL B O 1
ATOM 4594 N N . ALA B 1 211 ? -19.23331 13.89412 30.90178 1.000 59.01583 236 ALA B N 1
ATOM 4595 C CA . ALA B 1 211 ? -18.88518 12.55638 30.44881 1.000 66.75105 236 ALA B CA 1
ATOM 4596 C C . ALA B 1 211 ? -17.56736 12.47661 29.68524 1.000 66.34064 236 ALA B C 1
ATOM 4597 O O . ALA B 1 211 ? -17.02429 11.37469 29.54662 1.000 56.80183 236 ALA B O 1
ATOM 4599 N N . VAL B 1 212 ? -17.03124 13.59487 29.19760 1.000 67.83173 237 VAL B N 1
ATOM 4600 C CA . VAL B 1 212 ? -15.96386 13.56804 28.20357 1.000 66.44018 237 VAL B CA 1
ATOM 4601 C C . VAL B 1 212 ? -14.73364 14.32341 28.69513 1.000 80.56292 237 VAL B C 1
ATOM 4602 O O . VAL B 1 212 ? -14.84638 15.39140 29.30702 1.000 86.36799 237 VAL B O 1
ATOM 4606 N N . ASP B 1 213 ? -13.55596 13.75058 28.42414 1.000 76.49592 238 ASP B N 1
ATOM 4607 C CA . ASP B 1 213 ? -12.26328 14.41847 28.54450 1.000 88.85049 238 ASP B CA 1
ATOM 4608 C C . ASP B 1 213 ? -11.46214 14.13394 27.27908 1.000 89.87816 238 ASP B C 1
ATOM 4609 O O . ASP B 1 213 ? -11.34432 12.97605 26.86419 1.000 81.25121 238 ASP B O 1
ATOM 4614 N N . LEU B 1 214 ? -10.89729 15.18566 26.67855 1.000 88.93667 239 LEU B N 1
ATOM 4615 C CA . LEU B 1 214 ? -10.20132 15.03960 25.40445 1.000 79.05815 239 LEU B CA 1
ATOM 4616 C C . LEU B 1 214 ? -8.81562 14.42420 25.54399 1.000 85.01685 239 LEU B C 1
ATOM 4617 O O . LEU B 1 214 ? -8.26764 13.93902 24.54756 1.000 77.48256 239 LEU B O 1
ATOM 4622 N N . ASP B 1 215 ? -8.22752 14.44373 26.74108 1.000 90.54269 240 ASP B N 1
ATOM 4623 C CA . ASP B 1 215 ? -6.93248 13.80215 26.92580 1.000 91.34047 240 ASP B CA 1
ATOM 4624 C C . ASP B 1 215 ? -7.01747 12.27851 26.92675 1.000 79.74457 240 ASP B C 1
ATOM 4625 O O . ASP B 1 215 ? -5.97285 11.62439 26.83177 1.000 83.47712 240 ASP B O 1
ATOM 4630 N N . TYR B 1 216 ? -8.23367 11.68866 27.03359 1.000 78.07264 241 TYR B N 1
ATOM 4631 C CA . TYR B 1 216 ? -8.31590 10.23366 26.99024 1.000 66.56348 241 TYR B CA 1
ATOM 4632 C C . TYR B 1 216 ? -8.85942 9.76080 25.63865 1.000 72.35501 241 TYR B C 1
ATOM 4633 O O . TYR B 1 216 ? -9.57594 10.50664 24.96137 1.000 60.14431 241 TYR B O 1
ATOM 4642 N N . PRO B 1 217 ? -8.50848 8.53524 25.19000 1.000 56.54582 242 PRO B N 1
ATOM 4643 C CA . PRO B 1 217 ? -9.13730 7.99144 23.97560 1.000 51.16390 242 PRO B CA 1
ATOM 4644 C C . PRO B 1 217 ? -10.55481 7.44716 24.13935 1.000 57.07317 242 PRO B C 1
ATOM 4645 O O . PRO B 1 217 ? -11.36594 7.53023 23.21244 1.000 56.93111 242 PRO B O 1
ATOM 4649 N N . ASN B 1 218 ? -10.84936 6.87913 25.30786 1.000 54.62286 243 ASN B N 1
ATOM 4650 C CA . ASN B 1 218 ? -12.16429 6.42221 25.74080 1.000 55.49399 243 ASN B CA 1
ATOM 4651 C C . ASN B 1 218 ? -12.82785 7.48554 26.60782 1.000 52.29676 243 ASN B C 1
ATOM 4652 O O . ASN B 1 218 ? -12.16406 8.39549 27.10822 1.000 63.65956 243 ASN B O 1
ATOM 4657 N N . GLN B 1 219 ? -14.14249 7.35359 26.82370 1.000 42.73523 244 GLN B N 1
ATOM 4658 C CA . GLN B 1 219 ? -14.75860 8.04987 27.95871 1.000 42.77884 244 GLN B CA 1
ATOM 4659 C C . GLN B 1 219 ? -15.57291 7.03511 28.75281 1.000 39.60750 244 GLN B C 1
ATOM 4660 O O . GLN B 1 219 ? -16.78870 6.92115 28.58130 1.000 37.83825 244 GLN B O 1
ATOM 4666 N N . LYS B 1 220 ? -14.91117 6.39071 29.70452 1.000 36.88060 245 LYS B N 1
ATOM 4667 C CA . LYS B 1 220 ? -15.55180 5.43938 30.59486 1.000 36.32522 245 LYS B CA 1
ATOM 4668 C C . LYS B 1 220 ? -16.30802 6.16425 31.69889 1.000 42.77109 245 LYS B C 1
ATOM 4669 O O . LYS B 1 220 ? -15.87128 7.20730 32.19430 1.000 45.42726 245 LYS B O 1
ATOM 4675 N N . MET B 1 221 ? -17.45457 5.62362 32.08056 1.000 31.02868 246 MET B N 1
ATOM 4676 C CA . MET B 1 221 ? -18.20525 6.21807 33.17189 1.000 27.22011 246 MET B CA 1
ATOM 4677 C C . MET B 1 221 ? -18.51685 5.16386 34.22083 1.000 33.64397 246 MET B C 1
ATOM 4678 O O . MET B 1 221 ? -18.70648 3.98139 33.91485 1.000 31.00577 246 MET B O 1
ATOM 4683 N N . PHE B 1 222 ? -18.54858 5.62056 35.46948 1.000 25.72236 247 PHE B N 1
ATOM 4684 C CA . PHE B 1 222 ? -18.63825 4.75319 36.62778 1.000 25.49714 247 PHE B CA 1
ATOM 4685 C C . PHE B 1 222 ? -19.67369 5.32049 37.59125 1.000 28.33227 247 PHE B C 1
ATOM 4686 O O . PHE B 1 222 ? -19.94731 6.52456 37.59824 1.000 26.47782 247 PHE B O 1
ATOM 4694 N N . HIS B 1 223 ? -20.25047 4.44141 38.41400 1.000 25.64664 248 HIS B N 1
ATOM 4695 C CA . HIS B 1 223 ? -21.06085 4.88773 39.53261 1.000 29.06922 248 HIS B CA 1
ATOM 4696 C C . HIS B 1 223 ? -20.60429 4.14944 40.78320 1.000 27.34093 248 HIS B C 1
ATOM 4697 O O . HIS B 1 223 ? -20.59652 2.90470 40.80586 1.000 29.59637 248 HIS B O 1
ATOM 4704 N N . PRO B 1 224 ? -20.27856 4.86560 41.86500 1.000 30.14688 249 PRO B N 1
ATOM 4705 C CA . PRO B 1 224 ? -20.34875 6.33039 41.89486 1.000 24.11631 249 PRO B CA 1
ATOM 4706 C C . PRO B 1 224 ? -19.02837 6.99175 41.52758 1.000 32.83032 249 PRO B C 1
ATOM 4707 O O . PRO B 1 224 ? -19.01278 8.18176 41.21600 1.000 32.37099 249 PRO B O 1
ATOM 4711 N N . LEU B 1 225 ? -17.93373 6.24140 41.57042 1.000 33.37622 250 LEU B N 1
ATOM 4712 C CA . LEU B 1 225 ? -16.62749 6.83616 41.35175 1.000 38.62483 250 LEU B CA 1
ATOM 4713 C C . LEU B 1 225 ? -15.77235 5.96013 40.45084 1.000 34.78747 250 LEU B C 1
ATOM 4714 O O . LEU B 1 225 ? -15.96004 4.73852 40.39503 1.000 33.73499 250 LEU B O 1
ATOM 4719 N N . PRO B 1 226 ? -14.82954 6.56040 39.72924 1.000 37.45698 251 PRO B N 1
ATOM 4720 C CA . PRO B 1 226 ? -13.92448 5.78938 38.88540 1.000 46.02609 251 PRO B CA 1
ATOM 4721 C C . PRO B 1 226 ? -12.83040 5.16231 39.72781 1.000 41.88521 251 PRO B C 1
ATOM 4722 O O . PRO B 1 226 ? -12.57750 5.61266 40.85570 1.000 45.96242 251 PRO B O 1
ATOM 4726 N N . PRO B 1 227 ? -12.15057 4.13241 39.21604 1.000 43.14434 252 PRO B N 1
ATOM 4727 C CA . PRO B 1 227 ? -11.27712 3.32370 40.08506 1.000 50.12153 252 PRO B CA 1
ATOM 4728 C C . PRO B 1 227 ? -10.14652 4.10772 40.72794 1.000 54.95242 252 PRO B C 1
ATOM 4729 O O . PRO B 1 227 ? -9.75935 3.78869 41.85691 1.000 53.70363 252 PRO B O 1
ATOM 4733 N N . ASN B 1 228 ? -9.57723 5.09854 40.03891 1.000 47.50872 253 ASN B N 1
ATOM 4734 C CA . ASN B 1 228 ? -8.51967 5.90119 40.64229 1.000 58.01209 253 ASN B CA 1
ATOM 4735 C C . ASN B 1 228 ? -9.00062 6.72123 41.83429 1.000 58.81225 253 ASN B C 1
ATOM 4736 O O . ASN B 1 228 ? -8.18056 7.10437 42.67474 1.000 63.52971 253 ASN B O 1
ATOM 4741 N N . LEU B 1 229 ? -10.30002 7.01385 41.92570 1.000 53.40105 254 LEU B N 1
ATOM 4742 C CA . LEU B 1 229 ? -10.81418 7.83943 43.01326 1.000 56.19807 254 LEU B CA 1
ATOM 4743 C C . LEU B 1 229 ? -11.52202 7.06042 44.11236 1.000 50.51181 254 LEU B C 1
ATOM 4744 O O . LEU B 1 229 ? -11.55558 7.52505 45.25778 1.000 55.57554 254 LEU B O 1
ATOM 4749 N N . GLY B 1 230 ? -12.09665 5.90050 43.80123 1.000 52.28831 255 GLY B N 1
ATOM 4750 C CA . GLY B 1 230 ? -12.77991 5.10806 44.79477 1.000 46.02728 255 GLY B CA 1
ATOM 4751 C C . GLY B 1 230 ? -13.58501 3.97341 44.19383 1.000 44.35897 255 GLY B C 1
ATOM 4752 O O . GLY B 1 230 ? -13.41910 3.61115 43.02489 1.000 41.28947 255 GLY B O 1
ATOM 4753 N N . PRO B 1 231 ? -14.50708 3.41808 44.97777 1.000 44.91380 256 PRO B N 1
ATOM 4754 C CA . PRO B 1 231 ? -15.29413 2.27913 44.50231 1.000 38.92054 256 PRO B CA 1
ATOM 4755 C C . PRO B 1 231 ? -16.31975 2.71062 43.47016 1.000 35.15336 256 PRO B C 1
ATOM 4756 O O . PRO B 1 231 ? -16.76093 3.86003 43.42432 1.000 34.91685 256 PRO B O 1
ATOM 4760 N N . GLY B 1 232 ? -16.69961 1.75922 42.63012 1.000 34.13901 257 GLY B N 1
ATOM 4761 C CA . GLY B 1 232 ? -17.69925 2.03763 41.62301 1.000 32.93909 257 GLY B CA 1
ATOM 4762 C C . GLY B 1 232 ? -17.78432 0.95758 40.56997 1.000 35.61898 257 GLY B C 1
ATOM 4763 O O . GLY B 1 232 ? -16.81353 0.23154 40.32920 1.000 37.16710 257 GLY B O 1
ATOM 4764 N N . VAL B 1 233 ? -18.94126 0.84175 39.93754 1.000 28.84675 258 VAL B N 1
ATOM 4765 C CA . VAL B 1 233 ? -19.14360 -0.12079 38.86548 1.000 30.83559 258 VAL B CA 1
ATOM 4766 C C . VAL B 1 233 ? -18.95244 0.58929 37.53315 1.000 27.51652 258 VAL B C 1
ATOM 4767 O O . VAL B 1 233 ? -19.27814 1.77118 37.37334 1.000 27.98268 258 VAL B O 1
ATOM 4771 N N . TYR B 1 234 ? -18.39559 -0.13936 36.56973 1.000 30.58394 259 TYR B N 1
ATOM 4772 C CA . TYR B 1 234 ? -18.25142 0.37330 35.21466 1.000 34.91489 259 TYR B CA 1
ATOM 4773 C C . TYR B 1 234 ? -19.60984 0.35127 34.52159 1.000 32.08364 259 TYR B C 1
ATOM 4774 O O . TYR B 1 234 ? -20.21811 -0.71244 34.36597 1.000 34.98405 259 TYR B O 1
ATOM 4783 N N . LEU B 1 235 ? -20.09167 1.52741 34.11782 1.000 28.25045 260 LEU B N 1
ATOM 4784 C CA . LEU B 1 235 ? -21.40132 1.63193 33.48703 1.000 27.67791 260 LEU B CA 1
ATOM 4785 C C . LEU B 1 235 ? -21.34236 1.46022 31.97999 1.000 34.87874 260 LEU B C 1
ATOM 4786 O O . LEU B 1 235 ? -22.30730 0.97563 31.37721 1.000 29.60752 260 LEU B O 1
ATOM 4791 N N . GLY B 1 236 ? -20.22578 1.82321 31.36509 1.000 33.38935 261 GLY B N 1
ATOM 4792 C CA . GLY B 1 236 ? -20.13628 1.86935 29.92279 1.000 37.10679 261 GLY B CA 1
ATOM 4793 C C . GLY B 1 236 ? -19.36296 3.10348 29.51756 1.000 31.85797 261 GLY B C 1
ATOM 4794 O O . GLY B 1 236 ? -18.92574 3.87085 30.38156 1.000 35.30854 261 GLY B O 1
ATOM 4795 N N . ALA B 1 237 ? -19.16433 3.30116 28.21950 1.000 35.45640 262 ALA B N 1
ATOM 4796 C CA . ALA B 1 237 ? -18.39799 4.43229 27.72939 1.000 35.99653 262 ALA B CA 1
ATOM 4797 C C . ALA B 1 237 ? -19.23739 5.25815 26.77003 1.000 38.60762 262 ALA B C 1
ATOM 4798 O O . ALA B 1 237 ? -20.11813 4.73079 26.08234 1.000 36.14662 262 ALA B O 1
ATOM 4800 N N . VAL B 1 238 ? -18.96953 6.56740 26.74618 1.000 37.02874 263 VAL B N 1
ATOM 4801 C CA . VAL B 1 238 ? -19.65215 7.44527 25.80490 1.000 33.65383 263 VAL B CA 1
ATOM 4802 C C . VAL B 1 238 ? -19.45295 6.91161 24.39810 1.000 39.61596 263 VAL B C 1
ATOM 4803 O O . VAL B 1 238 ? -18.32105 6.67065 23.96276 1.000 39.21932 263 VAL B O 1
ATOM 4807 N N . GLU B 1 239 ? -20.55586 6.72312 23.68025 1.000 36.76066 264 GLU B N 1
ATOM 4808 C CA . GLU B 1 239 ? -20.48264 6.33075 22.28200 1.000 42.40977 264 GLU B CA 1
ATOM 4809 C C . GLU B 1 239 ? -20.46652 7.53979 21.35875 1.000 52.22524 264 GLU B C 1
ATOM 4810 O O . GLU B 1 239 ? -19.63661 7.60620 20.44337 1.000 51.50712 264 GLU B O 1
ATOM 4816 N N . ARG B 1 240 ? -21.33993 8.51452 21.61614 1.000 39.92737 265 ARG B N 1
ATOM 4817 C CA . ARG B 1 240 ? -21.44229 9.70762 20.78932 1.000 43.27380 265 ARG B CA 1
ATOM 4818 C C . ARG B 1 240 ? -21.91908 10.86718 21.64959 1.000 42.31204 265 ARG B C 1
ATOM 4819 O O . ARG B 1 240 ? -22.59624 10.67045 22.66542 1.000 36.62831 265 ARG B O 1
ATOM 4827 N N . ALA B 1 241 ? -21.54635 12.07597 21.24128 1.000 37.69629 266 ALA B N 1
ATOM 4828 C CA . ALA B 1 241 ? -21.94994 13.27154 21.96061 1.000 36.05332 266 ALA B CA 1
ATOM 4829 C C . ALA B 1 241 ? -21.98960 14.44197 20.99242 1.000 39.40205 266 ALA B C 1
ATOM 4830 O O . ALA B 1 241 ? -21.26465 14.46623 19.99405 1.000 38.52431 266 ALA B O 1
ATOM 4832 N N . THR B 1 242 ? -22.86013 15.40249 21.28657 1.000 36.49014 267 THR B N 1
ATOM 4833 C CA . THR B 1 242 ? -22.92194 16.65605 20.55218 1.000 41.67790 267 THR B CA 1
ATOM 4834 C C . THR B 1 242 ? -22.68530 17.80412 21.52047 1.000 40.29531 267 THR B C 1
ATOM 4835 O O . THR B 1 242 ? -23.09088 17.72990 22.68541 1.000 36.20571 267 THR B O 1
ATOM 4839 N N . SER B 1 243 ? -22.01497 18.85725 21.05117 1.000 33.64575 268 SER B N 1
ATOM 4840 C CA . SER B 1 243 ? -21.88753 20.07698 21.84014 1.000 33.33525 268 SER B CA 1
ATOM 4841 C C . SER B 1 243 ? -22.58494 21.27380 21.20914 1.000 30.70566 268 SER B C 1
ATOM 4842 O O . SER B 1 243 ? -23.38143 21.94424 21.87544 1.000 35.43178 268 SER B O 1
ATOM 4845 N N . PHE B 1 244 ? -22.31951 21.55374 19.93333 1.000 34.97872 269 PHE B N 1
ATOM 4846 C CA . PHE B 1 244 ? -22.82033 22.73561 19.23729 1.000 33.39679 269 PHE B CA 1
ATOM 4847 C C . PHE B 1 244 ? -23.60794 22.32424 18.00097 1.000 36.13206 269 PHE B C 1
ATOM 4848 O O . PHE B 1 244 ? -23.14236 21.49491 17.21196 1.000 40.52875 269 PHE B O 1
ATOM 4856 N N . ILE B 1 245 ? -24.78709 22.91878 17.82568 1.000 32.28573 270 ILE B N 1
ATOM 4857 C CA . ILE B 1 245 ? -25.65237 22.66921 16.67700 1.000 30.98710 270 ILE B CA 1
ATOM 4858 C C . ILE B 1 245 ? -26.15215 24.01295 16.17271 1.000 35.56449 270 ILE B C 1
ATOM 4859 O O . ILE B 1 245 ? -26.49667 24.89016 16.97223 1.000 33.28123 270 ILE B O 1
ATOM 4864 N N . THR B 1 246 ? -26.19770 24.17916 14.84950 1.000 31.50115 271 THR B N 1
ATOM 4865 C CA . THR B 1 246 ? -26.66438 25.44706 14.29945 1.000 29.23660 271 THR B CA 1
ATOM 4866 C C . THR B 1 246 ? -28.11822 25.69118 14.68411 1.000 26.74111 271 THR B C 1
ATOM 4867 O O . THR B 1 246 ? -28.90660 24.75847 14.87167 1.000 27.31887 271 THR B O 1
ATOM 4871 N N . ASP B 1 247 ? -28.45480 26.97573 14.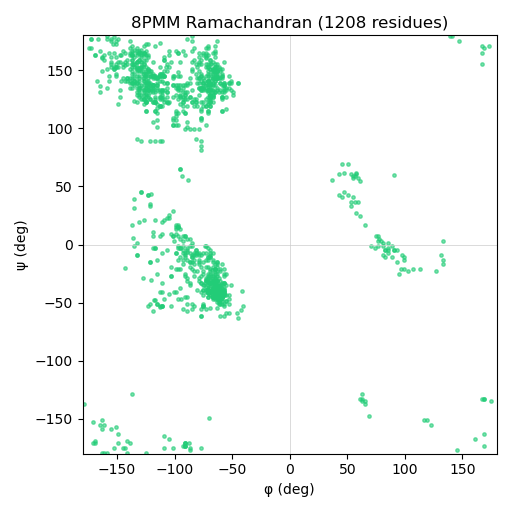82911 1.000 28.33538 272 ASP B N 1
ATOM 4872 C CA . ASP B 1 247 ? -29.79487 27.36056 15.25236 1.000 24.68802 272 ASP B CA 1
ATOM 4873 C C . ASP B 1 247 ? -30.85070 26.92945 14.24307 1.000 26.50426 272 ASP B C 1
ATOM 4874 O O . ASP B 1 247 ? -31.94363 26.49920 14.63269 1.000 29.77364 272 ASP B O 1
ATOM 4879 N N . ASP B 1 248 ? -30.55234 27.03865 12.94147 1.000 27.28663 273 ASP B N 1
ATOM 4880 C CA . ASP B 1 248 ? -31.56631 26.70783 11.94517 1.000 28.47555 273 ASP B CA 1
ATOM 4881 C C . ASP B 1 248 ? -31.86690 25.21027 11.92652 1.000 29.30433 273 ASP B C 1
ATOM 4882 O O . ASP B 1 248 ? -32.99608 24.81060 11.61839 1.000 34.71908 273 ASP B O 1
ATOM 4887 N N . VAL B 1 249 ? -30.89063 24.37446 12.27952 1.000 29.85808 274 VAL B N 1
ATOM 4888 C CA . VAL B 1 249 ? -31.12408 22.93803 12.40112 1.000 34.86716 274 VAL B CA 1
ATOM 4889 C C . VAL B 1 249 ? -31.85923 22.62762 13.69937 1.000 30.53425 274 VAL B C 1
ATOM 4890 O O . VAL B 1 249 ? -32.77965 21.80445 13.72860 1.000 37.98963 274 VAL B O 1
ATOM 4894 N N . TRP B 1 250 ? -31.48141 23.29417 14.78792 1.000 29.63268 275 TRP B N 1
ATOM 4895 C CA . TRP B 1 250 ? -32.02167 22.97640 16.10389 1.000 33.97763 275 TRP B CA 1
ATOM 4896 C C . TRP B 1 250 ? -33.43555 23.52826 16.28855 1.000 30.23884 275 TRP B C 1
ATOM 4897 O O . TRP B 1 250 ? -34.36671 22.77585 16.59929 1.000 28.90098 275 TRP B O 1
ATOM 4908 N N . TYR B 1 251 ? -33.61985 24.83615 16.08773 1.000 34.72408 276 TYR B N 1
ATOM 4909 C CA . TYR B 1 251 ? -34.92448 25.46877 16.26352 1.000 29.22678 276 TYR B CA 1
ATOM 4910 C C . TYR B 1 251 ? -35.79963 25.42413 15.01942 1.000 35.57788 276 TYR B C 1
ATOM 4911 O O . TYR B 1 251 ? -37.00704 25.67296 15.12506 1.000 43.60563 276 TYR B O 1
ATOM 4920 N N . GLY B 1 252 ? -35.23886 25.12151 13.85105 1.000 32.00942 277 GLY B N 1
ATOM 4921 C CA . GLY B 1 252 ? -36.00741 25.17317 12.62232 1.000 34.93439 277 GLY B CA 1
ATOM 4922 C C . GLY B 1 252 ? -36.20945 26.55723 12.04497 1.000 36.40044 277 GLY B C 1
ATOM 4923 O O . GLY B 1 252 ? -36.89432 26.68849 11.02496 1.000 38.75773 277 GLY B O 1
ATOM 4924 N N . ILE B 1 253 ? -35.62596 27.58937 12.65964 1.000 36.59750 278 ILE B N 1
ATOM 4925 C CA . ILE B 1 253 ? -35.66168 28.95942 12.16290 1.000 35.99957 278 ILE B CA 1
ATOM 4926 C C . ILE B 1 253 ? -34.28138 29.56546 12.36817 1.000 30.80269 278 ILE B C 1
ATOM 4927 O O . ILE B 1 253 ? -33.45535 29.04708 13.12306 1.000 32.28242 278 ILE B O 1
ATOM 4932 N N . TYR B 1 254 ? -34.03532 30.68715 11.70215 1.000 32.21238 279 TYR B N 1
ATOM 4933 C CA . TYR B 1 254 ? -32.88285 31.50851 12.04730 1.000 29.95191 279 TYR B CA 1
ATOM 4934 C C . TYR B 1 254 ? -33.23186 32.27771 13.31312 1.000 30.80159 279 TYR B C 1
ATOM 4935 O O . TYR B 1 254 ? -34.17799 33.07552 13.31134 1.000 33.37134 279 TYR B O 1
ATOM 4944 N N . ALA B 1 255 ? -32.49842 32.02732 14.39787 1.000 24.43688 280 ALA B N 1
ATOM 4945 C CA . ALA B 1 255 ? -32.77601 32.69545 15.66063 1.000 26.23589 280 ALA B CA 1
ATOM 4946 C C . ALA B 1 255 ? -32.02974 34.01438 15.81018 1.000 30.10990 280 ALA B C 1
ATOM 4947 O O . ALA B 1 255 ? -32.27432 34.73854 16.78634 1.000 30.23770 280 ALA B O 1
ATOM 4949 N N . GLY B 1 256 ? -31.16010 34.35043 14.86083 1.000 28.45270 281 GLY B N 1
ATOM 4950 C CA . GLY B 1 256 ? -30.43917 35.61074 14.87044 1.000 28.45882 281 GLY B CA 1
ATOM 4951 C C . GLY B 1 256 ? -29.78766 35.83183 13.51970 1.000 32.65161 281 GLY B C 1
ATOM 4952 O O . GLY B 1 256 ? -29.83369 34.97496 12.63049 1.000 27.94281 281 GLY B O 1
ATOM 4953 N N . THR B 1 257 ? -29.14460 36.99323 13.38284 1.000 28.78869 282 THR B N 1
ATOM 4954 C CA . THR B 1 257 ? -28.58044 37.42597 12.11206 1.000 26.45553 282 THR B CA 1
ATOM 4955 C C . THR B 1 257 ? -27.13267 37.00208 11.90292 1.000 28.38845 282 THR B C 1
ATOM 4956 O O . THR B 1 257 ? -26.61590 37.15403 10.79268 1.000 31.07534 282 THR B O 1
ATOM 4960 N N . ASN B 1 258 ? -26.48040 36.46339 12.92921 1.000 29.40527 283 ASN B N 1
ATOM 4961 C CA . ASN B 1 258 ? -25.07846 36.09318 12.82123 1.000 32.00043 283 ASN B CA 1
ATOM 4962 C C . ASN B 1 258 ? -24.93615 34.84599 11.96155 1.000 29.37227 283 ASN B C 1
ATOM 4963 O O . ASN B 1 258 ? -25.56116 33.82015 12.26500 1.000 32.25290 283 ASN B O 1
ATOM 4968 N N . PRO B 1 259 ? -24.12766 34.88176 10.89967 1.000 31.32033 284 PRO B N 1
ATOM 4969 C CA . PRO B 1 259 ? -23.87032 33.65477 10.13502 1.000 34.55902 284 PRO B CA 1
ATOM 4970 C C . PRO B 1 259 ? -23.25784 32.53798 10.95929 1.000 37.77304 284 PRO B C 1
ATOM 4971 O O . PRO B 1 259 ? -23.31673 31.37717 10.53166 1.000 36.57461 284 PRO B O 1
ATOM 4975 N N . GLU B 1 260 ? -22.69819 32.83317 12.13236 1.000 31.63093 285 GLU B N 1
ATOM 4976 C CA . GLU B 1 260 ? -22.14700 31.80578 13.01315 1.000 35.49710 285 GLU B CA 1
ATOM 4977 C C . GLU B 1 260 ? -22.96683 31.84450 14.29656 1.000 35.09209 285 GLU B C 1
ATOM 4978 O O . GLU B 1 260 ? -22.62573 32.53698 15.26101 1.000 34.85470 285 GLU B O 1
ATOM 4984 N N . THR B 1 261 ? -24.04646 31.06990 14.30152 1.000 30.25931 286 THR B N 1
ATOM 4985 C CA . THR B 1 261 ? -24.98536 30.99295 15.40947 1.000 26.25239 286 THR B CA 1
ATOM 4986 C C . THR B 1 261 ? -25.14669 29.53095 15.78924 1.000 26.03487 286 THR B C 1
ATOM 4987 O O . THR B 1 261 ? -25.45728 28.69366 14.93307 1.000 27.44302 286 THR B O 1
ATOM 4991 N N . PHE B 1 262 ? -24.91375 29.21637 17.05919 1.000 25.02286 287 PHE B N 1
ATOM 4992 C CA . PHE B 1 262 ? -24.95324 27.83913 17.51667 1.000 26.08695 287 PHE B CA 1
ATOM 4993 C C . PHE B 1 262 ? -25.72717 27.72683 18.82146 1.000 23.12757 287 PHE B C 1
ATOM 4994 O O . PHE B 1 262 ? -25.71947 28.63596 19.65652 1.000 27.07173 287 PHE B O 1
ATOM 5002 N N . VAL B 1 263 ? -26.40464 26.59575 18.98021 1.000 22.82426 288 VAL B N 1
ATOM 5003 C CA . VAL B 1 263 ? -27.05094 26.22947 20.23065 1.000 21.98982 288 VAL B CA 1
ATOM 5004 C C . VAL B 1 263 ? -26.10471 25.30229 20.97602 1.000 26.44717 288 VAL B C 1
ATOM 5005 O O . VAL B 1 263 ? -25.53326 24.37506 20.38463 1.000 26.10706 288 VAL B O 1
ATOM 5009 N N . ARG B 1 264 ? -25.93609 25.54109 22.27186 1.000 25.02578 289 ARG B N 1
ATOM 5010 C CA . ARG B 1 264 ? -25.18111 24.60182 23.09574 1.000 31.64209 289 ARG B CA 1
ATOM 5011 C C . ARG B 1 264 ? -26.10703 23.42545 23.36128 1.000 32.86726 289 ARG B C 1
ATOM 5012 O O . ARG B 1 264 ? -26.84190 23.38749 24.35150 1.000 32.62494 289 ARG B O 1
ATOM 5020 N N . ALA B 1 265 ? -26.06615 22.45268 22.46082 1.000 31.30949 290 ALA B N 1
ATOM 5021 C CA . ALA B 1 265 ? -26.87019 21.23529 22.56923 1.000 32.93748 290 ALA B CA 1
ATOM 5022 C C . ALA B 1 265 ? -26.06188 20.12242 23.22690 1.000 44.75655 290 ALA B C 1
ATOM 5023 O O . ALA B 1 265 ? -25.76179 19.08470 22.63147 1.000 49.66497 290 ALA B O 1
ATOM 5025 N N . ASP B 1 266 ? -25.71970 20.34323 24.48338 1.000 34.60843 291 ASP B N 1
ATOM 5026 C CA . ASP B 1 266 ? -24.79110 19.45844 25.16285 1.000 44.49433 291 ASP B CA 1
ATOM 5027 C C . ASP B 1 266 ? -25.49668 18.16999 25.57145 1.000 51.38372 291 ASP B C 1
ATOM 5028 O O . ASP B 1 266 ? -26.50050 18.19811 26.29448 1.000 45.40559 291 ASP B O 1
ATOM 5033 N N . GLY B 1 267 ? -24.96664 17.04159 25.11121 1.000 29.21020 292 GLY B N 1
ATOM 5034 C CA . GLY B 1 267 ? -25.55887 15.76044 25.42803 1.000 28.95233 292 GLY B CA 1
ATOM 5035 C C . GLY B 1 267 ? -24.63531 14.61857 25.07693 1.000 35.87762 292 GLY B C 1
ATOM 5036 O O . GLY B 1 267 ? -23.94058 14.66918 24.05646 1.000 30.62791 292 GLY B O 1
ATOM 5037 N N . ALA B 1 268 ? -24.59875 13.59238 25.92203 1.000 31.00848 293 ALA B N 1
ATOM 5038 C CA . ALA B 1 268 ? -23.78284 12.41666 25.67236 1.000 29.49125 293 ALA B CA 1
ATOM 5039 C C . ALA B 1 268 ? -24.60802 11.16527 25.91271 1.000 33.46030 293 ALA B C 1
ATOM 5040 O O . ALA B 1 268 ? -25.37959 11.08986 26.87420 1.000 30.33429 293 ALA B O 1
ATOM 5042 N N . PHE B 1 269 ? -24.43536 10.18485 25.03654 1.000 33.35898 294 PHE B N 1
ATOM 5043 C CA . PHE B 1 269 ? -25.11656 8.90486 25.14857 1.000 33.56647 294 PHE B CA 1
ATOM 5044 C C . PHE B 1 269 ? -24.10231 7.83965 25.53943 1.000 36.57980 294 PHE B C 1
ATOM 5045 O O . PHE B 1 269 ? -23.10515 7.63230 24.84057 1.000 35.62573 294 PHE B O 1
ATOM 5053 N N . ILE B 1 270 ? -24.36435 7.16303 26.65218 1.000 34.49540 295 ILE B N 1
ATOM 5054 C CA . ILE B 1 270 ? -23.50833 6.08730 27.14286 1.000 34.62086 295 ILE B CA 1
ATOM 5055 C C . ILE B 1 270 ? -24.29325 4.78282 27.08928 1.000 35.40119 295 ILE B C 1
ATOM 5056 O O . ILE B 1 270 ? -25.21285 4.57923 27.89810 1.000 29.37935 295 ILE B O 1
ATOM 5061 N N . PRO B 1 271 ? -23.98658 3.88510 26.15721 1.000 43.00560 296 PRO B N 1
ATOM 5062 C CA . PRO B 1 271 ? -24.62109 2.56452 26.17431 1.000 37.09100 296 PRO B CA 1
ATOM 5063 C C . PRO B 1 271 ? -24.09196 1.74689 27.33918 1.000 33.02745 296 PRO B C 1
ATOM 5064 O O . PRO B 1 271 ? -22.88806 1.73848 27.61400 1.000 37.35822 296 PRO B O 1
ATOM 5068 N N . PHE B 1 272 ? -24.99609 1.05641 28.02866 1.000 31.71545 297 PHE B N 1
ATOM 5069 C CA . PHE B 1 272 ? -24.56732 0.24971 29.15955 1.000 33.21135 297 PHE B CA 1
ATOM 5070 C C . PHE B 1 272 ? -23.59113 -0.82153 28.69545 1.000 33.76025 297 PHE B C 1
ATOM 5071 O O . PHE B 1 272 ? -23.74937 -1.40967 27.62175 1.000 37.75301 297 PHE B O 1
ATOM 5079 N N . ALA B 1 273 ? -22.54840 -1.03061 29.49746 1.000 38.48920 298 ALA B N 1
ATOM 5080 C CA . ALA B 1 273 ? -21.53054 -2.02086 29.18645 1.000 40.75191 298 ALA B CA 1
ATOM 5081 C C . ALA B 1 273 ? -22.15749 -3.40372 29.06650 1.000 44.42082 298 ALA B C 1
ATOM 5082 O O . ALA B 1 273 ? -23.16123 -3.71575 29.71449 1.000 41.10580 298 ALA B O 1
ATOM 5084 N N . ASP B 1 274 ? -21.53745 -4.24918 28.24250 1.000 41.75894 299 ASP B N 1
ATOM 5085 C CA . ASP B 1 274 ? -22.11951 -5.55862 27.97042 1.000 55.17464 299 ASP B CA 1
ATOM 5086 C C . ASP B 1 274 ? -22.17123 -6.45729 29.20204 1.000 48.93977 299 ASP B C 1
ATOM 5087 O O . ASP B 1 274 ? -22.96895 -7.40026 29.22770 1.000 59.49143 299 ASP B O 1
ATOM 5092 N N . ASP B 1 275 ? -21.35642 -6.19505 30.22572 1.000 43.08695 300 ASP B N 1
ATOM 5093 C CA . ASP B 1 275 ? -21.38932 -6.98463 31.45374 1.000 48.06399 300 ASP B CA 1
ATOM 5094 C C . ASP B 1 275 ? -21.93195 -6.18487 32.63991 1.000 45.79626 300 ASP B C 1
ATOM 5095 O O . ASP B 1 275 ? -21.69380 -6.54465 33.79720 1.000 44.56393 300 ASP B O 1
ATOM 5100 N N . PHE B 1 276 ? -22.63859 -5.09437 32.36259 1.000 36.21759 301 PHE B N 1
ATOM 5101 C CA . PHE B 1 276 ? -23.34647 -4.31679 33.37063 1.000 39.74140 301 PHE B CA 1
ATOM 5102 C C . PHE B 1 276 ? -24.76000 -4.86692 33.54679 1.000 40.29121 301 PHE B C 1
ATOM 5103 O O . PHE B 1 276 ? -25.43774 -5.20198 32.57175 1.000 39.08096 301 PHE B O 1
ATOM 5111 N N . ASP B 1 277 ? -25.19376 -4.97348 34.80135 1.000 37.24660 302 ASP B N 1
ATOM 5112 C CA . ASP B 1 277 ? -26.46458 -5.61904 35.14302 1.000 44.33378 302 ASP B CA 1
ATOM 5113 C C . ASP B 1 277 ? -27.58737 -4.58718 35.05797 1.000 31.77606 302 ASP B C 1
ATOM 5114 O O . ASP B 1 277 ? -27.82006 -3.82223 36.00056 1.000 34.09537 302 ASP B O 1
ATOM 5119 N N . ILE B 1 278 ? -28.31681 -4.59097 33.93688 1.000 37.36699 303 ILE B N 1
ATOM 5120 C CA . ILE B 1 278 ? -29.37493 -3.60541 33.72702 1.000 36.80986 303 ILE B CA 1
ATOM 5121 C C . ILE B 1 278 ? -30.53113 -3.79839 34.69844 1.000 38.72668 303 ILE B C 1
ATOM 5122 O O . ILE B 1 278 ? -31.35005 -2.88738 34.87089 1.000 36.74830 303 ILE B O 1
ATOM 5127 N N . SER B 1 279 ? -30.60409 -4.94952 35.37012 1.000 34.35042 304 SER B N 1
ATOM 5128 C CA . SER B 1 279 ? -31.62516 -5.13900 36.39470 1.000 35.09976 304 SER B CA 1
ATOM 5129 C C . SER B 1 279 ? -31.40291 -4.23103 37.59999 1.000 37.19173 304 SER B C 1
ATOM 5130 O O . SER B 1 279 ? -32.31438 -4.08962 38.42291 1.000 37.39724 304 SER B O 1
ATOM 5133 N N . THR B 1 280 ? -30.23539 -3.60046 37.72042 1.000 35.41017 305 THR B N 1
ATOM 5134 C CA . THR B 1 280 ? -30.04375 -2.62001 38.78084 1.000 31.12716 305 THR B CA 1
ATOM 5135 C C . THR B 1 280 ? -30.53983 -1.23109 38.40183 1.000 32.06779 305 THR B C 1
ATOM 5136 O O . THR B 1 280 ? -30.43954 -0.31526 39.22166 1.000 34.02628 305 THR B O 1
ATOM 5140 N N . VAL B 1 281 ? -31.05696 -1.04756 37.19363 1.000 26.73814 306 VAL B N 1
ATOM 5141 C CA . VAL B 1 281 ? -31.46122 0.27011 36.71761 1.000 28.78035 306 VAL B CA 1
ATOM 5142 C C . VAL B 1 281 ? -32.95036 0.46581 36.97428 1.000 30.78092 306 VAL B C 1
ATOM 5143 O O . VAL B 1 281 ? -33.76120 -0.42598 36.69221 1.000 31.56178 306 VAL B O 1
ATOM 5147 N N . THR B 1 282 ? -33.31363 1.62181 37.52901 1.000 31.33532 307 THR B N 1
ATOM 5148 C CA . THR B 1 282 ? -34.71110 2.00395 37.66832 1.000 37.71362 307 THR B CA 1
ATOM 5149 C C . THR B 1 282 ? -35.02321 3.17181 36.73750 1.000 35.04141 307 THR B C 1
ATOM 5150 O O . THR B 1 282 ? -34.16683 4.01839 36.46031 1.000 29.58810 307 THR B O 1
ATOM 5154 N N . THR B 1 283 ? -36.25851 3.19229 36.23699 1.000 32.64098 308 THR B N 1
ATOM 5155 C CA . THR B 1 283 ? -36.75814 4.29950 35.43134 1.000 32.77187 308 THR B CA 1
ATOM 5156 C C . THR B 1 283 ? -37.48312 5.34467 36.27260 1.000 31.92591 308 THR B C 1
ATOM 5157 O O . THR B 1 283 ? -37.89969 6.37810 35.73563 1.000 32.86901 308 THR B O 1
ATOM 5161 N N . VAL B 1 284 ? -37.65790 5.08220 37.56964 1.000 28.70656 309 VAL B N 1
ATOM 5162 C CA . VAL B 1 284 ? -38.26791 6.03675 38.48645 1.000 36.36753 309 VAL B CA 1
ATOM 5163 C C . VAL B 1 284 ? -37.30548 7.19547 38.72191 1.000 31.32449 309 VAL B C 1
ATOM 5164 O O . VAL B 1 284 ? -36.08026 7.02780 38.71378 1.000 28.52582 309 VAL B O 1
ATOM 5168 N N . VAL B 1 285 ? -37.85191 8.38708 38.92224 1.000 26.70184 310 VAL B N 1
ATOM 5169 C CA . VAL B 1 285 ? -37.04982 9.52886 39.34183 1.000 25.77056 310 VAL B CA 1
ATOM 5170 C C . VAL B 1 285 ? -37.24235 9.64686 40.84513 1.000 23.89245 310 VAL B C 1
ATOM 5171 O O . VAL B 1 285 ? -38.31882 10.01989 41.32347 1.000 24.73627 310 VAL B O 1
ATOM 5175 N N . ARG B 1 286 ? -36.20889 9.27912 41.59668 1.000 21.82363 311 ARG B N 1
ATOM 5176 C CA . ARG B 1 286 ? -36.32616 9.25922 43.04565 1.000 23.18554 311 ARG B CA 1
ATOM 5177 C C . ARG B 1 286 ? -36.58830 10.66683 43.56403 1.000 27.44781 311 ARG B C 1
ATOM 5178 O O . ARG B 1 286 ? -35.96334 11.63647 43.13305 1.000 27.04899 311 ARG B O 1
ATOM 5186 N N . GLY B 1 287 ? -37.54002 10.77515 44.48174 1.000 27.07894 312 GLY B N 1
ATOM 5187 C CA . GLY B 1 287 ? -37.97994 12.06048 44.97864 1.000 29.63405 312 GLY B CA 1
ATOM 5188 C C . GLY B 1 287 ? -39.10508 12.67624 44.17815 1.000 32.12374 312 GLY B C 1
ATOM 5189 O O . GLY B 1 287 ? -39.69955 13.66281 44.63093 1.000 32.60067 312 GLY B O 1
ATOM 5190 N N . VAL B 1 288 ? -39.41931 12.11816 43.00616 1.000 25.46777 313 VAL B N 1
ATOM 5191 C CA . VAL B 1 288 ? -40.49330 12.59315 42.14234 1.000 25.27670 313 VAL B CA 1
ATOM 5192 C C . VAL B 1 288 ? -41.52556 11.50001 41.89958 1.000 27.82927 313 VAL B C 1
ATOM 5193 O O . VAL B 1 288 ? -42.73057 11.71079 42.08155 1.000 31.69131 313 VAL B O 1
ATOM 5197 N N . GLY B 1 289 ? -41.06718 10.31712 41.49060 1.000 30.80485 314 GLY B N 1
ATOM 5198 C CA . GLY B 1 289 ? -41.94045 9.19932 41.18801 1.000 34.78638 314 GLY B CA 1
ATOM 5199 C C . GLY B 1 289 ? -41.83979 8.79763 39.72679 1.000 28.78225 314 GLY B C 1
ATOM 5200 O O . GLY B 1 289 ? -40.79593 8.97481 39.08719 1.000 29.73226 314 GLY B O 1
ATOM 5201 N N . ASP B 1 290 ? -42.93410 8.25737 39.20339 1.000 34.53015 315 ASP B N 1
ATOM 5202 C CA . ASP B 1 290 ? -42.98961 7.88159 37.79991 1.000 30.21493 315 ASP B CA 1
ATOM 5203 C C . ASP B 1 290 ? -43.18046 9.13437 36.95695 1.000 30.89665 315 ASP B C 1
ATOM 5204 O O . ASP B 1 290 ? -43.97945 10.01339 37.29678 1.000 32.62452 315 ASP B O 1
ATOM 5209 N N . ILE B 1 291 ? -42.41779 9.23983 35.87552 1.000 30.64057 316 ILE B N 1
ATOM 5210 C CA . ILE B 1 291 ? -42.51687 10.39694 34.99866 1.000 32.55131 316 ILE B CA 1
ATOM 5211 C C . ILE B 1 291 ? -43.16951 9.97219 33.69095 1.000 30.41803 316 ILE B C 1
ATOM 5212 O O . ILE B 1 291 ? -43.20103 8.79055 33.33141 1.000 31.72916 316 ILE B O 1
ATOM 5217 N N . GLY B 1 292 ? -43.68154 10.96177 32.96056 1.000 31.46993 317 GLY B N 1
ATOM 5218 C CA . GLY B 1 292 ? -44.29533 10.72942 31.67132 1.000 33.25965 317 GLY B CA 1
ATOM 5219 C C . GLY B 1 292 ? -43.29397 10.84517 30.53909 1.000 36.78692 317 GLY B C 1
ATOM 5220 O O . GLY B 1 292 ? -42.08813 10.98972 30.74326 1.000 35.24110 317 GLY B O 1
ATOM 5221 N N . ASP B 1 293 ? -43.81459 10.78703 29.31707 1.000 36.08118 318 ASP B N 1
ATOM 5222 C CA . ASP B 1 293 ? -42.95451 10.93015 28.15333 1.000 39.49043 318 ASP B CA 1
ATOM 5223 C C . ASP B 1 293 ? -42.43023 12.36005 28.05928 1.000 34.43952 318 ASP B C 1
ATOM 5224 O O . ASP B 1 293 ? -42.98278 13.29226 28.65014 1.000 35.68753 318 ASP B O 1
ATOM 5229 N N . VAL B 1 294 ? -41.32382 12.51811 27.32852 1.000 35.49192 319 VAL B N 1
ATOM 5230 C CA . VAL B 1 294 ? -40.77835 13.84655 27.09536 1.000 35.18225 319 VAL B CA 1
ATOM 5231 C C . VAL B 1 294 ? -41.87094 14.74083 26.53631 1.000 39.08658 319 VAL B C 1
ATOM 5232 O O . VAL B 1 294 ? -42.70557 14.31268 25.73039 1.000 37.76427 319 VAL B O 1
ATOM 5236 N N . LYS B 1 295 ? -41.90058 15.97887 27.01706 1.000 34.50016 320 LYS B N 1
ATOM 5237 C CA . LYS B 1 295 ? -42.82907 16.99198 26.54072 1.000 38.96112 320 LYS B CA 1
ATOM 5238 C C . LYS B 1 295 ? -42.05577 17.89076 25.58651 1.000 38.65108 320 LYS B C 1
ATOM 5239 O O . LYS B 1 295 ? -41.20432 18.67366 26.01955 1.000 30.36269 320 LYS B O 1
ATOM 5245 N N . VAL B 1 296 ? -42.32746 17.76055 24.28592 1.000 33.62490 321 VAL B N 1
ATOM 5246 C CA . VAL B 1 296 ? -41.61486 18.58542 23.31988 1.000 40.46381 321 VAL B CA 1
ATOM 5247 C C . VAL B 1 296 ? -42.01782 20.04242 23.50506 1.000 36.93914 321 VAL B C 1
ATOM 5248 O O . VAL B 1 296 ? -43.12873 20.35825 23.95303 1.000 33.00330 321 VAL B O 1
ATOM 5252 N N . ILE B 1 297 ? -41.10160 20.94197 23.17612 1.000 32.45408 322 ILE B N 1
ATOM 5253 C CA . ILE B 1 297 ? -41.36014 22.37403 23.22069 1.000 23.17958 322 ILE B CA 1
ATOM 5254 C C . ILE B 1 297 ? -41.72669 22.79520 21.80070 1.000 36.48162 322 ILE B C 1
ATOM 5255 O O . ILE B 1 297 ? -40.86588 22.88898 20.91797 1.000 32.70306 322 ILE B O 1
ATOM 5260 N N . ASP B 1 298 ? -43.02279 22.99985 21.56753 1.000 32.20053 323 ASP B N 1
ATOM 5261 C CA . ASP B 1 298 ? -43.51919 23.48325 20.28595 1.000 32.42208 323 ASP B CA 1
ATOM 5262 C C . ASP B 1 298 ? -43.38762 25.00074 20.26247 1.000 34.51848 323 ASP B C 1
ATOM 5263 O O . ASP B 1 298 ? -44.00616 25.69281 21.08073 1.000 33.17724 323 ASP B O 1
ATOM 5268 N N . LEU B 1 299 ? -42.60325 25.52721 19.31946 1.000 27.91442 324 LEU B N 1
ATOM 5269 C CA . LEU B 1 299 ? -42.39365 26.97034 19.29938 1.000 36.27700 324 LEU B CA 1
ATOM 5270 C C . LEU B 1 299 ? -43.63655 27.76316 18.90716 1.000 36.51818 324 LEU B C 1
ATOM 5271 O O . LEU B 1 299 ? -43.61067 28.99437 18.99488 1.000 31.82621 324 LEU B O 1
ATOM 5276 N N . GLN B 1 300 ? -44.71772 27.10542 18.48950 1.000 37.71523 325 GLN B N 1
ATOM 5277 C CA . GLN B 1 300 ? -45.90666 27.81301 18.04157 1.000 45.00265 325 GLN B CA 1
ATOM 5278 C C . GLN B 1 300 ? -47.07422 27.75300 19.01463 1.000 37.49154 325 GLN B C 1
ATOM 5279 O O . GLN B 1 300 ? -48.08987 28.40965 18.76450 1.000 48.20078 325 GLN B O 1
ATOM 5285 N N . CYS B 1 301 ? -46.96715 27.00566 20.10719 1.000 39.97564 326 CYS B N 1
ATOM 5286 C CA . CYS B 1 301 ? -48.06301 26.88882 21.05925 1.000 45.67792 326 CYS B CA 1
ATOM 5287 C C . CYS B 1 301 ? -48.04316 28.07820 22.01430 1.000 44.85091 326 CYS B C 1
ATOM 5288 O O . CYS B 1 301 ? -47.07649 28.84392 22.04225 1.000 38.47092 326 CYS B O 1
ATOM 5291 N N . PRO B 1 302 ? -49.10010 28.26723 22.81459 1.000 48.30330 327 PRO B N 1
ATOM 5292 C CA . PRO B 1 302 ? -49.12208 29.42330 23.72177 1.000 45.04740 327 PRO B CA 1
ATOM 5293 C C . PRO B 1 302 ? -47.94620 29.40997 24.68784 1.000 43.51304 327 PRO B C 1
ATOM 5294 O O . PRO B 1 302 ? -47.50737 28.35498 25.15209 1.000 39.08778 327 PRO B O 1
ATOM 5298 N N . LEU B 1 303 ? -47.45094 30.61049 24.99973 1.000 37.46090 328 LEU B N 1
ATOM 5299 C CA . LEU B 1 303 ? -46.26145 30.72806 25.83630 1.000 40.72726 328 LEU B CA 1
ATOM 5300 C C . LEU B 1 303 ? -46.44164 30.09006 27.20216 1.000 37.18587 328 LEU B C 1
ATOM 5301 O O . LEU B 1 303 ? -45.49800 29.50822 27.75074 1.000 34.00605 328 LEU B O 1
ATOM 5306 N N . ASN B 1 304 ? -47.63619 30.20370 27.78204 1.000 32.45204 329 ASN B N 1
ATOM 5307 C CA . ASN B 1 304 ? -47.71953 29.76037 29.16189 1.000 36.99468 329 ASN B CA 1
ATOM 5308 C C . ASN B 1 304 ? -47.68195 28.25116 29.32728 1.000 36.42156 329 ASN B C 1
ATOM 5309 O O . ASN B 1 304 ? -47.66435 27.79076 30.47511 1.000 36.05086 329 ASN B O 1
ATOM 5314 N N . SER B 1 305 ? -47.72652 27.45175 28.25434 1.000 31.70134 330 SER B N 1
ATOM 5315 C CA . SER B 1 305 ? -47.39568 26.06535 28.53790 1.000 37.73291 330 SER B CA 1
ATOM 5316 C C . SER B 1 305 ? -45.92216 25.81740 28.84651 1.000 38.69482 330 SER B C 1
ATOM 5317 O O . SER B 1 305 ? -45.60055 24.71982 29.31756 1.000 37.99336 330 SER B O 1
ATOM 5320 N N . LEU B 1 306 ? -45.00848 26.76038 28.58455 1.000 33.39435 331 LEU B N 1
ATOM 5321 C CA . LEU B 1 306 ? -43.65501 26.63164 29.11700 1.000 32.00766 331 LEU B CA 1
ATOM 5322 C C . LEU B 1 306 ? -43.24487 27.70038 30.11908 1.000 34.74833 331 LEU B C 1
ATOM 5323 O O . LEU B 1 306 ? -42.76691 27.37951 31.21768 1.000 28.98940 331 LEU B O 1
ATOM 5328 N N . ILE B 1 307 ? -43.42840 28.97513 29.75357 1.000 27.54579 332 ILE B N 1
ATOM 5329 C CA . ILE B 1 307 ? -42.90887 30.09140 30.54187 1.000 27.76793 332 ILE B CA 1
ATOM 5330 C C . ILE B 1 307 ? -43.69546 30.23214 31.83415 1.000 27.58366 332 ILE B C 1
ATOM 5331 O O . ILE B 1 307 ? -44.92761 30.34111 31.82098 1.000 29.88759 332 ILE B O 1
ATOM 5336 N N . GLY B 1 308 ? -42.99174 30.25612 32.95623 1.000 29.37768 333 GLY B N 1
ATOM 5337 C CA . GLY B 1 308 ? -43.66376 30.39440 34.22460 1.000 29.70427 333 GLY B CA 1
ATOM 5338 C C . GLY B 1 308 ? -44.07195 29.08027 34.83901 1.000 29.61738 333 GLY B C 1
ATOM 5339 O O . GLY B 1 308 ? -44.66569 29.08190 35.92263 1.000 28.70376 333 GLY B O 1
ATOM 5340 N N . ARG B 1 309 ? -43.80251 27.96346 34.16819 1.000 27.11207 334 ARG B N 1
ATOM 5341 C CA . ARG B 1 309 ? -44.15426 26.65943 34.70117 1.000 31.12824 334 ARG B CA 1
ATOM 5342 C C . ARG B 1 309 ? -43.19468 26.27255 35.81712 1.000 26.49527 334 ARG B C 1
ATOM 5343 O O . ARG B 1 309 ? -41.99279 26.55639 35.74998 1.000 25.83125 334 ARG B O 1
ATOM 5351 N N . GLN B 1 310 ? -43.72812 25.61342 36.84329 1.000 24.26493 335 GLN B N 1
ATOM 5352 C CA . GLN B 1 310 ? -42.88597 25.07261 37.89689 1.000 23.86674 335 GLN B CA 1
ATOM 5353 C C . GLN B 1 310 ? -42.17524 23.82626 37.38674 1.000 24.56333 335 GLN B C 1
ATOM 5354 O O . GLN B 1 310 ? -42.77367 22.98064 36.71564 1.000 22.73536 335 GLN B O 1
ATOM 5360 N N . VAL B 1 311 ? -40.88844 23.71458 37.70507 1.000 23.26840 336 VAL B N 1
ATOM 5361 C CA . VAL B 1 311 ? -40.10759 22.53918 37.35036 1.000 20.29866 336 VAL B CA 1
ATOM 5362 C C . VAL B 1 311 ? -39.43779 22.00316 38.60614 1.000 22.49573 336 VAL B C 1
ATOM 5363 O O . VAL B 1 311 ? -39.32670 22.69037 39.62327 1.000 25.38939 336 VAL B O 1
ATOM 5367 N N . CYS B 1 312 ? -38.95140 20.76566 38.50255 1.000 19.61605 337 CYS B N 1
ATOM 5368 C CA . CYS B 1 312 ? -38.11745 20.16346 39.53046 1.000 21.43156 337 CYS B CA 1
ATOM 5369 C C . CYS B 1 312 ? -36.96492 19.43117 38.85003 1.000 19.72871 337 CYS B C 1
ATOM 5370 O O . CYS B 1 312 ? -36.99951 19.14745 37.64893 1.000 22.98946 337 CYS B O 1
ATOM 5373 N N . LYS B 1 313 ? -35.93375 19.13118 39.63512 1.000 18.09023 338 LYS B N 1
ATOM 5374 C CA . LYS B 1 313 ? -34.79519 18.35973 39.15979 1.000 22.88096 338 LYS B CA 1
ATOM 5375 C C . LYS B 1 313 ? -34.20611 17.59946 40.33925 1.000 26.13037 338 LYS B C 1
ATOM 5376 O O . LYS B 1 313 ? -34.23641 18.07454 41.47967 1.000 21.74315 338 LYS B O 1
ATOM 5382 N N . VAL B 1 314 ? -33.71474 16.39560 40.06392 1.000 22.40580 339 VAL B N 1
ATOM 5383 C CA . VAL B 1 314 ? -33.02199 15.58585 41.06129 1.000 24.05963 339 VAL B CA 1
ATOM 5384 C C . VAL B 1 314 ? -31.57355 15.43572 40.60511 1.000 24.85199 339 VAL B C 1
ATOM 5385 O O . VAL B 1 314 ? -31.29881 14.75989 39.60442 1.000 21.44790 339 VAL B O 1
ATOM 5389 N N . GLY B 1 315 ? -30.64252 16.02809 41.35411 1.000 20.35791 340 GLY B N 1
ATOM 5390 C CA . GLY B 1 315 ? -29.23776 15.98894 41.00750 1.000 20.93784 340 GLY B CA 1
ATOM 5391 C C . GLY B 1 315 ? -28.36894 15.44538 42.12191 1.000 20.12724 340 GLY B C 1
ATOM 5392 O O . GLY B 1 315 ? -28.77362 15.47444 43.28643 1.000 23.88878 340 GLY B O 1
ATOM 5393 N N . ARG B 1 316 ? -27.16623 14.96589 41.79745 1.000 20.25538 341 ARG B N 1
ATOM 5394 C CA . ARG B 1 316 ? -26.32442 14.34840 42.81801 1.000 24.63073 341 ARG B CA 1
ATOM 5395 C C . ARG B 1 316 ? -25.77629 15.37453 43.80354 1.000 26.85978 341 ARG B C 1
ATOM 5396 O O . ARG B 1 316 ? -25.29550 14.98124 44.86994 1.000 29.67129 341 ARG B O 1
ATOM 5404 N N . SER B 1 317 ? -25.76775 16.66471 43.44839 1.000 20.91516 342 SER B N 1
ATOM 5405 C CA . SER B 1 317 ? -25.19325 17.68388 44.31873 1.000 29.93782 342 SER B CA 1
ATOM 5406 C C . SER B 1 317 ? -26.22531 18.36630 45.21113 1.000 33.29176 342 SER B C 1
ATOM 5407 O O . SER B 1 317 ? -25.98673 18.53061 46.40947 1.000 27.11902 342 SER B O 1
ATOM 5410 N N . SER B 1 318 ? -27.35991 18.78747 44.65860 1.000 25.58283 343 SER B N 1
ATOM 5411 C CA . SER B 1 318 ? -28.35869 19.47632 45.46165 1.000 25.01926 343 SER B CA 1
ATOM 5412 C C . SER B 1 318 ? -29.62024 18.65475 45.66797 1.000 28.06773 343 SER B C 1
ATOM 5413 O O . SER B 1 318 ? -30.59567 19.17064 46.21534 1.000 25.96793 343 SER B O 1
ATOM 5416 N N . GLY B 1 319 ? -29.61702 17.38403 45.27872 1.000 22.08794 344 GLY B N 1
ATOM 5417 C CA . GLY B 1 319 ? -30.78789 16.56410 45.50801 1.000 23.93438 344 GLY B CA 1
ATOM 5418 C C . GLY B 1 319 ? -31.97392 17.06656 44.70981 1.000 24.55702 344 GLY B C 1
ATOM 5419 O O . GLY B 1 319 ? -31.86137 17.46138 43.54301 1.000 23.45855 344 GLY B O 1
ATOM 5420 N N . HIS B 1 320 ? -33.13044 17.08889 45.36921 1.000 21.08099 345 HIS B N 1
ATOM 5421 C CA . HIS B 1 320 ? -34.37993 17.52364 44.75971 1.000 22.55204 345 HIS B CA 1
ATOM 5422 C C . HIS B 1 320 ? -34.58641 19.00849 45.03090 1.000 22.85881 345 HIS B C 1
ATOM 5423 O O . HIS B 1 320 ? -34.60891 19.43729 46.19325 1.000 22.20776 345 HIS B O 1
ATOM 5430 N N . THR B 1 321 ? -34.73819 19.78946 43.95922 1.000 21.74414 346 THR B N 1
ATOM 5431 C CA . THR B 1 321 ? -35.06658 21.19950 44.07682 1.000 27.70265 346 THR B CA 1
ATOM 5432 C C . THR B 1 321 ? -36.22949 21.50717 43.14767 1.000 28.42096 346 THR B C 1
ATOM 5433 O O . THR B 1 321 ? -36.55705 20.73235 42.24720 1.000 24.40205 346 THR B O 1
ATOM 5437 N N . THR B 1 322 ? -36.81923 22.68444 43.33990 1.000 24.62329 347 THR B N 1
ATOM 5438 C CA . THR B 1 322 ? -37.88405 23.15788 42.47439 1.000 21.50371 347 THR B CA 1
ATOM 5439 C C . THR B 1 322 ? -37.52473 24.54606 41.96730 1.000 27.14617 347 THR B C 1
ATOM 5440 O O . THR B 1 322 ? -36.78612 25.29315 42.61793 1.000 24.15117 347 THR B O 1
ATOM 5444 N N . GLY B 1 323 ? -38.08622 24.89713 40.81384 1.000 22.47838 348 GLY B N 1
ATOM 5445 C CA . GLY B 1 323 ? -37.76648 26.15997 40.17835 1.000 24.07333 348 GLY B CA 1
ATOM 5446 C C . GLY B 1 323 ? -38.85267 26.56667 39.20515 1.000 28.46929 348 GLY B C 1
ATOM 5447 O O . GLY B 1 323 ? -39.86202 25.87834 39.03647 1.000 24.75845 348 GLY B O 1
ATOM 5448 N N . THR B 1 324 ? -38.62694 27.70926 38.56107 1.000 22.53824 349 THR B N 1
ATOM 5449 C CA . THR B 1 324 ? -39.54192 28.28520 37.58318 1.000 22.09797 349 THR B CA 1
ATOM 5450 C C . THR B 1 324 ? -38.81301 28.48288 36.25856 1.000 27.17744 349 THR B C 1
ATOM 5451 O O . THR B 1 324 ? -37.69139 29.00584 36.23779 1.000 23.49679 349 THR B O 1
ATOM 5455 N N . VAL B 1 325 ? -39.44159 28.06728 35.16002 1.000 22.92848 350 VAL B N 1
ATOM 5456 C CA . VAL B 1 325 ? -38.90836 28.39277 33.84187 1.000 21.58579 350 VAL B CA 1
ATOM 5457 C C . VAL B 1 325 ? -39.12141 29.88205 33.62180 1.000 25.99096 350 VAL B C 1
ATOM 5458 O O . VAL B 1 325 ? -40.26077 30.35350 33.53812 1.000 24.39583 350 VAL B O 1
ATOM 5462 N N . MET B 1 326 ? -38.02715 30.62943 33.52277 1.000 23.09871 351 MET B N 1
ATOM 5463 C CA . MET B 1 326 ? -38.12258 32.07485 33.41510 1.000 24.82261 351 MET B CA 1
ATOM 5464 C C . MET B 1 326 ? -38.04502 32.57840 31.98669 1.000 28.95178 351 MET B C 1
ATOM 5465 O O . MET B 1 326 ? -38.53797 33.67982 31.71431 1.000 24.50297 351 MET B O 1
ATOM 5470 N N . ALA B 1 327 ? -37.49365 31.79252 31.06663 1.000 22.71858 352 ALA B N 1
ATOM 5471 C CA . ALA B 1 327 ? -37.26170 32.28501 29.71676 1.000 21.80263 352 ALA B CA 1
ATOM 5472 C C . ALA B 1 327 ? -36.78966 31.13876 28.83404 1.000 21.75816 352 ALA B C 1
ATOM 5473 O O . ALA B 1 327 ? -36.44276 30.05648 29.31603 1.000 22.14627 352 ALA B O 1
ATOM 5475 N N . TYR B 1 328 ? -36.76297 31.40465 27.52756 1.000 24.03733 353 TYR B N 1
ATOM 5476 C CA . TYR B 1 328 ? -36.36470 30.43435 26.51941 1.000 24.21378 353 TYR B CA 1
ATOM 5477 C C . TYR B 1 328 ? -35.42349 31.11981 25.53690 1.000 23.51502 353 TYR B C 1
ATOM 5478 O O . TYR B 1 328 ? -35.47155 32.34240 25.35897 1.000 22.27081 353 TYR B O 1
ATOM 5487 N N . ALA B 1 329 ? -34.55153 30.32032 24.91942 1.000 24.77884 354 ALA B N 1
ATOM 5488 C CA . ALA B 1 329 ? -33.64312 30.77252 23.85430 1.000 23.44854 354 ALA B CA 1
ATOM 5489 C C . ALA B 1 329 ? -32.78459 31.96073 24.29058 1.000 20.28880 354 ALA B C 1
ATOM 5490 O O . ALA B 1 329 ? -32.78821 33.03425 23.68977 1.000 22.18394 354 ALA B O 1
ATOM 5492 N N . LEU B 1 330 ? -32.05053 31.74384 25.37331 1.000 20.17506 355 LEU B N 1
ATOM 5493 C CA . LEU B 1 330 ? -31.11999 32.74026 25.88442 1.000 20.71953 355 LEU B CA 1
ATOM 5494 C C . LEU B 1 330 ? -29.94218 32.90556 24.92744 1.000 28.37769 355 LEU B C 1
ATOM 5495 O O . LEU B 1 330 ? -29.29473 31.92200 24.55417 1.000 27.16159 355 LEU B O 1
ATOM 5500 N N . GLU B 1 331 ? -29.64223 34.15320 24.55292 1.000 24.21533 356 GLU B N 1
ATOM 5501 C CA . GLU B 1 331 ? -28.60299 34.45459 23.57451 1.000 30.81459 356 GLU B CA 1
ATOM 5502 C C . GLU B 1 331 ? -27.41285 35.14203 24.23242 1.000 38.83035 356 GLU B C 1
ATOM 5503 O O . GLU B 1 331 ? -27.57865 35.96148 25.14311 1.000 35.86887 356 GLU B O 1
ATOM 5509 N N . TYR B 1 332 ? -26.21612 34.83114 23.72599 1.000 41.36358 357 TYR B N 1
ATOM 5510 C CA . TYR B 1 332 ? -24.96076 35.33572 24.26781 1.000 50.21658 357 TYR B CA 1
ATOM 5511 C C . TYR B 1 332 ? -23.96004 35.51652 23.13416 1.000 51.29167 357 TYR B C 1
ATOM 5512 O O . TYR B 1 332 ? -23.72593 34.58428 22.36046 1.000 41.41875 357 TYR B O 1
ATOM 5521 N N . ASN B 1 333 ? -23.38634 36.71566 23.03975 1.000 56.74339 358 ASN B N 1
ATOM 5522 C CA . ASN B 1 333 ? -22.38699 37.06610 22.03504 1.000 56.46336 358 ASN B CA 1
ATOM 5523 C C . ASN B 1 333 ? -21.05200 37.36201 22.71294 1.000 53.55592 358 ASN B C 1
ATOM 5524 O O . ASN B 1 333 ? -20.93160 38.34150 23.45706 1.000 72.65179 358 ASN B O 1
ATOM 5529 N N . ASP B 1 334 ? -20.04662 36.54986 22.39839 1.000 62.27957 359 ASP B N 1
ATOM 5530 C CA . ASP B 1 334 ? -18.75189 36.44367 23.08042 1.000 74.69556 359 ASP B CA 1
ATOM 5531 C C . ASP B 1 334 ? -17.71621 36.30504 21.97446 1.000 75.51746 359 ASP B C 1
ATOM 5532 O O . ASP B 1 334 ? -18.06756 36.38522 20.79948 1.000 70.00070 359 ASP B O 1
ATOM 5537 N N . GLU B 1 335 ? -16.45795 35.99831 22.30368 1.000 81.92006 360 GLU B N 1
ATOM 5538 C CA . GLU B 1 335 ? -15.25897 36.69023 21.83300 1.000 74.53794 360 GLU B CA 1
ATOM 5539 C C . GLU B 1 335 ? -15.29442 37.02821 20.34790 1.000 79.85978 360 GLU B C 1
ATOM 5540 O O . GLU B 1 335 ? -15.12545 38.19216 19.96730 1.000 86.42044 360 GLU B O 1
ATOM 5546 N N . LYS B 1 336 ? -15.47415 36.04092 19.49880 1.000 78.94063 361 LYS B N 1
ATOM 5547 C CA . LY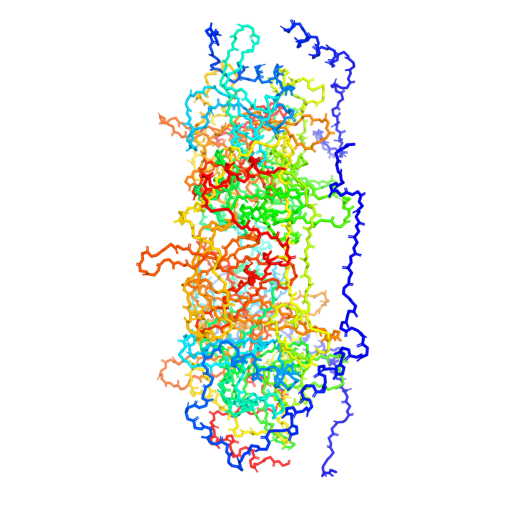S B 1 336 ? -15.49709 36.24416 18.05924 1.000 79.68439 361 LYS B CA 1
ATOM 5548 C C . LYS B 1 336 ? -16.94434 36.50315 17.64981 1.000 79.34659 361 LYS B C 1
ATOM 5549 O O . LYS B 1 336 ? -17.79980 36.78709 18.48469 1.000 82.64668 361 LYS B O 1
ATOM 5555 N N . GLY B 1 337 ? -17.23864 36.53238 16.36548 1.000 82.63731 362 GLY B N 1
ATOM 5556 C CA . GLY B 1 337 ? -18.56381 36.97515 15.99447 1.000 65.74305 362 GLY B CA 1
ATOM 5557 C C . GLY B 1 337 ? -19.45109 35.75045 15.99110 1.000 50.48928 362 GLY B C 1
ATOM 5558 O O . GLY B 1 337 ? -20.08758 35.39652 14.99351 1.000 61.05699 362 GLY B O 1
ATOM 5559 N N . ILE B 1 338 ? -19.43829 35.07651 17.14290 1.000 58.10955 363 ILE B N 1
ATOM 5560 C CA . ILE B 1 338 ? -20.11794 33.80891 17.37542 1.000 46.78744 363 ILE B CA 1
ATOM 5561 C C . ILE B 1 338 ? -21.24108 34.02592 18.37597 1.000 51.96737 363 ILE B C 1
ATOM 5562 O O . ILE B 1 338 ? -21.00115 34.40789 19.52945 1.000 47.99696 363 ILE B O 1
ATOM 5567 N N . CYS B 1 339 ? -22.46059 33.75309 17.93270 1.000 35.10639 364 CYS B N 1
ATOM 5568 C CA . CYS B 1 339 ? -23.65586 33.84322 18.75549 1.000 33.45795 364 CYS B CA 1
ATOM 5569 C C . CYS B 1 339 ? -23.99152 32.45169 19.28680 1.000 37.47696 364 CYS B C 1
ATOM 5570 O O . CYS B 1 339 ? -23.92065 31.46516 18.54121 1.000 34.41833 364 CYS B O 1
ATOM 5573 N N . PHE B 1 340 ? -24.27627 32.36304 20.59197 1.000 29.24545 365 PHE B N 1
ATOM 5574 C CA . PHE B 1 340 ? -24.55237 31.09737 21.26650 1.000 28.61510 365 PHE B CA 1
ATOM 5575 C C . PHE B 1 340 ? -25.91912 31.14673 21.93119 1.000 28.29402 365 PHE B C 1
ATOM 5576 O O . PHE B 1 340 ? -26.24044 32.11767 22.62762 1.000 28.16240 365 PHE B O 1
ATOM 5584 N N . PHE B 1 341 ? -26.70042 30.08044 21.76662 1.000 22.31738 366 PHE B N 1
ATOM 5585 C CA . PHE B 1 341 ? -28.01056 29.97173 22.39433 1.000 25.25774 366 PHE B CA 1
ATOM 5586 C C . PHE B 1 341 ? -28.04863 28.83801 23.41164 1.000 27.82078 366 PHE B C 1
ATOM 5587 O O . PHE B 1 341 ? -27.44880 27.77530 23.20792 1.000 25.26203 366 PHE B O 1
ATOM 5595 N N . THR B 1 342 ? -28.76917 29.07327 24.50603 1.000 22.51523 367 THR B N 1
ATOM 5596 C CA . THR B 1 342 ? -29.12604 28.04239 25.46539 1.000 23.12272 367 THR B CA 1
ATOM 5597 C C . THR B 1 342 ? -30.64685 28.02528 25.58260 1.000 24.63110 367 THR B C 1
ATOM 5598 O O . THR B 1 342 ? -31.28937 29.07987 25.55019 1.000 22.48053 367 THR B O 1
ATOM 5602 N N . ASP B 1 343 ? -31.22827 26.82814 25.69351 1.000 24.35785 368 ASP B N 1
ATOM 5603 C CA . ASP B 1 343 ? -32.67009 26.68305 25.49175 1.000 21.17952 368 ASP B CA 1
ATOM 5604 C C . ASP B 1 343 ? -33.48860 27.20610 26.67169 1.000 22.89404 368 ASP B C 1
ATOM 5605 O O . ASP B 1 343 ? -34.39387 28.02341 26.48137 1.000 23.40531 368 ASP B O 1
ATOM 5610 N N . ILE B 1 344 ? -33.20111 26.75006 27.89307 1.000 23.29383 369 ILE B N 1
ATOM 5611 C CA . ILE B 1 344 ? -34.10187 26.93611 29.02861 1.000 22.66493 369 ILE B CA 1
ATOM 5612 C C . ILE B 1 344 ? -33.37159 27.66355 30.14969 1.000 23.22467 369 ILE B C 1
ATOM 5613 O O . ILE B 1 344 ? -32.24900 27.29314 30.51500 1.000 24.09254 369 ILE B O 1
ATOM 5618 N N . LEU B 1 345 ? -34.02308 28.68072 30.70535 1.000 22.22257 370 LEU B N 1
ATOM 5619 C CA . LEU B 1 345 ? -33.51909 29.45266 31.83584 1.000 24.49142 370 LEU B CA 1
ATOM 5620 C C . LEU B 1 345 ? -34.41052 29.19477 33.05104 1.000 29.49132 370 LEU B C 1
ATOM 5621 O O . LEU B 1 345 ? -35.60633 29.51145 33.02355 1.000 23.99044 370 LEU B O 1
ATOM 5626 N N . VAL B 1 346 ? -33.83164 28.64943 34.12299 1.000 22.43703 371 VAL B N 1
ATOM 5627 C CA . VAL B 1 346 ? -34.57971 28.29784 35.32694 1.000 22.71948 371 VAL B CA 1
ATOM 5628 C C . VAL B 1 346 ? -34.00823 29.05366 36.52045 1.000 30.16969 371 VAL B C 1
ATOM 5629 O O . VAL B 1 346 ? -32.78538 29.18038 36.66328 1.000 22.13387 371 VAL B O 1
ATOM 5633 N N . VAL B 1 347 ? -34.89660 29.55129 37.38730 1.000 21.41410 372 VAL B N 1
ATOM 5634 C CA . VAL B 1 347 ? -34.50542 30.13965 38.66492 1.000 23.23982 372 VAL B CA 1
ATOM 5635 C C . VAL B 1 347 ? -35.14788 29.32837 39.78182 1.000 29.81104 372 VAL B C 1
ATOM 5636 O O . VAL B 1 347 ? -36.32970 28.97651 39.70037 1.000 23.16410 372 VAL B O 1
ATOM 5640 N N . GLY B 1 348 ? -34.37852 29.05086 40.83095 1.000 25.91702 373 GLY B N 1
ATOM 5641 C CA . GLY B 1 348 ? -34.90472 28.28106 41.94179 1.000 27.16807 373 GLY B CA 1
ATOM 5642 C C . GLY B 1 348 ? -35.98652 29.02570 42.70440 1.000 28.67443 373 GLY B C 1
ATOM 5643 O O . GLY B 1 348 ? -35.99430 30.25536 42.79737 1.000 28.67410 373 GLY B O 1
ATOM 5644 N N . GLU B 1 349 ? -36.92347 28.26134 43.25872 1.000 32.08958 374 GLU B N 1
ATOM 5645 C CA . GLU B 1 349 ? -38.02659 28.86007 43.99389 1.000 34.10990 374 GLU B CA 1
ATOM 5646 C C . GLU B 1 349 ? -37.59153 29.26943 45.40102 1.000 38.88541 374 GLU B C 1
ATOM 5647 O O . GLU B 1 349 ? -36.61342 28.75528 45.95852 1.000 35.99346 374 GLU B O 1
ATOM 5653 N N . ASN B 1 350 ? -38.33582 30.22524 45.96571 1.000 41.91047 375 ASN B N 1
ATOM 5654 C CA . ASN B 1 350 ? -38.15844 30.65300 47.35611 1.000 47.23609 375 ASN B CA 1
ATOM 5655 C C . ASN B 1 350 ? -36.70966 31.03822 47.65916 1.000 48.41208 375 ASN B C 1
ATOM 5656 O O . ASN B 1 350 ? -36.18329 30.77677 48.74526 1.000 50.81682 375 ASN B O 1
ATOM 5661 N N . ARG B 1 351 ? -36.06499 31.66267 46.67154 1.000 42.90346 376 ARG B N 1
ATOM 5662 C CA . ARG B 1 351 ? -34.68757 32.15257 46.76382 1.000 43.39120 376 ARG B CA 1
ATOM 5663 C C . ARG B 1 351 ? -33.68655 31.05725 47.11881 1.000 41.55730 376 ARG B C 1
ATOM 5664 O O . ARG B 1 351 ? -32.61945 31.33730 47.66848 1.000 43.98649 376 ARG B O 1
ATOM 5672 N N . GLN B 1 352 ? -33.99978 29.81637 46.77291 1.000 37.30246 377 GLN B N 1
ATOM 5673 C CA . GLN B 1 352 ? -33.07565 28.69926 46.89861 1.000 36.29757 377 GLN B CA 1
ATOM 5674 C C . GLN B 1 352 ? -32.48487 28.40422 45.52610 1.000 34.65781 377 GLN B C 1
ATOM 5675 O O . GLN B 1 352 ? -33.17707 28.52527 44.50947 1.000 35.77558 377 GLN B O 1
ATOM 5681 N N . THR B 1 353 ? -31.20131 28.03936 45.49010 1.000 32.86666 378 THR B N 1
ATOM 5682 C CA . THR B 1 353 ? -30.58219 27.73657 44.20557 1.000 34.88731 378 THR B CA 1
ATOM 5683 C C . THR B 1 353 ? -31.19295 26.47740 43.60746 1.000 29.59400 378 THR B C 1
ATOM 5684 O O . THR B 1 353 ? -31.45648 25.49309 44.30439 1.000 28.56111 378 THR B O 1
ATOM 5688 N N . PHE B 1 354 ? -31.45745 26.53332 42.30277 1.000 26.49136 379 PHE B N 1
ATOM 5689 C CA . PHE B 1 354 ? -32.03337 25.37834 41.62797 1.000 26.77204 379 PHE B CA 1
ATOM 5690 C C . PHE B 1 354 ? -31.01206 24.26486 41.45584 1.000 23.96291 379 PHE B C 1
ATOM 5691 O O . PHE B 1 354 ? -31.38393 23.08518 41.44695 1.000 22.78783 379 PHE B O 1
ATOM 5699 N N . ASP B 1 355 ? -29.72651 24.60047 41.34607 1.000 24.45676 380 ASP B N 1
ATOM 5700 C CA . ASP B 1 355 ? -28.73496 23.55124 41.18578 1.000 24.77610 380 ASP B CA 1
ATOM 5701 C C . ASP B 1 355 ? -27.38785 24.01296 41.72753 1.000 25.79212 380 ASP B C 1
ATOM 5702 O O . ASP B 1 355 ? -27.20349 25.16820 42.12404 1.000 27.99240 380 ASP B O 1
ATOM 5707 N N . LEU B 1 356 ? -26.45258 23.06878 41.75917 1.000 25.01467 381 LEU B N 1
ATOM 5708 C CA . LEU B 1 356 ? -25.06968 23.31270 42.11976 1.000 27.83059 381 LEU B CA 1
ATOM 5709 C C . LEU B 1 356 ? -24.17590 22.63348 41.09336 1.000 32.34713 381 LEU B C 1
ATOM 5710 O O . LEU B 1 356 ? -24.63409 21.85244 40.25121 1.000 26.64848 381 LEU B O 1
ATOM 5715 N N . GLU B 1 357 ? -22.88632 22.96031 41.15727 1.000 33.49744 382 GLU B N 1
ATOM 5716 C CA . GLU B 1 357 ? -21.91040 22.23056 40.36460 1.000 39.23879 382 GLU B CA 1
ATOM 5717 C C . GLU B 1 357 ? -21.96325 20.75770 40.75086 1.000 34.08403 382 GLU B C 1
ATOM 5718 O O . GLU B 1 357 ? -21.84401 20.40095 41.92593 1.000 37.11811 382 GLU B O 1
ATOM 5724 N N . GLY B 1 358 ? -22.12442 19.90371 39.74742 1.000 25.79580 383 GLY B N 1
ATOM 5725 C CA . GLY B 1 358 ? -22.32019 18.48617 39.93577 1.000 24.58899 383 GLY B CA 1
ATOM 5726 C C . GLY B 1 358 ? -23.69689 18.02522 39.52151 1.000 24.91188 383 GLY B C 1
ATOM 5727 O O . GLY B 1 358 ? -23.88387 16.82895 39.25161 1.000 26.97722 383 GLY B O 1
ATOM 5728 N N . ASP B 1 359 ? -24.66530 18.94793 39.46137 1.000 22.19101 384 ASP B N 1
ATOM 5729 C CA . ASP B 1 359 ? -26.01862 18.64287 39.01836 1.000 21.49416 384 ASP B CA 1
ATOM 5730 C C . ASP B 1 359 ? -26.14253 18.60513 37.50628 1.000 24.12411 384 ASP B C 1
ATOM 5731 O O . ASP B 1 359 ? -27.21975 18.28831 36.99972 1.000 20.05654 384 ASP B O 1
ATOM 5736 N N . SER B 1 360 ? -25.08191 18.94286 36.78055 1.000 20.66290 385 SER B N 1
ATOM 5737 C CA . SER B 1 360 ? -25.12923 18.93627 35.32588 1.000 19.27399 385 SER B CA 1
ATOM 5738 C C . SER B 1 360 ? -25.57841 17.56554 34.83903 1.000 20.04939 385 SER B C 1
ATOM 5739 O O . SER B 1 360 ? -25.11685 16.53347 35.33215 1.000 23.44658 385 SER B O 1
ATOM 5742 N N . GLY B 1 361 ? -26.52643 17.55589 33.90626 1.000 18.96789 386 GLY B N 1
ATOM 5743 C CA . GLY B 1 361 ? -27.11179 16.32276 33.42253 1.000 21.96889 386 GLY B CA 1
ATOM 5744 C C . GLY B 1 361 ? -28.44802 15.97824 34.05285 1.000 20.81858 386 GLY B C 1
ATOM 5745 O O . GLY B 1 361 ? -29.13911 15.09234 33.54718 1.000 20.63312 386 GLY B O 1
ATOM 5746 N N . SER B 1 362 ? -28.82620 16.65038 35.13635 1.000 16.51408 387 SER B N 1
ATOM 5747 C CA . SER B 1 362 ? -30.09502 16.37179 35.79285 1.000 18.47185 387 SER B CA 1
ATOM 5748 C C . SER B 1 362 ? -31.24883 16.67701 34.85502 1.000 20.91176 387 SER B C 1
ATOM 5749 O O . SER B 1 362 ? -31.19484 17.60444 34.04359 1.000 19.92306 387 SER B O 1
ATOM 5752 N N . LEU B 1 363 ? -32.29306 15.87464 34.96717 1.000 19.40143 388 LEU B N 1
ATOM 5753 C CA . LEU B 1 363 ? -33.49775 16.04900 34.17503 1.000 21.31260 388 LEU B CA 1
ATOM 5754 C C . LEU B 1 363 ? -34.32275 17.20159 34.74423 1.000 25.01698 388 LEU B C 1
ATOM 5755 O O . LEU B 1 363 ? -34.50313 17.30105 35.96546 1.000 25.82775 388 LEU B O 1
ATOM 5760 N N . ILE B 1 364 ? -34.78136 18.09168 33.86256 1.000 22.74091 389 ILE B N 1
ATOM 5761 C CA . ILE B 1 364 ? -35.63882 19.21685 34.23156 1.000 24.14847 389 ILE B CA 1
ATOM 5762 C C . ILE B 1 364 ? -37.06909 18.80619 33.90857 1.000 22.43688 389 ILE B C 1
ATOM 5763 O O . ILE B 1 364 ? -37.41897 18.59803 32.74211 1.000 25.88760 389 ILE B O 1
ATOM 5768 N N . ILE B 1 365 ? -37.89449 18.68631 34.94643 1.000 20.53697 390 ILE B N 1
ATOM 5769 C CA . ILE B 1 365 ? -39.19170 18.03084 34.86425 1.000 21.86654 390 ILE B CA 1
ATOM 5770 C C . ILE B 1 365 ? -40.28958 19.00763 35.25810 1.000 22.95869 390 ILE B C 1
ATOM 5771 O O . ILE B 1 365 ? -40.20254 19.65260 36.30988 1.000 24.05547 390 ILE B O 1
ATOM 5776 N N . LEU B 1 366 ? -41.33012 19.09260 34.43363 1.000 22.76277 391 LEU B N 1
ATOM 5777 C CA . LEU B 1 366 ? -42.50729 19.86470 34.80616 1.000 23.89475 391 LEU B CA 1
ATOM 5778 C C . LEU B 1 366 ? -43.22977 19.16298 35.94708 1.000 27.90542 391 LEU B C 1
ATOM 5779 O O . LEU B 1 366 ? -43.55861 17.97635 35.85059 1.000 27.47988 391 LEU B O 1
ATOM 5784 N N . THR B 1 367 ? -43.48832 19.89028 37.03026 1.000 25.56621 392 THR B N 1
ATOM 5785 C CA . THR B 1 367 ? -44.28820 19.29526 38.08740 1.000 27.79386 392 THR B CA 1
ATOM 5786 C C . THR B 1 367 ? -45.72379 19.12118 37.60435 1.000 30.15660 392 THR B C 1
ATOM 5787 O O . THR B 1 367 ? -46.17130 19.77395 36.66040 1.000 31.49762 392 THR B O 1
ATOM 5791 N N . SER B 1 368 ? -46.44849 18.22372 38.26301 1.000 32.48775 393 SER B N 1
ATOM 5792 C CA . SER B 1 368 ? -47.81015 17.92979 37.84161 1.000 35.31567 393 SER B CA 1
ATOM 5793 C C . SER B 1 368 ? -48.73210 19.11426 38.10749 1.000 39.14261 393 SER B C 1
ATOM 5794 O O . SER B 1 368 ? -48.70101 19.72187 39.18249 1.000 37.94503 393 SER B O 1
ATOM 5797 N N . GLN B 1 369 ? -49.56540 19.43998 37.11978 1.000 38.60176 394 GLN B N 1
ATOM 5798 C CA . GLN B 1 369 ? -50.59623 20.45452 37.29725 1.000 42.58501 394 GLN B CA 1
ATOM 5799 C C . GLN B 1 369 ? -51.95040 19.84716 37.63520 1.000 45.61360 394 GLN B C 1
ATOM 5800 O O . GLN B 1 369 ? -52.62060 20.29866 38.56932 1.000 48.30995 394 GLN B O 1
ATOM 5806 N N . ASP B 1 370 ? -52.35706 18.81652 36.88921 1.000 46.71575 395 ASP B N 1
ATOM 5807 C CA . ASP B 1 370 ? -53.67395 18.20666 37.02333 1.000 51.31758 395 ASP B CA 1
ATOM 5808 C C . ASP B 1 370 ? -53.60697 16.74937 37.46543 1.000 52.15635 395 ASP B C 1
ATOM 5809 O O . ASP B 1 370 ? -54.56062 15.99817 37.24393 1.000 55.73553 395 ASP B O 1
ATOM 5814 N N . GLY B 1 371 ? -52.50602 16.32121 38.07382 1.000 49.31534 396 GLY B N 1
ATOM 5815 C CA . GLY B 1 371 ? -52.38580 14.94044 38.49019 1.000 50.26729 396 GLY B CA 1
ATOM 5816 C C . GLY B 1 371 ? -51.72054 14.02797 37.48447 1.000 48.07353 396 GLY B C 1
ATOM 5817 O O . GLY B 1 371 ? -51.51595 12.84339 37.78617 1.000 48.75042 396 GLY B O 1
ATOM 5818 N N . GLU B 1 372 ? -51.40461 14.53184 36.29547 1.000 45.90570 397 GLU B N 1
ATOM 5819 C CA . GLU B 1 372 ? -50.69147 13.75508 35.29830 1.000 43.92567 397 GLU B CA 1
ATOM 5820 C C . GLU B 1 372 ? -49.25567 13.51122 35.75669 1.000 41.57643 397 GLU B C 1
ATOM 5821 O O . GLU B 1 372 ? -48.69620 14.26567 36.55901 1.000 38.83257 397 GLU B O 1
ATOM 5827 N N . LYS B 1 373 ? -48.66098 12.43595 35.24707 1.000 41.90751 398 LYS B N 1
ATOM 5828 C CA . LYS B 1 373 ? -47.27361 12.14462 35.57800 1.000 36.70896 398 LYS B CA 1
ATOM 5829 C C . LYS B 1 373 ? -46.39372 13.33290 35.19512 1.000 33.53661 398 LYS B C 1
ATOM 5830 O O . LYS B 1 373 ? -46.58434 13.92419 34.12636 1.000 33.11573 398 LYS B O 1
ATOM 5836 N N . PRO B 1 374 ? -45.44327 13.72244 36.04603 1.000 31.69144 399 PRO B N 1
ATOM 5837 C CA . PRO B 1 374 ? -44.54640 14.83079 35.69462 1.000 29.00013 399 PRO B CA 1
ATOM 5838 C C . PRO B 1 374 ? -43.74712 14.50033 34.44182 1.000 32.72155 399 PRO B C 1
ATOM 5839 O O . PRO B 1 374 ? -43.30761 13.36541 34.24741 1.000 29.05713 399 PRO B O 1
ATOM 5843 N N . ARG B 1 375 ? -43.59160 15.49231 33.56448 1.000 26.30695 400 ARG B N 1
ATOM 5844 C CA . ARG B 1 375 ? -42.95879 15.16352 32.29974 1.000 27.85949 400 ARG B CA 1
ATOM 5845 C C . ARG B 1 375 ? -41.66873 15.95035 32.10446 1.000 34.56666 400 ARG B C 1
ATOM 5846 O O . ARG B 1 375 ? -41.62457 17.15451 32.38356 1.000 26.70650 400 ARG B O 1
ATOM 5854 N N . PRO B 1 376 ? -40.60757 15.30265 31.62028 1.000 28.37965 401 PRO B N 1
ATOM 5855 C CA . PRO B 1 376 ? -39.32697 16.00204 31.45967 1.000 24.81023 401 PRO B CA 1
ATOM 5856 C C . PRO B 1 376 ? -39.32879 16.90302 30.23299 1.000 28.18309 401 PRO B C 1
ATOM 5857 O O . PRO B 1 376 ? -39.85790 16.54674 29.17568 1.000 29.57215 401 PRO B O 1
ATOM 5861 N N . ILE B 1 377 ? -38.71353 18.07773 30.37501 1.000 23.87483 402 ILE B N 1
ATOM 5862 C CA . ILE B 1 377 ? -38.59036 19.01227 29.26262 1.000 24.02238 402 ILE B CA 1
ATOM 5863 C C . ILE B 1 377 ? -37.14923 19.34617 28.92690 1.000 24.20196 402 ILE B C 1
ATOM 5864 O O . ILE B 1 377 ? -36.89739 19.92815 27.85891 1.000 24.89616 402 ILE B O 1
ATOM 5869 N N . GLY B 1 378 ? -36.19710 19.04470 29.79687 1.000 25.00562 403 GLY B N 1
ATOM 5870 C CA . GLY B 1 378 ? -34.84245 19.46028 29.51112 1.000 27.86887 403 GLY B CA 1
ATOM 5871 C C . GLY B 1 378 ? -33.85260 18.70209 30.35771 1.000 25.00719 403 GLY B C 1
ATOM 5872 O O . GLY B 1 378 ? -34.21014 17.84082 31.16617 1.000 23.84700 403 GLY B O 1
ATOM 5873 N N . ILE B 1 379 ? -32.58789 19.05054 30.15872 1.000 23.27509 404 ILE B N 1
ATOM 5874 C CA . ILE B 1 379 ? -31.49930 18.50784 30.95637 1.000 21.88958 404 ILE B CA 1
ATOM 5875 C C . ILE B 1 379 ? -30.57179 19.66634 31.29186 1.000 21.64453 404 ILE B C 1
ATOM 5876 O O . ILE B 1 379 ? -30.31036 20.53116 30.44872 1.000 23.79881 404 ILE B O 1
ATOM 5881 N N . ILE B 1 380 ? -30.08512 19.69014 32.53145 1.000 19.68979 405 ILE B N 1
ATOM 5882 C CA . ILE B 1 380 ? -29.26397 20.80465 32.98948 1.000 20.72987 405 ILE B CA 1
ATOM 5883 C C . ILE B 1 380 ? -27.94292 20.81182 32.23444 1.000 22.37455 405 ILE B C 1
ATOM 5884 O O . ILE B 1 380 ? -27.26409 19.78188 32.11783 1.000 21.64201 405 ILE B O 1
ATOM 5889 N N . TRP B 1 381 ? -27.57723 21.98265 31.71299 1.000 23.79376 406 TRP B N 1
ATOM 5890 C CA . TRP B 1 381 ? -26.28319 22.19274 31.07505 1.000 34.70995 406 TRP B CA 1
ATOM 5891 C C . TRP B 1 381 ? -25.21716 22.48645 32.12163 1.000 32.10179 406 TRP B C 1
ATOM 5892 O O . TRP B 1 381 ? -24.15494 21.85491 32.13180 1.000 46.43009 406 TRP B O 1
ATOM 5903 N N . GLY B 1 382 ? -25.47949 23.47617 32.97968 1.000 46.18372 407 GLY B N 1
ATOM 5904 C CA . GLY B 1 382 ? -24.71801 23.73308 34.19334 1.000 64.78962 407 GLY B CA 1
ATOM 5905 C C . GLY B 1 382 ? -23.21121 23.64255 34.08304 1.000 70.74598 407 GLY B C 1
ATOM 5906 O O . GLY B 1 382 ? -22.58778 22.81929 34.75859 1.000 80.09540 407 GLY B O 1
ATOM 5907 N N . GLY B 1 383 ? -22.61311 24.48070 33.24392 1.000 74.93340 408 GLY B N 1
ATOM 5908 C CA . GLY B 1 383 ? -21.21057 24.32324 32.91458 1.000 91.26427 408 GLY B CA 1
ATOM 5909 C C . GLY B 1 383 ? -20.36501 25.58022 32.87204 1.000 96.46177 408 GLY B C 1
ATOM 5910 O O . GLY B 1 383 ? -20.35137 26.37541 33.81804 1.000 101.92262 408 GLY B O 1
ATOM 5911 N N . THR B 1 384 ? -19.64063 25.74004 31.75835 1.000 92.56985 409 THR B N 1
ATOM 5912 C CA . THR B 1 384 ? -18.57273 26.72999 31.64306 1.000 97.96368 409 THR B CA 1
ATOM 5913 C C . THR B 1 384 ? -19.04140 28.13138 32.02140 1.000 103.00625 409 THR B C 1
ATOM 5914 O O . THR B 1 384 ? -18.50293 28.75322 32.94446 1.000 108.50716 409 THR B O 1
ATOM 5918 N N . ALA B 1 385 ? -20.05281 28.64637 31.31853 1.000 90.37182 410 ALA B N 1
ATOM 5919 C CA . ALA B 1 385 ? -20.59394 29.96797 31.61701 1.000 87.98288 410 ALA B CA 1
ATOM 5920 C C . ALA B 1 385 ? -22.11177 29.94069 31.72185 1.000 83.92201 410 ALA B C 1
ATOM 5921 O O . ALA B 1 385 ? -22.75692 30.98867 31.61487 1.000 84.04350 410 ALA B O 1
ATOM 5923 N N . ASN B 1 386 ? -22.69476 28.76157 31.92518 1.000 83.17553 411 ASN B N 1
ATOM 5924 C CA . ASN B 1 386 ? -24.13954 28.59480 31.89038 1.000 74.41408 411 ASN B CA 1
ATOM 5925 C C . ASN B 1 386 ? -24.76546 28.52930 33.28179 1.000 63.56524 411 ASN B C 1
ATOM 5926 O O . ASN B 1 386 ? -25.80049 27.88061 33.47067 1.000 58.78681 411 ASN B O 1
ATOM 5931 N N . ARG B 1 387 ? -24.14514 29.18214 34.26013 1.000 54.56130 412 ARG B N 1
ATOM 5932 C CA . ARG B 1 387 ? -24.76209 29.47690 35.54351 1.000 56.21798 412 ARG B CA 1
ATOM 5933 C C . ARG B 1 387 ? -24.35302 30.89377 35.91577 1.000 54.91582 412 ARG B C 1
ATOM 5934 O O . ARG B 1 387 ? -23.20918 31.29595 35.68496 1.000 60.40912 412 ARG B O 1
ATOM 5942 N N . GLY B 1 388 ? -25.27762 31.64175 36.48871 1.000 49.85464 413 GLY B N 1
ATOM 5943 C CA . GLY B 1 388 ? -25.00681 33.01485 36.84017 1.000 47.17301 413 GLY B CA 1
ATOM 5944 C C . GLY B 1 388 ? -26.02448 33.52720 37.82657 1.000 39.56558 413 GLY B C 1
ATOM 5945 O O . GLY B 1 388 ? -26.69393 32.75052 38.51073 1.000 36.88339 413 GLY B O 1
ATOM 5946 N N . ARG B 1 389 ? -26.14543 34.85471 37.88761 1.000 38.15387 414 ARG B N 1
ATOM 5947 C CA . ARG B 1 389 ? -27.02021 35.49248 38.85621 1.000 36.71777 414 ARG B CA 1
ATOM 5948 C C . ARG B 1 389 ? -27.94917 36.49329 38.18302 1.000 43.76430 414 ARG B C 1
ATOM 5949 O O . ARG B 1 389 ? -27.67810 37.01472 37.09749 1.000 35.42921 414 ARG B O 1
ATOM 5957 N N . LEU B 1 390 ? -29.05949 36.74769 38.87036 1.000 31.68395 415 LEU B N 1
ATOM 5958 C CA . LEU B 1 390 ? -30.16810 37.53889 38.36014 1.000 38.06573 415 LEU B CA 1
ATOM 5959 C C . LEU B 1 390 ? -30.78900 38.28001 39.54201 1.000 36.05693 415 LEU B C 1
ATOM 5960 O O . LEU B 1 390 ? -30.90033 37.71024 40.63146 1.000 39.78778 415 LEU B O 1
ATOM 5965 N N . LYS B 1 391 ? -31.19380 39.53553 39.33835 1.000 34.41718 416 LYS B N 1
ATOM 5966 C CA . LYS B 1 391 ? -31.80217 40.33334 40.39943 1.000 36.14447 416 LYS B CA 1
ATOM 5967 C C . LYS B 1 391 ? -33.28780 40.51002 40.10122 1.000 43.06260 416 LYS B C 1
ATOM 5968 O O . LYS B 1 391 ? -33.66013 40.97961 39.02020 1.000 42.36744 416 LYS B O 1
ATOM 5974 N N . LEU B 1 392 ? -34.13454 40.13079 41.05545 1.000 44.43833 417 LEU B N 1
ATOM 5975 C CA . LEU B 1 392 ? -35.58154 40.27165 40.91311 1.000 46.48082 417 LEU B CA 1
ATOM 5976 C C . LEU B 1 392 ? -36.20225 41.28091 41.86510 1.000 46.77971 417 LEU B C 1
ATOM 5977 O O . LEU B 1 392 ? -37.09488 42.02818 41.45884 1.000 48.32218 417 LEU B O 1
ATOM 5982 N N . THR B 1 393 ? -35.77179 41.31836 43.12604 1.000 50.29313 418 THR B N 1
ATOM 5983 C CA . THR B 1 393 ? -36.34397 42.22482 44.11023 1.000 52.98744 418 THR B CA 1
ATOM 5984 C C . THR B 1 393 ? -35.27657 43.12377 44.72376 1.000 53.07136 418 THR B C 1
ATOM 5985 O O . THR B 1 393 ? -34.07875 42.82679 44.69044 1.000 54.64747 418 THR B O 1
ATOM 5989 N N . SER B 1 394 ? -35.74787 44.22409 45.31646 1.000 52.52669 419 SER B N 1
ATOM 5990 C CA . SER B 1 394 ? -34.87381 45.20457 45.95556 1.000 52.71490 419 SER B CA 1
ATOM 5991 C C . SER B 1 394 ? -34.48991 44.81044 47.37546 1.000 64.31223 419 SER B C 1
ATOM 5992 O O . SER B 1 394 ? -33.43185 45.22327 47.86221 1.000 64.00926 419 SER B O 1
ATOM 5995 N N . ASP B 1 395 ? -35.32938 44.03379 48.05271 1.000 67.82368 420 ASP B N 1
ATOM 5996 C CA . ASP B 1 395 ? -35.13796 43.70062 49.45709 1.000 69.78438 420 ASP B CA 1
ATOM 5997 C C . ASP B 1 395 ? -34.25388 42.48088 49.67327 1.000 65.85220 420 ASP B C 1
ATOM 5998 O O . ASP B 1 395 ? -33.99810 42.11902 50.82653 1.000 71.74061 420 ASP B O 1
ATOM 6003 N N . HIS B 1 396 ? -33.77611 41.84848 48.60583 1.000 58.59884 421 HIS B N 1
ATOM 6004 C CA . HIS B 1 396 ? -33.04567 40.59747 48.71041 1.000 64.10946 421 HIS B CA 1
ATOM 6005 C C . HIS B 1 396 ? -31.95825 40.56003 47.64693 1.000 60.10986 421 HIS B C 1
ATOM 6006 O O . HIS B 1 396 ? -32.05132 41.23097 46.61327 1.000 58.01804 421 HIS B O 1
ATOM 6013 N N . GLY B 1 397 ? -30.91606 39.77665 47.92189 1.000 49.80461 422 GLY B N 1
ATOM 6014 C CA . GLY B 1 397 ? -29.76753 39.67486 47.05046 1.000 53.39359 422 GLY B CA 1
ATOM 6015 C C . GLY B 1 397 ? -30.07816 38.93396 45.76710 1.000 54.21856 422 GLY B C 1
ATOM 6016 O O . GLY B 1 397 ? -31.15813 38.35546 45.60781 1.000 51.02810 422 GLY B O 1
ATOM 6017 N N . PRO B 1 398 ? -29.13909 38.94707 44.81957 1.000 42.96204 423 PRO B N 1
ATOM 6018 C CA . PRO B 1 398 ? -29.39734 38.32111 43.51969 1.000 39.52787 423 PRO B CA 1
ATOM 6019 C C . PRO B 1 398 ? -29.57889 36.81904 43.66440 1.000 42.13784 423 PRO B C 1
ATOM 6020 O O . PRO B 1 398 ? -29.23912 36.21266 44.68426 1.000 44.66884 423 PRO B O 1
ATOM 6024 N N . GLU B 1 399 ? -30.11777 36.21391 42.61481 1.000 34.23547 424 GLU B N 1
ATOM 6025 C CA . GLU B 1 399 ? -30.44252 34.79942 42.64382 1.000 38.68749 424 GLU B CA 1
ATOM 6026 C C . GLU B 1 399 ? -29.70516 34.04215 41.55219 1.000 39.43548 424 GLU B C 1
ATOM 6027 O O . GLU B 1 399 ? -29.43379 34.57328 40.47269 1.000 35.32120 424 GLU B O 1
ATOM 6033 N N . ASN B 1 400 ? -29.40256 32.78410 41.84648 1.000 32.59084 425 ASN B N 1
ATOM 6034 C CA . ASN B 1 400 ? -28.77945 31.91862 40.86352 1.000 32.17159 425 ASN B CA 1
ATOM 6035 C C . ASN B 1 400 ? -29.78055 31.56476 39.77606 1.000 27.07729 425 ASN B C 1
ATOM 6036 O O . ASN B 1 400 ? -30.97198 31.37801 40.04077 1.000 28.84844 425 ASN B O 1
ATOM 6041 N N . TRP B 1 401 ? -29.30424 31.51975 38.54037 1.000 27.33921 426 TRP B N 1
ATOM 6042 C CA . TRP B 1 401 ? -30.08571 30.91599 37.47791 1.000 26.65739 426 TRP B CA 1
ATOM 6043 C C . TRP B 1 401 ? -29.31392 29.73316 36.90363 1.000 32.20587 426 TRP B C 1
ATOM 6044 O O . TRP B 1 401 ? -28.08701 29.63981 37.02043 1.000 26.12667 426 TRP B O 1
ATOM 6055 N N . THR B 1 402 ? -30.07193 28.82453 36.29255 1.000 21.57412 427 THR B N 1
ATOM 6056 C CA . THR B 1 402 ? -29.60176 27.56824 35.72641 1.000 30.10511 427 THR B CA 1
ATOM 6057 C C . THR B 1 402 ? -29.98258 27.52421 34.25470 1.000 24.18493 427 THR B C 1
ATOM 6058 O O . THR B 1 402 ? -30.99393 28.10081 33.85198 1.000 23.75901 427 THR B O 1
ATOM 6062 N N . SER B 1 403 ? -29.19418 26.82154 33.44704 1.000 20.80026 428 SER B N 1
ATOM 6063 C CA . SER B 1 403 ? -29.52273 26.65122 32.04065 1.000 24.51531 428 SER B CA 1
ATOM 6064 C C . SER B 1 403 ? -29.80926 25.18604 31.72933 1.000 22.18868 428 SER B C 1
ATOM 6065 O O . SER B 1 403 ? -29.18148 24.28242 32.29292 1.000 22.76475 428 SER B O 1
ATOM 6068 N N . GLY B 1 404 ? -30.77800 24.95408 30.84973 1.000 22.20470 429 GLY B N 1
ATOM 6069 C CA . GLY B 1 404 ? -31.08866 23.61221 30.40010 1.000 26.13578 429 GLY B CA 1
ATOM 6070 C C . GLY B 1 404 ? -31.13621 23.52008 28.88385 1.000 22.91595 429 GLY B C 1
ATOM 6071 O O . GLY B 1 404 ? -31.43682 24.49000 28.18116 1.000 23.77228 429 GLY B O 1
ATOM 6072 N N . VAL B 1 405 ? -30.85469 22.31913 28.39172 1.000 22.58528 430 VAL B N 1
ATOM 6073 C CA . VAL B 1 405 ? -30.97232 22.00399 26.97188 1.000 28.02534 430 VAL B CA 1
ATOM 6074 C C . VAL B 1 405 ? -32.36074 21.42159 26.70895 1.000 24.71849 430 VAL B C 1
ATOM 6075 O O . VAL B 1 405 ? -32.84028 20.58221 27.48556 1.000 23.64274 430 VAL B O 1
ATOM 6079 N N . ASP B 1 406 ? -33.01248 21.88758 25.63951 1.000 24.13978 431 ASP B N 1
ATOM 6080 C CA . ASP B 1 406 ? -34.29590 21.34617 25.18974 1.000 26.67027 431 ASP B CA 1
ATOM 6081 C C . ASP B 1 406 ? -34.16725 19.83176 24.97095 1.000 25.06372 431 ASP B C 1
ATOM 6082 O O . ASP B 1 406 ? -33.40544 19.38420 24.10678 1.000 25.73615 431 ASP B O 1
ATOM 6087 N N . LEU B 1 407 ? -34.91903 19.03966 25.74729 1.000 29.90397 432 LEU B N 1
ATOM 6088 C CA . LEU B 1 407 ? -34.73095 17.58676 25.72990 1.000 27.28133 432 LEU B CA 1
ATOM 6089 C C . LEU B 1 407 ? -35.30609 16.93258 24.48277 1.000 26.26969 432 LEU B C 1
ATOM 6090 O O . LEU B 1 407 ? -34.67369 16.04334 23.90500 1.000 30.37517 432 LEU B O 1
ATOM 6095 N N . GLY B 1 408 ? -36.50406 17.34129 24.06292 1.000 29.17905 433 GLY B N 1
ATOM 6096 C CA . GLY B 1 408 ? -37.07651 16.78862 22.84783 1.000 27.44277 433 GLY B CA 1
ATOM 6097 C C . GLY B 1 408 ? -36.17293 16.98471 21.65014 1.000 36.96085 433 GLY B C 1
ATOM 6098 O O . GLY B 1 408 ? -36.02850 16.09198 20.80764 1.000 33.97040 433 GLY B O 1
ATOM 6099 N N . ARG B 1 409 ? -35.56028 18.16690 21.55354 1.000 30.35635 434 ARG B N 1
ATOM 6100 C CA . ARG B 1 409 ? -34.60965 18.41830 20.48002 1.000 34.13370 434 ARG B CA 1
ATOM 6101 C C . ARG B 1 409 ? -33.31687 17.63464 20.68141 1.000 31.48280 434 ARG B C 1
ATOM 6102 O O . ARG B 1 409 ? -32.76557 17.09613 19.71543 1.000 32.13257 434 ARG B O 1
ATOM 6110 N N . LEU B 1 410 ? -32.81508 17.55930 21.91815 1.000 29.83019 435 LEU B N 1
ATOM 6111 C CA . LEU B 1 410 ? -31.59396 16.79763 22.16912 1.000 32.81402 435 LEU B CA 1
ATOM 6112 C C . LEU B 1 410 ? -31.78006 15.32620 21.80911 1.000 31.41556 435 LEU B C 1
ATOM 6113 O O . LEU B 1 410 ? -30.92926 14.72274 21.14251 1.000 30.84807 435 LEU B O 1
ATOM 6118 N N . LEU B 1 411 ? -32.90614 14.73839 22.21857 1.000 28.70762 436 LEU B N 1
ATOM 6119 C CA . LEU B 1 411 ? -33.15757 13.33772 21.89441 1.000 36.89423 436 LEU B CA 1
ATOM 6120 C C . LEU B 1 411 ? -33.20995 13.13683 20.38543 1.000 42.28175 436 LEU B C 1
ATOM 6121 O O . LEU B 1 411 ? -32.73183 12.11984 19.86818 1.000 36.87908 436 LEU B O 1
ATOM 6126 N N . ASP B 1 412 ? -33.77180 14.10924 19.66005 1.000 39.10332 437 ASP B N 1
ATOM 6127 C CA . ASP B 1 412 ? -33.82553 14.01534 18.20416 1.000 37.37435 437 ASP B CA 1
ATOM 6128 C C . ASP B 1 412 ? -32.42896 13.99727 17.58769 1.000 38.51343 437 ASP B C 1
ATOM 6129 O O . ASP B 1 412 ? -32.14748 13.18228 16.70326 1.000 44.62045 437 ASP B O 1
ATOM 6134 N N . ARG B 1 413 ? -31.53416 14.87673 18.04601 1.000 36.93445 438 ARG B N 1
ATOM 6135 C CA . ARG B 1 413 ? -30.21128 14.97016 17.43290 1.000 39.71748 438 ARG B CA 1
ATOM 6136 C C . ARG B 1 413 ? -29.35179 13.75344 17.75785 1.000 46.51641 438 ARG B C 1
ATOM 6137 O O . ARG B 1 413 ? -28.51682 13.34712 16.94120 1.000 42.50803 438 ARG B O 1
ATOM 6145 N N . LEU B 1 414 ? -29.52823 13.17826 18.94489 1.000 39.13285 439 LEU B N 1
ATOM 6146 C CA . LEU B 1 414 ? -28.84020 11.95885 19.34818 1.000 42.97653 439 LEU B CA 1
ATOM 6147 C C . LEU B 1 414 ? -29.55101 10.69542 18.87535 1.000 43.84600 439 LEU B C 1
ATOM 6148 O O . LEU B 1 414 ? -28.96246 9.60817 18.95882 1.000 42.29741 439 LEU B O 1
ATOM 6153 N N . GLU B 1 415 ? -30.78484 10.81727 18.37070 1.000 38.85539 440 GLU B N 1
ATOM 6154 C CA . GLU B 1 415 ? -31.60327 9.68212 17.93438 1.000 43.56896 440 GLU B CA 1
ATOM 6155 C C . GLU B 1 415 ? -31.81029 8.66667 19.06012 1.000 44.51112 440 GLU B C 1
ATOM 6156 O O . GLU B 1 415 ? -31.44375 7.49480 18.96323 1.000 45.59199 440 GLU B O 1
ATOM 6162 N N . LEU B 1 416 ? -32.43874 9.14227 20.13248 1.000 36.81314 441 LEU B N 1
ATOM 6163 C CA . LEU B 1 416 ? -32.69129 8.34580 21.32339 1.000 35.91548 441 LEU B CA 1
ATOM 6164 C C . LEU B 1 416 ? -34.15261 8.48442 21.72744 1.000 40.42495 441 LEU B C 1
ATOM 6165 O O . LEU B 1 416 ? -34.79159 9.51031 21.47695 1.000 38.37730 441 LEU B O 1
ATOM 6170 N N . ASP B 1 417 ? -34.67874 7.43653 22.35984 1.000 35.75896 442 ASP B N 1
ATOM 6171 C CA . ASP B 1 417 ? -35.98815 7.49217 22.99125 1.000 33.32744 442 ASP B CA 1
ATOM 6172 C C . ASP B 1 417 ? -35.80056 7.32520 24.49120 1.000 37.56122 442 ASP B C 1
ATOM 6173 O O . ASP B 1 417 ? -34.93872 6.56315 24.93423 1.000 38.70420 442 ASP B O 1
ATOM 6178 N N . ILE B 1 418 ? -36.60237 8.04317 25.26591 1.000 34.93464 443 ILE B N 1
ATOM 6179 C CA . ILE B 1 418 ? -36.63539 7.88605 26.71474 1.000 35.86828 443 ILE B CA 1
ATOM 6180 C C . ILE B 1 418 ? -37.41789 6.62662 27.07525 1.000 34.21280 443 ILE B C 1
ATOM 6181 O O . ILE B 1 418 ? -38.38743 6.24983 26.40453 1.000 35.13466 443 ILE B O 1
ATOM 6186 N N . ILE B 1 419 ? -36.98330 5.95627 28.13716 1.000 36.60265 444 ILE B N 1
ATOM 6187 C CA . ILE B 1 419 ? -37.65965 4.78221 28.68128 1.000 36.51204 444 ILE B CA 1
ATOM 6188 C C . ILE B 1 419 ? -38.15411 5.16494 30.07105 1.000 36.98388 444 ILE B C 1
ATOM 6189 O O . ILE B 1 419 ? -37.35124 5.51231 30.94665 1.000 31.24918 444 ILE B O 1
ATOM 6194 N N . ILE B 1 420 ? -39.46647 5.07778 30.29209 1.000 36.91444 445 ILE B N 1
ATOM 6195 C CA . ILE B 1 420 ? -40.07794 5.65846 31.48221 1.000 36.76247 445 ILE B CA 1
ATOM 6196 C C . ILE B 1 420 ? -40.72514 4.62511 32.39210 1.000 38.17691 445 ILE B C 1
ATOM 6197 O O . ILE B 1 420 ? -41.22800 4.99218 33.45974 1.000 34.15884 445 ILE B O 1
ATOM 6202 N N . THR B 1 421 ? -40.73443 3.34915 32.01443 1.000 35.98940 446 THR B N 1
ATOM 6203 C CA . THR B 1 421 ? -41.24582 2.29239 32.87732 1.000 38.56694 446 THR B CA 1
ATOM 6204 C C . THR B 1 421 ? -40.25537 1.13600 32.89379 1.000 43.92539 446 THR B C 1
ATOM 6205 O O . THR B 1 421 ? -39.54641 0.89213 31.91226 1.000 39.08917 446 THR B O 1
ATOM 6209 N N . ASN B 1 422 ? -40.23473 0.40588 34.01366 1.000 41.25852 447 ASN B N 1
ATOM 6210 C CA . ASN B 1 422 ? -39.30275 -0.70814 34.15321 1.000 43.64717 447 ASN B CA 1
ATOM 6211 C C . ASN B 1 422 ? -39.70678 -1.86812 33.25312 1.000 47.99822 447 ASN B C 1
ATOM 6212 O O . ASN B 1 422 ? -38.84811 -2.63047 32.79810 1.000 53.03190 447 ASN B O 1
ATOM 6217 N N . GLU B 1 423 ? -41.00430 -2.00405 32.97565 1.000 55.12134 448 GLU B N 1
ATOM 6218 C CA . GLU B 1 423 ? -41.47609 -2.98954 32.00742 1.000 52.40720 448 GLU B CA 1
ATOM 6219 C C . GLU B 1 423 ? -40.96930 -2.65871 30.60574 1.000 50.22505 448 GLU B C 1
ATOM 6220 O O . GLU B 1 423 ? -40.49043 -3.54140 29.88334 1.000 53.54547 448 GLU B O 1
ATOM 6226 N N . SER B 1 424 ? -41.05557 -1.38446 30.21113 1.000 45.41935 449 SER B N 1
ATOM 6227 C CA . SER B 1 424 ? -40.52941 -0.95476 28.91687 1.000 51.37397 449 SER B CA 1
ATOM 6228 C C . SER B 1 424 ? -39.01310 -1.11154 28.85724 1.000 52.72112 449 SER B C 1
ATOM 6229 O O . SER B 1 424 ? -38.45887 -1.40561 27.79114 1.000 50.19597 449 SER B O 1
ATOM 6232 N N . LEU B 1 425 ? -38.33014 -0.92915 29.99002 1.000 47.36241 450 LEU B N 1
ATOM 6233 C CA . LEU B 1 425 ? -36.88441 -1.12732 30.03164 1.000 41.16156 450 LEU B CA 1
ATOM 6234 C C . LEU B 1 425 ? -36.53183 -2.57438 29.72041 1.000 44.82676 450 LEU B C 1
ATOM 6235 O O . LEU B 1 425 ? -35.60764 -2.84442 28.94379 1.000 45.12183 450 LEU B O 1
ATOM 6240 N N . GLN B 1 426 ? -37.25646 -3.51719 30.32038 1.000 46.49267 451 GLN B N 1
ATOM 6241 C CA . GLN B 1 426 ? -36.97729 -4.92851 30.08884 1.000 52.90346 451 GLN B CA 1
ATOM 6242 C C . GLN B 1 426 ? -37.24426 -5.31290 28.63947 1.000 58.42587 451 GLN B C 1
ATOM 6243 O O . GLN B 1 426 ? -36.48989 -6.09770 28.05232 1.000 60.31921 451 GLN B O 1
ATOM 6249 N N . ASP B 1 427 ? -38.30760 -4.76885 28.04152 1.000 60.27136 452 ASP B N 1
ATOM 6250 C CA . ASP B 1 427 ? -38.53731 -4.99781 26.61815 1.000 65.20760 452 ASP B CA 1
ATOM 6251 C C . ASP B 1 427 ? -37.38190 -4.45674 25.78714 1.000 66.32485 452 ASP B C 1
ATOM 6252 O O . ASP B 1 427 ? -36.90253 -5.12795 24.86553 1.000 63.22033 452 ASP B O 1
ATOM 6257 N N . ALA B 1 428 ? -36.92062 -3.24280 26.09910 1.000 48.54688 453 ALA B N 1
ATOM 6258 C CA . ALA B 1 428 ? -35.86482 -2.62584 25.30418 1.000 50.26877 453 ALA B CA 1
ATOM 6259 C C . ALA B 1 428 ? -34.57184 -3.42810 25.36682 1.000 61.32858 453 ALA B C 1
ATOM 6260 O O . ALA B 1 428 ? -33.82448 -3.48601 24.38316 1.000 61.24613 453 ALA B O 1
ATOM 6262 N N . VAL B 1 429 ? -34.27871 -4.03675 26.51694 1.000 48.21110 454 VAL B N 1
ATOM 6263 C CA . VAL B 1 429 ? -33.05889 -4.82743 26.63835 1.000 61.00151 454 VAL B CA 1
ATOM 6264 C C . VAL B 1 429 ? -33.13131 -6.06814 25.75648 1.000 63.69942 454 VAL B C 1
ATOM 6265 O O . VAL B 1 429 ? -32.17355 -6.40553 25.05115 1.000 66.61751 454 VAL B O 1
ATOM 6269 N N . GLN B 1 430 ? -34.27027 -6.76734 25.78326 1.000 60.19921 455 GLN B N 1
ATOM 6270 C CA . GLN B 1 430 ? -34.43629 -7.95845 24.95836 1.000 70.58809 455 GLN B CA 1
ATOM 6271 C C . GLN B 1 430 ? -34.41777 -7.64469 23.47147 1.000 63.82510 455 GLN B C 1
ATOM 6272 O O . GLN B 1 430 ? -34.13604 -8.53323 22.66129 1.000 80.43580 455 GLN B O 1
ATOM 6278 N N . GLN B 1 431 ? -34.68898 -6.40068 23.09969 1.000 67.32006 456 GLN B N 1
ATOM 6279 C CA . GLN B 1 431 ? -34.81438 -6.01184 21.70586 1.000 73.40816 456 GLN B CA 1
ATOM 6280 C C . GLN B 1 431 ? -33.56063 -5.32148 21.18269 1.000 79.67228 456 GLN B C 1
ATOM 6281 O O . GLN B 1 431 ? -33.56094 -4.81653 20.05467 1.000 87.53613 456 GLN B O 1
ATOM 6287 N N . GLN B 1 432 ? -32.49602 -5.29307 21.98257 1.000 71.42478 457 GLN B N 1
ATOM 6288 C CA . GLN B 1 432 ? -31.19485 -4.86464 21.49340 1.000 76.21915 457 GLN B CA 1
ATOM 6289 C C . GLN B 1 432 ? -30.62908 -5.91927 20.55399 1.000 72.53223 457 GLN B C 1
ATOM 6290 O O . GLN B 1 432 ? -30.76068 -7.12321 20.79283 1.000 86.54920 457 GLN B O 1
ATOM 6296 N N . ARG B 1 433 ? -29.98597 -5.46417 19.48692 1.000 79.15396 458 ARG B N 1
ATOM 6297 C CA . ARG B 1 433 ? -29.44769 -6.38084 18.49166 1.000 87.37362 458 ARG B CA 1
ATOM 6298 C C . ARG B 1 433 ? -27.97970 -6.08950 18.20403 1.000 79.79270 458 ARG B C 1
ATOM 6299 O O . ARG B 1 433 ? -27.22128 -5.72686 19.10569 1.000 77.74350 458 ARG B O 1
ATOM 6307 N N . GLY C 1 15 ? -10.63063 77.71392 21.69943 1.000 80.89376 40 GLY C N 1
ATOM 6308 C CA . GLY C 1 15 ? -9.59962 77.46862 22.67426 1.000 73.51369 40 GLY C CA 1
ATOM 6309 C C . GLY C 1 15 ? -10.23612 77.04667 23.97820 1.000 96.88586 40 GLY C C 1
ATOM 6310 O O . GLY C 1 15 ? -10.64660 75.89921 24.11236 1.000 99.22889 40 GLY C O 1
ATOM 6311 N N . CYS C 1 16 ? -10.37271 77.99719 24.90834 1.000 100.16553 41 CYS C N 1
ATOM 6312 C CA . CYS C 1 16 ? -11.13817 77.88832 26.16353 1.000 90.56383 41 CYS C CA 1
ATOM 6313 C C . CYS C 1 16 ? -11.10675 79.26786 26.82847 1.000 85.47977 41 CYS C C 1
ATOM 6314 O O . CYS C 1 16 ? -10.39873 80.16711 26.37266 1.000 88.54427 41 CYS C O 1
ATOM 6317 N N . THR C 1 17 ? -11.93060 79.45947 27.86535 1.000 87.24285 42 THR C N 1
ATOM 6318 C CA . THR C 1 17 ? -11.95193 80.75544 28.54192 1.000 75.89935 42 THR C CA 1
ATOM 6319 C C . THR C 1 17 ? -11.19885 80.71781 29.86680 1.000 82.64226 42 THR C C 1
ATOM 6320 O O . THR C 1 17 ? -10.30624 81.53420 30.08165 1.000 83.80359 42 THR C O 1
ATOM 6324 N N . HIS C 1 18 ? -11.50857 79.78565 30.76438 1.000 72.04425 43 HIS C N 1
ATOM 6325 C CA . HIS C 1 18 ? -10.74545 79.67477 32.00362 1.000 74.39954 43 HIS C CA 1
ATOM 6326 C C . HIS C 1 18 ? -9.69688 78.56441 31.90763 1.000 71.03191 43 HIS C C 1
ATOM 6327 O O . HIS C 1 18 ? -9.69790 77.74595 30.98549 1.000 71.83333 43 HIS C O 1
ATOM 6334 N N . THR C 1 19 ? -8.77862 78.56664 32.87157 1.000 69.25738 44 THR C N 1
ATOM 6335 C CA . THR C 1 19 ? -7.65006 77.64652 32.92956 1.000 68.22640 44 THR C CA 1
ATOM 6336 C C . THR C 1 19 ? -7.92868 76.52598 33.92410 1.000 69.18595 44 THR C C 1
ATOM 6337 O O . THR C 1 19 ? -8.58497 76.73813 34.94525 1.000 69.86489 44 THR C O 1
ATOM 6341 N N . GLU C 1 20 ? -7.44174 75.32585 33.61420 1.000 68.81123 45 GLU C N 1
ATOM 6342 C CA . GLU C 1 20 ? -7.50736 74.23735 34.58315 1.000 69.08620 45 GLU C CA 1
ATOM 6343 C C . GLU C 1 20 ? -6.47147 73.17417 34.23725 1.000 57.13336 45 GLU C C 1
ATOM 6344 O O . GLU C 1 20 ? -5.73786 73.27751 33.24782 1.000 51.73823 45 GLU C O 1
ATOM 6350 N N . ASN C 1 21 ? -6.43900 72.13985 35.08033 1.000 51.06423 46 ASN C N 1
ATOM 6351 C CA . ASN C 1 21 ? -5.33173 71.19491 35.14272 1.000 42.55585 46 ASN C CA 1
ATOM 6352 C C . ASN C 1 21 ? -5.10167 70.49938 33.81141 1.000 42.89102 46 ASN C C 1
ATOM 6353 O O . ASN C 1 21 ? -6.02191 69.92852 33.21753 1.000 45.01128 46 ASN C O 1
ATOM 6358 N N . SER C 1 22 ? -3.85721 70.56155 33.34269 1.000 42.87445 47 SER C N 1
ATOM 6359 C CA . SER C 1 22 ? -3.45028 69.89016 32.11634 1.000 42.50102 47 SER C CA 1
ATOM 6360 C C . SER C 1 22 ? -2.35931 68.85812 32.37330 1.000 40.61170 47 SER C C 1
ATOM 6361 O O . SER C 1 22 ? -1.80219 68.30550 31.41594 1.000 41.06336 47 SER C O 1
ATOM 6364 N N . ALA C 1 23 ? -2.02782 68.59401 33.63424 1.000 38.96243 48 ALA C N 1
ATOM 6365 C CA . ALA C 1 23 ? -0.99387 67.62442 33.95546 1.000 44.87462 48 ALA C CA 1
ATOM 6366 C C . ALA C 1 23 ? -1.33152 66.87197 35.22951 1.000 44.30073 48 ALA C C 1
ATOM 6367 O O . ALA C 1 23 ? -1.87950 67.44753 36.17562 1.000 38.28926 48 ALA C O 1
ATOM 6369 N N . ALA C 1 24 ? -0.99646 65.58271 35.24990 1.000 34.28885 49 ALA C N 1
ATOM 6370 C CA . ALA C 1 24 ? -0.98162 64.82724 36.49424 1.000 36.98286 49 ALA C CA 1
ATOM 6371 C C . ALA C 1 24 ? 0.29068 65.23622 37.21948 1.000 40.79808 49 ALA C C 1
ATOM 6372 O O . ALA C 1 24 ? 1.40051 64.92059 36.77499 1.000 36.52151 49 ALA C O 1
ATOM 6374 N N . TYR C 1 25 ? 0.12749 65.98807 38.30160 1.000 38.67416 50 TYR C N 1
ATOM 6375 C CA . TYR C 1 25 ? 1.22257 66.66174 38.97931 1.000 32.77870 50 TYR C CA 1
ATOM 6376 C C . TYR C 1 25 ? 1.11679 66.35963 40.46297 1.000 38.51959 50 TYR C C 1
ATOM 6377 O O . TYR C 1 25 ? 0.05194 66.54278 41.06254 1.000 34.86293 50 TYR C O 1
ATOM 6386 N N . PHE C 1 26 ? 2.21531 65.90776 41.05585 1.000 31.27142 51 PHE C N 1
ATOM 6387 C CA . PHE C 1 26 ? 2.19485 65.41162 42.42229 1.000 32.77173 51 PHE C CA 1
ATOM 6388 C C . PHE C 1 26 ? 3.11086 66.24877 43.30101 1.000 30.42272 51 PHE C C 1
ATOM 6389 O O . PHE C 1 26 ? 4.24357 66.55116 42.91522 1.000 33.71135 51 PHE C O 1
ATOM 6397 N N . LEU C 1 27 ? 2.60698 66.64364 44.46509 1.000 28.09591 52 LEU C N 1
ATOM 6398 C CA . LEU C 1 27 ? 3.39852 67.31398 45.48479 1.000 31.82955 52 LEU C CA 1
ATOM 6399 C C . LEU C 1 27 ? 3.55572 66.36685 46.66544 1.000 36.15786 52 LEU C C 1
ATOM 6400 O O . LEU C 1 27 ? 2.57479 65.76550 47.12354 1.000 32.60993 52 LEU C O 1
ATOM 6405 N N . TRP C 1 28 ? 4.78274 66.23961 47.15772 1.000 31.54039 53 TRP C N 1
ATOM 6406 C CA . TRP C 1 28 ? 5.02982 65.37497 48.29443 1.000 31.02173 53 TRP C CA 1
ATOM 6407 C C . TRP C 1 28 ? 5.58141 66.20250 49.44898 1.000 37.20524 53 TRP C C 1
ATOM 6408 O O . TRP C 1 28 ? 6.32420 67.16385 49.22028 1.000 36.55630 53 TRP C O 1
ATOM 6419 N N . PRO C 1 29 ? 5.23745 65.86908 50.69363 1.000 40.45961 54 PRO C N 1
ATOM 6420 C CA . PRO C 1 29 ? 5.61556 66.75363 51.80248 1.000 43.98141 54 PRO C CA 1
ATOM 6421 C C . PRO C 1 29 ? 7.10104 66.68078 52.10527 1.000 34.42800 54 PRO C C 1
ATOM 6422 O O . PRO C 1 29 ? 7.70930 65.60888 52.10648 1.000 37.13061 54 PRO C O 1
ATOM 6426 N N . THR C 1 30 ? 7.68385 67.84489 52.37051 1.000 30.99213 55 THR C N 1
ATOM 6427 C CA . THR C 1 30 ? 9.07617 67.91732 52.77599 1.000 37.54434 55 THR C CA 1
ATOM 6428 C C . THR C 1 30 ? 9.30799 68.85321 53.95224 1.000 37.34142 55 THR C C 1
ATOM 6429 O O . THR C 1 30 ? 10.44850 68.95470 54.41777 1.000 39.40178 55 THR C O 1
ATOM 6433 N N . SER C 1 31 ? 8.26468 69.51125 54.46841 1.000 40.98098 56 SER C N 1
ATOM 6434 C CA . SER C 1 31 ? 8.47332 70.55645 55.46786 1.000 46.10998 56 SER C CA 1
ATOM 6435 C C . SER C 1 31 ? 9.05183 69.99551 56.75728 1.000 40.60381 56 SER C C 1
ATOM 6436 O O . SER C 1 31 ? 9.88263 70.64225 57.40347 1.000 47.07452 56 SER C O 1
ATOM 6439 N N . ASN C 1 32 ? 8.65219 68.77995 57.12531 1.000 37.62532 57 ASN C N 1
ATOM 6440 C CA . ASN C 1 32 ? 9.10263 68.18247 58.37300 1.000 43.20478 57 ASN C CA 1
ATOM 6441 C C . ASN C 1 32 ? 10.50538 67.60675 58.27733 1.000 48.16706 57 ASN C C 1
ATOM 6442 O O . ASN C 1 32 ? 11.07742 67.23734 59.30897 1.000 47.12077 57 ASN C O 1
ATOM 6447 N N . LEU C 1 33 ? 11.07274 67.53994 57.07784 1.000 41.30781 58 LEU C N 1
ATOM 6448 C CA . LEU C 1 33 ? 12.43134 67.06227 56.89156 1.000 40.10744 58 LEU C CA 1
ATOM 6449 C C . LEU C 1 33 ? 13.45844 68.17702 57.04676 1.000 49.33694 58 LEU C C 1
ATOM 6450 O O . LEU C 1 33 ? 14.66222 67.89700 57.04809 1.000 55.98258 58 LEU C O 1
ATOM 6455 N N . GLN C 1 34 ? 13.01297 69.42542 57.18080 1.000 46.74243 59 GLN C N 1
ATOM 6456 C CA . GLN C 1 34 ? 13.92833 70.51501 57.48251 1.000 54.58288 59 GLN C CA 1
ATOM 6457 C C . GLN C 1 34 ? 14.45711 70.35872 58.89945 1.000 58.14721 59 GLN C C 1
ATOM 6458 O O . GLN C 1 34 ? 13.73048 69.94176 59.80624 1.000 56.85249 59 GLN C O 1
ATOM 6464 N N . HIS C 1 35 ? 15.73218 70.69997 59.09067 1.000 61.18567 60 HIS C N 1
ATOM 6465 C CA . HIS C 1 35 ? 16.30183 70.66165 60.43134 1.000 71.21772 60 HIS C CA 1
ATOM 6466 C C . HIS C 1 35 ? 15.53366 71.57921 61.36937 1.000 60.05424 60 HIS C C 1
ATOM 6467 O O . HIS C 1 35 ? 15.20165 71.19897 62.49667 1.000 58.56814 60 HIS C O 1
ATOM 6474 N N . CYS C 1 36 ? 15.23031 72.79473 60.90889 1.000 58.94454 61 CYS C N 1
ATOM 6475 C CA . CYS C 1 36 ? 14.55509 73.76126 61.76696 1.000 60.87331 61 CYS C CA 1
ATOM 6476 C C . CYS C 1 36 ? 13.17075 73.28132 62.18135 1.000 62.97406 61 CYS C C 1
ATOM 6477 O O . CYS C 1 36 ? 12.72883 73.55277 63.30307 1.000 59.05575 61 CYS C O 1
ATOM 6480 N N . ALA C 1 37 ? 12.46613 72.57076 61.29568 1.000 47.12961 62 ALA C N 1
ATOM 6481 C CA . ALA C 1 37 ? 11.14931 72.06394 61.66654 1.000 53.20057 62 ALA C CA 1
ATOM 6482 C C . ALA C 1 37 ? 11.25298 71.00131 62.75255 1.000 50.51963 62 ALA C C 1
ATOM 6483 O O . ALA C 1 37 ? 10.53131 71.05054 63.75518 1.000 55.22724 62 ALA C O 1
ATOM 6485 N N . ALA C 1 38 ? 12.16541 70.04216 62.57870 1.000 53.54866 63 ALA C N 1
ATOM 6486 C CA . ALA C 1 38 ? 12.33136 68.99329 63.57767 1.000 51.29499 63 ALA C CA 1
ATOM 6487 C C . ALA C 1 38 ? 12.87895 69.55803 64.87753 1.000 56.16322 63 ALA C C 1
ATOM 6488 O O . ALA C 1 38 ? 12.50479 69.10516 65.96505 1.000 56.49161 63 ALA C O 1
ATOM 6490 N N . GLU C 1 39 ? 13.78200 70.53603 64.78671 1.000 59.03246 64 GLU C N 1
ATOM 6491 C CA . GLU C 1 39 ? 14.31965 71.12283 66.00444 1.000 56.20484 64 GLU C CA 1
ATOM 6492 C C . GLU C 1 39 ? 13.26641 71.93316 66.74554 1.000 61.53676 64 GLU C C 1
ATOM 6493 O O . GLU C 1 39 ? 13.28659 71.98488 67.98022 1.000 61.20284 64 GLU C O 1
ATOM 6499 N N . GLY C 1 40 ? 12.34351 72.57160 66.02033 1.000 56.55343 65 GLY C N 1
ATOM 6500 C CA . GLY C 1 40 ? 11.22929 73.21891 66.68909 1.000 55.71602 65 GLY C CA 1
ATOM 6501 C C . GLY C 1 40 ? 10.37832 72.23954 67.47256 1.000 53.96152 65 GLY C C 1
ATOM 6502 O O . GLY C 1 40 ? 9.94046 72.53298 68.58753 1.000 55.69574 65 GLY C O 1
ATOM 6503 N N . ARG C 1 41 ? 10.12913 71.06026 66.89711 1.000 50.89685 66 ARG C N 1
ATOM 6504 C CA . ARG C 1 41 ? 9.36702 70.03973 67.60918 1.000 53.47889 66 ARG C CA 1
ATOM 6505 C C . ARG C 1 41 ? 10.13626 69.51175 68.81491 1.000 58.77099 66 ARG C C 1
ATOM 6506 O O . ARG C 1 41 ? 9.57433 69.36880 69.90771 1.000 52.69968 66 ARG C O 1
ATOM 6514 N N . ALA C 1 42 ? 11.43044 69.21927 68.63773 1.000 54.19766 67 ALA C N 1
ATOM 6515 C CA . ALA C 1 42 ? 12.22850 68.73688 69.76093 1.000 55.92816 67 ALA C CA 1
ATOM 6516 C C . ALA C 1 42 ? 12.36951 69.80021 70.83997 1.000 56.94911 67 ALA C C 1
ATOM 6517 O O . ALA C 1 42 ? 12.40250 69.48139 72.03459 1.000 59.54873 67 ALA C O 1
ATOM 6519 N N . ASN C 1 43 ? 12.45595 71.07016 70.43629 1.000 56.83811 68 ASN C N 1
ATOM 6520 C CA . ASN C 1 43 ? 12.55855 72.14759 71.41363 1.000 59.04091 68 ASN C CA 1
ATOM 6521 C C . ASN C 1 43 ? 11.28156 72.28540 72.22095 1.000 63.94927 68 ASN C C 1
ATOM 6522 O O . ASN C 1 43 ? 11.32828 72.53913 73.42902 1.000 65.58512 68 ASN C O 1
ATOM 6527 N N . TYR C 1 44 ? 10.13135 72.12384 71.57081 1.000 56.17939 69 TYR C N 1
ATOM 6528 C CA . TYR C 1 44 ? 8.86505 72.24608 72.28103 1.000 56.93630 69 TYR C CA 1
ATOM 6529 C C . TYR C 1 44 ? 8.76104 71.20344 73.38573 1.000 59.39577 69 TYR C C 1
ATOM 6530 O O . TYR C 1 44 ? 8.45139 71.52845 74.53831 1.000 56.85639 69 TYR C O 1
ATOM 6539 N N . PHE C 1 45 ? 9.04695 69.94265 73.05732 1.000 52.74730 70 PHE C N 1
ATOM 6540 C CA . PHE C 1 45 ? 8.91455 68.88343 74.05004 1.000 61.30765 70 PHE C CA 1
ATOM 6541 C C . PHE C 1 45 ? 10.05284 68.91510 75.06420 1.000 61.08084 70 PHE C C 1
ATOM 6542 O O . PHE C 1 45 ? 9.82997 68.67541 76.25574 1.000 67.33075 70 PHE C O 1
ATOM 6550 N N . GLY C 1 46 ? 11.27751 69.19819 74.61628 1.000 58.33664 71 GLY C N 1
ATOM 6551 C CA . GLY C 1 46 ? 12.39166 69.27772 75.54800 1.000 58.56992 71 GLY C CA 1
ATOM 6552 C C . GLY C 1 46 ? 12.20276 70.35681 76.59326 1.000 67.66072 71 GLY C C 1
ATOM 6553 O O . GLY C 1 46 ? 12.60237 70.19161 77.74662 1.000 76.49337 71 GLY C O 1
ATOM 6554 N N . ASN C 1 47 ? 11.57811 71.47100 76.20619 1.000 68.95060 72 ASN C N 1
ATOM 6555 C CA . ASN C 1 47 ? 11.31790 72.54841 77.15304 1.000 64.26964 72 ASN C CA 1
ATOM 6556 C C . ASN C 1 47 ? 10.24067 72.15771 78.15725 1.000 70.59123 72 ASN C C 1
ATOM 6557 O O . ASN C 1 47 ? 10.30017 72.57432 79.32084 1.000 72.45672 72 ASN C O 1
ATOM 6562 N N . LEU C 1 48 ? 9.24350 71.38095 77.72550 1.000 64.07481 73 LEU C N 1
ATOM 6563 C CA . LEU C 1 48 ? 8.20552 70.92691 78.64539 1.000 60.04710 73 LEU C CA 1
ATOM 6564 C C . LEU C 1 48 ? 8.80887 70.08479 79.76725 1.000 74.29997 73 LEU C C 1
ATOM 6565 O O . LEU C 1 48 ? 8.47607 70.27193 80.94349 1.000 79.53064 73 LEU C O 1
ATOM 6570 N N . GLN C 1 49 ? 9.67608 69.13292 79.42502 1.000 74.96047 74 GLN C N 1
ATOM 6571 C CA . GLN C 1 49 ? 10.49691 68.47399 80.44612 1.000 77.60263 74 GLN C CA 1
ATOM 6572 C C . GLN C 1 49 ? 11.86146 69.15228 80.53178 1.000 74.85011 74 GLN C C 1
ATOM 6573 O O . GLN C 1 49 ? 12.21282 69.74255 81.55459 1.000 83.36437 74 GLN C O 1
ATOM 6579 N N . PRO C 1 61 ? -2.92334 63.48732 89.70797 1.000 70.55827 86 PRO C N 1
ATOM 6580 C CA . PRO C 1 61 ? -2.50178 63.77555 91.08079 1.000 65.61605 86 PRO C CA 1
ATOM 6581 C C . PRO C 1 61 ? -2.90017 65.17869 91.54612 1.000 83.51093 86 PRO C C 1
ATOM 6582 O O . PRO C 1 61 ? -2.01772 65.96390 91.90419 1.000 94.06231 86 PRO C O 1
ATOM 6586 N N . LYS C 1 62 ? -4.20605 65.47453 91.55078 1.000 84.00704 87 LYS C N 1
ATOM 6587 C CA . LYS C 1 62 ? -4.73558 66.76631 92.00502 1.000 66.35822 87 LYS C CA 1
ATOM 6588 C C . LYS C 1 62 ? -4.17930 67.88777 91.13691 1.000 81.31888 87 LYS C C 1
ATOM 6589 O O . LYS C 1 62 ? -3.56929 68.85919 91.59597 1.000 81.47083 87 LYS C O 1
ATOM 6595 N N . GLY C 1 63 ? -4.41294 67.68940 89.84818 1.000 78.02152 88 GLY C N 1
ATOM 6596 C CA . GLY C 1 63 ? -3.77536 68.32150 88.72627 1.000 74.32730 88 GLY C CA 1
ATOM 6597 C C . GLY C 1 63 ? -4.72210 68.95421 87.72832 1.000 69.57746 88 GLY C C 1
ATOM 6598 O O . GLY C 1 63 ? -4.28660 69.22377 86.60713 1.000 76.25833 88 GLY C O 1
ATOM 6599 N N . GLN C 1 64 ? -5.96929 69.28028 88.09448 1.000 65.57903 89 GLN C N 1
ATOM 6600 C CA . GLN C 1 64 ? -6.85947 69.91379 87.11673 1.000 59.94350 89 GLN C CA 1
ATOM 6601 C C . GLN C 1 64 ? -7.10801 69.13810 85.81702 1.000 67.78038 89 GLN C C 1
ATOM 6602 O O . GLN C 1 64 ? -6.71472 69.55378 84.72524 1.000 82.03388 89 GLN C O 1
ATOM 6608 N N . GLN C 1 65 ? -7.69870 67.94759 85.96654 1.000 48.48670 90 GLN C N 1
ATOM 6609 C CA . GLN C 1 65 ? -7.56992 66.77391 85.12469 1.000 45.54388 90 GLN C CA 1
ATOM 6610 C C . GLN C 1 65 ? -8.33598 66.97881 83.83864 1.000 47.96484 90 GLN C C 1
ATOM 6611 O O . GLN C 1 65 ? -9.33409 67.70173 83.78712 1.000 47.28609 90 GLN C O 1
ATOM 6617 N N . ALA C 1 66 ? -7.71678 66.47926 82.77434 1.000 41.70633 91 ALA C N 1
ATOM 6618 C CA . ALA C 1 66 ? -8.00275 66.79493 81.38824 1.000 40.18864 91 ALA C CA 1
ATOM 6619 C C . ALA C 1 66 ? -9.49321 66.80220 81.11072 1.000 40.92566 91 ALA C C 1
ATOM 6620 O O . ALA C 1 66 ? -10.26738 66.03831 81.69616 1.000 39.03759 91 ALA C O 1
ATOM 6622 N N . ASN C 1 67 ? -9.89031 67.78621 80.31945 1.000 39.81813 92 ASN C N 1
ATOM 6623 C CA . ASN C 1 67 ? -11.28169 68.06555 80.04787 1.000 42.03048 92 ASN C CA 1
ATOM 6624 C C . ASN C 1 67 ? -11.53814 68.26699 78.56185 1.000 43.34790 92 ASN C C 1
ATOM 6625 O O . ASN C 1 67 ? -12.68043 68.52473 78.17508 1.000 49.13782 92 ASN C O 1
ATOM 6630 N N . SER C 1 68 ? -10.52004 68.15013 77.71852 1.000 37.40350 93 SER C N 1
ATOM 6631 C CA . SER C 1 68 ? -10.66928 68.43468 76.29972 1.000 38.41755 93 SER C CA 1
ATOM 6632 C C . SER C 1 68 ? -9.79549 67.48795 75.49126 1.000 36.60589 93 SER C C 1
ATOM 6633 O O . SER C 1 68 ? -8.92790 66.79476 76.03133 1.000 34.74474 93 SER C O 1
ATOM 6636 N N . LEU C 1 69 ? -10.03725 67.45254 74.17304 1.000 33.77723 94 LEU C N 1
ATOM 6637 C CA . LEU C 1 69 ? -9.17401 66.66963 73.29497 1.000 33.82957 94 LEU C CA 1
ATOM 6638 C C . LEU C 1 69 ? -7.74091 67.17938 73.35098 1.000 32.67937 94 LEU C C 1
ATOM 6639 O O . LEU C 1 69 ? -6.79342 66.38597 73.40346 1.000 33.16230 94 LEU C O 1
ATOM 6644 N N . LEU C 1 70 ? -7.56969 68.50405 73.37721 1.000 34.98926 95 LEU C N 1
ATOM 6645 C CA . LEU C 1 70 ? -6.23988 69.09891 73.45190 1.000 41.25302 95 LEU C CA 1
ATOM 6646 C C . LEU C 1 70 ? -5.49612 68.64078 74.70173 1.000 35.96440 95 LEU C C 1
ATOM 6647 O O . LEU C 1 70 ? -4.30325 68.32375 74.64190 1.000 37.28982 95 LEU C O 1
ATOM 6652 N N . ASP C 1 71 ? -6.18705 68.60176 75.84312 1.000 36.84309 96 ASP C N 1
ATOM 6653 C CA . ASP C 1 71 ? -5.56902 68.15548 77.08868 1.000 41.68395 96 ASP C CA 1
ATOM 6654 C C . ASP C 1 71 ? -5.04118 66.72548 76.95930 1.000 35.95461 96 ASP C C 1
ATOM 6655 O O . ASP C 1 71 ? -3.89512 66.43727 77.32249 1.000 36.61299 96 ASP C O 1
ATOM 6660 N N . LEU C 1 72 ? -5.87205 65.81014 76.44805 1.000 33.91209 97 LEU C N 1
ATOM 6661 C CA . LEU C 1 72 ? -5.44623 64.41923 76.30636 1.000 32.57188 97 LEU C CA 1
ATOM 6662 C C . LEU C 1 72 ? -4.33899 64.26805 75.27133 1.000 31.69346 97 LEU C C 1
ATOM 6663 O O . LEU C 1 72 ? -3.37640 63.52269 75.49261 1.000 31.87236 97 LEU C O 1
ATOM 6668 N N . MET C 1 73 ? -4.45901 64.94745 74.12895 1.000 31.20784 98 MET C N 1
ATOM 6669 C CA . MET C 1 73 ? -3.42916 64.80436 73.10512 1.000 34.11612 98 MET C CA 1
ATOM 6670 C C . MET C 1 73 ? -2.08937 65.34828 73.58409 1.000 34.26754 98 MET C C 1
ATOM 6671 O O . MET C 1 73 ? -1.03551 64.80343 73.23247 1.000 35.60273 98 MET C O 1
ATOM 6676 N N . THR C 1 74 ? -2.11245 66.39275 74.41273 1.000 34.44251 99 THR C N 1
ATOM 6677 C CA . THR C 1 74 ? -0.87994 66.94779 74.96700 1.000 36.61608 99 THR C CA 1
ATOM 6678 C C . THR C 1 74 ? -0.20558 65.96616 75.92580 1.000 37.71553 99 THR C C 1
ATOM 6679 O O . THR C 1 74 ? 1.02397 65.81647 75.91082 1.000 41.71234 99 THR C O 1
ATOM 6683 N N . ILE C 1 75 ? -0.99494 65.28445 76.76020 1.000 36.64320 100 ILE C N 1
ATOM 6684 C CA . ILE C 1 75 ? -0.44258 64.29869 77.68679 1.000 37.21104 100 ILE C CA 1
ATOM 6685 C C . ILE C 1 75 ? 0.12230 63.10754 76.92000 1.000 36.51768 100 ILE C C 1
ATOM 6686 O O . ILE C 1 75 ? 1.22368 62.62551 77.21463 1.000 39.68152 100 ILE C O 1
ATOM 6691 N N . ARG C 1 76 ? -0.62193 62.61367 75.92771 1.000 33.41256 101 ARG C N 1
ATOM 6692 C CA . ARG C 1 76 ? -0.19015 61.44326 75.16734 1.000 35.94493 101 ARG C CA 1
ATOM 6693 C C . ARG C 1 76 ? 1.07910 61.74433 74.38360 1.000 36.13585 101 ARG C C 1
ATOM 6694 O O . ARG C 1 76 ? 2.00646 60.92688 74.35155 1.000 37.51237 101 ARG C O 1
ATOM 6702 N N . ALA C 1 77 ? 1.14357 62.92090 73.75641 1.000 39.37847 102 ALA C N 1
ATOM 6703 C CA . ALA C 1 77 ? 2.32815 63.28843 72.98813 1.000 39.75201 102 ALA C CA 1
ATOM 6704 C C . ALA C 1 77 ? 3.55835 63.33443 73.88548 1.000 43.98336 102 ALA C C 1
ATOM 6705 O O . ALA C 1 77 ? 4.63161 62.84303 73.50927 1.000 39.70232 102 ALA C O 1
ATOM 6707 N N . PHE C 1 78 ? 3.41524 63.91153 75.08250 1.000 38.46960 103 PHE C N 1
ATOM 6708 C CA . PHE C 1 78 ? 4.54709 64.04132 75.99373 1.000 40.31781 103 PHE C CA 1
ATOM 6709 C C . PHE C 1 78 ? 5.05018 62.67764 76.45967 1.000 49.57989 103 PHE C C 1
ATOM 6710 O O . PHE C 1 78 ? 6.26229 62.47076 76.59380 1.000 51.84331 103 PHE C O 1
ATOM 6718 N N . HIS C 1 79 ? 4.14234 61.73902 76.71916 1.000 39.32464 104 HIS C N 1
ATOM 6719 C CA . HIS C 1 79 ? 4.50225 60.41144 77.20034 1.000 39.68971 104 HIS C CA 1
ATOM 6720 C C . HIS C 1 79 ? 4.53093 59.35951 76.09774 1.000 45.76204 104 HIS C C 1
ATOM 6721 O O . HIS C 1 79 ? 4.53444 58.16337 76.40686 1.000 50.63501 104 HIS C O 1
ATOM 6728 N N . SER C 1 80 ? 4.54160 59.76736 74.82565 1.000 43.73724 105 SER C N 1
ATOM 6729 C CA . SER C 1 80 ? 4.37209 58.79656 73.74533 1.000 55.33229 105 SER C CA 1
ATOM 6730 C C . SER C 1 80 ? 5.44515 57.71056 73.75842 1.000 57.52265 105 SER C C 1
ATOM 6731 O O . SER C 1 80 ? 5.15177 56.55768 73.42013 1.000 54.87608 105 SER C O 1
ATOM 6734 N N . LYS C 1 81 ? 6.67293 58.03689 74.17456 1.000 57.36372 106 LYS C N 1
ATOM 6735 C CA . LYS C 1 81 ? 7.75431 57.05489 74.11453 1.000 56.14665 106 LYS C CA 1
ATOM 6736 C C . LYS C 1 81 ? 7.47511 55.84926 75.01085 1.000 55.98881 106 LYS C C 1
ATOM 6737 O O . LYS C 1 81 ? 7.50154 54.70287 74.54754 1.000 55.47994 106 LYS C O 1
ATOM 6743 N N . ILE C 1 82 ? 7.21665 56.08130 76.30482 1.000 54.31860 107 ILE C N 1
ATOM 6744 C CA . ILE C 1 82 ? 6.91372 54.95323 77.18895 1.000 50.49138 107 ILE C CA 1
ATOM 6745 C C . ILE C 1 82 ? 5.61028 54.27421 76.78808 1.000 58.75179 107 ILE C C 1
ATOM 674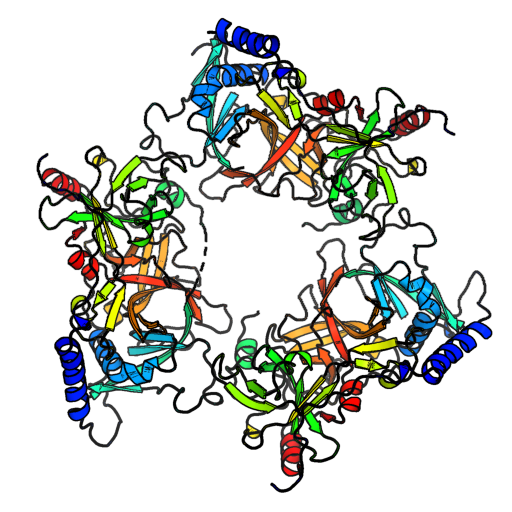6 O O . ILE C 1 82 ? 5.44120 53.06575 76.99524 1.000 59.66850 107 ILE C O 1
ATOM 6751 N N . LEU C 1 83 ? 4.65904 55.03339 76.23610 1.000 50.07831 108 LEU C N 1
ATOM 6752 C CA . LEU C 1 83 ? 3.38016 54.44174 75.85152 1.000 56.72831 108 LEU C CA 1
ATOM 6753 C C . LEU C 1 83 ? 3.51949 53.53277 74.63423 1.000 54.95181 108 LEU C C 1
ATOM 6754 O O . LEU C 1 83 ? 2.90265 52.46313 74.58200 1.000 52.64800 108 LEU C O 1
ATOM 6759 N N . ARG C 1 84 ? 4.34255 53.92680 73.65883 1.000 49.48242 109 ARG C N 1
ATOM 6760 C CA . ARG C 1 84 ? 4.45569 53.19009 72.40489 1.000 44.26651 109 ARG C CA 1
ATOM 6761 C C . ARG C 1 84 ? 5.40647 52.00434 72.50153 1.000 51.48113 109 ARG C C 1
ATOM 6762 O O . ARG C 1 84 ? 5.46365 51.20236 71.56467 1.000 54.60810 109 ARG C O 1
ATOM 6770 N N . ARG C 1 85 ? 6.14734 51.87606 73.60592 1.000 55.96842 110 ARG C N 1
ATOM 6771 C CA . ARG C 1 85 ? 7.19652 50.86301 73.70012 1.000 55.62386 110 ARG C CA 1
ATOM 6772 C C . ARG C 1 85 ? 6.63404 49.44495 73.65453 1.000 53.90524 110 ARG C C 1
ATOM 6773 O O . ARG C 1 85 ? 7.16689 48.58617 72.94408 1.000 49.30845 110 ARG C O 1
ATOM 6781 N N . PHE C 1 86 ? 5.56190 49.17694 74.39555 1.000 57.57478 111 PHE C N 1
ATOM 6782 C CA . PHE C 1 86 ? 4.96122 47.84760 74.45863 1.000 54.87792 111 PHE C CA 1
ATOM 6783 C C . PHE C 1 86 ? 3.49406 47.89618 74.04994 1.000 47.90989 111 PHE C C 1
ATOM 6784 O O . PHE C 1 86 ? 2.63510 47.27303 74.68150 1.000 47.03199 111 PHE C O 1
ATOM 6792 N N . SER C 1 87 ? 3.19059 48.64250 72.98754 1.000 41.09187 112 SER C N 1
ATOM 6793 C CA . SER C 1 87 ? 1.81403 48.81630 72.54587 1.000 43.72635 112 SER C CA 1
ATOM 6794 C C . SER C 1 87 ? 1.76218 48.95565 71.03084 1.000 46.06379 112 SER C C 1
ATOM 6795 O O . SER C 1 87 ? 2.76419 49.24902 70.37564 1.000 43.88992 112 SER C O 1
ATOM 6798 N N . LEU C 1 88 ? 0.56007 48.76516 70.49176 1.000 35.29990 113 LEU C N 1
ATOM 6799 C CA . LEU C 1 88 ? 0.26188 48.84486 69.06664 1.000 39.81764 113 LEU C CA 1
ATOM 6800 C C . LEU C 1 88 ? -0.25191 50.21335 68.64307 1.000 46.46876 113 LEU C C 1
ATOM 6801 O O . LEU C 1 88 ? -0.62265 50.38951 67.48310 1.000 46.21970 113 LEU C O 1
ATOM 6806 N N . GLY C 1 89 ? -0.42716 51.13107 69.56829 1.000 36.21772 114 GLY C N 1
ATOM 6807 C CA . GLY C 1 89 ? -0.84653 52.47225 69.21310 1.000 31.52244 114 GLY C CA 1
ATOM 6808 C C . GLY C 1 89 ? -1.71561 53.05712 70.30305 1.000 32.09556 114 GLY C C 1
ATOM 6809 O O . GLY C 1 89 ? -2.05897 52.40039 71.28409 1.000 28.35301 114 GLY C O 1
ATOM 6810 N N . THR C 1 90 ? -2.06560 54.32728 70.11629 1.000 27.50357 115 THR C N 1
ATOM 6811 C CA . THR C 1 90 ? -2.80383 55.05958 71.13151 1.000 27.64971 115 THR C CA 1
ATOM 6812 C C . THR C 1 90 ? -3.88321 55.92318 70.48885 1.000 31.55983 115 THR C C 1
ATOM 6813 O O . THR C 1 90 ? -3.85367 56.21037 69.28833 1.000 30.66289 115 THR C O 1
ATOM 6817 N N . ALA C 1 91 ? -4.82961 56.35010 71.32216 1.000 23.80098 116 ALA C N 1
ATOM 6818 C CA . ALA C 1 91 ? -5.85359 57.31046 70.94044 1.000 26.65207 116 ALA C CA 1
ATOM 6819 C C . ALA C 1 91 ? -6.31769 58.00541 72.21635 1.000 32.73571 116 ALA C C 1
ATOM 6820 O O . ALA C 1 91 ? -5.88798 57.66360 73.32207 1.000 28.87580 116 ALA C O 1
ATOM 6822 N N . VAL C 1 92 ? -7.18981 59.00272 72.06294 1.000 26.52952 117 VAL C N 1
ATOM 6823 C CA . VAL C 1 92 ? -7.69807 59.75905 73.20503 1.000 28.41174 117 VAL C CA 1
ATOM 6824 C C . VAL C 1 92 ? -9.21609 59.67321 73.22099 1.000 30.45120 117 VAL C C 1
ATOM 6825 O O . VAL C 1 92 ? -9.86376 59.51825 72.18020 1.000 28.17390 117 VAL C O 1
ATOM 6829 N N . GLY C 1 93 ? -9.77928 59.71778 74.42340 1.000 30.04315 118 GLY C N 1
ATOM 6830 C CA . GLY C 1 93 ? -11.20552 59.52125 74.58355 1.000 29.71991 118 GLY C CA 1
ATOM 6831 C C . GLY C 1 93 ? -11.62883 59.34283 76.02686 1.000 29.23258 118 GLY C C 1
ATOM 6832 O O . GLY C 1 93 ? -11.23648 60.10635 76.91852 1.000 28.61308 118 GLY C O 1
ATOM 6833 N N . PHE C 1 94 ? -12.45239 58.32914 76.25374 1.000 27.55465 119 PHE C N 1
ATOM 6834 C CA . PHE C 1 94 ? -12.93943 57.98056 77.57280 1.000 27.73386 119 PHE C CA 1
ATOM 6835 C C . PHE C 1 94 ? -12.51295 56.55060 77.86816 1.000 26.29411 119 PHE C C 1
ATOM 6836 O O . PHE C 1 94 ? -12.46893 55.70224 76.96921 1.000 23.20163 119 PHE C O 1
ATOM 6844 N N . ARG C 1 95 ? -12.20272 56.28809 79.13706 1.000 26.70622 120 ARG C N 1
ATOM 6845 C CA . ARG C 1 95 ? -11.84291 54.93977 79.54199 1.000 28.34913 120 ARG C CA 1
ATOM 6846 C C . ARG C 1 95 ? -12.98793 53.98849 79.22796 1.000 23.91769 120 ARG C C 1
ATOM 6847 O O . ARG C 1 95 ? -14.16065 54.32189 79.41060 1.000 28.67759 120 ARG C O 1
ATOM 6855 N N . ILE C 1 96 ? -12.64169 52.82487 78.69218 1.000 23.69126 121 ILE C N 1
ATOM 6856 C CA . ILE C 1 96 ? -13.58888 51.73667 78.50403 1.000 30.22373 121 ILE C CA 1
ATOM 6857 C C . ILE C 1 96 ? -13.36432 50.73818 79.63069 1.000 27.06730 121 ILE C C 1
ATOM 6858 O O . ILE C 1 96 ? -12.23139 50.29932 79.87243 1.000 25.56499 121 ILE C O 1
ATOM 6863 N N . ARG C 1 97 ? -14.43899 50.39995 80.33664 1.000 24.91196 122 ARG C N 1
ATOM 6864 C CA . ARG C 1 97 ? -14.39723 49.48274 81.46870 1.000 26.94153 122 ARG C CA 1
ATOM 6865 C C . ARG C 1 97 ? -15.46023 48.41949 81.25934 1.000 29.32636 122 ARG C C 1
ATOM 6866 O O . ARG C 1 97 ? -16.63403 48.75062 81.05385 1.000 28.20301 122 ARG C O 1
ATOM 6874 N N . LYS C 1 98 ? -15.04498 47.15011 81.29577 1.000 27.98835 123 LYS C N 1
ATOM 6875 C CA . LYS C 1 98 ? -15.95291 46.02232 81.06991 1.000 33.62970 123 LYS C CA 1
ATOM 6876 C C . LYS C 1 98 ? -16.72714 46.17318 79.75921 1.000 31.79768 123 LYS C C 1
ATOM 6877 O O . LYS C 1 98 ? -17.88391 45.76142 79.64730 1.000 29.94324 123 LYS C O 1
ATOM 6883 N N . GLY C 1 99 ? -16.09110 46.78177 78.75659 1.000 27.41801 124 GLY C N 1
ATOM 6884 C CA . GLY C 1 99 ? -16.68779 46.93936 77.44615 1.000 29.46383 124 GLY C CA 1
ATOM 6885 C C . GLY C 1 99 ? -17.58593 48.14037 77.26499 1.000 35.69269 124 GLY C C 1
ATOM 6886 O O . GLY C 1 99 ? -18.05084 48.37642 76.14403 1.000 34.20102 124 GLY C O 1
ATOM 6887 N N . ASP C 1 100 ? -17.84786 48.90282 78.32043 1.000 34.36385 125 ASP C N 1
ATOM 6888 C CA . ASP C 1 100 ? -18.72452 50.06216 78.26619 1.000 36.56372 125 ASP C CA 1
ATOM 6889 C C . ASP C 1 100 ? -17.90867 51.34329 78.34341 1.000 36.31502 125 ASP C C 1
ATOM 6890 O O . ASP C 1 100 ? -16.93461 51.43157 79.10017 1.000 28.85773 125 ASP C O 1
ATOM 6895 N N . LEU C 1 101 ? -18.29998 52.32584 77.53923 1.000 35.33971 126 LEU C N 1
ATOM 6896 C CA . LEU C 1 101 ? -17.69955 53.64555 77.63925 1.000 37.15671 126 LEU C CA 1
ATOM 6897 C C . LEU C 1 101 ? -18.07435 54.28752 78.96768 1.000 29.69298 126 LEU C C 1
ATOM 6898 O O . LEU C 1 101 ? -19.22201 54.21052 79.41852 1.000 36.63512 126 LEU C O 1
ATOM 6903 N N . THR C 1 102 ? -17.09093 54.90937 79.59752 1.000 31.33747 127 THR C N 1
ATOM 6904 C CA . THR C 1 102 ? -17.26791 55.74303 80.77183 1.000 34.59500 127 THR C CA 1
ATOM 6905 C C . THR C 1 102 ? -17.23793 57.20360 80.33625 1.000 33.94231 127 THR C C 1
ATOM 6906 O O . THR C 1 102 ? -17.19391 57.52273 79.14666 1.000 31.97023 127 THR C O 1
ATOM 6910 N N . ASP C 1 103 ? -17.28226 58.10617 81.31242 1.000 36.00902 128 ASP C N 1
ATOM 6911 C CA . ASP C 1 103 ? -17.08234 59.53034 81.08396 1.000 39.65895 128 ASP C CA 1
ATOM 6912 C C . ASP C 1 103 ? -15.74464 59.98807 81.65173 1.000 37.27511 128 ASP C C 1
ATOM 6913 O O . ASP C 1 103 ? -15.54601 61.18380 81.89321 1.000 33.03317 128 ASP C O 1
ATOM 6918 N N . ILE C 1 104 ? -14.82368 59.04600 81.84482 1.000 29.82097 129 ILE C N 1
ATOM 6919 C CA . ILE C 1 104 ? -13.52682 59.31085 82.46382 1.000 28.07551 129 ILE C CA 1
ATOM 6920 C C . ILE C 1 104 ? -12.53512 59.65816 81.35482 1.000 27.39348 129 ILE C C 1
ATOM 6921 O O . ILE C 1 104 ? -12.19319 58.77368 80.55042 1.000 28.30984 129 ILE C O 1
ATOM 6926 N N . PRO C 1 105 ? -12.03809 60.89209 81.28463 1.000 32.81903 130 PRO C N 1
ATOM 6927 C CA . PRO C 1 105 ? -11.07450 61.24955 80.23322 1.000 27.62146 130 PRO C CA 1
ATOM 6928 C C . PRO C 1 105 ? -9.83309 60.37504 80.30390 1.000 26.10092 130 PRO C C 1
ATOM 6929 O O . PRO C 1 105 ? -9.25167 60.17903 81.37603 1.000 29.13960 130 PRO C O 1
ATOM 6933 N N . ALA C 1 106 ? -9.44442 59.82614 79.14888 1.000 27.52486 131 ALA C N 1
ATOM 6934 C CA . ALA C 1 106 ? -8.42005 58.79208 79.12420 1.000 23.47867 131 ALA C CA 1
ATOM 6935 C C . ALA C 1 106 ? -7.66674 58.76740 77.80059 1.000 30.85328 131 ALA C C 1
ATOM 6936 O O . ALA C 1 106 ? -8.18908 59.15200 76.74775 1.000 29.52706 131 ALA C O 1
ATOM 6938 N N . ILE C 1 107 ? -6.41387 58.33459 77.89034 1.000 27.22828 132 ILE C N 1
ATOM 6939 C CA . ILE C 1 107 ? -5.63070 57.90665 76.74035 1.000 29.93894 132 ILE C CA 1
ATOM 6940 C C . ILE C 1 107 ? -5.86406 56.40810 76.59206 1.000 33.55821 132 ILE C C 1
ATOM 6941 O O . ILE C 1 107 ? -5.68821 55.65141 77.55675 1.000 27.49715 132 ILE C O 1
ATOM 6946 N N . LEU C 1 108 ? -6.30384 55.97718 75.40792 1.000 25.30672 133 LEU C N 1
ATOM 6947 C CA . LEU C 1 108 ? -6.48693 54.55634 75.14609 1.000 27.25994 133 LEU C CA 1
ATOM 6948 C C . LEU C 1 108 ? -5.19796 53.99473 74.56165 1.000 26.68236 133 LEU C C 1
ATOM 6949 O O . LEU C 1 108 ? -4.64722 54.55172 73.60682 1.000 26.12365 133 LEU C O 1
ATOM 6954 N N . VAL C 1 109 ? -4.71142 52.90223 75.14485 1.000 24.63039 134 VAL C N 1
ATOM 6955 C CA . VAL C 1 109 ? -3.50843 52.22665 74.66965 1.000 21.54629 134 VAL C CA 1
ATOM 6956 C C . VAL C 1 109 ? -3.92046 50.88711 74.08103 1.000 26.12090 134 VAL C C 1
ATOM 6957 O O . VAL C 1 109 ? -4.45872 50.02809 74.79155 1.000 26.05274 134 VAL C O 1
ATOM 6961 N N . PHE C 1 110 ? -3.64611 50.69703 72.79431 1.000 26.52332 135 PHE C N 1
ATOM 6962 C CA . PHE C 1 110 ? -4.05374 49.49144 72.09302 1.000 26.59844 135 PHE C CA 1
ATOM 6963 C C . PHE C 1 110 ? -2.93192 48.46442 72.13768 1.000 24.74887 135 PHE C C 1
ATOM 6964 O O . PHE C 1 110 ? -1.77305 48.78162 71.84347 1.000 33.59114 135 PHE C O 1
ATOM 6972 N N . VAL C 1 111 ? -3.27931 47.23440 72.51402 1.000 27.15909 136 VAL C N 1
ATOM 6973 C CA . VAL C 1 111 ? -2.30418 46.15835 72.65595 1.000 24.42221 136 VAL C CA 1
ATOM 6974 C C . VAL C 1 111 ? -2.75464 44.95082 71.84592 1.000 33.73390 136 VAL C C 1
ATOM 6975 O O . VAL C 1 111 ? -3.94955 44.75231 71.61226 1.000 36.26281 136 VAL C O 1
ATOM 6979 N N . ALA C 1 112 ? -1.78228 44.13628 71.41378 1.000 32.72596 137 ALA C N 1
ATOM 6980 C CA . ALA C 1 112 ? -2.10543 42.95697 70.61122 1.000 34.49906 137 ALA C CA 1
ATOM 6981 C C . ALA C 1 112 ? -2.91873 41.94261 71.40213 1.000 35.33972 137 ALA C C 1
ATOM 6982 O O . ALA C 1 112 ? -3.84154 41.32288 70.86314 1.000 38.61475 137 ALA C O 1
ATOM 6984 N N . ARG C 1 113 ? -2.59242 41.76000 72.67776 1.000 34.73744 138 ARG C N 1
ATOM 6985 C CA . ARG C 1 113 ? -3.42149 40.97480 73.57868 1.000 32.07796 138 ARG C CA 1
ATOM 6986 C C . ARG C 1 113 ? -3.30404 41.58018 74.96381 1.000 36.21201 138 ARG C C 1
ATOM 6987 O O . ARG C 1 113 ? -2.19812 41.87262 75.43244 1.000 32.10045 138 ARG C O 1
ATOM 6995 N N . LYS C 1 114 ? -4.44851 41.76248 75.60286 1.000 35.36632 139 LYS C N 1
ATOM 6996 C CA . LYS C 1 114 ? -4.50572 42.28242 76.95659 1.000 31.77891 139 LYS C CA 1
ATOM 6997 C C . LYS C 1 114 ? -4.32201 41.11041 77.91364 1.000 34.64146 139 LYS C C 1
ATOM 6998 O O . LYS C 1 114 ? -5.07178 40.13056 77.84570 1.000 37.90757 139 LYS C O 1
ATOM 7004 N N . VAL C 1 115 ? -3.31421 41.18863 78.78616 1.000 26.99352 140 VAL C N 1
ATOM 7005 C CA . VAL C 1 115 ? -2.97925 40.07462 79.66241 1.000 28.39961 140 VAL C CA 1
ATOM 7006 C C . VAL C 1 115 ? -2.93607 40.54478 81.11031 1.000 29.69543 140 VAL C C 1
ATOM 7007 O O . VAL C 1 115 ? -2.77746 41.73289 81.40701 1.000 30.11160 140 VAL C O 1
ATOM 7011 N N . HIS C 1 116 ? -3.07871 39.57928 82.02035 1.000 28.11208 141 HIS C N 1
ATOM 7012 C CA . HIS C 1 116 ? -3.07483 39.90601 83.43623 1.000 29.04121 141 HIS C CA 1
ATOM 7013 C C . HIS C 1 116 ? -1.75054 40.53944 83.83177 1.000 30.37171 141 HIS C C 1
ATOM 7014 O O . HIS C 1 116 ? -0.68463 40.16187 83.33602 1.000 28.09580 141 HIS C O 1
ATOM 7021 N N . LYS C 1 117 ? -1.83750 41.51398 84.73709 1.000 27.42350 142 LYS C N 1
ATOM 7022 C CA . LYS C 1 117 ? -0.66847 42.22139 85.24522 1.000 30.21448 142 LYS C CA 1
ATOM 7023 C C . LYS C 1 117 ? 0.37662 41.27400 85.82499 1.000 31.83276 142 LYS C C 1
ATOM 7024 O O . LYS C 1 117 ? 1.57252 41.59924 85.82334 1.000 31.96868 142 LYS C O 1
ATOM 7030 N N . LYS C 1 118 ? -0.04742 40.08741 86.27503 1.000 29.12278 143 LYS C N 1
ATOM 7031 C CA . LYS C 1 118 ? 0.88068 39.07914 86.76968 1.000 37.00372 143 LYS C CA 1
ATOM 7032 C C . LYS C 1 118 ? 1.92868 38.70507 85.73067 1.000 39.63999 143 LYS C C 1
ATOM 7033 O O . LYS C 1 118 ? 3.02651 38.27239 86.09818 1.000 36.64286 143 LYS C O 1
ATOM 7039 N N . TRP C 1 119 ? 1.62802 38.88157 84.44599 1.000 31.17171 144 TRP C N 1
ATOM 7040 C CA . TRP C 1 119 ? 2.49860 38.39952 83.38636 1.000 34.97376 144 TRP C CA 1
ATOM 7041 C C . TRP C 1 119 ? 3.32766 39.51033 82.74273 1.000 34.65080 144 TRP C C 1
ATOM 7042 O O . TRP C 1 119 ? 4.01369 39.25932 81.74621 1.000 39.34565 144 TRP C O 1
ATOM 7053 N N . LEU C 1 120 ? 3.31460 40.71223 83.31167 1.000 33.49669 145 LEU C N 1
ATOM 7054 C CA . LEU C 1 120 ? 4.03189 41.87337 82.79039 1.000 35.81580 145 LEU C CA 1
ATOM 7055 C C . LEU C 1 120 ? 5.12266 42.31269 83.76038 1.000 34.59412 145 LEU C C 1
ATOM 7056 O O . LEU C 1 120 ? 4.89723 42.36666 84.97241 1.000 42.98472 145 LEU C O 1
ATOM 7061 N N . ASN C 1 121 ? 6.30171 42.63780 83.23405 1.000 40.12740 146 ASN C N 1
ATOM 7062 C CA . ASN C 1 121 ? 7.31059 43.25177 84.07785 1.000 46.40942 146 ASN C CA 1
ATOM 7063 C C . ASN C 1 121 ? 6.90914 44.70749 84.31735 1.000 52.98143 146 ASN C C 1
ATOM 7064 O O . ASN C 1 121 ? 6.03743 45.23883 83.62404 1.000 50.10143 146 ASN C O 1
ATOM 7069 N N . PRO C 1 122 ? 7.51525 45.37789 85.30316 1.000 48.92145 147 PRO C N 1
ATOM 7070 C CA . PRO C 1 122 ? 7.12111 46.77184 85.57798 1.000 48.76308 147 PRO C CA 1
ATOM 7071 C C . PRO C 1 122 ? 7.25573 47.70266 84.38294 1.000 46.11602 147 PRO C C 1
ATOM 7072 O O . PRO C 1 122 ? 6.45104 48.63034 84.24137 1.000 45.61499 147 PRO C O 1
ATOM 7076 N N . ALA C 1 123 ? 8.24166 47.47518 83.50983 1.000 39.45519 148 ALA C N 1
ATOM 7077 C CA . ALA C 1 123 ? 8.42029 48.32947 82.33994 1.000 49.02484 148 ALA C CA 1
ATOM 7078 C C . ALA C 1 123 ? 7.26920 48.18752 81.35726 1.000 48.66657 148 ALA C C 1
ATOM 7079 O O . ALA C 1 123 ? 6.95267 49.13600 80.63184 1.000 50.69118 148 ALA C O 1
ATOM 7081 N N . GLN C 1 124 ? 6.63389 47.02129 81.31680 1.000 45.02130 149 GLN C N 1
ATOM 7082 C CA . GLN C 1 124 ? 5.57228 46.78015 80.35402 1.000 43.65876 149 GLN C CA 1
ATOM 7083 C C . GLN C 1 124 ? 4.20533 47.18496 80.86953 1.000 34.25392 149 GLN C C 1
ATOM 7084 O O . GLN C 1 124 ? 3.34978 47.58943 80.07425 1.000 38.24868 149 GLN C O 1
ATOM 7090 N N . CYS C 1 125 ? 3.97682 47.09227 82.17451 1.000 35.81204 150 CYS C N 1
ATOM 7091 C CA . CYS C 1 125 ? 2.64438 47.33421 82.70296 1.000 35.16082 150 CYS C CA 1
ATOM 7092 C C . CYS C 1 125 ? 2.31572 48.81299 82.60217 1.000 40.25096 150 CYS C C 1
ATOM 7093 O O . CYS C 1 125 ? 3.03051 49.66018 83.14955 1.000 37.05650 150 CYS C O 1
ATOM 7096 N N . LEU C 1 126 ? 1.24258 49.11688 81.88470 1.000 32.65405 151 LEU C N 1
ATOM 7097 C CA . LEU C 1 126 ? 0.85778 50.49463 81.67376 1.000 34.03022 151 LEU C CA 1
ATOM 7098 C C . LEU C 1 126 ? 0.32127 51.10391 82.96634 1.000 34.25061 151 LEU C C 1
ATOM 7099 O O . LEU C 1 126 ? -0.25623 50.40466 83.80280 1.000 29.27043 151 LEU C O 1
ATOM 7104 N N . PRO C 1 127 ? 0.51128 52.40502 83.15962 1.000 39.45721 152 PRO C N 1
ATOM 7105 C CA . PRO C 1 127 ? -0.03504 53.05722 84.35120 1.000 40.44388 152 PRO C CA 1
ATOM 7106 C C . PRO C 1 127 ? -1.54496 53.20006 84.23625 1.000 35.35484 152 PRO C C 1
ATOM 7107 O O . PRO C 1 127 ? -2.14569 52.96671 83.18553 1.000 38.12850 152 PRO C O 1
ATOM 7111 N N . ALA C 1 128 ? -2.16666 53.56825 85.35354 1.000 32.15643 153 ALA C N 1
ATOM 7112 C CA . ALA C 1 128 ? -3.57866 53.92057 85.34371 1.000 28.80521 153 ALA C CA 1
ATOM 7113 C C . ALA C 1 128 ? -3.79433 55.41880 85.20655 1.000 32.16251 153 ALA C C 1
ATOM 7114 O O . ALA C 1 128 ? -4.87804 55.84576 84.78777 1.000 32.58242 153 ALA C O 1
ATOM 7116 N N . ILE C 1 129 ? -2.78082 56.21651 85.54058 1.000 30.26540 154 ILE C N 1
ATOM 7117 C CA . ILE C 1 129 ? -2.85938 57.67189 85.54739 1.000 34.65164 154 ILE C CA 1
ATOM 7118 C C . ILE C 1 129 ? -1.58464 58.22160 84.92466 1.000 35.54078 154 ILE C C 1
ATOM 7119 O O . ILE C 1 129 ? -0.48827 57.71376 85.18521 1.000 34.97612 154 ILE C O 1
ATOM 7124 N N . LEU C 1 130 ? -1.72587 59.26057 84.10177 1.000 29.58939 155 LEU C N 1
ATOM 7125 C CA . LEU C 1 130 ? -0.57991 59.98718 83.57494 1.000 31.68327 155 LEU C CA 1
ATOM 7126 C C . LEU C 1 130 ? -0.76409 61.47617 83.81018 1.000 39.28821 155 LEU C C 1
ATOM 7127 O O . LEU C 1 130 ? -1.84013 62.02725 83.56037 1.000 35.38097 155 LEU C O 1
ATOM 7132 N N . GLU C 1 131 ? 0.29849 62.12273 84.27612 1.000 36.22029 156 GLU C N 1
ATOM 7133 C CA . GLU C 1 131 ? 0.31619 63.56156 84.48481 1.000 36.54419 156 GLU C CA 1
ATOM 7134 C C . GLU C 1 131 ? 1.17628 64.19674 83.40138 1.000 43.17404 156 GLU C C 1
ATOM 7135 O O . GLU C 1 131 ? 2.30301 63.75208 83.16030 1.000 43.94319 156 GLU C O 1
ATOM 7141 N N . GLY C 1 132 ? 0.65100 65.23585 82.75643 1.000 45.25804 157 GLY C N 1
ATOM 7142 C CA . GLY C 1 132 ? 1.34376 65.86874 81.65901 1.000 45.72429 157 GLY C CA 1
ATOM 7143 C C . GLY C 1 132 ? 1.87120 67.24284 82.01244 1.000 50.93424 157 GLY C C 1
ATOM 7144 O O . GLY C 1 132 ? 1.94716 67.62125 83.18618 1.000 50.01508 157 GLY C O 1
ATOM 7145 N N . PRO C 1 133 ? 2.24670 68.02104 80.99513 1.000 50.56318 158 PRO C N 1
ATOM 7146 C CA . PRO C 1 133 ? 2.75509 69.37226 81.25540 1.000 53.50379 158 PRO C CA 1
ATOM 7147 C C . PRO C 1 133 ? 1.67900 70.23204 81.90115 1.000 54.13164 158 PRO C C 1
ATOM 7148 O O . PRO C 1 133 ? 0.49504 70.12844 81.57329 1.000 55.78001 158 PRO C O 1
ATOM 7152 N N . GLY C 1 134 ? 2.10293 71.08665 82.82736 1.000 59.39358 159 GLY C N 1
ATOM 7153 C CA . GLY C 1 134 ? 1.17785 71.94499 83.53745 1.000 53.16245 159 GLY C CA 1
ATOM 7154 C C . GLY C 1 134 ? 0.38606 71.25904 84.62561 1.000 56.78957 159 GLY C C 1
ATOM 7155 O O . GLY C 1 134 ? -0.51301 71.88115 85.20409 1.000 53.61484 159 GLY C O 1
ATOM 7156 N N . GLY C 1 135 ? 0.69653 70.00131 84.93108 1.000 52.02067 160 GLY C N 1
ATOM 7157 C CA . GLY C 1 135 ? -0.03824 69.24874 85.92100 1.000 53.26753 160 GLY C CA 1
ATOM 7158 C C . GLY C 1 135 ? -1.33513 68.64117 85.43720 1.000 47.03531 160 GLY C C 1
ATOM 7159 O O . GLY C 1 135 ? -2.00513 67.95940 86.22265 1.000 48.85241 160 GLY C O 1
ATOM 7160 N N . VAL C 1 136 ? -1.69234 68.81745 84.16596 1.000 51.00357 161 VAL C N 1
ATOM 7161 C CA . VAL C 1 136 ? -2.93234 68.24554 83.66167 1.000 44.70885 161 VAL C CA 1
ATOM 7162 C C . VAL C 1 136 ? -2.76489 66.73583 83.57509 1.000 41.09495 161 VAL C C 1
ATOM 7163 O O . VAL C 1 136 ? -1.74685 66.23513 83.07998 1.000 38.33700 161 VAL C O 1
ATOM 7167 N N . TRP C 1 137 ? -3.75156 65.99728 84.07394 1.000 43.72880 162 TRP C N 1
ATOM 7168 C CA . TRP C 1 137 ? -3.63621 64.55210 84.14722 1.000 36.40441 162 TRP C CA 1
ATOM 7169 C C . TRP C 1 137 ? -4.87655 63.88366 83.57338 1.000 32.92100 162 TRP C C 1
ATOM 7170 O O . TRP C 1 137 ? -5.91702 64.51416 83.36520 1.000 35.82968 162 TRP C O 1
ATOM 7181 N N . CYS C 1 138 ? -4.74454 62.58941 83.30783 1.000 28.67451 163 CYS C N 1
ATOM 7182 C CA . CYS C 1 138 ? -5.83686 61.80664 82.75287 1.000 33.02273 163 CYS C CA 1
ATOM 7183 C C . CYS C 1 138 ? -5.63341 60.34502 83.13084 1.000 25.85325 163 CYS C C 1
ATOM 7184 O O . CYS C 1 138 ? -4.61328 59.96713 83.71813 1.000 28.85266 163 CYS C O 1
ATOM 7187 N N . ASP C 1 139 ? -6.59520 59.51253 82.74173 1.000 26.44205 164 ASP C N 1
ATOM 7188 C CA . ASP C 1 139 ? -6.50507 58.08173 82.97482 1.000 28.86972 164 ASP C CA 1
ATOM 7189 C C . ASP C 1 139 ? -5.83519 57.42528 81.76905 1.000 27.84827 164 ASP C C 1
ATOM 7190 O O . ASP C 1 139 ? -5.75393 58.00396 80.68103 1.000 25.70916 164 ASP C O 1
ATOM 7195 N N . VAL C 1 140 ? -5.36355 56.19523 81.97001 1.000 24.80594 165 VAL C N 1
ATOM 7196 C CA . VAL C 1 140 ? -4.77298 55.38377 80.91233 1.000 22.28866 165 VAL C CA 1
ATOM 7197 C C . VAL C 1 140 ? -5.52476 54.05879 80.87152 1.000 31.02674 165 VAL C C 1
ATOM 7198 O O . VAL C 1 140 ? -5.59782 53.34734 81.88293 1.000 27.85989 165 VAL C O 1
ATOM 7202 N N . ASP C 1 141 ? -6.08394 53.73322 79.70761 1.000 24.08732 166 ASP C N 1
ATOM 7203 C CA . ASP C 1 141 ? -6.95417 52.58223 79.50627 1.000 27.41594 166 ASP C CA 1
ATOM 7204 C C . ASP C 1 141 ? -6.35024 51.66885 78.44471 1.000 28.02239 166 ASP C C 1
ATOM 7205 O O . ASP C 1 141 ? -5.69792 52.13787 77.50795 1.000 27.63741 166 ASP C O 1
ATOM 7210 N N . VAL C 1 142 ? -6.56529 50.36108 78.59115 1.000 22.36727 167 VAL C N 1
ATOM 7211 C CA . VAL C 1 142 ? -5.91169 49.35533 77.76078 1.000 22.09936 167 VAL C CA 1
ATOM 7212 C C . VAL C 1 142 ? -6.98488 48.61729 76.97223 1.000 26.87756 167 VAL C C 1
ATOM 7213 O O . VAL C 1 142 ? -7.90306 48.02775 77.56048 1.000 25.40976 167 VAL C O 1
ATOM 7217 N N . VAL C 1 143 ? -6.86288 48.62693 75.64831 1.000 26.43475 168 VAL C N 1
ATOM 7218 C CA . VAL C 1 143 ? -7.85057 48.00547 74.77336 1.000 27.39815 168 VAL C CA 1
ATOM 7219 C C . VAL C 1 143 ? -7.14043 47.04407 73.83218 1.000 29.51700 168 VAL C C 1
ATOM 7220 O O . VAL C 1 143 ? -6.16567 47.41680 73.17094 1.000 28.07186 168 VAL C O 1
ATOM 7224 N N . GLU C 1 144 ? -7.63571 45.80765 73.76226 1.000 29.78317 169 GLU C N 1
ATOM 7225 C CA . GLU C 1 144 ? -7.07534 44.82803 72.84132 1.000 28.71202 169 GLU C CA 1
ATOM 7226 C C . GLU C 1 144 ? -7.56874 45.12983 71.43165 1.000 30.08560 169 GLU C C 1
ATOM 7227 O O . GLU C 1 144 ? -8.76424 45.35626 71.21900 1.000 32.45658 169 GLU C O 1
ATOM 7233 N N . PHE C 1 145 ? -6.65603 45.08961 70.46594 1.000 29.20783 170 PHE C N 1
ATOM 7234 C CA . PHE C 1 145 ? -6.86563 45.82029 69.22451 1.000 36.56712 170 PHE C CA 1
ATOM 7235 C C . PHE C 1 145 ? -5.96168 45.26886 68.12588 1.000 46.19154 170 PHE C C 1
ATOM 7236 O O . PHE C 1 145 ? -4.94327 44.62466 68.39534 1.000 49.45790 170 PHE C O 1
ATOM 7244 N N . SER C 1 146 ? -6.35223 45.53522 66.87826 1.000 52.28500 171 SER C N 1
ATOM 7245 C CA . SER C 1 146 ? -5.59053 45.11669 65.70483 1.000 52.81671 171 SER C CA 1
ATOM 7246 C C . SER C 1 146 ? -5.91138 46.04467 64.53936 1.000 58.27083 171 SER C C 1
ATOM 7247 O O . SER C 1 146 ? -6.96778 46.68108 64.50433 1.000 50.20592 171 SER C O 1
ATOM 7250 N N . TYR C 1 147 ? -4.97002 46.13708 63.59930 1.000 64.43312 172 TYR C N 1
ATOM 7251 C CA . TYR C 1 147 ? -5.22327 46.82518 62.32979 1.000 64.56215 172 TYR C CA 1
ATOM 7252 C C . TYR C 1 147 ? -5.56441 45.81660 61.23414 1.000 61.23239 172 TYR C C 1
ATOM 7253 O O . TYR C 1 147 ? -5.09372 44.67424 61.25308 1.000 66.18847 172 TYR C O 1
ATOM 7262 N N . GLN C 1 158 ? -22.45145 42.06021 51.62555 1.000 65.88761 183 GLN C N 1
ATOM 7263 C CA . GLN C 1 158 ? -23.23709 43.13123 50.99167 1.000 65.82948 183 GLN C CA 1
ATOM 7264 C C . GLN C 1 158 ? -24.68161 43.10679 51.49962 1.000 62.20696 183 GLN C C 1
ATOM 7265 O O . GLN C 1 158 ? -25.24308 42.03612 51.76247 1.000 66.11088 183 GLN C O 1
ATOM 7271 N N . MET C 1 159 ? -25.27435 44.28678 51.63904 1.000 52.59484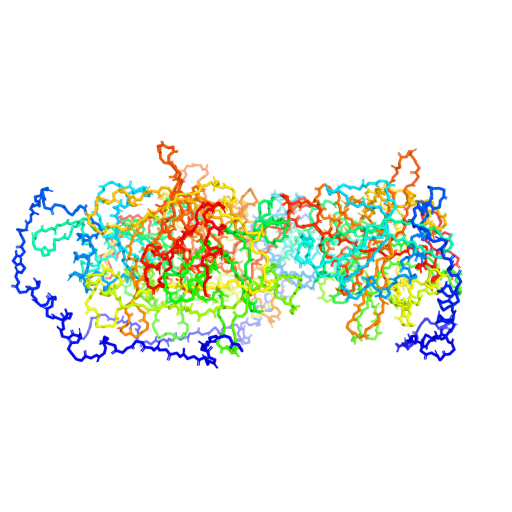 184 MET C N 1
ATOM 7272 C CA . MET C 1 159 ? -26.64050 44.43000 52.11465 1.000 46.85673 184 MET C CA 1
ATOM 7273 C C . MET C 1 159 ? -27.55770 44.81918 50.96223 1.000 49.04455 184 MET C C 1
ATOM 7274 O O . MET C 1 159 ? -27.12935 45.42190 49.97319 1.000 49.59551 184 MET C O 1
ATOM 7279 N N . PHE C 1 160 ? -28.83876 44.48975 51.10656 1.000 35.98406 185 PHE C N 1
ATOM 7280 C CA . PHE C 1 160 ? -29.82022 44.73959 50.06137 1.000 38.29084 185 PHE C CA 1
ATOM 7281 C C . PHE C 1 160 ? -31.06015 45.38186 50.66168 1.000 43.59966 185 PHE C C 1
ATOM 7282 O O . PHE C 1 160 ? -31.61816 44.88232 51.64423 1.000 47.96704 185 PHE C O 1
ATOM 7290 N N . SER C 1 161 ? -31.48045 46.48996 50.06357 1.000 34.72002 186 SER C N 1
ATOM 7291 C CA . SER C 1 161 ? -32.63380 47.23288 50.54302 1.000 40.44117 186 SER C CA 1
ATOM 7292 C C . SER C 1 161 ? -33.05974 48.19587 49.45101 1.000 33.75071 186 SER C C 1
ATOM 7293 O O . SER C 1 161 ? -32.33554 48.42286 48.47888 1.000 37.44374 186 SER C O 1
ATOM 7296 N N . GLU C 1 162 ? -34.25695 48.75621 49.61816 1.000 38.52240 187 GLU C N 1
ATOM 7297 C CA . GLU C 1 162 ? -34.70180 49.77543 48.67990 1.000 42.47756 187 GLU C CA 1
ATOM 7298 C C . GLU C 1 162 ? -33.76764 50.98015 48.69226 1.000 34.46607 187 GLU C C 1
ATOM 7299 O O . GLU C 1 162 ? -33.49083 51.56979 47.64213 1.000 38.23116 187 GLU C O 1
ATOM 7305 N N . LEU C 1 163 ? -33.28375 51.37274 49.87366 1.000 34.71305 188 LEU C N 1
ATOM 7306 C CA . LEU C 1 163 ? -32.34055 52.48332 49.94356 1.000 37.10045 188 LEU C CA 1
ATOM 7307 C C . LEU C 1 163 ? -31.06616 52.18068 49.16571 1.000 31.34959 188 LEU C C 1
ATOM 7308 O O . LEU C 1 163 ? -30.62663 52.98522 48.33866 1.000 31.19804 188 LEU C O 1
ATOM 7313 N N . VAL C 1 164 ? -30.47460 51.00410 49.39727 1.000 29.32146 189 VAL C N 1
ATOM 7314 C CA . VAL C 1 164 ? -29.23233 50.65420 48.71349 1.000 32.68900 189 VAL C CA 1
ATOM 7315 C C . VAL C 1 164 ? -29.44642 50.62135 47.20686 1.000 32.77462 189 VAL C C 1
ATOM 7316 O O . VAL C 1 164 ? -28.57646 51.03802 46.43531 1.000 32.87520 189 VAL C O 1
ATOM 7320 N N . ASP C 1 165 ? -30.61423 50.15088 46.76033 1.000 32.73068 190 ASP C N 1
ATOM 7321 C CA . ASP C 1 165 ? -30.89469 50.16499 45.32880 1.000 34.36455 190 ASP C CA 1
ATOM 7322 C C . ASP C 1 165 ? -30.93170 51.58888 44.78664 1.000 28.16503 190 ASP C C 1
ATOM 7323 O O . ASP C 1 165 ? -30.40536 51.86029 43.70046 1.000 30.28194 190 ASP C O 1
ATOM 7328 N N . LYS C 1 166 ? -31.53373 52.51720 45.53506 1.000 32.36842 191 LYS C N 1
ATOM 7329 C CA . LYS C 1 166 ? -31.54353 53.91120 45.09974 1.000 33.40450 191 LYS C CA 1
ATOM 7330 C C . LYS C 1 166 ? -30.13282 54.47985 45.02991 1.000 33.26252 191 LYS C C 1
ATOM 7331 O O . LYS C 1 166 ? -29.78835 55.20433 44.08622 1.000 28.66941 191 LYS C O 1
ATOM 7337 N N . LEU C 1 167 ? -29.30833 54.18325 46.03778 1.000 30.52952 192 LEU C N 1
ATOM 7338 C CA . LEU C 1 167 ? -27.94304 54.69624 46.04768 1.000 29.99578 192 LEU C CA 1
ATOM 7339 C C . LEU C 1 167 ? -27.11058 54.13232 44.90421 1.000 27.27684 192 LEU C C 1
ATOM 7340 O O . LEU C 1 167 ? -26.18277 54.79584 44.42517 1.000 27.26424 192 LEU C O 1
ATOM 7345 N N . CYS C 1 168 ? -27.42499 52.91774 44.45148 1.000 26.16024 193 CYS C N 1
ATOM 7346 C CA . CYS C 1 168 ? -26.61513 52.22179 43.46440 1.000 29.46043 193 CYS C CA 1
ATOM 7347 C C . CYS C 1 168 ? -27.16357 52.33168 42.04230 1.000 34.73575 193 CYS C C 1
ATOM 7348 O O . CYS C 1 168 ? -26.77029 51.54140 41.17424 1.000 32.62926 193 CYS C O 1
ATOM 7351 N N . GLY C 1 169 ? -28.06351 53.28273 41.78094 1.000 33.11457 194 GLY C N 1
ATOM 7352 C CA . GLY C 1 169 ? -28.47756 53.53861 40.41252 1.000 30.23368 194 GLY C CA 1
ATOM 7353 C C . GLY C 1 169 ? -29.96227 53.66598 40.13361 1.000 35.78949 194 GLY C C 1
ATOM 7354 O O . GLY C 1 169 ? -30.34620 54.11177 39.04839 1.000 30.81864 194 GLY C O 1
ATOM 7355 N N . SER C 1 170 ? -30.81108 53.28009 41.08287 1.000 29.95276 195 SER C N 1
ATOM 7356 C CA . SER C 1 170 ? -32.24656 53.31409 40.84405 1.000 32.26650 195 SER C CA 1
ATOM 7357 C C . SER C 1 170 ? -32.88590 54.65870 41.16187 1.000 37.24043 195 SER C C 1
ATOM 7358 O O . SER C 1 170 ? -34.01852 54.89819 40.73167 1.000 35.11968 195 SER C O 1
ATOM 7361 N N . ASP C 1 171 ? -32.20152 55.54078 41.88407 1.000 33.59563 196 ASP C N 1
ATOM 7362 C CA . ASP C 1 171 ? -32.79899 56.81954 42.22751 1.000 33.46943 196 ASP C CA 1
ATOM 7363 C C . ASP C 1 171 ? -32.72358 57.77749 41.04170 1.000 40.46384 196 ASP C C 1
ATOM 7364 O O . ASP C 1 171 ? -31.86755 57.65641 40.15976 1.000 33.52912 196 ASP C O 1
ATOM 7369 N N . GLU C 1 172 ? -33.64653 58.73784 41.02451 1.000 34.03279 197 GLU C N 1
ATOM 7370 C CA . GLU C 1 172 ? -33.64999 59.75142 39.98189 1.000 40.72518 197 GLU C CA 1
ATOM 7371 C C . GLU C 1 172 ? -32.72439 60.91369 40.30131 1.000 43.99205 197 GLU C C 1
ATOM 7372 O O . GLU C 1 172 ? -32.65005 61.86193 39.51169 1.000 45.31988 197 GLU C O 1
ATOM 7378 N N . CYS C 1 173 ? -32.02959 60.86958 41.43279 1.000 33.57386 198 CYS C N 1
ATOM 7379 C CA . CYS C 1 173 ? -31.10123 61.91686 41.81452 1.000 35.35666 198 CYS C CA 1
ATOM 7380 C C . CYS C 1 173 ? -29.78797 61.30093 42.27587 1.000 33.42151 198 CYS C C 1
ATOM 7381 O O . CYS C 1 173 ? -29.70518 60.11101 42.58914 1.000 32.33568 198 CYS C O 1
ATOM 7384 N N . ILE C 1 174 ? -28.75785 62.13581 42.31138 1.000 34.55390 199 ILE C N 1
ATOM 7385 C CA . ILE C 1 174 ? -27.45878 61.78006 42.86145 1.000 32.14359 199 ILE C CA 1
ATOM 7386 C C . ILE C 1 174 ? -27.22026 62.65145 44.08595 1.000 33.43869 199 ILE C C 1
ATOM 7387 O O . ILE C 1 174 ? -27.53663 63.84813 44.08347 1.000 29.70945 199 ILE C O 1
ATOM 7392 N N . GLY C 1 175 ? -26.67103 62.04871 45.13108 1.000 28.30436 200 GLY C N 1
ATOM 7393 C CA . GLY C 1 175 ? -26.35595 62.79560 46.32793 1.000 31.47594 200 GLY C CA 1
ATOM 7394 C C . GLY C 1 175 ? -25.50583 61.96247 47.25730 1.000 25.56908 200 GLY C C 1
ATOM 7395 O O . GLY C 1 175 ? -25.02578 60.89099 46.88756 1.000 28.70054 200 GLY C O 1
ATOM 7396 N N . SER C 1 176 ? -25.31251 62.48132 48.47175 1.000 28.46982 201 SER C N 1
ATOM 7397 C CA . SER C 1 176 ? -24.58287 61.74559 49.49525 1.000 31.15663 201 SER C CA 1
ATOM 7398 C C . SER C 1 176 ? -25.12499 60.32827 49.59462 1.000 28.21760 201 SER C C 1
ATOM 7399 O O . SER C 1 176 ? -26.34040 60.11580 49.65554 1.000 29.58152 201 SER C O 1
ATOM 7402 N N . GLY C 1 177 ? -24.22033 59.35412 49.57968 1.000 26.79122 202 GLY C N 1
ATOM 7403 C CA . GLY C 1 177 ? -24.59932 57.95668 49.63081 1.000 26.56771 202 GLY C CA 1
ATOM 7404 C C . GLY C 1 177 ? -24.61537 57.25820 48.28710 1.000 32.92392 202 GLY C C 1
ATOM 7405 O O . GLY C 1 177 ? -24.56444 56.02206 48.24463 1.000 27.62710 202 GLY C O 1
ATOM 7406 N N . SER C 1 178 ? -24.71493 58.01488 47.19210 1.000 30.51750 203 SER C N 1
ATOM 7407 C CA . SER C 1 178 ? -24.74831 57.40921 45.86691 1.000 26.74183 203 SER C CA 1
ATOM 7408 C C . SER C 1 178 ? -23.43310 56.70932 45.55222 1.000 27.24253 203 SER C C 1
ATOM 7409 O O . SER C 1 178 ? -22.35018 57.19613 45.89337 1.000 27.16116 203 SER C O 1
ATOM 7412 N N . GLN C 1 179 ? -23.53443 55.57703 44.86146 1.000 25.12199 204 GLN C N 1
ATOM 7413 C CA . GLN C 1 179 ? -22.35352 54.87315 44.38677 1.000 31.05860 204 GLN C CA 1
ATOM 7414 C C . GLN C 1 179 ? -21.64794 55.70343 43.32501 1.000 33.68383 204 GLN C C 1
ATOM 7415 O O . GLN C 1 179 ? -22.27353 56.17598 42.36738 1.000 32.49868 204 GLN C O 1
ATOM 7421 N N . VAL C 1 180 ? -20.34602 55.89745 43.50398 1.000 25.98007 205 VAL C N 1
ATOM 7422 C CA . VAL C 1 180 ? -19.51685 56.58430 42.52617 1.000 31.68260 205 VAL C CA 1
ATOM 7423 C C . VAL C 1 180 ? -18.37145 55.64957 42.18355 1.000 34.55372 205 VAL C C 1
ATOM 7424 O O . VAL C 1 180 ? -17.80041 54.99748 43.06469 1.000 29.48809 205 VAL C O 1
ATOM 7428 N N . ALA C 1 181 ? -18.08458 55.53440 40.89272 1.000 29.25981 206 ALA C N 1
ATOM 7429 C CA . ALA C 1 181 ? -17.17003 54.50932 40.42716 1.000 34.98433 206 ALA C CA 1
ATOM 7430 C C . ALA C 1 181 ? -16.11212 55.07894 39.49845 1.000 35.81090 206 ALA C C 1
ATOM 7431 O O . ALA C 1 181 ? -16.39598 55.88633 38.60958 1.000 31.03656 206 ALA C O 1
ATOM 7433 N N . SER C 1 182 ? -14.89688 54.61955 39.72703 1.000 34.54705 207 SER C N 1
ATOM 7434 C CA . SER C 1 182 ? -13.73926 54.72432 38.85954 1.000 42.53970 207 SER C CA 1
ATOM 7435 C C . SER C 1 182 ? -13.74923 53.47169 37.98761 1.000 46.71348 207 SER C C 1
ATOM 7436 O O . SER C 1 182 ? -14.71472 52.70219 37.98312 1.000 51.62383 207 SER C O 1
ATOM 7439 N N . HIS C 1 183 ? -12.67988 53.24380 37.23602 1.000 48.80957 208 HIS C N 1
ATOM 7440 C CA . HIS C 1 183 ? -12.68590 52.15726 36.26880 1.000 57.45145 208 HIS C CA 1
ATOM 7441 C C . HIS C 1 183 ? -12.59744 50.81620 36.98087 1.000 49.43946 208 HIS C C 1
ATOM 7442 O O . HIS C 1 183 ? -13.16051 49.82511 36.50256 1.000 55.60993 208 HIS C O 1
ATOM 7449 N N . GLU C 1 184 ? -11.93659 50.76832 38.12964 1.000 54.58535 209 GLU C N 1
ATOM 7450 C CA . GLU C 1 184 ? -11.77094 49.53090 38.87505 1.000 64.13680 209 GLU C CA 1
ATOM 7451 C C . GLU C 1 184 ? -12.34704 49.57451 40.28841 1.000 64.91077 209 GLU C C 1
ATOM 7452 O O . GLU C 1 184 ? -12.79622 48.53408 40.77348 1.000 72.24994 209 GLU C O 1
ATOM 7458 N N . THR C 1 185 ? -12.36525 50.72585 40.95949 1.000 62.40042 210 THR C N 1
ATOM 7459 C CA . THR C 1 185 ? -12.82318 50.80741 42.34186 1.000 53.10170 210 THR C CA 1
ATOM 7460 C C . THR C 1 185 ? -14.12092 51.60737 42.46619 1.000 57.26815 210 THR C C 1
ATOM 7461 O O . THR C 1 185 ? -14.42003 52.48330 41.64787 1.000 44.59067 210 THR C O 1
ATOM 7465 N N . PHE C 1 186 ? -14.89227 51.28344 43.51050 1.000 47.33227 211 PHE C N 1
ATOM 7466 C CA . PHE C 1 186 ? -16.22643 51.82000 43.74496 1.000 41.16452 211 PHE C CA 1
ATOM 7467 C C . PHE C 1 186 ? -16.34077 52.31376 45.18129 1.000 37.27543 211 PHE C C 1
ATOM 7468 O O . PHE C 1 186 ? -15.80547 51.69251 46.10630 1.000 48.96633 211 PHE C O 1
ATOM 7476 N N . GLY C 1 187 ? -17.05735 53.40821 45.36532 1.000 31.45375 212 GLY C N 1
ATOM 7477 C CA . GLY C 1 187 ? -17.26009 53.94413 46.68990 1.000 28.56840 212 GLY C CA 1
ATOM 7478 C C . GLY C 1 187 ? -18.51689 54.76210 46.77881 1.000 30.92286 212 GLY C C 1
ATOM 7479 O O . GLY C 1 187 ? -19.41750 54.63997 45.94743 1.000 28.38328 212 GLY C O 1
ATOM 7480 N N . THR C 1 188 ? -18.56954 55.62762 47.78488 1.000 27.24332 213 THR C N 1
ATOM 7481 C CA . THR C 1 188 ? -19.77172 56.38216 48.09907 1.000 21.44613 213 THR C CA 1
ATOM 7482 C C . THR C 1 188 ? -19.49490 57.87461 47.97038 1.000 23.84250 213 THR C C 1
ATOM 7483 O O . THR C 1 188 ? -18.44229 58.35691 48.40362 1.000 28.37283 213 THR C O 1
ATOM 7487 N N . LEU C 1 189 ? -20.43214 58.61452 47.35953 1.000 24.78532 214 LEU C N 1
ATOM 7488 C CA . LEU C 1 189 ? -20.28888 60.06593 47.31303 1.000 29.30678 214 LEU C CA 1
ATOM 7489 C C . LEU C 1 189 ? -20.47493 60.62102 48.72300 1.000 28.01009 214 LEU C C 1
ATOM 7490 O O . LEU C 1 189 ? -21.49922 60.35705 49.36182 1.000 24.97581 214 LEU C O 1
ATOM 7495 N N . GLY C 1 190 ? -19.49675 61.38381 49.22342 1.000 22.77997 215 GLY C N 1
ATOM 7496 C CA . GLY C 1 190 ? -19.68354 62.00138 50.53030 1.000 27.89604 215 GLY C CA 1
ATOM 7497 C C . GLY C 1 190 ? -20.55061 63.23206 50.71051 1.000 26.61333 215 GLY C C 1
ATOM 7498 O O . GLY C 1 190 ? -21.56566 63.19883 51.40825 1.000 32.13463 215 GLY C O 1
ATOM 7499 N N . ALA C 1 191 ? -20.16825 64.32286 50.04646 1.000 27.27738 216 ALA C N 1
ATOM 7500 C CA . ALA C 1 191 ? -20.89274 65.57939 50.12584 1.000 30.40791 216 ALA C CA 1
ATOM 7501 C C . ALA C 1 191 ? -20.88723 66.27659 48.77590 1.000 28.07470 216 ALA C C 1
ATOM 7502 O O . ALA C 1 191 ? -19.97156 66.08778 47.96935 1.000 29.54051 216 ALA C O 1
ATOM 7504 N N . ILE C 1 192 ? -21.89282 67.11646 48.55753 1.000 33.81938 217 ILE C N 1
ATOM 7505 C CA . ILE C 1 192 ? -21.86126 68.10453 47.48739 1.000 29.90447 217 ILE C CA 1
ATOM 7506 C C . ILE C 1 192 ? -21.04911 69.29803 47.97771 1.000 28.25312 217 ILE C C 1
ATOM 7507 O O . ILE C 1 192 ? -21.35968 69.87478 49.02705 1.000 29.71045 217 ILE C O 1
ATOM 7512 N N . VAL C 1 193 ? -20.01511 69.68225 47.22567 1.000 26.89974 218 VAL C N 1
ATOM 7513 C CA . VAL C 1 193 ? -19.09137 70.71637 47.67380 1.000 29.21928 218 VAL C CA 1
ATOM 7514 C C . VAL C 1 193 ? -18.85260 71.72360 46.55546 1.000 34.43818 218 VAL C C 1
ATOM 7515 O O . VAL C 1 193 ? -19.18818 71.49728 45.39281 1.000 31.04055 218 VAL C O 1
ATOM 7519 N N . LYS C 1 194 ? -18.24770 72.85279 46.93351 1.000 31.79558 219 LYS C N 1
ATOM 7520 C CA . LYS C 1 194 ? -17.78791 73.85938 45.98951 1.000 32.50891 219 LYS C CA 1
ATOM 7521 C C . LYS C 1 194 ? -16.38956 74.30504 46.38739 1.000 36.04853 219 LYS C C 1
ATOM 7522 O O . LYS C 1 194 ? -16.08870 74.44802 47.57610 1.000 31.09951 219 LYS C O 1
ATOM 7528 N N . ARG C 1 195 ? -15.53816 74.52407 45.38954 1.000 35.11586 220 ARG C N 1
ATOM 7529 C CA . ARG C 1 195 ? -14.21526 75.06877 45.65778 1.000 35.10303 220 ARG C CA 1
ATOM 7530 C C . ARG C 1 195 ? -14.33534 76.51519 46.11611 1.000 33.72759 220 ARG C C 1
ATOM 7531 O O . ARG C 1 195 ? -15.11236 77.29591 45.56314 1.000 35.06747 220 ARG C O 1
ATOM 7539 N N . ARG C 1 196 ? -13.56664 76.87168 47.14332 1.000 37.09505 221 ARG C N 1
ATOM 7540 C CA . ARG C 1 196 ? -13.59586 78.23353 47.65570 1.000 38.16635 221 ARG C CA 1
ATOM 7541 C C . ARG C 1 196 ? -12.78377 79.19529 46.80160 1.000 44.29056 221 ARG C C 1
ATOM 7542 O O . ARG C 1 196 ? -12.94133 80.40900 46.94522 1.000 46.03213 221 ARG C O 1
ATOM 7550 N N . THR C 1 197 ? -11.92551 78.68939 45.91997 1.000 41.60592 222 THR C N 1
ATOM 7551 C CA . THR C 1 197 ? -11.00030 79.53502 45.18114 1.000 45.25712 222 THR C CA 1
ATOM 7552 C C . THR C 1 197 ? -10.91588 79.06782 43.73553 1.000 53.25007 222 THR C C 1
ATOM 7553 O O . THR C 1 197 ? -11.49422 78.04941 43.34993 1.000 45.74171 222 THR C O 1
ATOM 7557 N N . GLY C 1 198 ? -10.17770 79.83015 42.93467 1.000 48.74121 223 GLY C N 1
ATOM 7558 C CA . GLY C 1 198 ? -10.00765 79.47392 41.53612 1.000 53.58864 223 GLY C CA 1
ATOM 7559 C C . GLY C 1 198 ? -11.33274 79.49941 40.80303 1.000 53.68689 223 GLY C C 1
ATOM 7560 O O . GLY C 1 198 ? -12.09680 80.46788 40.88209 1.000 48.41838 223 GLY C O 1
ATOM 7561 N N . ASN C 1 199 ? -11.62922 78.40912 40.09631 1.000 48.85177 224 ASN C N 1
ATOM 7562 C CA . ASN C 1 199 ? -12.84081 78.34356 39.28980 1.000 48.41932 224 ASN C CA 1
ATOM 7563 C C . ASN C 1 199 ? -14.10268 78.15149 40.12097 1.000 47.00081 224 ASN C C 1
ATOM 7564 O O . ASN C 1 199 ? -15.19964 78.22711 39.55762 1.000 45.96479 224 ASN C O 1
ATOM 7569 N N . LYS C 1 200 ? -13.97439 77.92315 41.43128 1.000 40.51476 225 LYS C N 1
ATOM 7570 C CA . LYS C 1 200 ? -15.12460 77.79214 42.33245 1.000 41.44806 225 LYS C CA 1
ATOM 7571 C C . LYS C 1 200 ? -16.14513 76.78574 41.80466 1.000 42.01220 225 LYS C C 1
ATOM 7572 O O . LYS C 1 200 ? -17.35682 77.01557 41.84198 1.000 40.08300 225 LYS C O 1
ATOM 7578 N N . GLN C 1 201 ? -15.65671 75.65567 41.30474 1.000 37.05055 226 GLN C N 1
ATOM 7579 C CA . GLN C 1 201 ? -16.54061 74.70064 40.65791 1.000 36.64180 226 GLN C CA 1
ATOM 7580 C C . GLN C 1 201 ? -17.33840 73.90055 41.67630 1.000 34.68660 226 GLN C C 1
ATOM 7581 O O . GLN C 1 201 ? -16.88626 73.63500 42.79356 1.000 34.47775 226 GLN C O 1
ATOM 7587 N N . VAL C 1 202 ? -18.55671 73.55352 41.28451 1.000 36.75749 227 VAL C N 1
ATOM 7588 C CA . VAL C 1 202 ? -19.38591 72.63340 42.04491 1.000 32.89018 227 VAL C CA 1
ATOM 7589 C C . VAL C 1 202 ? -18.95242 71.21157 41.72307 1.000 35.86629 227 VAL C C 1
ATOM 7590 O O . VAL C 1 202 ? -18.59893 70.89240 40.57777 1.000 30.02661 227 VAL C O 1
ATOM 7594 N N . GLY C 1 203 ? -18.97982 70.35223 42.73733 1.000 29.41103 228 GLY C N 1
ATOM 7595 C CA . GLY C 1 203 ? -18.63128 68.96357 42.56646 1.000 29.60132 228 GLY C CA 1
ATOM 7596 C C . GLY C 1 203 ? -18.95230 68.16309 43.80912 1.000 31.78069 228 GLY C C 1
ATOM 7597 O O . GLY C 1 203 ? -19.85130 68.52963 44.57468 1.000 29.27901 228 GLY C O 1
ATOM 7598 N N . PHE C 1 204 ? -18.22766 67.06645 44.03075 1.000 27.98706 229 PHE C N 1
ATOM 7599 C CA . PHE C 1 204 ? -18.44699 66.27417 45.22808 1.000 27.22833 229 PHE C CA 1
ATOM 7600 C C . PHE C 1 204 ? -17.11691 65.85625 45.83846 1.000 30.57756 229 PHE C C 1
ATOM 7601 O O . PHE C 1 204 ? -16.05757 65.91065 45.20543 1.000 29.49287 229 PHE C O 1
ATOM 7609 N N . LEU C 1 205 ? -17.20601 65.44713 47.09882 1.000 30.01017 230 LEU C N 1
ATOM 7610 C CA . LEU C 1 205 ? -16.08758 64.97100 47.89421 1.000 26.83872 230 LEU C CA 1
ATOM 7611 C C . LEU C 1 205 ? -16.27384 63.48314 48.12967 1.000 28.99586 230 LEU C C 1
ATOM 7612 O O . LEU C 1 205 ? -17.37022 63.04275 48.49004 1.000 26.64892 230 LEU C O 1
ATOM 7617 N N . THR C 1 206 ? -15.22558 62.71038 47.87951 1.000 22.72124 231 THR C N 1
ATOM 7618 C CA . THR C 1 206 ? -15.23059 61.29710 48.21278 1.000 25.09942 231 THR C CA 1
ATOM 7619 C C . THR C 1 206 ? -13.81848 60.92591 48.63982 1.000 31.75129 231 THR C C 1
ATOM 7620 O O . THR C 1 206 ? -12.93628 61.78256 48.74057 1.000 32.19213 231 THR C O 1
ATOM 7624 N N . ASN C 1 207 ? -13.59650 59.64129 48.89128 1.000 31.72892 232 ASN C N 1
ATOM 7625 C CA . ASN C 1 207 ? -12.29826 59.19882 49.36931 1.000 38.31529 232 ASN C CA 1
ATOM 7626 C C . ASN C 1 207 ? -11.31758 58.95214 48.22805 1.000 36.79602 232 ASN C C 1
ATOM 7627 O O . ASN C 1 207 ? -11.68112 58.58721 47.10504 1.000 38.53471 232 ASN C O 1
ATOM 7632 N N . HIS C 1 208 ? -10.05973 59.18181 48.56208 1.000 40.16147 233 HIS C N 1
ATOM 7633 C CA . HIS C 1 208 ? -8.87530 59.02994 47.72839 1.000 42.50639 233 HIS C CA 1
ATOM 7634 C C . HIS C 1 208 ? -8.45659 57.56111 47.68919 1.000 52.32184 233 HIS C C 1
ATOM 7635 O O . HIS C 1 208 ? -8.15248 56.97596 48.73646 1.000 69.59148 233 HIS C O 1
ATOM 7642 N N . HIS C 1 209 ? -8.44617 56.97233 46.48782 1.000 50.57725 234 HIS C N 1
ATOM 7643 C CA . HIS C 1 209 ? -8.52961 55.58607 45.98547 1.000 65.30520 234 HIS C CA 1
ATOM 7644 C C . HIS C 1 209 ? -9.86186 54.82820 45.92761 1.000 59.73773 234 HIS C C 1
ATOM 7645 O O . HIS C 1 209 ? -9.86673 53.74240 45.33448 1.000 68.76727 234 HIS C O 1
ATOM 7652 N N . VAL C 1 210 ? -11.00467 55.36826 46.33943 1.000 50.84847 235 VAL C N 1
ATOM 7653 C CA . VAL C 1 210 ? -12.17524 55.05044 45.51973 1.000 57.77724 235 VAL C CA 1
ATOM 7654 C C . VAL C 1 210 ? -12.06314 55.74414 44.16370 1.000 58.02883 235 VAL C C 1
ATOM 7655 O O . VAL C 1 210 ? -12.41352 55.17782 43.11674 1.000 49.20074 235 VAL C O 1
ATOM 7659 N N . ALA C 1 211 ? -11.52350 56.96772 44.17104 1.000 42.53203 236 ALA C N 1
ATOM 7660 C CA . ALA C 1 211 ? -11.56088 57.88756 43.04130 1.000 53.08448 236 ALA C CA 1
ATOM 7661 C C . ALA C 1 211 ? -10.37452 57.79186 42.08812 1.000 54.70587 236 ALA C C 1
ATOM 7662 O O . ALA C 1 211 ? -10.51740 58.14283 40.91140 1.000 49.09703 236 ALA C O 1
ATOM 7664 N N . VAL C 1 212 ? -9.20587 57.35539 42.55473 1.000 57.98812 237 VAL C N 1
ATOM 7665 C CA . VAL C 1 212 ? -7.96181 57.46497 41.79647 1.000 55.49104 237 VAL C CA 1
ATOM 7666 C C . VAL C 1 212 ? -7.43750 56.07795 41.44471 1.000 58.44358 237 VAL C C 1
ATOM 7667 O O . VAL C 1 212 ? -7.37793 55.18953 42.30646 1.000 54.24823 237 VAL C O 1
ATOM 7671 N N . ASP C 1 213 ? -7.05712 55.90141 40.17793 1.000 52.50216 238 ASP C N 1
ATOM 7672 C CA . ASP C 1 213 ? -6.38422 54.70397 39.68506 1.000 58.71896 238 ASP C CA 1
ATOM 7673 C C . ASP C 1 213 ? -5.09145 55.14545 39.01209 1.000 63.18270 238 ASP C C 1
ATOM 7674 O O . ASP C 1 213 ? -5.12488 55.83649 37.98746 1.000 61.21382 238 ASP C O 1
ATOM 7679 N N . LEU C 1 214 ? -3.95754 54.73862 39.58963 1.000 64.16311 239 LEU C N 1
ATOM 7680 C CA . LEU C 1 214 ? -2.62316 55.15478 39.16119 1.000 70.87734 239 LEU C CA 1
ATOM 7681 C C . LEU C 1 214 ? -2.21033 54.59938 37.80201 1.000 73.36443 239 LEU C C 1
ATOM 7682 O O . LEU C 1 214 ? -1.11070 54.92909 37.34703 1.000 70.35224 239 LEU C O 1
ATOM 7687 N N . ASP C 1 215 ? -2.99577 53.73707 37.16680 1.000 78.40583 240 ASP C N 1
ATOM 7688 C CA . ASP C 1 215 ? -2.67910 53.31596 35.80632 1.000 86.79843 240 ASP C CA 1
ATOM 7689 C C . ASP C 1 215 ? -3.20364 54.27196 34.73875 1.000 83.16414 240 ASP C C 1
ATOM 7690 O O . ASP C 1 215 ? -2.85605 54.11641 33.56239 1.000 88.28353 240 ASP C O 1
ATOM 7695 N N . TYR C 1 216 ? -4.02117 55.24817 35.11629 1.000 62.38211 241 TYR C N 1
ATOM 7696 C CA . TYR C 1 216 ? -4.79637 56.12564 34.25980 1.000 57.29325 241 TYR C CA 1
ATOM 7697 C C . TYR C 1 216 ? -4.29923 57.56505 34.34818 1.000 53.38287 241 TYR C C 1
ATOM 7698 O O . TYR C 1 216 ? -3.89850 58.01532 35.42741 1.000 50.81313 241 TYR C O 1
ATOM 7707 N N . PRO C 1 217 ? -4.26293 58.29647 33.22718 1.000 50.57341 242 PRO C N 1
ATOM 7708 C CA . PRO C 1 217 ? -3.80298 59.69072 33.28120 1.000 44.51723 242 PRO C CA 1
ATOM 7709 C C . PRO C 1 217 ? -4.87527 60.63088 33.79757 1.000 47.44958 242 PRO C C 1
ATOM 7710 O O . PRO C 1 217 ? -4.56900 61.66112 34.40673 1.000 44.49527 242 PRO C O 1
ATOM 7714 N N . ASN C 1 218 ? -6.13561 60.28158 33.56495 1.000 51.89438 243 ASN C N 1
ATOM 7715 C CA . ASN C 1 218 ? -7.26133 60.96516 34.18095 1.000 50.37619 243 ASN C CA 1
ATOM 7716 C C . ASN C 1 218 ? -7.96959 60.02386 35.14813 1.000 45.59428 243 ASN C C 1
ATOM 7717 O O . ASN C 1 218 ? -7.63937 58.84287 35.28469 1.000 48.65341 243 ASN C O 1
ATOM 7722 N N . GLN C 1 219 ? -8.91821 60.60339 35.86240 1.000 34.91171 244 GLN C N 1
ATOM 7723 C CA . GLN C 1 219 ? -9.54772 60.05780 37.05708 1.000 33.97898 244 GLN C CA 1
ATOM 7724 C C . GLN C 1 219 ? -11.07070 60.09999 36.93793 1.000 34.17744 244 GLN C C 1
ATOM 7725 O O . GLN C 1 219 ? -11.76993 60.61574 37.81785 1.000 34.37495 244 GLN C O 1
ATOM 7731 N N . LYS C 1 220 ? -11.60060 59.69212 35.78443 1.000 34.01117 245 LYS C N 1
ATOM 7732 C CA . LYS C 1 220 ? -13.01893 59.89150 35.52397 1.000 35.01546 245 LYS C CA 1
ATOM 7733 C C . LYS C 1 220 ? -13.86050 59.00245 36.43015 1.000 33.46967 245 LYS C C 1
ATOM 7734 O O . LYS C 1 220 ? -13.49293 57.86869 36.74799 1.000 36.01842 245 LYS C O 1
ATOM 7740 N N . MET C 1 221 ? -14.97056 59.56218 36.90001 1.000 27.83780 246 MET C N 1
ATOM 7741 C CA . MET C 1 221 ? -15.89019 58.88464 37.79925 1.000 27.39625 246 MET C CA 1
ATOM 7742 C C . MET C 1 221 ? -17.30065 58.89208 37.22002 1.000 32.23360 246 MET C C 1
ATOM 7743 O O . MET C 1 221 ? -17.68999 59.80560 36.48616 1.000 30.80241 246 MET C O 1
ATOM 7748 N N . PHE C 1 222 ? -18.05511 57.84408 37.54205 1.000 31.49953 247 PHE C N 1
ATOM 7749 C CA . PHE C 1 222 ? -19.36723 57.59689 36.95852 1.000 28.69780 247 PHE C CA 1
ATOM 7750 C C . PHE C 1 222 ? -20.33245 57.16047 38.05393 1.000 29.93195 247 PHE C C 1
ATOM 7751 O O . PHE C 1 222 ? -19.91905 56.68989 39.11869 1.000 32.28064 247 PHE C O 1
ATOM 7759 N N . HIS C 1 223 ? -21.62983 57.31531 37.78306 1.000 31.32031 248 HIS C N 1
ATOM 7760 C CA . HIS C 1 223 ? -22.66714 56.77027 38.65868 1.000 29.26250 248 HIS C CA 1
ATOM 7761 C C . HIS C 1 223 ? -23.57563 55.88778 37.81637 1.000 32.82872 248 HIS C C 1
ATOM 7762 O O . HIS C 1 223 ? -24.16804 56.37880 36.83654 1.000 32.77999 248 HIS C O 1
ATOM 7769 N N . PRO C 1 224 ? -23.74318 54.60549 38.16544 1.000 30.89522 249 PRO C N 1
ATOM 7770 C CA . PRO C 1 224 ? -23.04874 53.96224 39.28085 1.000 28.62015 249 PRO C CA 1
ATOM 7771 C C . PRO C 1 224 ? -21.82687 53.13536 38.85723 1.000 31.20706 249 PRO C C 1
ATOM 7772 O O . PRO C 1 224 ? -21.10279 52.66145 39.73098 1.000 37.83221 249 PRO C O 1
ATOM 7776 N N . LEU C 1 225 ? -21.61164 52.96954 37.55199 1.000 34.53871 250 LEU C N 1
ATOM 7777 C CA . LEU C 1 225 ? -20.56964 52.10541 37.00620 1.000 35.90789 250 LEU C CA 1
ATOM 7778 C C . LEU C 1 225 ? -19.84649 52.77242 35.84593 1.000 38.05080 250 LEU C C 1
ATOM 7779 O O . LEU C 1 225 ? -20.45574 53.53751 35.08785 1.000 35.92419 250 LEU C O 1
ATOM 7784 N N . PRO C 1 226 ? -18.56282 52.46867 35.65402 1.000 42.68133 251 PRO C N 1
ATOM 7785 C CA . PRO C 1 226 ? -17.86742 52.95077 34.45899 1.000 38.29755 251 PRO C CA 1
ATOM 7786 C C . PRO C 1 226 ? -18.33431 52.18308 33.23528 1.000 42.30154 251 PRO C C 1
ATOM 7787 O O . PRO C 1 226 ? -18.88853 51.08087 33.36601 1.000 43.97634 251 PRO C O 1
ATOM 7791 N N . PRO C 1 227 ? -18.11863 52.72025 32.02973 1.000 44.35731 252 PRO C N 1
ATOM 7792 C CA . PRO C 1 227 ? -18.68814 52.07515 30.83160 1.000 41.23575 252 PRO C CA 1
ATOM 7793 C C . PRO C 1 227 ? -18.20800 50.65757 30.57385 1.000 52.63578 252 PRO C C 1
ATOM 7794 O O . PRO C 1 227 ? -18.94646 49.87687 29.96179 1.000 51.53058 252 PRO C O 1
ATOM 7798 N N . ASN C 1 228 ? -16.98931 50.30104 30.98440 1.000 49.34786 253 ASN C N 1
ATOM 7799 C CA . ASN C 1 228 ? -16.53527 48.93074 30.77836 1.000 52.04184 253 ASN C CA 1
ATOM 7800 C C . ASN C 1 228 ? -17.27105 47.91153 31.63881 1.000 56.69327 253 ASN C C 1
ATOM 7801 O O . ASN C 1 228 ? -17.12721 46.70917 31.39627 1.000 55.24332 253 ASN C O 1
ATOM 7806 N N . LEU C 1 229 ? -18.05546 48.35120 32.61959 1.000 47.13819 254 LEU C N 1
ATOM 7807 C CA . LEU C 1 229 ? -18.75630 47.43692 33.50903 1.000 45.65240 254 LEU C CA 1
ATOM 7808 C C . LEU C 1 229 ? -20.26994 47.48871 33.40217 1.000 53.85472 254 LEU C C 1
ATOM 7809 O O . LEU C 1 229 ? -20.92521 46.50016 33.73864 1.000 45.05199 254 LEU C O 1
ATOM 7814 N N . GLY C 1 230 ? -20.84387 48.60563 32.96224 1.000 50.30999 255 GLY C N 1
ATOM 7815 C CA . GLY C 1 230 ? -22.27890 48.73319 32.88006 1.000 47.74580 255 GLY C CA 1
ATOM 7816 C C . GLY C 1 230 ? -22.70381 50.16227 32.61226 1.000 42.54993 255 GLY C C 1
ATOM 7817 O O . GLY C 1 230 ? -21.87394 51.04467 32.37496 1.000 37.24004 255 GLY C O 1
ATOM 7818 N N . PRO C 1 231 ? -24.00822 50.41999 32.65855 1.000 43.64153 256 PRO C N 1
ATOM 7819 C CA . PRO C 1 231 ? -24.50706 51.76311 32.35406 1.000 44.03643 256 PRO C CA 1
ATOM 7820 C C . PRO C 1 231 ? -24.20139 52.74412 33.46919 1.000 34.93513 256 PRO C C 1
ATOM 7821 O O . PRO C 1 231 ? -23.92219 52.37635 34.61469 1.000 37.68241 256 PRO C O 1
ATOM 7825 N N . GLY C 1 232 ? -24.25842 54.02094 33.11292 1.000 41.01758 257 GLY C N 1
ATOM 7826 C CA . GLY C 1 232 ? -24.03880 55.05904 34.09227 1.000 36.87249 257 GLY C CA 1
ATOM 7827 C C . GLY C 1 232 ? -23.83139 56.41979 33.47081 1.000 38.61658 257 GLY C C 1
ATOM 7828 O O . GLY C 1 232 ? -23.59182 56.53720 32.26396 1.000 36.05810 257 GLY C O 1
ATOM 7829 N N . VAL C 1 233 ? -23.93316 57.45350 34.28977 1.000 31.39690 258 VAL C N 1
ATOM 7830 C CA . VAL C 1 233 ? -23.70348 58.82284 33.85721 1.000 37.92344 258 VAL C CA 1
ATOM 7831 C C . VAL C 1 233 ? -22.29310 59.21904 34.25585 1.000 31.83160 258 VAL C C 1
ATOM 7832 O O . VAL C 1 233 ? -21.82089 58.89480 35.35125 1.000 37.67812 258 VAL C O 1
ATOM 7836 N N . TYR C 1 234 ? -21.60595 59.88689 33.34042 1.000 33.61144 259 TYR C N 1
ATOM 7837 C CA . TYR C 1 234 ? -20.29110 60.43963 33.62962 1.000 34.45803 259 TYR C CA 1
ATOM 7838 C C . TYR C 1 234 ? -20.43766 61.65501 34.53902 1.000 31.39511 259 TYR C C 1
ATOM 7839 O O . TYR C 1 234 ? -21.09102 62.63736 34.17498 1.000 33.83862 259 TYR C O 1
ATOM 7848 N N . LEU C 1 235 ? -19.84510 61.58262 35.73068 1.000 30.31638 260 LEU C N 1
ATOM 7849 C CA . LEU C 1 235 ? -19.99237 62.63479 36.73117 1.000 26.44357 260 LEU C CA 1
ATOM 7850 C C . LEU C 1 235 ? -18.97226 63.75261 36.57389 1.000 33.45046 260 LEU C C 1
ATOM 7851 O O . LEU C 1 235 ? -19.28827 64.92587 36.81776 1.000 32.78065 260 LEU C O 1
ATOM 7856 N N . GLY C 1 236 ? -17.76280 63.40742 36.15836 1.000 32.42282 261 GLY C N 1
ATOM 7857 C CA . GLY C 1 236 ? -16.65599 64.32451 36.19558 1.000 35.21840 261 GLY C CA 1
ATOM 7858 C C . GLY C 1 236 ? -15.39625 63.54986 36.51257 1.000 35.10397 261 GLY C C 1
ATOM 7859 O O . GLY C 1 236 ? -15.40602 62.32336 36.64800 1.000 36.60513 261 GLY C O 1
ATOM 7860 N N . ALA C 1 237 ? -14.29147 64.27137 36.64268 1.000 28.44359 262 ALA C N 1
ATOM 7861 C CA . ALA C 1 237 ? -13.02741 63.62930 36.95665 1.000 29.77838 262 ALA C CA 1
ATOM 7862 C C . ALA C 1 237 ? -12.40534 64.29746 38.17282 1.000 35.70139 262 ALA C C 1
ATOM 7863 O O . ALA C 1 237 ? -12.65653 65.47095 38.47386 1.000 30.26668 262 ALA C O 1
ATOM 7865 N N . VAL C 1 238 ? -11.56685 63.52143 38.86459 1.000 28.60989 263 VAL C N 1
ATOM 7866 C CA . VAL C 1 238 ? -10.85659 64.06095 40.01277 1.000 34.70128 263 VAL C CA 1
ATOM 7867 C C . VAL C 1 238 ? -9.98076 65.21095 39.54990 1.000 28.74228 263 VAL C C 1
ATOM 7868 O O . VAL C 1 238 ? -9.23349 65.09797 38.57099 1.000 30.29593 263 VAL C O 1
ATOM 7872 N N . GLU C 1 239 ? -10.06997 66.32916 40.25268 1.000 26.75569 264 GLU C N 1
ATOM 7873 C CA . GLU C 1 239 ? -9.23606 67.47945 39.95585 1.000 34.27412 264 GLU C CA 1
ATOM 7874 C C . GLU C 1 239 ? -8.06821 67.58343 40.91601 1.000 30.48436 264 GLU C C 1
ATOM 7875 O O . GLU C 1 239 ? -6.94664 67.88515 40.49228 1.000 30.81761 264 GLU C O 1
ATOM 7881 N N . ARG C 1 240 ? -8.31438 67.32180 42.19502 1.000 34.23099 265 ARG C N 1
ATOM 7882 C CA . ARG C 1 240 ? -7.28892 67.41697 43.21539 1.000 30.33530 265 ARG C CA 1
ATOM 7883 C C . ARG C 1 240 ? -7.62447 66.42833 44.32116 1.000 33.84079 265 ARG C C 1
ATOM 7884 O O . ARG C 1 240 ? -8.79187 66.07089 44.52447 1.000 25.12320 265 ARG C O 1
ATOM 7892 N N . ALA C 1 241 ? -6.58346 65.97436 45.01907 1.000 26.31944 266 ALA C N 1
ATOM 7893 C CA . ALA C 1 241 ? -6.73626 65.02885 46.11624 1.000 30.54409 266 ALA C CA 1
ATOM 7894 C C . ALA C 1 241 ? -5.55174 65.19447 47.05317 1.000 27.24023 266 ALA C C 1
ATOM 7895 O O . ALA C 1 241 ? -4.49825 65.69891 46.65778 1.000 31.09071 266 ALA C O 1
ATOM 7897 N N . THR C 1 242 ? -5.73950 64.78651 48.30952 1.000 29.75565 267 THR C N 1
ATOM 7898 C CA . THR C 1 242 ? -4.65541 64.80885 49.28072 1.000 31.79581 267 THR C CA 1
ATOM 7899 C C . THR C 1 242 ? -4.65611 63.49705 50.05098 1.000 33.14199 267 THR C C 1
ATOM 7900 O O . THR C 1 242 ? -5.72550 62.95351 50.33798 1.000 31.43225 267 THR C O 1
ATOM 7904 N N . SER C 1 243 ? -3.47765 62.94394 50.35155 1.000 28.69754 268 SER C N 1
ATOM 7905 C CA . SER C 1 243 ? -3.49647 61.76401 51.20741 1.000 34.26583 268 SER C CA 1
ATOM 7906 C C . SER C 1 243 ? -2.92382 61.95041 52.60723 1.000 34.12551 268 SER C C 1
ATOM 7907 O O . SER C 1 243 ? -3.61420 61.67119 53.59254 1.000 44.38630 268 SER C O 1
ATOM 7910 N N . PHE C 1 244 ? -1.69559 62.45672 52.72843 1.000 29.72206 269 PHE C N 1
ATOM 7911 C CA . PHE C 1 244 ? -1.04948 62.70660 54.01136 1.000 27.47037 269 PHE C CA 1
ATOM 7912 C C . PHE C 1 244 ? -0.85021 64.19908 54.24593 1.000 32.33947 269 PHE C C 1
ATOM 7913 O O . PHE C 1 244 ? -0.55588 64.95357 53.31309 1.000 32.91939 269 PHE C O 1
ATOM 7921 N N . ILE C 1 245 ? -0.97209 64.61552 55.50215 1.000 28.52072 270 ILE C N 1
ATOM 7922 C CA . ILE C 1 245 ? -0.71656 65.99580 55.90393 1.000 31.06111 270 ILE C CA 1
ATOM 7923 C C . ILE C 1 245 ? 0.03297 65.96114 57.22517 1.000 35.79770 270 ILE C C 1
ATOM 7924 O O . ILE C 1 245 ? -0.22437 65.09170 58.06376 1.000 29.98316 270 ILE C O 1
ATOM 7929 N N . THR C 1 246 ? 0.97745 66.88558 57.40875 1.000 30.35364 271 THR C N 1
ATOM 7930 C CA . THR C 1 246 ? 1.69206 66.91676 58.67611 1.000 31.12847 271 THR C CA 1
ATOM 7931 C C . THR C 1 246 ? 0.72108 67.17099 59.82472 1.000 33.18661 271 THR C C 1
ATOM 7932 O O . THR C 1 246 ? -0.30416 67.84357 59.66985 1.000 30.21202 271 THR C O 1
ATOM 7936 N N . ASP C 1 247 ? 1.05486 66.61288 60.99000 1.000 30.31177 272 ASP C N 1
ATOM 7937 C CA . ASP C 1 247 ? 0.19718 66.76965 62.16142 1.000 31.75939 272 ASP C CA 1
ATOM 7938 C C . ASP C 1 247 ? 0.08393 68.22785 62.59593 1.000 34.72532 272 ASP C C 1
ATOM 7939 O O . ASP C 1 247 ? -1.00421 68.68790 62.96452 1.000 32.03747 272 ASP C O 1
ATOM 7944 N N . ASP C 1 248 ? 1.18879 68.97694 62.56656 1.000 32.72218 273 ASP C N 1
ATOM 7945 C CA . ASP C 1 248 ? 1.10203 70.34379 63.06850 1.000 38.01306 273 ASP C CA 1
ATOM 7946 C C . ASP C 1 248 ? 0.25735 71.21678 62.14976 1.000 37.37391 273 ASP C C 1
ATOM 7947 O O . ASP C 1 248 ? -0.41785 72.13481 62.62771 1.000 36.38673 273 ASP C O 1
ATOM 7952 N N . VAL C 1 249 ? 0.24748 70.93490 60.84442 1.000 32.45262 274 VAL C N 1
ATOM 7953 C CA . VAL C 1 249 ? -0.62893 71.68516 59.95149 1.000 34.97446 274 VAL C CA 1
ATOM 7954 C C . VAL C 1 249 ? -2.07691 71.23526 60.11426 1.000 37.79447 274 VAL C C 1
ATOM 7955 O O . VAL C 1 249 ? -3.00311 72.05385 60.07950 1.000 36.36281 274 VAL C O 1
ATOM 7959 N N . TRP C 1 250 ? -2.29929 69.92998 60.28913 1.000 34.15125 275 TRP C N 1
ATOM 7960 C CA . TRP C 1 250 ? -3.65994 69.40933 60.40562 1.000 35.43449 275 TRP C CA 1
ATOM 7961 C C . TRP C 1 250 ? -4.29454 69.75717 61.75320 1.000 31.65008 275 TRP C C 1
ATOM 7962 O O . TRP C 1 250 ? -5.37252 70.36246 61.80764 1.000 33.04629 275 TRP C O 1
ATOM 7973 N N . TYR C 1 251 ? -3.63443 69.39364 62.85925 1.000 29.92959 276 TYR C N 1
ATOM 7974 C CA . TYR C 1 251 ? -4.18447 69.64024 64.19065 1.000 37.22437 276 TYR C CA 1
ATOM 7975 C C . TYR C 1 251 ? -3.80517 70.99413 64.77835 1.000 36.94356 276 TYR C C 1
ATOM 7976 O O . TYR C 1 251 ? -4.39587 71.40093 65.78336 1.000 43.80143 276 TYR C O 1
ATOM 7985 N N . GLY C 1 252 ? -2.83873 71.69587 64.19916 1.000 39.04244 277 GLY C N 1
ATOM 7986 C CA . GLY C 1 252 ? -2.38784 72.93098 64.81153 1.000 37.57563 277 GLY C CA 1
ATOM 7987 C C . GLY C 1 252 ? -1.52052 72.73779 66.03381 1.000 48.48256 277 GLY C C 1
ATOM 7988 O O . GLY C 1 252 ? -1.20692 73.71834 66.71276 1.000 51.06391 277 GLY C O 1
ATOM 7989 N N . ILE C 1 253 ? -1.13971 71.49579 66.34516 1.000 42.70159 278 ILE C N 1
ATOM 7990 C CA . ILE C 1 253 ? -0.25872 71.16928 67.46085 1.000 40.15982 278 ILE C CA 1
ATOM 7991 C C . ILE C 1 253 ? 0.64604 70.02286 67.02934 1.000 38.62332 278 ILE C C 1
ATOM 7992 O O . ILE C 1 253 ? 0.39714 69.34497 66.03015 1.000 41.36495 278 ILE C O 1
ATOM 7997 N N . TYR C 1 254 ? 1.70723 69.80479 67.80021 1.000 37.36990 279 TYR C N 1
ATOM 7998 C CA . TYR C 1 254 ? 2.49420 68.58886 67.64896 1.000 39.84883 279 TYR C CA 1
ATOM 7999 C C . TYR C 1 254 ? 1.72654 67.44857 68.30881 1.000 42.70845 279 TYR C C 1
ATOM 8000 O O . TYR C 1 254 ? 1.50704 67.46320 69.52734 1.000 43.44669 279 TYR C O 1
ATOM 8009 N N . ALA C 1 255 ? 1.29351 66.47532 67.51066 1.000 36.74281 280 ALA C N 1
ATOM 8010 C CA . ALA C 1 255 ? 0.58011 65.32872 68.05648 1.000 35.56248 280 ALA C CA 1
ATOM 8011 C C . ALA C 1 255 ? 1.50294 64.26978 68.64604 1.000 34.77639 280 ALA C C 1
ATOM 8012 O O . ALA C 1 255 ? 1.00970 63.34599 69.30618 1.000 40.74621 280 ALA C O 1
ATOM 8014 N N . GLY C 1 256 ? 2.81177 64.39274 68.44691 1.000 37.62575 281 GLY C N 1
ATOM 8015 C CA . GLY C 1 256 ? 3.74810 63.44618 69.02142 1.000 42.26638 281 GLY C CA 1
ATOM 8016 C C . GLY C 1 256 ? 5.17093 63.90393 68.79149 1.000 42.34248 281 GLY C C 1
ATOM 8017 O O . GLY C 1 256 ? 5.42623 64.91879 68.13766 1.000 42.28503 281 GLY C O 1
ATOM 8018 N N . THR C 1 257 ? 6.10567 63.12648 69.34256 1.000 41.50331 282 THR C N 1
ATOM 8019 C CA . THR C 1 257 ? 7.51652 63.48270 69.27715 1.000 46.54380 282 THR C CA 1
ATOM 8020 C C . THR C 1 257 ? 8.20758 63.08195 67.98035 1.000 43.02121 282 THR C C 1
ATOM 8021 O O . THR C 1 257 ? 9.32958 63.54290 67.74092 1.000 44.01879 282 THR C O 1
ATOM 8025 N N . ASN C 1 258 ? 7.59981 62.24101 67.14744 1.000 42.54219 283 ASN C N 1
ATOM 8026 C CA . ASN C 1 258 ? 8.28656 61.81858 65.92728 1.000 38.65238 283 ASN C CA 1
ATOM 8027 C C . ASN C 1 258 ? 8.35052 62.98766 64.95595 1.000 38.77581 283 ASN C C 1
ATOM 8028 O O . ASN C 1 258 ? 7.30046 63.54112 64.60208 1.000 39.30125 283 ASN C O 1
ATOM 8033 N N . PRO C 1 259 ? 9.53841 63.40171 64.50745 1.000 40.66178 284 PRO C N 1
ATOM 8034 C CA . PRO C 1 259 ? 9.61287 64.48841 63.51532 1.000 40.99122 284 PRO C CA 1
ATOM 8035 C C . PRO C 1 259 ? 8.96726 64.17544 62.17587 1.000 41.75306 284 PRO C C 1
ATOM 8036 O O . PRO C 1 259 ? 8.72306 65.10589 61.39528 1.000 43.97145 284 PRO C O 1
ATOM 8040 N N . GLU C 1 260 ? 8.67076 62.91449 61.86977 1.000 39.09878 285 GLU C N 1
ATOM 8041 C CA . GLU C 1 260 ? 7.88545 62.60084 60.67790 1.000 37.86803 285 GLU C CA 1
ATOM 8042 C C . GLU C 1 260 ? 6.56114 62.04457 61.18151 1.000 40.74642 285 GLU C C 1
ATOM 8043 O O . GLU C 1 260 ? 6.38740 60.83274 61.32832 1.000 43.03999 285 GLU C O 1
ATOM 8049 N N . THR C 1 261 ? 5.61343 62.94608 61.40428 1.000 34.59143 286 THR C N 1
ATOM 8050 C CA . THR C 1 261 ? 4.27934 62.61671 61.88314 1.000 32.78625 286 THR C CA 1
ATOM 8051 C C . THR C 1 261 ? 3.24900 63.10151 60.87445 1.000 31.55336 286 THR C C 1
ATOM 8052 O O . THR C 1 261 ? 3.23793 64.28885 60.52376 1.000 32.57633 286 THR C O 1
ATOM 8056 N N . PHE C 1 262 ? 2.38294 62.19990 60.40944 1.000 30.37064 287 PHE C N 1
ATOM 8057 C CA . PHE C 1 262 ? 1.41782 62.56599 59.38456 1.000 29.32329 287 PHE C CA 1
ATOM 8058 C C . PHE C 1 262 ? 0.01345 62.11679 59.77220 1.000 32.99477 287 PHE C C 1
ATOM 8059 O O . PHE C 1 262 ? -0.17980 61.21513 60.59223 1.000 39.41648 287 PHE C O 1
ATOM 8067 N N . VAL C 1 263 ? -0.96880 62.76726 59.14931 1.000 27.49041 288 VAL C N 1
ATOM 8068 C CA . VAL C 1 263 ? -2.38246 62.43864 59.29270 1.000 29.48241 288 VAL C CA 1
ATOM 8069 C C . VAL C 1 263 ? -2.87156 61.85964 57.96959 1.000 34.47608 288 VAL C C 1
ATOM 8070 O O . VAL C 1 263 ? -2.58265 62.40958 56.89712 1.000 29.19658 288 VAL C O 1
ATOM 8074 N N . ARG C 1 264 ? -3.59260 60.73807 58.04812 1.000 26.35574 289 ARG C N 1
ATOM 8075 C CA . ARG C 1 264 ? -4.27452 60.10902 56.90715 1.000 29.62478 289 ARG C CA 1
ATOM 8076 C C . ARG C 1 264 ? -5.49846 60.92431 56.51136 1.000 33.70064 289 ARG C C 1
ATOM 8077 O O . ARG C 1 264 ? -6.54939 60.83615 57.14820 1.000 37.97951 289 ARG C O 1
ATOM 8085 N N . ALA C 1 265 ? -5.38358 61.68629 55.43399 1.000 38.65913 290 ALA C N 1
ATOM 8086 C CA . ALA C 1 265 ? -6.35267 62.69849 55.03307 1.000 40.96605 290 ALA C CA 1
ATOM 8087 C C . ALA C 1 265 ? -6.92097 62.42083 53.64017 1.000 51.35530 290 ALA C C 1
ATOM 8088 O O . ALA C 1 265 ? -7.06620 63.33343 52.82192 1.000 63.86806 290 ALA C O 1
ATOM 8090 N N . ASP C 1 266 ? -7.25826 61.16186 53.34503 1.000 45.13129 291 ASP C N 1
ATOM 8091 C CA . ASP C 1 266 ? -7.42207 60.67847 51.96881 1.000 35.40704 291 ASP C CA 1
ATOM 8092 C C . ASP C 1 266 ? -8.75889 61.16750 51.41960 1.000 48.75115 291 ASP C C 1
ATOM 8093 O O . ASP C 1 266 ? -9.76717 60.44888 51.43449 1.000 52.69350 291 ASP C O 1
ATOM 8098 N N . GLY C 1 267 ? -8.75750 62.39109 50.88966 1.000 34.51780 292 GLY C N 1
ATOM 8099 C CA . GLY C 1 267 ? -9.94159 62.97832 50.28949 1.000 24.99859 292 GLY C CA 1
ATOM 8100 C C . GLY C 1 267 ? -9.67388 63.42996 48.86498 1.000 31.10027 292 GLY C C 1
ATOM 8101 O O . GLY C 1 267 ? -8.56375 63.85194 48.53266 1.000 29.66085 292 GLY C O 1
ATOM 8102 N N . ALA C 1 268 ? -10.70489 63.33341 48.01807 1.000 26.48525 293 ALA C N 1
ATOM 8103 C CA . ALA C 1 268 ? -10.61466 63.70082 46.60791 1.000 24.18900 293 ALA C CA 1
ATOM 8104 C C . ALA C 1 268 ? -11.80381 64.56743 46.20434 1.000 31.22892 293 ALA C C 1
ATOM 8105 O O . ALA C 1 268 ? -12.93590 64.31310 46.63473 1.000 27.24514 293 ALA C O 1
ATOM 8107 N N . PHE C 1 269 ? -11.55272 65.57648 45.37135 1.000 28.58476 294 PHE C N 1
ATOM 8108 C CA . PHE C 1 269 ? -12.57439 66.50392 44.89576 1.000 29.82045 294 PHE C CA 1
ATOM 8109 C C . PHE C 1 269 ? -12.81816 66.27950 43.40555 1.000 31.34266 294 PHE C C 1
ATOM 8110 O O . PHE C 1 269 ? -11.86928 66.30462 42.61239 1.000 28.79651 294 PHE C O 1
ATOM 8118 N N . ILE C 1 270 ? -14.08825 66.07397 43.04065 1.000 23.59089 295 ILE C N 1
ATOM 8119 C CA . ILE C 1 270 ? -14.46125 65.84735 41.65358 1.000 24.04366 295 ILE C CA 1
ATOM 8120 C C . ILE C 1 270 ? -15.40948 66.95033 41.22287 1.000 32.58463 295 ILE C C 1
ATOM 8121 O O . ILE C 1 270 ? -16.57902 66.95484 41.60987 1.000 29.56796 295 ILE C O 1
ATOM 8126 N N . PRO C 1 271 ? -14.95496 67.91138 40.43043 1.000 28.95735 296 PRO C N 1
ATOM 8127 C CA . PRO C 1 271 ? -15.87925 68.88079 39.83821 1.000 34.18442 296 PRO C CA 1
ATOM 8128 C C . PRO C 1 271 ? -16.81535 68.16751 38.88074 1.000 34.01697 296 PRO C C 1
ATOM 8129 O O . PRO C 1 271 ? -16.40678 67.26801 38.14508 1.000 31.90321 296 PRO C O 1
ATOM 8133 N N . PHE C 1 272 ? -18.07957 68.58244 38.89187 1.000 35.61234 297 PHE C N 1
ATOM 8134 C CA . PHE C 1 272 ? -19.02738 67.98469 37.96285 1.000 33.02518 297 PHE C CA 1
ATOM 8135 C C . PHE C 1 272 ? -18.64139 68.32417 36.52891 1.000 33.22052 297 PHE C C 1
ATOM 8136 O O . PHE C 1 272 ? -18.15656 69.42026 36.23447 1.000 30.61597 297 PHE C O 1
ATOM 8144 N N . ALA C 1 273 ? -18.84827 67.36007 35.63872 1.000 35.68848 298 ALA C N 1
ATOM 8145 C CA . ALA C 1 273 ? -18.52597 67.53677 34.22993 1.000 35.91213 298 ALA C CA 1
ATOM 8146 C C . ALA C 1 273 ? -19.33296 68.68308 33.63627 1.000 43.71630 298 ALA C C 1
ATOM 8147 O O . ALA C 1 273 ? -20.45445 68.97212 34.06961 1.000 34.67508 298 ALA C O 1
ATOM 8149 N N . ASP C 1 274 ? -18.75362 69.32941 32.62037 1.000 48.67118 299 ASP C N 1
ATOM 8150 C CA . ASP C 1 274 ? -19.40320 70.46436 31.97057 1.000 53.29425 299 ASP C CA 1
ATOM 8151 C C . ASP C 1 274 ? -20.79757 70.12425 31.46686 1.000 43.15793 299 ASP C C 1
ATOM 8152 O O . ASP C 1 274 ? -21.69160 70.97677 31.48861 1.000 51.54960 299 ASP C O 1
ATOM 8157 N N . ASP C 1 275 ? -21.00202 68.89503 31.00068 1.000 47.14760 300 ASP C N 1
ATOM 8158 C CA . ASP C 1 275 ? -22.28738 68.47130 30.46457 1.000 53.44282 300 ASP C CA 1
ATOM 8159 C C . ASP C 1 275 ? -23.11104 67.68601 31.47556 1.000 51.89991 300 ASP C C 1
ATOM 8160 O O . ASP C 1 275 ? -24.10793 67.06434 31.09526 1.000 44.80363 300 ASP C O 1
ATOM 8165 N N . PHE C 1 276 ? -22.72536 67.69983 32.75020 1.000 45.31619 301 PHE C N 1
ATOM 8166 C CA . PHE C 1 276 ? -23.52390 67.04796 33.77684 1.000 40.59053 301 PHE C CA 1
ATOM 8167 C C . PHE C 1 276 ? -24.61925 67.98977 34.26692 1.000 39.56328 301 PHE C C 1
ATOM 8168 O O . PHE C 1 276 ? -24.36418 69.16422 34.55609 1.000 42.23145 301 PHE C O 1
ATOM 8176 N N . ASP C 1 277 ? -25.83789 67.45984 34.35240 1.000 38.65808 302 ASP C N 1
ATOM 8177 C CA . ASP C 1 277 ? -27.02154 68.21145 34.76530 1.000 40.38963 302 ASP C CA 1
ATOM 8178 C C . ASP C 1 277 ? -27.08656 68.26236 36.28781 1.000 35.41502 302 ASP C C 1
ATOM 8179 O O . ASP C 1 277 ? -27.55052 67.32229 36.93260 1.000 36.58473 302 ASP C O 1
ATOM 8184 N N . ILE C 1 278 ? -26.64163 69.37717 36.87366 1.000 37.75081 303 ILE C N 1
ATOM 8185 C CA . ILE C 1 278 ? -26.59930 69.49646 38.32835 1.000 42.18835 303 ILE C CA 1
ATOM 8186 C C . ILE C 1 278 ? -27.99316 69.61322 38.92967 1.000 35.98428 303 ILE C C 1
ATOM 8187 O O . ILE C 1 278 ? -28.15655 69.45929 40.14510 1.000 35.98107 303 ILE C O 1
ATOM 8192 N N . SER C 1 279 ? -29.01843 69.81723 38.10293 1.000 36.51951 304 SER C N 1
ATOM 8193 C CA . SER C 1 279 ? -30.38427 69.81058 38.61482 1.000 37.91010 304 SER C CA 1
ATOM 8194 C C . SER C 1 279 ? -30.82672 68.42179 39.06032 1.000 38.66024 304 SER C C 1
ATOM 8195 O O . SER C 1 279 ? -31.88108 68.30011 39.69239 1.000 45.81844 304 SER C O 1
ATOM 8198 N N . THR C 1 280 ? -30.06085 67.38050 38.74266 1.000 36.88071 305 THR C N 1
ATOM 8199 C CA . THR C 1 280 ? -30.33088 66.03525 39.23034 1.000 29.99537 305 THR C CA 1
ATOM 8200 C C . THR C 1 280 ? -29.65141 65.75377 40.57111 1.000 34.55866 305 THR C C 1
ATOM 8201 O O . THR C 1 280 ? -29.71750 64.62369 41.05892 1.000 33.10774 305 THR C O 1
ATOM 8205 N N . VAL C 1 281 ? -29.00376 66.75386 41.17670 1.000 31.24616 306 VAL C N 1
ATOM 8206 C CA . VAL C 1 281 ? -28.25590 66.58985 42.42119 1.000 35.77235 306 VAL C CA 1
ATOM 8207 C C . VAL C 1 281 ? -29.11239 67.05718 43.59145 1.000 34.65525 306 VAL C C 1
ATOM 8208 O O . VAL C 1 281 ? -29.74426 68.12214 43.53043 1.000 35.02362 306 VAL C O 1
ATOM 8212 N N . THR C 1 282 ? -29.13104 66.26640 44.66471 1.000 31.70823 307 THR C N 1
ATOM 8213 C CA . THR C 1 282 ? -29.77629 66.66402 45.90701 1.000 31.62194 307 THR C CA 1
ATOM 8214 C C . THR C 1 282 ? -28.73020 66.90522 46.98943 1.000 30.18605 307 THR C C 1
ATOM 8215 O O . THR C 1 282 ? -27.67519 66.26122 47.01800 1.000 32.22836 307 THR C O 1
ATOM 8219 N N . THR C 1 283 ? -29.02436 67.85933 47.87015 1.000 32.76025 308 THR C N 1
ATOM 8220 C CA . THR C 1 283 ? -28.18606 68.10128 49.03628 1.000 31.34639 308 THR C CA 1
ATOM 8221 C C . THR C 1 283 ? -28.66608 67.33059 50.25926 1.000 35.04026 308 THR C C 1
ATOM 8222 O O . THR C 1 283 ? -27.98985 67.34798 51.29588 1.000 32.83571 308 THR C O 1
ATOM 8226 N N . VAL C 1 284 ? -29.82408 66.67622 50.15949 1.000 35.03466 309 VAL C N 1
ATOM 8227 C CA . VAL C 1 284 ? -30.34290 65.84938 51.23830 1.000 33.85221 309 VAL C CA 1
ATOM 8228 C C . VAL C 1 284 ? -29.46931 64.60849 51.40270 1.000 32.91525 309 VAL C C 1
ATOM 8229 O O . VAL C 1 284 ? -28.82511 64.13783 50.45188 1.000 29.40149 309 VAL C O 1
ATOM 8233 N N . VAL C 1 285 ? -29.41067 64.09158 52.62618 1.000 36.09768 310 VAL C N 1
ATOM 8234 C CA . VAL C 1 285 ? -28.80831 62.79069 52.88250 1.000 36.93577 310 VAL C CA 1
ATOM 8235 C C . VAL C 1 285 ? -29.97373 61.81736 53.02209 1.000 35.23628 310 VAL C C 1
ATOM 8236 O O . VAL C 1 285 ? -30.67501 61.80536 54.04163 1.000 31.56306 310 VAL C O 1
ATOM 8240 N N . ARG C 1 286 ? -30.21400 61.03176 51.97171 1.000 32.11432 311 ARG C N 1
ATOM 8241 C CA . ARG C 1 286 ? -31.32532 60.08914 51.98890 1.000 30.82925 311 ARG C CA 1
ATOM 8242 C C . ARG C 1 286 ? -31.20256 59.14027 53.17330 1.000 34.09450 311 ARG C C 1
ATOM 8243 O O . ARG C 1 286 ? -30.11757 58.64028 53.48471 1.000 29.53467 311 ARG C O 1
ATOM 8251 N N . GLY C 1 287 ? -32.32973 58.89619 53.84059 1.000 30.90006 312 GLY C N 1
ATOM 8252 C CA . GLY C 1 287 ? -32.32853 58.14180 55.06987 1.000 35.14296 312 GLY C CA 1
ATOM 8253 C C . GLY C 1 287 ? -31.99345 58.94416 56.30775 1.000 38.23307 312 GLY C C 1
ATOM 8254 O O . GLY C 1 287 ? -32.17605 58.43504 57.42021 1.000 40.22034 312 GLY C O 1
ATOM 8255 N N . VAL C 1 288 ? -31.51883 60.17973 56.15827 1.000 34.46880 313 VAL C N 1
ATOM 8256 C CA . VAL C 1 288 ? -31.21685 61.04482 57.29309 1.000 35.58589 313 VAL C CA 1
ATOM 8257 C C . VAL C 1 288 ? -32.08875 62.28764 57.20414 1.000 34.35311 313 VAL C C 1
ATOM 8258 O O . VAL C 1 288 ? -32.85558 62.59678 58.12849 1.000 42.84252 313 VAL C O 1
ATOM 8262 N N . GLY C 1 289 ? -31.98233 63.00128 56.07841 1.000 31.45576 314 GLY C N 1
ATOM 8263 C CA . GLY C 1 289 ? -32.74293 64.21835 55.83823 1.000 36.81963 314 GLY C CA 1
ATOM 8264 C C . GLY C 1 289 ? -31.83152 65.39482 55.54548 1.000 41.16901 314 GLY C C 1
ATOM 8265 O O . GLY C 1 289 ? -30.70574 65.20808 55.08201 1.000 34.94419 314 GLY C O 1
ATOM 8266 N N . ASP C 1 290 ? -32.32215 66.59820 55.81656 1.000 42.98755 315 ASP C N 1
ATOM 8267 C CA . ASP C 1 290 ? -31.50285 67.79282 55.66471 1.000 43.11487 315 ASP C CA 1
ATOM 8268 C C . ASP C 1 290 ? -30.44472 67.81709 56.76034 1.000 44.36281 315 ASP C C 1
ATOM 8269 O O . ASP C 1 290 ? -30.75357 67.58915 57.93909 1.000 43.93540 315 ASP C O 1
ATOM 8274 N N . ILE C 1 291 ? -29.20854 68.08489 56.38323 1.000 35.21547 316 ILE C N 1
ATOM 8275 C CA . ILE C 1 291 ? -28.14630 68.19385 57.36489 1.000 37.89508 316 ILE C CA 1
ATOM 8276 C C . ILE C 1 291 ? -27.82231 69.66559 57.59754 1.000 38.27565 316 ILE C C 1
ATOM 8277 O O . ILE C 1 291 ? -28.11083 70.54282 56.77465 1.000 37.83459 316 ILE C O 1
ATOM 8282 N N . GLY C 1 292 ? -27.24088 69.95082 58.76689 1.000 38.96265 317 GLY C N 1
ATOM 8283 C CA . GLY C 1 292 ? -26.72185 71.27050 59.04915 1.000 37.14711 317 GLY C CA 1
ATOM 8284 C C . GLY C 1 292 ? -25.29169 71.39820 58.55149 1.000 40.08227 317 GLY C C 1
ATOM 8285 O O . GLY C 1 292 ? -24.74270 70.50872 57.90588 1.000 34.82232 317 GLY C O 1
ATOM 8286 N N . ASP C 1 293 ? -24.68682 72.54133 58.85437 1.000 36.57488 318 ASP C N 1
ATOM 8287 C CA . ASP C 1 293 ? -23.31284 72.76312 58.44069 1.000 40.10696 318 ASP C CA 1
ATOM 8288 C C . ASP C 1 293 ? -22.36903 71.78647 59.13925 1.000 35.29698 318 ASP C C 1
ATOM 8289 O O . ASP C 1 293 ? -22.70934 71.15599 60.14447 1.000 37.61458 318 ASP C O 1
ATOM 8294 N N . VAL C 1 294 ? -21.17849 71.63735 58.55267 1.000 34.67762 319 VAL C N 1
ATOM 8295 C CA . VAL C 1 294 ? -20.13508 70.81052 59.14359 1.000 35.36944 319 VAL C CA 1
ATOM 8296 C C . VAL C 1 294 ? -19.89722 71.24195 60.58391 1.000 40.33884 319 VAL C C 1
ATOM 8297 O O . VAL C 1 294 ? -19.91869 72.43483 60.90661 1.000 42.80787 319 VAL C O 1
ATOM 8301 N N . LYS C 1 295 ? -19.71112 70.26393 61.46903 1.000 40.60232 320 LYS C N 1
ATOM 8302 C CA . LYS C 1 295 ? -19.43494 70.53456 62.87922 1.000 42.01007 320 LYS C CA 1
ATOM 8303 C C . LYS C 1 295 ? -17.92718 70.40939 63.07127 1.000 42.36617 320 LYS C C 1
ATOM 8304 O O . LYS C 1 295 ? -17.38165 69.30474 63.09156 1.000 39.91603 320 LYS C O 1
ATOM 8310 N N . VAL C 1 296 ? -17.25159 71.55755 63.16198 1.000 39.47052 321 VAL C N 1
ATOM 8311 C CA . VAL C 1 296 ? -15.81414 71.57013 63.40431 1.000 44.90675 321 VAL C CA 1
ATOM 8312 C C . VAL C 1 296 ? -15.50070 70.82107 64.69257 1.000 43.28694 321 VAL C C 1
ATOM 8313 O O . VAL C 1 296 ? -16.21876 70.93490 65.69507 1.000 38.03429 321 VAL C O 1
ATOM 8317 N N . ILE C 1 297 ? -14.42916 70.03350 64.66990 1.000 32.57688 322 ILE C N 1
ATOM 8318 C CA . ILE C 1 297 ? -13.94061 69.37307 65.87340 1.000 31.86826 322 ILE C CA 1
ATOM 8319 C C . ILE C 1 297 ? -12.95976 70.33677 66.53476 1.000 37.02840 322 ILE C C 1
ATOM 8320 O O . ILE C 1 297 ? -11.81499 70.48028 66.10046 1.000 32.78928 322 ILE C O 1
ATOM 8325 N N . ASP C 1 298 ? -13.42629 71.02775 67.57362 1.000 35.04030 323 ASP C N 1
ATOM 8326 C CA . ASP C 1 298 ? -12.59970 71.97485 68.30868 1.000 38.73189 323 ASP C CA 1
ATOM 8327 C C . ASP C 1 298 ? -11.88877 71.22151 69.42604 1.000 34.84759 323 ASP C C 1
ATOM 8328 O O . ASP C 1 298 ? -12.53499 70.64461 70.31161 1.000 40.34306 323 ASP C O 1
ATOM 8333 N N . LEU C 1 299 ? -10.55505 71.22445 69.37625 1.000 34.85236 324 LEU C N 1
ATOM 8334 C CA . LEU C 1 299 ? -9.77516 70.48489 70.35831 1.000 36.71102 324 LEU C CA 1
ATOM 8335 C C . LEU C 1 299 ? -9.91311 71.01263 71.78013 1.000 38.93276 324 LEU C C 1
ATOM 8336 O O . LEU C 1 299 ? -9.56692 70.29177 72.72118 1.000 39.34434 324 LEU C O 1
ATOM 8341 N N . GLN C 1 300 ? -10.40056 72.23440 71.97457 1.000 37.76823 325 GLN C N 1
ATOM 8342 C CA . GLN C 1 300 ? -10.50114 72.78024 73.32043 1.000 39.90297 325 GLN C CA 1
ATOM 8343 C C . GLN C 1 300 ? -11.87992 72.63628 73.95631 1.000 38.20209 325 GLN C C 1
ATOM 8344 O O . GLN C 1 300 ? -12.03853 73.00042 75.12309 1.000 42.40357 325 GLN C O 1
ATOM 8350 N N . CYS C 1 301 ? -12.87359 72.10451 73.25028 1.000 40.81039 326 CYS C N 1
ATOM 8351 C CA . CYS C 1 301 ? -14.20401 72.01681 73.83879 1.000 47.76070 326 CYS C CA 1
ATOM 8352 C C . CYS C 1 301 ? -14.29953 70.74001 74.67664 1.000 44.92404 326 CYS C C 1
ATOM 8353 O O . CYS C 1 301 ? -13.36669 69.92808 74.68520 1.000 36.69591 326 CYS C O 1
ATOM 8356 N N . PRO C 1 302 ? -15.40987 70.51274 75.39081 1.000 37.72711 327 PRO C N 1
ATOM 8357 C CA . PRO C 1 302 ? -15.47039 69.34003 76.27096 1.000 42.13172 327 PRO C CA 1
ATOM 8358 C C . PRO C 1 302 ? -15.41580 68.04744 75.47879 1.000 37.22244 327 PRO C C 1
ATOM 8359 O O . PRO C 1 302 ? -15.89914 67.96289 74.34533 1.000 34.43500 327 PRO C O 1
ATOM 8363 N N . LEU C 1 303 ? -14.83167 67.01982 76.10147 1.000 34.96615 328 LEU C N 1
ATOM 8364 C CA . LEU C 1 303 ? -14.67930 65.75126 75.39891 1.000 37.60449 328 LEU C CA 1
ATOM 8365 C C . LEU C 1 303 ? -16.01668 65.14690 74.99908 1.000 32.72152 328 LEU C C 1
ATOM 8366 O O . LEU C 1 303 ? -16.14502 64.58386 73.90305 1.000 34.55221 328 LEU C O 1
ATOM 8371 N N . ASN C 1 304 ? -17.02635 65.24903 75.86913 1.000 32.28791 329 ASN C N 1
ATOM 8372 C CA . ASN C 1 304 ? -18.25478 64.57844 75.48319 1.000 37.96681 329 ASN C CA 1
ATOM 8373 C C . ASN C 1 304 ? -19.01568 65.27284 74.37484 1.000 37.21504 329 ASN C C 1
ATOM 8374 O O . ASN C 1 304 ? -20.08081 64.76700 74.00002 1.000 38.88512 329 ASN C O 1
ATOM 8379 N N . SER C 1 305 ? -18.57424 66.41556 73.84300 1.000 31.02877 330 SER C N 1
ATOM 8380 C CA . SER C 1 305 ? -19.25944 66.82441 72.63339 1.000 35.81449 330 SER C CA 1
ATOM 8381 C C . SER C 1 305 ? -18.84868 66.01050 71.41422 1.000 36.56076 330 SER C C 1
ATOM 8382 O O . SER C 1 305 ? -19.55034 66.07628 70.39672 1.000 33.81618 330 SER C O 1
ATOM 8385 N N . LEU C 1 306 ? -17.73605 65.25933 71.46493 1.000 34.01488 331 LEU C N 1
ATOM 8386 C CA . LEU C 1 306 ? -17.45238 64.28649 70.41434 1.000 29.37007 331 LEU C CA 1
ATOM 8387 C C . LEU C 1 306 ? -17.39768 62.83768 70.87706 1.000 26.48170 331 LEU C C 1
ATOM 8388 O O . LEU C 1 306 ? -18.01381 61.96804 70.25295 1.000 27.90129 331 LEU C O 1
ATOM 8393 N N . ILE C 1 307 ? -16.68412 62.55272 71.96996 1.000 26.94628 332 ILE C N 1
ATOM 8394 C CA . ILE C 1 307 ? -16.47494 61.17128 72.39379 1.000 26.97022 332 ILE C CA 1
ATOM 8395 C C . ILE C 1 307 ? -17.77760 60.60355 72.93221 1.000 28.25273 332 ILE C C 1
ATOM 8396 O O . ILE C 1 307 ? -18.46504 61.24091 73.73980 1.000 30.57082 332 ILE C O 1
ATOM 8401 N N . GLY C 1 308 ? -18.12472 59.40096 72.49276 1.000 28.07293 333 GLY C N 1
ATOM 8402 C CA . GLY C 1 308 ? -19.35412 58.78711 72.93802 1.000 29.49464 333 GLY C CA 1
ATOM 8403 C C . GLY C 1 308 ? -20.58411 59.22868 72.18105 1.000 30.71693 333 GLY C C 1
ATOM 8404 O O . GLY C 1 308 ? -21.67254 58.70371 72.44084 1.000 31.98105 333 GLY C O 1
ATOM 8405 N N . ARG C 1 309 ? -20.45318 60.18842 71.27003 1.000 29.17939 334 ARG C N 1
ATOM 8406 C CA . ARG C 1 309 ? -21.60157 60.68363 70.52492 1.000 32.10195 334 ARG C CA 1
ATOM 8407 C C . ARG C 1 309 ? -22.08540 59.63815 69.52947 1.000 36.28096 334 ARG C C 1
ATOM 8408 O O . ARG C 1 309 ? -21.28984 58.94241 68.88998 1.000 31.46239 334 ARG C O 1
ATOM 8416 N N . GLN C 1 310 ? -23.40081 59.53599 69.39400 1.000 32.02176 335 GLN C N 1
ATOM 8417 C CA . GLN C 1 310 ? -23.97238 58.64986 68.39392 1.000 35.48506 335 GLN C CA 1
ATOM 8418 C C . GLN C 1 310 ? -23.81942 59.26553 67.01036 1.000 33.84581 335 GLN C C 1
ATOM 8419 O O . GLN C 1 310 ? -24.06021 60.46218 66.81849 1.000 30.07099 335 GLN C O 1
ATOM 8425 N N . VAL C 1 311 ? -23.39537 58.44753 66.04693 1.000 28.99275 336 VAL C N 1
ATOM 8426 C CA . VAL C 1 311 ? -23.26612 58.88910 64.66864 1.000 25.69234 336 VAL C CA 1
ATOM 8427 C C . VAL C 1 311 ? -24.02977 57.92960 63.76383 1.000 27.85838 336 VAL C C 1
ATOM 8428 O O . VAL C 1 311 ? -24.41929 56.83088 64.16294 1.000 31.80329 336 VAL C O 1
ATOM 8432 N N . CYS C 1 312 ? -24.25858 58.37812 62.53056 1.000 28.11017 337 CYS C N 1
ATOM 8433 C CA . CYS C 1 312 ? -24.81020 57.52969 61.48908 1.000 30.98439 337 CYS C CA 1
ATOM 8434 C C . CYS C 1 312 ? -24.05113 57.78589 60.19602 1.000 23.71177 337 CYS C C 1
ATOM 8435 O O . CYS C 1 312 ? -23.26656 58.73173 60.08176 1.000 29.67957 337 CYS C O 1
ATOM 8438 N N . LYS C 1 313 ? -24.31967 56.94773 59.20094 1.000 25.37444 338 LYS C N 1
ATOM 8439 C CA . LYS C 1 313 ? -23.72671 57.10921 57.88268 1.000 29.31070 338 LYS C CA 1
ATOM 8440 C C . LYS C 1 313 ? -24.61473 56.40848 56.86731 1.000 32.45293 338 LYS C C 1
ATOM 8441 O O . LYS C 1 313 ? -25.22504 55.37884 57.16826 1.000 27.37492 338 LYS C O 1
ATOM 8447 N N . VAL C 1 314 ? -24.69917 56.97958 55.67050 1.000 30.63695 339 VAL C N 1
ATOM 8448 C CA . VAL C 1 314 ? -25.44130 56.36229 54.57999 1.000 26.53059 339 VAL C CA 1
ATOM 8449 C C . VAL C 1 314 ? -24.44128 56.04847 53.47263 1.000 30.05928 339 VAL C C 1
ATOM 8450 O O . VAL C 1 314 ? -23.84441 56.95528 52.87580 1.000 26.01558 339 VAL C O 1
ATOM 8454 N N . GLY C 1 315 ? -24.26123 54.75482 53.20813 1.000 26.81424 340 GLY C N 1
ATOM 8455 C CA . GLY C 1 315 ? -23.25202 54.28538 52.28946 1.000 23.40011 340 GLY C CA 1
ATOM 8456 C C . GLY C 1 315 ? -23.83580 53.33291 51.26185 1.000 31.45617 340 GLY C C 1
ATOM 8457 O O . GLY C 1 315 ? -24.85464 52.67394 51.48435 1.000 27.88396 340 GLY C O 1
ATOM 8458 N N . ARG C 1 316 ? -23.12635 53.24041 50.13975 1.000 29.85311 341 ARG C N 1
ATOM 8459 C CA . ARG C 1 316 ? -23.57583 52.45421 48.99728 1.000 28.42578 341 ARG C CA 1
ATOM 8460 C C . ARG C 1 316 ? -23.64502 50.95816 49.29781 1.000 31.94599 341 ARG C C 1
ATOM 8461 O O . ARG C 1 316 ? -24.42464 50.24834 48.65098 1.000 33.52238 341 ARG C O 1
ATOM 8469 N N . SER C 1 317 ? -22.87357 50.45745 50.26451 1.000 26.48313 342 SER C N 1
ATOM 8470 C CA . SER C 1 317 ? -22.82447 49.02655 50.54517 1.000 31.45810 342 SER C CA 1
ATOM 8471 C C . SER C 1 317 ? -23.69364 48.60102 51.72313 1.000 37.79683 342 SER C C 1
ATOM 8472 O O . SER C 1 317 ? -24.33910 47.55590 51.65007 1.000 32.98559 342 SER C O 1
ATOM 8475 N N . SER C 1 318 ? -23.73073 49.36614 52.81378 1.000 28.51444 343 SER C N 1
ATOM 8476 C CA . SER C 1 318 ? -24.47797 48.96217 54.00288 1.000 33.28503 343 SER C CA 1
ATOM 8477 C C . SER C 1 318 ? -25.68454 49.85077 54.29677 1.000 36.35646 343 SER C C 1
ATOM 8478 O O . SER C 1 318 ? -26.31982 49.68691 55.34378 1.000 36.86542 343 SER C O 1
ATOM 8481 N N . GLY C 1 319 ? -26.01978 50.77709 53.40561 1.000 33.62527 344 GLY C N 1
ATOM 8482 C CA . GLY C 1 319 ? -27.17223 51.63271 53.63411 1.000 29.56554 344 GLY C CA 1
ATOM 8483 C C . GLY C 1 319 ? -26.95676 52.52578 54.84087 1.000 31.71740 344 GLY C C 1
ATOM 8484 O O . GLY C 1 319 ? -25.88589 53.11724 55.03135 1.000 29.76192 344 GLY C O 1
ATOM 8485 N N . HIS C 1 320 ? -27.98154 52.61493 55.68183 1.000 32.17242 345 HIS C N 1
ATOM 8486 C CA . HIS C 1 320 ? -27.95255 53.45103 56.87345 1.000 32.63077 345 HIS C CA 1
ATOM 8487 C C . HIS C 1 320 ? -27.53247 52.59183 58.05831 1.000 33.78464 345 HIS C C 1
ATOM 8488 O O . HIS C 1 320 ? -28.19564 51.59622 58.37378 1.000 31.50162 345 HIS C O 1
ATOM 8495 N N . THR C 1 321 ? -26.43214 52.97154 58.70723 1.000 29.05047 346 THR C N 1
ATOM 8496 C CA . THR C 1 321 ? -26.02268 52.32951 59.94445 1.000 33.23870 346 THR C CA 1
ATOM 8497 C C . THR C 1 321 ? -25.81073 53.39426 61.00898 1.000 35.04197 346 THR C C 1
ATOM 8498 O O . THR C 1 321 ? -25.68709 54.58516 60.71643 1.000 30.07855 346 THR C O 1
ATOM 8502 N N . THR C 1 322 ? -25.74261 52.93448 62.25050 1.000 28.36233 347 THR C N 1
ATOM 8503 C CA . THR C 1 322 ? -25.57107 53.79045 63.41458 1.000 29.94049 347 THR C CA 1
ATOM 8504 C C . THR C 1 322 ? -24.38572 53.28672 64.22680 1.000 33.96163 347 THR C C 1
ATOM 8505 O O . THR C 1 322 ? -24.17454 52.07368 64.33250 1.000 33.13153 347 THR C O 1
ATOM 8509 N N . GLY C 1 323 ? -23.61447 54.21048 64.80223 1.000 32.02868 348 GLY C N 1
ATOM 8510 C CA . GLY C 1 323 ? -22.45195 53.82433 65.57505 1.000 30.91421 348 GLY C CA 1
ATOM 8511 C C . GLY C 1 323 ? -22.11279 54.85178 66.63526 1.000 33.94904 348 GLY C C 1
ATOM 8512 O O . GLY C 1 323 ? -22.82900 55.83859 66.82807 1.000 27.52714 348 GLY C O 1
ATOM 8513 N N . THR C 1 324 ? -20.99088 54.61459 67.31976 1.000 29.26388 349 THR C N 1
ATOM 8514 C CA . THR C 1 324 ? -20.55189 55.45437 68.42819 1.000 31.31599 349 THR C CA 1
ATOM 8515 C C . THR C 1 324 ? -19.11831 55.90144 68.18226 1.000 27.91715 349 THR C C 1
ATOM 8516 O O . THR C 1 324 ? -18.27045 55.08933 67.80389 1.000 27.81737 349 THR C O 1
ATOM 8520 N N . VAL C 1 325 ? -18.85466 57.19340 68.36681 1.000 25.93927 350 VAL C N 1
ATOM 8521 C CA . VAL C 1 325 ? -17.48087 57.67739 68.31315 1.000 27.06972 350 VAL C CA 1
ATOM 8522 C C . VAL C 1 325 ? -16.76002 57.17301 69.55850 1.000 33.73464 350 VAL C C 1
ATOM 8523 O O . VAL C 1 325 ? -17.10691 57.53866 70.68584 1.000 30.06179 350 VAL C O 1
ATOM 8527 N N . MET C 1 326 ? -15.76297 56.31236 69.36199 1.000 25.76586 351 MET C N 1
ATOM 8528 C CA . MET C 1 326 ? -15.07113 55.70585 70.49314 1.000 25.56530 351 MET C CA 1
ATOM 8529 C C . MET C 1 326 ? -13.75065 56.37306 70.84722 1.000 25.43852 351 MET C C 1
ATOM 8530 O O . MET C 1 326 ? -13.30195 56.22632 71.98832 1.000 28.12184 351 MET C O 1
ATOM 8535 N N . ALA C 1 327 ? -13.13443 57.10801 69.92229 1.000 24.66927 352 ALA C N 1
ATOM 8536 C CA . ALA C 1 327 ? -11.80283 57.65059 70.16003 1.000 25.78124 352 ALA C CA 1
ATOM 8537 C C . ALA C 1 327 ? -11.45263 58.66009 69.07481 1.000 27.72475 352 ALA C C 1
ATOM 8538 O O . ALA C 1 327 ? -12.07393 58.69856 68.00696 1.000 28.37202 352 ALA C O 1
ATOM 8540 N N . TYR C 1 328 ? -10.43322 59.47462 69.36662 1.000 24.68855 353 TYR C N 1
ATOM 8541 C CA . TYR C 1 328 ? -9.94567 60.50850 68.46450 1.000 23.91629 353 TYR C CA 1
ATOM 8542 C C . TYR C 1 328 ? -8.42687 60.43694 68.38159 1.000 31.98380 353 TYR C C 1
ATOM 8543 O O . TYR C 1 328 ? -7.76063 60.03309 69.33975 1.000 27.18445 353 TYR C O 1
ATOM 8552 N N . ALA C 1 329 ? -7.88734 60.84802 67.23081 1.000 28.22332 354 ALA C N 1
ATOM 8553 C CA . ALA C 1 329 ? -6.43802 60.94195 66.99721 1.000 25.14517 354 ALA C CA 1
ATOM 8554 C C . ALA C 1 329 ? -5.70004 59.63807 67.31573 1.000 28.94102 354 ALA C C 1
ATOM 8555 O O . ALA C 1 329 ? -4.85528 59.56417 68.21441 1.000 27.36213 354 ALA C O 1
ATOM 8557 N N . LEU C 1 330 ? -6.07017 58.58291 66.59136 1.000 24.89522 355 LEU C N 1
ATOM 8558 C CA . LEU C 1 330 ? -5.38863 57.30103 66.71621 1.000 30.43453 355 LEU C CA 1
ATOM 8559 C C . LEU C 1 330 ? -4.06184 57.29651 65.94033 1.000 35.06559 355 LEU C C 1
ATOM 8560 O O . LEU C 1 330 ? -4.00329 57.78129 64.80868 1.000 38.12696 355 LEU C O 1
ATOM 8565 N N . GLU C 1 331 ? -2.98796 56.77487 66.57733 1.000 33.84519 356 GLU C N 1
ATOM 8566 C CA . GLU C 1 331 ? -1.61769 56.62539 66.06033 1.000 46.81813 356 GLU C CA 1
ATOM 8567 C C . GLU C 1 331 ? -1.40763 55.29798 65.28468 1.000 62.92033 356 GLU C C 1
ATOM 8568 O O . GLU C 1 331 ? -2.37173 54.57841 65.01300 1.000 79.67040 356 GLU C O 1
ATOM 8574 N N . TYR C 1 332 ? -0.15189 54.93621 64.91264 1.000 67.68122 357 TYR C N 1
ATOM 8575 C CA . TYR C 1 332 ? 0.09391 54.17200 63.67638 1.000 75.59361 357 TYR C CA 1
ATOM 8576 C C . TYR C 1 332 ? 0.56906 52.71727 63.75700 1.000 79.00661 357 TYR C C 1
ATOM 8577 O O . TYR C 1 332 ? -0.10800 51.86059 63.18589 1.000 80.08777 357 TYR C O 1
ATOM 8586 N N . ASN C 1 333 ? 1.64835 52.35959 64.47185 1.000 82.58612 358 ASN C N 1
ATOM 8587 C CA . ASN C 1 333 ? 2.08686 50.94882 64.61748 1.000 87.93620 358 ASN C CA 1
ATOM 8588 C C . ASN C 1 333 ? 2.14017 50.11293 63.32662 1.000 82.63491 358 ASN C C 1
ATOM 8589 O O . ASN C 1 333 ? 1.41579 49.12791 63.17331 1.000 85.24576 358 ASN C O 1
ATOM 8594 N N . ASP C 1 334 ? 2.97057 50.52066 62.38422 1.000 82.86150 359 ASP C N 1
ATOM 8595 C CA . ASP C 1 334 ? 2.99771 49.95657 61.04125 1.000 84.23634 359 ASP C CA 1
ATOM 8596 C C . ASP C 1 334 ? 4.45910 49.76690 60.67321 1.000 93.98762 359 ASP C C 1
ATOM 8597 O O . ASP C 1 334 ? 4.76936 49.35755 59.54802 1.000 93.67461 359 ASP C O 1
ATOM 8602 N N . GLU C 1 335 ? 5.33935 50.02927 61.63613 1.000 98.47721 360 GLU C N 1
ATOM 8603 C CA . GLU C 1 335 ? 6.77539 49.82298 61.78631 1.000 97.36315 360 GLU C CA 1
ATOM 8604 C C . GLU C 1 335 ? 7.55602 50.80308 60.95260 1.000 100.35457 360 GLU C C 1
ATOM 8605 O O . GLU C 1 335 ? 8.75955 50.92490 61.16920 1.000 95.87517 360 GLU C O 1
ATOM 8611 N N . LYS C 1 336 ? 6.88007 51.65430 60.17414 1.000 101.49311 361 LYS C N 1
ATOM 8612 C CA . LYS C 1 336 ? 7.57442 52.47571 59.18864 1.000 101.14458 361 LYS C CA 1
ATOM 8613 C C . LYS C 1 336 ? 8.82146 53.11983 59.76399 1.000 98.71212 361 LYS C C 1
ATOM 8614 O O . LYS C 1 336 ? 9.94919 52.85400 59.33578 1.000 89.76376 361 LYS C O 1
ATOM 8620 N N . GLY C 1 337 ? 8.60801 53.90089 60.81000 1.000 95.07456 362 GLY C N 1
ATOM 8621 C CA . GLY C 1 337 ? 9.58273 54.66717 61.54031 1.000 89.81313 362 GLY C CA 1
ATOM 8622 C C . GLY C 1 337 ? 8.86389 55.99674 61.61939 1.000 85.14724 362 GLY C C 1
ATOM 8623 O O . GLY C 1 337 ? 9.38673 56.99609 62.12020 1.000 81.67430 362 GLY C O 1
ATOM 8624 N N . ILE C 1 338 ? 7.64057 55.99699 61.08363 1.000 75.85731 363 ILE C N 1
ATOM 8625 C CA . ILE C 1 338 ? 6.86157 57.20459 60.83915 1.000 72.59702 363 ILE C CA 1
ATOM 8626 C C . ILE C 1 338 ? 5.50676 57.07580 61.51804 1.000 72.36964 363 ILE C C 1
ATOM 8627 O O . ILE C 1 338 ? 4.79349 56.09249 61.30914 1.000 59.58746 363 ILE C O 1
ATOM 8632 N N . CYS C 1 339 ? 5.14526 58.08989 62.29952 1.000 63.18748 364 CYS C N 1
ATOM 8633 C CA . CYS C 1 339 ? 3.83439 58.14452 62.93149 1.000 57.30072 364 CYS C CA 1
ATOM 8634 C C . CYS C 1 339 ? 2.75633 58.51021 61.90928 1.000 48.81215 364 CYS C C 1
ATOM 8635 O O . CYS C 1 339 ? 2.94200 59.42264 61.09842 1.000 42.59190 364 CYS C O 1
ATOM 8638 N N . PHE C 1 340 ? 1.64887 57.76550 61.92121 1.000 46.85387 365 PHE C N 1
ATOM 8639 C CA . PHE C 1 340 ? 0.45143 58.05245 61.13532 1.000 44.12245 365 PHE C CA 1
ATOM 8640 C C . PHE C 1 340 ? -0.74621 58.23280 62.06451 1.000 41.00707 365 PHE C C 1
ATOM 8641 O O . PHE C 1 340 ? -0.95341 57.41953 62.97315 1.000 39.66684 365 PHE C O 1
ATOM 8649 N N . PHE C 1 341 ? -1.55051 59.26780 61.82203 1.000 29.80195 366 PHE C N 1
ATOM 8650 C CA . PHE C 1 341 ? -2.76571 59.49998 62.59255 1.000 30.18743 366 PHE C CA 1
ATOM 8651 C C . PHE C 1 341 ? -4.03263 59.32592 61.75770 1.000 33.09366 366 PHE C C 1
ATOM 8652 O O . PHE C 1 341 ? -4.08167 59.65658 60.56977 1.000 34.95324 366 PHE C O 1
ATOM 8660 N N . THR C 1 342 ? -5.06412 58.80927 62.42092 1.000 31.96972 367 THR C N 1
ATOM 8661 C CA . THR C 1 342 ? -6.42846 58.74550 61.91844 1.000 29.04305 367 THR C CA 1
ATOM 8662 C C . THR C 1 342 ? -7.32736 59.46653 62.91699 1.000 31.23468 367 THR C C 1
ATOM 8663 O O . THR C 1 342 ? -7.18141 59.29254 64.13268 1.000 29.25815 367 THR C O 1
ATOM 8667 N N . ASP C 1 343 ? -8.25902 60.27554 62.40643 1.000 24.77950 368 ASP C N 1
ATOM 8668 C CA . ASP C 1 343 ? -8.97198 61.22076 63.26432 1.000 26.23359 368 ASP C CA 1
ATOM 8669 C C . ASP C 1 343 ? -10.01907 60.54238 64.14235 1.000 34.36412 368 ASP C C 1
ATOM 8670 O O . ASP C 1 343 ? -10.02938 60.73443 65.36062 1.000 28.93257 368 ASP C O 1
ATOM 8675 N N . ILE C 1 344 ? -10.91956 59.76290 63.55301 1.000 29.46155 369 ILE C N 1
ATOM 8676 C CA . ILE C 1 344 ? -12.12734 59.32537 64.24223 1.000 31.66975 369 ILE C CA 1
ATOM 8677 C C . ILE C 1 344 ? -12.19369 57.80651 64.19114 1.000 35.62282 369 ILE C C 1
ATOM 8678 O O . ILE C 1 344 ? -11.94482 57.19884 63.14207 1.000 29.03882 369 ILE C O 1
ATOM 8683 N N . LEU C 1 345 ? -12.51611 57.19673 65.32837 1.000 27.18011 370 LEU C N 1
ATOM 8684 C CA . LEU C 1 345 ? -12.72092 55.76004 65.41984 1.000 25.81920 370 LEU C CA 1
ATOM 8685 C C . LEU C 1 345 ? -14.17238 55.54601 65.82143 1.000 34.62175 370 LEU C C 1
ATOM 8686 O O . LEU C 1 345 ? -14.62544 56.07411 66.84468 1.000 30.87050 370 LEU C O 1
ATOM 8691 N N . VAL C 1 346 ? -14.90016 54.79735 64.99637 1.000 26.41707 371 VAL C N 1
ATOM 8692 C CA . VAL C 1 346 ? -16.31460 54.50807 65.19637 1.000 24.79812 371 VAL C CA 1
ATOM 8693 C C . VAL C 1 346 ? -16.50224 53.00013 65.28922 1.000 31.48030 371 VAL C C 1
ATOM 8694 O O . VAL C 1 346 ? -15.91089 52.24248 64.51294 1.000 32.00258 371 VAL C O 1
ATOM 8698 N N . VAL C 1 347 ? -17.32844 52.56894 66.24014 1.000 27.67934 372 VAL C N 1
ATOM 8699 C CA . VAL C 1 347 ? -17.77500 51.18630 66.32969 1.000 28.46114 372 VAL C CA 1
ATOM 8700 C C . VAL C 1 347 ? -19.29291 51.17662 66.18718 1.000 37.49411 372 VAL C C 1
ATOM 8701 O O . VAL C 1 347 ? -19.98595 52.02615 66.76260 1.000 30.91451 372 VAL C O 1
ATOM 8705 N N . GLY C 1 348 ? -19.80288 50.25172 65.37353 1.000 29.43896 373 GLY C N 1
ATOM 8706 C CA . GLY C 1 348 ? -21.23725 50.19695 65.13763 1.000 31.99341 373 GLY C CA 1
ATOM 8707 C C . GLY C 1 348 ? -21.99941 49.74850 66.37146 1.000 33.73357 373 GLY C C 1
ATOM 8708 O O . GLY C 1 348 ? -21.49257 49.00677 67.21610 1.000 31.90496 373 GLY C O 1
ATOM 8709 N N . GLU C 1 349 ? -23.24144 50.21626 66.48278 1.000 34.00415 374 GLU C N 1
ATOM 8710 C CA . GLU C 1 349 ? -24.05263 49.84373 67.63162 1.000 38.96731 374 GLU C CA 1
ATOM 8711 C C . GLU C 1 349 ? -24.51804 48.39007 67.53633 1.000 39.96571 374 GLU C C 1
ATOM 8712 O O . GLU C 1 349 ? -24.48045 47.75695 66.47606 1.000 41.02060 374 GLU C O 1
ATOM 8718 N N . ASN C 1 350 ? -24.98978 47.88186 68.67646 1.000 42.64136 375 ASN C N 1
ATOM 8719 C CA . ASN C 1 350 ? -25.51586 46.53056 68.86329 1.000 44.37644 375 ASN C CA 1
ATOM 8720 C C . ASN C 1 350 ? -24.67223 45.46812 68.16979 1.000 45.78088 375 ASN C C 1
ATOM 8721 O O . ASN C 1 350 ? -25.21813 44.55607 67.53814 1.000 43.34349 375 ASN C O 1
ATOM 8726 N N . ARG C 1 351 ? -23.35104 45.57818 68.27439 1.000 37.12613 376 ARG C N 1
ATOM 8727 C CA . ARG C 1 351 ? -22.40927 44.57712 67.77707 1.000 47.04812 376 ARG C CA 1
ATOM 8728 C C . ARG C 1 351 ? -22.53127 44.37740 66.27414 1.000 50.16071 376 ARG C C 1
ATOM 8729 O O . ARG C 1 351 ? -22.19701 43.30674 65.76006 1.000 44.48386 376 ARG C O 1
ATOM 8737 N N . GLN C 1 352 ? -23.01664 45.37323 65.54479 1.000 33.40725 377 GLN C N 1
ATOM 8738 C CA . GLN C 1 352 ? -23.07172 45.28251 64.09807 1.000 45.19696 377 GLN C CA 1
ATOM 8739 C C . GLN C 1 352 ? -22.00962 46.18690 63.49523 1.000 40.91196 377 GLN C C 1
ATOM 8740 O O . GLN C 1 352 ? -21.63632 47.20923 64.08093 1.000 34.65914 377 GLN C O 1
ATOM 8746 N N . THR C 1 353 ? -21.55550 45.82233 62.30064 1.000 38.16338 378 THR C N 1
ATOM 8747 C CA . THR C 1 353 ? -20.53023 46.60827 61.63128 1.000 36.27530 378 THR C CA 1
ATOM 8748 C C . THR C 1 353 ? -21.07806 47.95905 61.19083 1.000 30.11727 378 THR C C 1
ATOM 8749 O O . THR C 1 353 ? -22.21566 48.07437 60.72610 1.000 35.27119 378 THR C O 1
ATOM 8753 N N . PHE C 1 354 ? -20.26395 48.99314 61.36890 1.000 30.85100 379 PHE C N 1
ATOM 8754 C CA . PHE C 1 354 ? -20.67248 50.33108 60.96916 1.000 33.39133 379 PHE C CA 1
ATOM 8755 C C . PHE C 1 354 ? -20.52609 50.54385 59.46797 1.000 35.44838 379 PHE C C 1
ATOM 8756 O O . PHE C 1 354 ? -21.30720 51.30149 58.87793 1.000 30.00077 379 PHE C O 1
ATOM 8764 N N . ASP C 1 355 ? -19.55462 49.88673 58.83218 1.000 28.96656 380 ASP C N 1
ATOM 8765 C CA . ASP C 1 355 ? -19.36119 50.06243 57.40153 1.000 28.23950 380 ASP C CA 1
ATOM 8766 C C . ASP C 1 355 ? -18.86140 48.75856 56.79331 1.000 40.96392 380 ASP C C 1
ATOM 8767 O O . ASP C 1 355 ? -18.31499 47.88941 57.48124 1.000 37.37828 380 ASP C O 1
ATOM 8772 N N . LEU C 1 356 ? -19.09623 48.62544 55.49195 1.000 31.77566 381 LEU C N 1
ATOM 8773 C CA . LEU C 1 356 ? -18.58197 47.55208 54.65697 1.000 34.28995 381 LEU C CA 1
ATOM 8774 C C . LEU C 1 356 ? -17.67281 48.16821 53.60333 1.000 42.54666 381 LEU C C 1
ATOM 8775 O O . LEU C 1 356 ? -17.61992 49.39153 53.44315 1.000 32.35105 381 LEU C O 1
ATOM 8780 N N . GLU C 1 357 ? -16.95813 47.33127 52.85353 1.000 45.60214 382 GLU C N 1
ATOM 8781 C CA . GLU C 1 357 ? -16.13831 47.91382 51.80441 1.000 47.06126 382 GLU C CA 1
ATOM 8782 C C . GLU C 1 357 ? -17.06307 48.38070 50.69239 1.000 33.03430 382 GLU C C 1
ATOM 8783 O O . GLU C 1 357 ? -18.01658 47.69050 50.32333 1.000 38.77192 382 GLU C O 1
ATOM 8789 N N . GLY C 1 358 ? -16.80780 49.58505 50.20348 1.000 31.77686 383 GLY C N 1
ATOM 8790 C CA . GLY C 1 358 ? -17.71446 50.29217 49.33111 1.000 32.69951 383 GLY C CA 1
ATOM 8791 C C . GLY C 1 358 ? -18.41025 51.44499 50.01303 1.000 34.40129 383 GLY C C 1
ATOM 8792 O O . GLY C 1 358 ? -18.88354 52.35824 49.32856 1.000 29.07073 383 GLY C O 1
ATOM 8793 N N . ASP C 1 359 ? -18.47530 51.43233 51.34686 1.000 28.32333 384 ASP C N 1
ATOM 8794 C CA . ASP C 1 359 ? -18.97098 52.57390 52.10315 1.000 24.58525 384 ASP C CA 1
ATOM 8795 C C . ASP C 1 359 ? -17.93880 53.68088 52.19136 1.000 27.49664 384 ASP C C 1
ATOM 8796 O O . ASP C 1 359 ? -18.26382 54.78175 52.65324 1.000 28.31834 384 ASP C O 1
ATOM 8801 N N . SER C 1 360 ? -16.71242 53.40393 51.75554 1.000 29.09033 385 SER C N 1
ATOM 8802 C CA . SER C 1 360 ? -15.65783 54.40358 51.73940 1.000 30.21160 385 SER C CA 1
ATOM 8803 C C . SER C 1 360 ? -16.15207 55.68971 51.09428 1.000 26.44291 385 SER C C 1
ATOM 8804 O O . SER C 1 360 ? -16.72064 55.67393 50.00089 1.000 29.33583 385 SER C O 1
ATOM 8807 N N . GLY C 1 361 ? -15.94455 56.80487 51.79083 1.000 28.61593 386 GLY C N 1
ATOM 8808 C CA . GLY C 1 361 ? -16.43521 58.09554 51.36236 1.000 25.46682 386 GLY C CA 1
ATOM 8809 C C . GLY C 1 361 ? -17.74317 58.54237 51.98575 1.000 22.08841 386 GLY C C 1
ATOM 8810 O O . GLY C 1 361 ? -18.12337 59.69534 51.78904 1.000 24.78393 386 GLY C O 1
ATOM 8811 N N . SER C 1 362 ? -18.44192 57.68010 52.72250 1.000 23.57186 387 SER C N 1
ATOM 8812 C CA . SER C 1 362 ? -19.70575 58.08264 53.32470 1.000 26.45308 387 SER C CA 1
ATOM 8813 C C . SER C 1 362 ? -19.47501 59.14061 54.39914 1.000 28.69474 387 SER C C 1
ATOM 8814 O O . SER C 1 362 ? -18.45460 59.14571 55.09604 1.000 26.28896 387 SER C O 1
ATOM 8817 N N . LEU C 1 363 ? -20.44453 60.04194 54.52848 1.000 22.44817 388 LEU C N 1
ATOM 8818 C CA . LEU C 1 363 ? -20.39960 61.06924 55.56509 1.000 31.18010 388 LEU C CA 1
ATOM 8819 C C . LEU C 1 363 ? -20.67902 60.46938 56.93936 1.000 30.91843 388 LEU C C 1
ATOM 8820 O O . LEU C 1 363 ? -21.63982 59.71149 57.10884 1.000 28.35344 388 LEU C O 1
ATOM 8825 N N . ILE C 1 364 ? -19.85470 60.81936 57.92757 1.000 28.69004 389 ILE C N 1
ATOM 8826 C CA . ILE C 1 364 ? -20.13693 60.47364 59.31550 1.000 24.94211 389 ILE C CA 1
ATOM 8827 C C . ILE C 1 364 ? -20.88587 61.64751 59.93318 1.000 25.92173 389 ILE C C 1
ATOM 8828 O O . ILE C 1 364 ? -20.37254 62.76914 59.98670 1.000 29.46992 389 ILE C O 1
ATOM 8833 N N . ILE C 1 365 ? -22.10869 61.38724 60.38246 1.000 24.08064 390 ILE C N 1
ATOM 8834 C CA . ILE C 1 365 ? -23.06593 62.42235 60.74881 1.000 26.84693 390 ILE C CA 1
ATOM 8835 C C . ILE C 1 365 ? -23.50264 62.21687 62.19121 1.000 31.33101 390 ILE C C 1
ATOM 8836 O O . ILE C 1 365 ? -23.96494 61.12803 62.55432 1.000 29.54846 390 ILE C O 1
ATOM 8841 N N . LEU C 1 366 ? -23.38587 63.26893 63.00239 1.000 28.96041 391 LEU C N 1
ATOM 8842 C CA . LEU C 1 366 ? -23.92669 63.22483 64.35465 1.000 32.93552 391 LEU C CA 1
ATOM 8843 C C . LEU C 1 366 ? -25.44685 63.15645 64.29516 1.000 33.44202 391 LEU C C 1
ATOM 8844 O O . LEU C 1 366 ? -26.08549 63.98404 63.63993 1.000 34.28192 391 LEU C O 1
ATOM 8849 N N . THR C 1 367 ? -26.03295 62.17210 64.97072 1.000 29.54653 392 THR C N 1
ATOM 8850 C CA . THR C 1 367 ? -27.48461 62.08260 64.97934 1.000 35.94135 392 THR C CA 1
ATOM 8851 C C . THR C 1 367 ? -28.07576 63.21180 65.81675 1.000 38.73830 392 THR C C 1
ATOM 8852 O O . THR C 1 367 ? -27.43073 63.76231 66.71448 1.000 40.71570 392 THR C O 1
ATOM 8856 N N . SER C 1 368 ? -29.32010 63.56168 65.50397 1.000 43.99966 393 SER C N 1
ATOM 8857 C CA . SER C 1 368 ? -29.98362 64.64050 66.21882 1.000 49.85320 393 SER C CA 1
ATOM 8858 C C . SER C 1 368 ? -30.27248 64.21488 67.65125 1.000 57.13188 393 SER C C 1
ATOM 8859 O O . SER C 1 368 ? -30.78411 63.11709 67.89387 1.000 59.92416 393 SER C O 1
ATOM 8862 N N . GLN C 1 369 ? -29.94725 65.08722 68.60255 1.000 60.53229 394 GLN C N 1
ATOM 8863 C CA . GLN C 1 369 ? -30.17292 64.80809 70.01396 1.000 62.55077 394 GLN C CA 1
ATOM 8864 C C . GLN C 1 369 ? -31.29292 65.63984 70.61992 1.000 73.52007 394 GLN C C 1
ATOM 8865 O O . GLN C 1 369 ? -32.15321 65.09660 71.32006 1.000 75.71791 394 GLN C O 1
ATOM 8871 N N . ASP C 1 370 ? -31.30662 66.95159 70.37403 1.000 76.40614 395 ASP C N 1
ATOM 8872 C CA . ASP C 1 370 ? -32.32175 67.84236 70.92519 1.000 76.93302 395 ASP C CA 1
ATOM 8873 C C . ASP C 1 370 ? -33.09971 68.56892 69.83071 1.000 71.69832 395 ASP C C 1
ATOM 8874 O O . ASP C 1 370 ? -33.48288 69.72745 69.99914 1.000 71.10904 395 ASP C O 1
ATOM 8879 N N . GLY C 1 371 ? -33.33618 67.90382 68.70110 1.000 69.53831 396 GLY C N 1
ATOM 8880 C CA . GLY C 1 371 ? -34.10537 68.48038 67.62062 1.000 67.63560 396 GLY C CA 1
ATOM 8881 C C . GLY C 1 371 ? -33.30009 69.19309 66.55275 1.000 64.21598 396 GLY C C 1
ATOM 8882 O O . GLY C 1 371 ? -33.84255 69.46346 65.47309 1.000 61.65419 396 GLY C O 1
ATOM 8883 N N . GLU C 1 372 ? -32.03330 69.50574 66.81245 1.000 61.10635 397 GLU C N 1
ATOM 8884 C CA . GLU C 1 372 ? -31.20193 70.16907 65.81974 1.000 58.87715 397 GLU C CA 1
ATOM 8885 C C . GLU C 1 372 ? -30.98275 69.25984 64.61424 1.000 50.83462 397 GLU C C 1
ATOM 8886 O O . GLU C 1 372 ? -31.03202 68.03099 64.72121 1.000 60.73185 397 GLU C O 1
ATOM 8892 N N . LYS C 1 373 ? -30.75153 69.87559 63.45468 1.000 42.98752 398 LYS C N 1
ATOM 8893 C CA . LYS C 1 373 ? -30.43987 69.09597 62.26346 1.000 45.16697 398 LYS C CA 1
ATOM 8894 C C . LYS C 1 373 ? -29.18544 68.25760 62.50560 1.000 43.32098 398 LYS C C 1
ATOM 8895 O O . LYS C 1 373 ? -28.25514 68.71192 63.18165 1.000 37.50387 398 LYS C O 1
ATOM 8901 N N . PRO C 1 374 ? -29.12617 67.03472 61.98098 1.000 39.78956 399 PRO C N 1
ATOM 8902 C CA . PRO C 1 374 ? -27.88981 66.25109 62.07439 1.000 33.47597 399 PRO C CA 1
ATOM 8903 C C . PRO C 1 374 ? -26.75635 66.97569 61.36556 1.000 39.25196 399 PRO C C 1
ATOM 8904 O O . PRO C 1 374 ? -26.96017 67.62132 60.33627 1.000 40.73870 399 PRO C O 1
ATOM 8908 N N . ARG C 1 375 ? -25.55641 66.88399 61.93008 1.000 30.89793 400 ARG C N 1
ATOM 8909 C CA . ARG C 1 375 ? -24.45107 67.60964 61.33231 1.000 29.81712 400 ARG C CA 1
ATOM 8910 C C . ARG C 1 375 ? -23.27631 66.68107 61.06335 1.000 29.99806 400 ARG C C 1
ATOM 8911 O O . ARG C 1 375 ? -22.93398 65.84047 61.90398 1.000 30.17418 400 ARG C O 1
ATOM 8919 N N . PRO C 1 376 ? -22.64274 66.81015 59.89794 1.000 31.27722 401 PRO C N 1
ATOM 8920 C CA . PRO C 1 376 ? -21.53627 65.91302 59.55529 1.000 32.39573 401 PRO C CA 1
ATOM 8921 C C . PRO C 1 376 ? -20.24982 66.33034 60.24889 1.000 26.43483 401 PRO C C 1
ATOM 8922 O O . PRO C 1 376 ? -19.92495 67.51519 60.34249 1.000 31.83220 401 PRO C O 1
ATOM 8926 N N . ILE C 1 377 ? -19.51229 65.33711 60.73492 1.000 29.87810 402 ILE C N 1
ATOM 8927 C CA . ILE C 1 377 ? -18.23834 65.57915 61.39994 1.000 26.44174 402 ILE C CA 1
ATOM 8928 C C . ILE C 1 377 ? -17.08338 64.87277 60.71639 1.000 26.80139 402 ILE C C 1
ATOM 8929 O O . ILE C 1 377 ? -15.91915 65.20877 60.99609 1.000 29.82582 402 ILE C O 1
ATOM 8934 N N . GLY C 1 378 ? -17.34511 63.91346 59.83570 1.000 25.02358 403 GLY C N 1
ATOM 8935 C CA . GLY C 1 378 ? -16.25152 63.18522 59.23470 1.000 27.37193 403 GLY C CA 1
ATOM 8936 C C . GLY C 1 378 ? -16.69919 62.49701 57.96883 1.000 25.85567 403 GLY C C 1
ATOM 8937 O O . GLY C 1 378 ? -17.83729 62.63881 57.51486 1.000 27.70509 403 GLY C O 1
ATOM 8938 N N . ILE C 1 379 ? -15.74890 61.79140 57.37360 1.000 26.13936 404 ILE C N 1
ATOM 8939 C CA . ILE C 1 379 ? -15.96794 61.00504 56.16888 1.000 26.83203 404 ILE C CA 1
ATOM 8940 C C . ILE C 1 379 ? -15.20544 59.69750 56.34879 1.000 26.77531 404 ILE C C 1
ATOM 8941 O O . ILE C 1 379 ? -14.09207 59.68556 56.88795 1.000 27.97386 404 ILE C O 1
ATOM 8946 N N . ILE C 1 380 ? -15.81895 58.58830 55.93562 1.000 27.62973 405 ILE C N 1
ATOM 8947 C CA . ILE C 1 380 ? -15.22060 57.27842 56.17453 1.000 29.08257 405 ILE C CA 1
ATOM 8948 C C . ILE C 1 380 ? -13.96692 57.11656 55.32365 1.000 31.27245 405 ILE C C 1
ATOM 8949 O O . ILE C 1 380 ? -13.98869 57.33870 54.10610 1.000 30.92327 405 ILE C O 1
ATOM 8954 N N . TRP C 1 381 ? -12.86453 56.72380 55.95800 1.000 30.01748 406 TRP C N 1
ATOM 8955 C CA . TRP C 1 381 ? -11.67201 56.32908 55.22051 1.000 41.74237 406 TRP C CA 1
ATOM 8956 C C . TRP C 1 381 ? -11.79769 54.83516 54.94449 1.000 50.59372 406 TRP C C 1
ATOM 8957 O O . TRP C 1 381 ? -11.96026 54.04131 55.87544 1.000 55.14172 406 TRP C O 1
ATOM 8968 N N . GLY C 1 382 ? -11.70276 54.45839 53.67158 1.000 42.77586 407 GLY C N 1
ATOM 8969 C CA . GLY C 1 382 ? -12.12447 53.13599 53.24084 1.000 55.17595 407 GLY C CA 1
ATOM 8970 C C . GLY C 1 382 ? -11.75137 51.89710 54.01428 1.000 70.36862 407 GLY C C 1
ATOM 8971 O O . GLY C 1 382 ? -12.61689 51.19196 54.53777 1.000 83.78340 407 GLY C O 1
ATOM 8972 N N . GLY C 1 383 ? -10.45583 51.62700 54.08933 1.000 73.68423 408 GLY C N 1
ATOM 8973 C CA . GLY C 1 383 ? -9.96764 50.52040 54.87590 1.000 82.33727 408 GLY C CA 1
ATOM 8974 C C . GLY C 1 383 ? -10.36575 49.19018 54.26126 1.000 88.63499 408 GLY C C 1
ATOM 8975 O O . GLY C 1 383 ? -10.46740 49.02317 53.03974 1.000 88.42223 408 GLY C O 1
ATOM 8976 N N . THR C 1 384 ? -10.59072 48.22597 55.15024 1.000 89.60970 409 THR C N 1
ATOM 8977 C CA . THR C 1 384 ? -11.37806 47.00602 55.01198 1.000 84.93750 409 THR C CA 1
ATOM 8978 C C . THR C 1 384 ? -10.72029 45.98693 54.09326 1.000 91.32190 409 THR C C 1
ATOM 8979 O O . THR C 1 384 ? -11.27126 44.89278 53.91826 1.000 94.10590 409 THR C O 1
ATOM 8983 N N . ALA C 1 385 ? -9.55700 46.29366 53.50798 1.000 94.58897 410 ALA C N 1
ATOM 8984 C CA . ALA C 1 385 ? -8.77165 45.25177 52.85807 1.000 89.40738 410 ALA C CA 1
ATOM 8985 C C . ALA C 1 385 ? -8.16126 44.32546 53.89656 1.000 89.36897 410 ALA C C 1
ATOM 8986 O O . ALA C 1 385 ? -8.12248 43.10308 53.71323 1.000 93.42925 410 ALA C O 1
ATOM 8988 N N . ASN C 1 386 ? -7.66984 44.90315 54.99313 1.000 88.95775 411 ASN C N 1
ATOM 8989 C CA . ASN C 1 386 ? -7.27939 44.17906 56.19918 1.000 85.38251 411 ASN C CA 1
ATOM 8990 C C . ASN C 1 386 ? -7.90834 44.96388 57.34580 1.000 84.23142 411 ASN C C 1
ATOM 8991 O O . ASN C 1 386 ? -7.30457 45.90227 57.87360 1.000 80.04515 411 ASN C O 1
ATOM 8996 N N . ARG C 1 387 ? -9.12693 44.58228 57.71503 1.000 81.62326 412 ARG C N 1
ATOM 8997 C CA . ARG C 1 387 ? -9.86856 45.31491 58.73030 1.000 69.85416 412 ARG C CA 1
ATOM 8998 C C . ARG C 1 387 ? -9.13816 45.31360 60.06503 1.000 73.78594 412 ARG C C 1
ATOM 8999 O O . ARG C 1 387 ? -8.36365 44.40586 60.38439 1.000 72.42267 412 ARG C O 1
ATOM 9007 N N . GLY C 1 388 ? -9.40048 46.350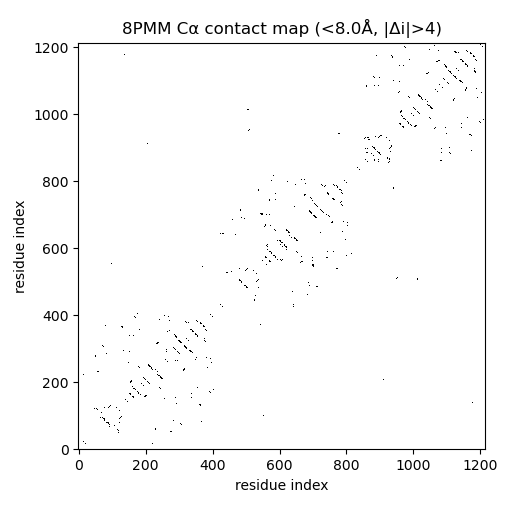65 60.84622 1.000 53.60589 413 GLY C N 1
ATOM 9008 C CA . GLY C 1 388 ? -9.00668 46.39044 62.23474 1.000 62.90866 413 GLY C CA 1
ATOM 9009 C C . GLY C 1 388 ? -10.20464 46.06771 63.11065 1.000 58.75072 413 GLY C C 1
ATOM 9010 O O . GLY C 1 388 ? -11.33696 46.43522 62.79861 1.000 51.30059 413 GLY C O 1
ATOM 9011 N N . ARG C 1 389 ? -9.93769 45.38058 64.21667 1.000 44.36263 414 ARG C N 1
ATOM 9012 C CA . ARG C 1 389 ? -10.97080 44.94695 65.14075 1.000 42.65042 414 ARG C CA 1
ATOM 9013 C C . ARG C 1 389 ? -10.51516 45.24111 66.56097 1.000 42.48535 414 ARG C C 1
ATOM 9014 O O . ARG C 1 389 ? -9.31944 45.35303 66.83891 1.000 46.28111 414 ARG C O 1
ATOM 9022 N N . LEU C 1 390 ? -11.47608 45.39626 67.46242 1.000 30.09492 415 LEU C N 1
ATOM 9023 C CA . LEU C 1 390 ? -11.12907 45.60050 68.85851 1.000 31.84972 415 LEU C CA 1
ATOM 9024 C C . LEU C 1 390 ? -12.04820 44.75813 69.72992 1.000 40.27070 415 LEU C C 1
ATOM 9025 O O . LEU C 1 390 ? -13.21174 44.51455 69.39554 1.000 35.71984 415 LEU C O 1
ATOM 9030 N N . LYS C 1 391 ? -11.49090 44.29540 70.84302 1.000 31.16436 416 LYS C N 1
ATOM 9031 C CA . LYS C 1 391 ? -12.17043 43.39670 71.76341 1.000 38.78697 416 LYS C CA 1
ATOM 9032 C C . LYS C 1 391 ? -12.76139 44.22873 72.89415 1.000 40.30039 416 LYS C C 1
ATOM 9033 O O . LYS C 1 391 ? -12.04139 44.99186 73.54793 1.000 40.04652 416 LYS C O 1
ATOM 9039 N N . LEU C 1 392 ? -14.06546 44.09366 73.11845 1.000 35.65426 417 LEU C N 1
ATOM 9040 C CA . LEU C 1 392 ? -14.73269 44.83627 74.18119 1.000 39.01968 417 LEU C CA 1
ATOM 9041 C C . LEU C 1 392 ? -15.20793 43.97456 75.34025 1.000 43.45914 417 LEU C C 1
ATOM 9042 O O . LEU C 1 392 ? -15.07198 44.38538 76.49625 1.000 40.63594 417 LEU C O 1
ATOM 9047 N N . THR C 1 393 ? -15.76484 42.79208 75.07628 1.000 36.21236 418 THR C N 1
ATOM 9048 C CA . THR C 1 393 ? -16.25054 41.91270 76.13180 1.000 36.72838 418 THR C CA 1
ATOM 9049 C C . THR C 1 393 ? -15.76510 40.48959 75.89570 1.000 46.61690 418 THR C C 1
ATOM 9050 O O . THR C 1 393 ? -15.44668 40.09138 74.77097 1.000 37.75120 418 THR C O 1
ATOM 9054 N N . SER C 1 394 ? -15.72386 39.72081 76.98374 1.000 44.62735 419 SER C N 1
ATOM 9055 C CA . SER C 1 394 ? -15.20976 38.35988 76.93665 1.000 47.37995 419 SER C CA 1
ATOM 9056 C C . SER C 1 394 ? -16.20103 37.35028 76.37547 1.000 45.34187 419 SER C C 1
ATOM 9057 O O . SER C 1 394 ? -15.78543 36.24037 76.03460 1.000 42.76456 419 SER C O 1
ATOM 9060 N N . ASP C 1 395 ? -17.47750 37.69775 76.23251 1.000 43.51265 420 ASP C N 1
ATOM 9061 C CA . ASP C 1 395 ? -18.45574 36.73826 75.73924 1.000 44.49636 420 ASP C CA 1
ATOM 9062 C C . ASP C 1 395 ? -18.78677 36.93984 74.26861 1.000 50.36847 420 ASP C C 1
ATOM 9063 O O . ASP C 1 395 ? -19.62950 36.21587 73.73228 1.000 48.92151 420 ASP C O 1
ATOM 9068 N N . HIS C 1 396 ? -18.13133 37.88614 73.60339 1.000 41.98524 421 HIS C N 1
ATOM 9069 C CA . HIS C 1 396 ? -18.32241 38.12438 72.18277 1.000 54.96256 421 HIS C CA 1
ATOM 9070 C C . HIS C 1 396 ? -16.96963 38.24931 71.50124 1.000 45.29169 421 HIS C C 1
ATOM 9071 O O . HIS C 1 396 ? -15.97431 38.63005 72.12384 1.000 40.41608 421 HIS C O 1
ATOM 9078 N N . GLY C 1 397 ? -16.93937 37.91639 70.21575 1.000 45.32221 422 GLY C N 1
ATOM 9079 C CA . GLY C 1 397 ? -15.75541 38.11246 69.41727 1.000 46.04815 422 GLY C CA 1
ATOM 9080 C C . GLY C 1 397 ? -15.43383 39.58672 69.27914 1.000 49.08651 422 GLY C C 1
ATOM 9081 O O . GLY C 1 397 ? -16.22257 40.45392 69.66801 1.000 39.03386 422 GLY C O 1
ATOM 9082 N N . PRO C 1 398 ? -14.26468 39.90050 68.72480 1.000 39.97265 423 PRO C N 1
ATOM 9083 C CA . PRO C 1 398 ? -13.92746 41.30431 68.47763 1.000 40.17922 423 PRO C CA 1
ATOM 9084 C C . PRO C 1 398 ? -14.88925 41.93714 67.48297 1.000 41.21391 423 PRO C C 1
ATOM 9085 O O . PRO C 1 398 ? -15.51957 41.26590 66.66361 1.000 39.18013 423 PRO C O 1
ATOM 9089 N N . GLU C 1 399 ? -15.00504 43.25327 67.58309 1.000 35.88721 424 GLU C N 1
ATOM 9090 C CA . GLU C 1 399 ? -15.89026 44.04070 66.74169 1.000 35.24888 424 GLU C CA 1
ATOM 9091 C C . GLU C 1 399 ? -15.09197 44.87548 65.74813 1.000 31.63523 424 GLU C C 1
ATOM 9092 O O . GLU C 1 399 ? -14.00141 45.36344 66.05627 1.000 38.96005 424 GLU C O 1
ATOM 9098 N N . ASN C 1 400 ? -15.65447 45.03924 64.55207 1.000 36.78127 425 ASN C N 1
ATOM 9099 C CA . ASN C 1 400 ? -15.06036 45.92392 63.55774 1.000 37.38821 425 ASN C CA 1
ATOM 9100 C C . ASN C 1 400 ? -15.05226 47.35744 64.06779 1.000 34.69675 425 ASN C C 1
ATOM 9101 O O . ASN C 1 400 ? -15.93516 47.77904 64.82105 1.000 35.26937 425 ASN C O 1
ATOM 9106 N N . TRP C 1 401 ? -14.05039 48.11896 63.63877 1.000 35.29892 426 TRP C N 1
ATOM 9107 C CA . TRP C 1 401 ? -14.04537 49.55232 63.86736 1.000 29.42308 426 TRP C CA 1
ATOM 9108 C C . TRP C 1 401 ? -13.78407 50.25699 62.54721 1.000 35.85083 426 TRP C C 1
ATOM 9109 O O . TRP C 1 401 ? -13.18301 49.69919 61.62368 1.000 33.86487 426 TRP C O 1
ATOM 9120 N N . THR C 1 402 ? -14.28627 51.48266 62.46411 1.000 33.14155 427 THR C N 1
ATOM 9121 C CA . THR C 1 402 ? -14.27806 52.28471 61.25007 1.000 34.66163 427 THR C CA 1
ATOM 9122 C C . THR C 1 402 ? -13.40160 53.51079 61.45170 1.000 32.85268 427 THR C C 1
ATOM 9123 O O . THR C 1 402 ? -13.45644 54.15178 62.50198 1.000 28.46925 427 THR C O 1
ATOM 9127 N N . SER C 1 403 ? -12.59086 53.83599 60.45239 1.000 28.67107 428 SER C N 1
ATOM 9128 C CA . SER C 1 403 ? -11.81472 55.06896 60.48569 1.000 30.70940 428 SER C CA 1
ATOM 9129 C C . SER C 1 403 ? -12.57018 56.19097 59.78910 1.000 32.14246 428 SER C C 1
ATOM 9130 O O . SER C 1 403 ? -13.11553 56.00187 58.69725 1.000 29.75423 428 SER C O 1
ATOM 9133 N N . GLY C 1 404 ? -12.55319 57.36744 60.39995 1.000 29.59840 429 GLY C N 1
ATOM 9134 C CA . GLY C 1 404 ? -13.10661 58.54928 59.77561 1.000 27.09837 429 GLY C CA 1
ATOM 9135 C C . GLY C 1 404 ? -12.09004 59.67000 59.76929 1.000 33.98907 429 GLY C C 1
ATOM 9136 O O . GLY C 1 404 ? -11.27220 59.80669 60.67978 1.000 28.76174 429 GLY C O 1
ATOM 9137 N N . VAL C 1 405 ? -12.15917 60.48206 58.71723 1.000 27.27005 430 VAL C N 1
ATOM 9138 C CA . VAL C 1 405 ? -11.30522 61.64970 58.53465 1.000 28.93204 430 VAL C CA 1
ATOM 9139 C C . VAL C 1 405 ? -12.06631 62.87704 59.00968 1.000 29.75208 430 VAL C C 1
ATOM 9140 O O . VAL C 1 405 ? -13.25866 63.03026 58.71194 1.000 30.78697 430 VAL C O 1
ATOM 9144 N N . ASP C 1 406 ? -11.39325 63.73936 59.77375 1.000 26.54252 431 ASP C N 1
ATOM 9145 C CA . ASP C 1 406 ? -12.00084 64.96506 60.28314 1.000 28.42247 431 ASP C CA 1
ATOM 9146 C C . ASP C 1 406 ? -12.48291 65.83213 59.12355 1.000 30.75685 431 ASP C C 1
ATOM 9147 O O . ASP C 1 406 ? -11.67144 66.31700 58.33036 1.000 27.13332 431 ASP C O 1
ATOM 9152 N N . LEU C 1 407 ? -13.80226 66.03887 59.01426 1.000 26.33352 432 LEU C N 1
ATOM 9153 C CA . LEU C 1 407 ? -14.34892 66.68601 57.82387 1.000 28.94312 432 LEU C CA 1
ATOM 9154 C C . LEU C 1 407 ? -13.99307 68.16704 57.78105 1.000 32.74874 432 LEU C C 1
ATOM 9155 O O . LEU C 1 407 ? -13.59851 68.68432 56.73058 1.000 33.31481 432 LEU C O 1
ATOM 9160 N N . GLY C 1 408 ? -14.13468 68.86887 58.90723 1.000 29.71051 433 GLY C N 1
ATOM 9161 C CA . GLY C 1 408 ? -13.77250 70.27958 58.93983 1.000 33.16312 433 GLY C CA 1
ATOM 9162 C C . GLY C 1 408 ? -12.36206 70.52004 58.44425 1.000 32.40131 433 GLY C C 1
ATOM 9163 O O . GLY C 1 408 ? -12.11851 71.39293 57.60836 1.000 33.83753 433 GLY C O 1
ATOM 9164 N N . ARG C 1 409 ? -11.41509 69.72095 58.93024 1.000 29.68062 434 ARG C N 1
ATOM 9165 C CA . ARG C 1 409 ? -10.02491 69.89667 58.52990 1.000 33.74931 434 ARG C CA 1
ATOM 9166 C C . ARG C 1 409 ? -9.80567 69.47008 57.07911 1.000 34.11551 434 ARG C C 1
ATOM 9167 O O . ARG C 1 409 ? -9.06443 70.13489 56.34328 1.000 28.15925 434 ARG C O 1
ATOM 9175 N N . LEU C 1 410 ? -10.45394 68.38384 56.63887 1.000 29.69463 435 LEU C N 1
ATOM 9176 C CA . LEU C 1 410 ? -10.31702 67.96397 55.24465 1.000 32.70169 435 LEU C CA 1
ATOM 9177 C C . LEU C 1 410 ? -10.81952 69.05254 54.29800 1.000 34.12347 435 LEU C C 1
ATOM 9178 O O . LEU C 1 410 ? -10.15535 69.38749 53.30974 1.000 32.19982 435 LEU C O 1
ATOM 9183 N N . LEU C 1 411 ? -11.99896 69.61182 54.58117 1.000 31.22942 436 LEU C N 1
ATOM 9184 C CA . LEU C 1 411 ? -12.53983 70.68575 53.74935 1.000 36.05418 436 LEU C CA 1
ATOM 9185 C C . LEU C 1 411 ? -11.59543 71.88971 53.69828 1.000 35.47836 436 LEU C C 1
ATOM 9186 O O . LEU C 1 411 ? -11.44814 72.52486 52.64725 1.000 30.44990 436 LEU C O 1
ATOM 9191 N N . ASP C 1 412 ? -10.95808 72.23182 54.82661 1.000 35.00490 437 ASP C N 1
ATOM 9192 C CA . ASP C 1 412 ? -9.99299 73.32919 54.81846 1.000 36.66344 437 ASP C CA 1
ATOM 9193 C C . ASP C 1 412 ? -8.81741 73.00761 53.90653 1.000 30.40643 437 ASP C C 1
ATOM 9194 O O . ASP C 1 412 ? -8.39941 73.84326 53.10090 1.000 37.16211 437 ASP C O 1
ATOM 9199 N N . ARG C 1 413 ? -8.28850 71.78974 53.99943 1.000 36.30713 438 ARG C N 1
ATOM 9200 C CA . ARG C 1 413 ? -7.07006 71.44360 53.27218 1.000 33.87389 438 ARG C CA 1
ATOM 9201 C C . ARG C 1 413 ? -7.31041 71.38711 51.76909 1.000 38.24267 438 ARG C C 1
ATOM 9202 O O . ARG C 1 413 ? -6.41139 71.71299 50.98788 1.000 40.32483 438 ARG C O 1
ATOM 9210 N N . LEU C 1 414 ? -8.50181 70.98224 51.34436 1.000 31.00953 439 LEU C N 1
ATOM 9211 C CA . LEU C 1 414 ? -8.86001 70.98680 49.93212 1.000 35.39993 439 LEU C CA 1
ATOM 9212 C C . LEU C 1 414 ? -9.56109 72.27651 49.51751 1.000 34.69984 439 LEU C C 1
ATOM 9213 O O . LEU C 1 414 ? -9.88775 72.43516 48.33593 1.000 32.12413 439 LEU C O 1
ATOM 9218 N N . GLU C 1 415 ? -9.77098 73.20127 50.45944 1.000 31.25907 440 GLU C N 1
ATOM 9219 C CA . GLU C 1 415 ? -10.41163 74.49791 50.21840 1.000 31.43711 440 GLU C CA 1
ATOM 9220 C C . GLU C 1 415 ? -11.78496 74.32040 49.56698 1.000 38.40164 440 GLU C C 1
ATOM 9221 O O . GLU C 1 415 ? -12.07715 74.83216 48.48160 1.000 34.52716 440 GLU C O 1
ATOM 9227 N N . LEU C 1 416 ? -12.63713 73.59607 50.28463 1.000 37.75470 441 LEU C N 1
ATOM 9228 C CA . LEU C 1 416 ? -13.97958 73.25824 49.84162 1.000 32.97636 441 LEU C CA 1
ATOM 9229 C C . LEU C 1 416 ? -15.00913 73.69690 50.86965 1.000 34.98607 441 LEU C C 1
ATOM 9230 O O . LEU C 1 416 ? -14.78178 73.58669 52.07947 1.000 36.98909 441 LEU C O 1
ATOM 9235 N N . ASP C 1 417 ? -16.13579 74.20101 50.37668 1.000 29.10754 442 ASP C N 1
ATOM 9236 C CA . ASP C 1 417 ? -17.30104 74.47687 51.19905 1.000 33.80630 442 ASP C CA 1
ATOM 9237 C C . ASP C 1 417 ? -18.36814 73.43557 50.90172 1.000 37.33144 442 ASP C C 1
ATOM 9238 O O . ASP C 1 417 ? -18.63875 73.12726 49.73725 1.000 33.81818 442 ASP C O 1
ATOM 9243 N N . ILE C 1 418 ? -18.98223 72.90421 51.94676 1.000 31.41982 443 ILE C N 1
ATOM 9244 C CA . ILE C 1 418 ? -20.06524 71.94958 51.75525 1.000 32.09281 443 ILE C CA 1
ATOM 9245 C C . ILE C 1 418 ? -21.32214 72.73716 51.40963 1.000 34.17963 443 ILE C C 1
ATOM 9246 O O . ILE C 1 418 ? -21.48866 73.89109 51.82268 1.000 33.40993 443 ILE C O 1
ATOM 9251 N N . ILE C 1 419 ? -22.20065 72.13627 50.61275 1.000 29.72817 444 ILE C N 1
ATOM 9252 C CA . ILE C 1 419 ? -23.45847 72.75877 50.20898 1.000 32.96071 444 ILE C CA 1
ATOM 9253 C C . ILE C 1 419 ? -24.58394 71.89593 50.76929 1.000 35.58066 444 ILE C C 1
ATOM 9254 O O . ILE C 1 419 ? -24.66973 70.70120 50.46012 1.000 32.89300 444 ILE C O 1
ATOM 9259 N N . ILE C 1 420 ? -25.46364 72.50059 51.56807 1.000 31.97149 445 ILE C N 1
ATOM 9260 C CA . ILE C 1 420 ? -26.40752 71.73344 52.37444 1.000 32.17750 445 ILE C CA 1
ATOM 9261 C C . ILE C 1 420 ? -27.86821 72.01546 52.05168 1.000 33.59772 445 ILE C C 1
ATOM 9262 O O . ILE C 1 420 ? -28.74603 71.38450 52.64585 1.000 34.70124 445 ILE C O 1
ATOM 9267 N N . THR C 1 421 ? -28.16720 72.94187 51.14483 1.000 34.01167 446 THR C N 1
ATOM 9268 C CA . THR C 1 421 ? -29.53301 73.13948 50.67658 1.000 35.49677 446 THR C CA 1
ATOM 9269 C C . THR C 1 421 ? -29.51806 73.22410 49.16040 1.000 35.68545 446 THR C C 1
ATOM 9270 O O . THR C 1 421 ? -28.51520 73.61667 48.56042 1.000 35.67477 446 THR C O 1
ATOM 9274 N N . ASN C 1 422 ? -30.64097 72.84926 48.54006 1.000 37.09369 447 ASN C N 1
ATOM 9275 C CA . ASN C 1 422 ? -30.70945 72.88649 47.08264 1.000 37.49998 447 ASN C CA 1
ATOM 9276 C C . ASN C 1 422 ? -30.70067 74.31987 46.56413 1.000 41.25036 447 ASN C C 1
ATOM 9277 O O . ASN C 1 422 ? -30.26407 74.56383 45.43342 1.000 42.64412 447 ASN C O 1
ATOM 9282 N N . GLU C 1 423 ? -31.17743 75.27951 47.36415 1.000 38.44605 448 GLU C N 1
ATOM 9283 C CA . GLU C 1 423 ? -31.11375 76.67723 46.94761 1.000 37.69928 448 GLU C CA 1
ATOM 9284 C C . GLU C 1 423 ? -29.67908 77.19390 46.97142 1.000 36.23500 448 GLU C C 1
ATOM 9285 O O . GLU C 1 423 ? -29.26086 77.92702 46.06552 1.000 39.70668 448 GLU C O 1
ATOM 9291 N N . SER C 1 424 ? -28.91086 76.82669 47.99975 1.000 38.12193 449 SER C N 1
ATOM 9292 C CA . SER C 1 424 ? -27.49673 77.18178 48.01523 1.000 34.18043 449 SER C CA 1
ATOM 9293 C C . SER C 1 424 ? -26.75383 76.52716 46.85514 1.000 40.92020 449 SER C C 1
ATOM 9294 O O . SER C 1 424 ? -25.79995 77.10540 46.32101 1.000 33.24972 449 SER C O 1
ATOM 9297 N N . LEU C 1 425 ? -27.19918 75.34383 46.42754 1.000 34.07428 450 LEU C N 1
ATOM 9298 C CA . LEU C 1 425 ? -26.56769 74.67037 45.29620 1.000 36.40068 450 LEU C CA 1
ATOM 9299 C C . LEU C 1 425 ? -26.78827 75.43732 44.00002 1.000 34.55154 450 LEU C C 1
ATOM 9300 O O . LEU C 1 425 ? -25.85739 75.61633 43.20705 1.000 35.82841 450 LEU C O 1
ATOM 9305 N N . GLN C 1 426 ? -28.02036 75.89314 43.76391 1.000 35.51502 451 GLN C N 1
ATOM 9306 C CA . GLN C 1 426 ? -28.28614 76.71013 42.58529 1.000 40.40019 451 GLN C CA 1
ATOM 9307 C C . GLN C 1 426 ? -27.39726 77.94439 42.57182 1.000 42.16046 451 GLN C C 1
ATOM 9308 O O . GLN C 1 426 ? -26.87157 78.32630 41.52150 1.000 35.86770 451 GLN C O 1
ATOM 9314 N N . ASP C 1 427 ? -27.20947 78.57280 43.73524 1.000 38.79189 452 ASP C N 1
ATOM 9315 C CA . ASP C 1 427 ? -26.31464 79.72229 43.82940 1.000 40.83140 452 ASP C CA 1
ATOM 9316 C C . ASP C 1 427 ? -24.89396 79.34042 43.45159 1.000 41.11477 452 ASP C C 1
ATOM 9317 O O . ASP C 1 427 ? -24.23611 80.03679 42.66833 1.000 42.70669 452 ASP C O 1
ATOM 9322 N N . ALA C 1 428 ? -24.40947 78.22577 44.00107 1.000 34.99058 453 ALA C N 1
ATOM 9323 C CA . ALA C 1 428 ? -23.03918 77.79959 43.74859 1.000 38.72348 453 ALA C CA 1
ATOM 9324 C C . ALA C 1 428 ? -22.81310 77.53751 42.26832 1.000 40.01293 453 ALA C C 1
ATOM 9325 O O . ALA C 1 428 ? -21.76172 77.88890 41.71939 1.000 37.85335 453 ALA C O 1
ATOM 9327 N N . VAL C 1 429 ? -23.80672 76.94857 41.60038 1.000 33.96783 454 VAL C N 1
ATOM 9328 C CA . VAL C 1 429 ? -23.69809 76.67490 40.16880 1.000 40.79266 454 VAL C CA 1
ATOM 9329 C C . VAL C 1 429 ? -23.56741 77.97909 39.39233 1.000 45.85216 454 VAL C C 1
ATOM 9330 O O . VAL C 1 429 ? -22.69978 78.12081 38.52324 1.000 36.19006 454 VAL C O 1
ATOM 9334 N N . GLN C 1 430 ? -24.41944 78.95809 39.70516 1.000 43.64114 455 GLN C N 1
ATOM 9335 C CA . GLN C 1 430 ? -24.39268 80.22547 38.98133 1.000 50.21657 455 GLN C CA 1
ATOM 9336 C C . GLN C 1 430 ? -23.06541 80.94876 39.17098 1.000 51.62862 455 GLN C C 1
ATOM 9337 O O . GLN C 1 430 ? -22.60960 81.66084 38.26754 1.000 49.37265 455 GLN C O 1
ATOM 9343 N N . GLN C 1 431 ? -22.42919 80.76849 40.32470 1.000 45.37265 456 GLN C N 1
ATOM 9344 C CA . GLN C 1 431 ? -21.21035 81.48018 40.68593 1.000 51.99855 456 GLN C CA 1
ATOM 9345 C C . GLN C 1 431 ? -19.93193 80.78272 40.23816 1.000 46.31485 456 GLN C C 1
ATOM 9346 O O . GLN C 1 431 ? -18.84290 81.32614 40.45901 1.000 44.03200 456 GLN C O 1
ATOM 9352 N N . GLN C 1 432 ? -20.02706 79.60162 39.63644 1.000 37.53786 457 GLN C N 1
ATOM 9353 C CA . GLN C 1 432 ? -18.83829 78.90591 39.15572 1.000 48.01867 457 GLN C CA 1
ATOM 9354 C C . GLN C 1 432 ? -18.05568 79.76400 38.16323 1.000 38.17800 457 GLN C C 1
ATOM 9355 O O . GLN C 1 432 ? -18.63399 80.34218 37.23972 1.000 47.74421 457 GLN C O 1
#

InterPro domains:
  IPR009003 Peptidase S1, PA clan [SSF50494] (208-412)
  IPR057904 Nal1, C-terminal domain [PF25819] (181-448)
  IPR057905 Nal1, N-terminal domain [PF25608] (89-168)
  IPR057906 Narrow leaf 1 [PTHR31521] (6-574)

Sequence (1214 aa):
CTHTENSAAYFLWPTSNLQHCAAEGRANYFGNLQKGLLPRHPGRLPKGQQANSLLDLMTIRAFHSKILRRFSLGTAVGFRIRKGDLTDIPAILVFVARKVHKKWLNPAQCLPAILEGPGGVWCDVDVVEFSYYEQMFSELVDKLCGSDECIGSGSQVASHETFGTLGAIVKRRTGNKQVGFLTNHHVAVDLDYPNQKMFHPLPPNLGPGVYLGAVERATSFITDDVWYGIYAGTNPETFVRADGAFIPFADDFDISTVTTVVRGVGDIGDVKVIDLQCPLNSLIGRQVCKVGRSSGHTTGTVMAYALEYNDEKGICFFTDILVVGENRQTFDLEGDSGSLIILTSQDGEKPRPIGIIWGGTANRGRLKLTSDHGPENWTSGVDLGRLLDRLELDIIITNESLQDAVQQQCTHTENSAAYFLWPTSNLQHCAAEGRANYFGNLQKGLLPRHPGRLPKGQQANSLLDLMTIRAFHSKILRRFSLGTAVGFRIRKGDLTDIPAILVFVARKVHKKWLNPAQCLPAILEGPGGVWCDVDVVEFSYQMFSELVDKLCGSDECIGSGSQVASHETFGTLGAIVKRRTGNKQVGFLTNHHVAVDLDYPNQKMFHPLPPNLGPGVYLGAVERATSFITDDVWYGIYAGTNPETFVRADGAFIPFADDFDISTVTTVVRGVGDIGDVKVIDLQCPLNSLIGRQVCKVGRSSGHTTGTVMAYALEYNDEKGICFFTDILVVGENRQTFDLEGDSGSLIILTSQDGEKPRPIGIIWGGTANRGRLKLTSDHGPENWTSGVDLGRLLDRLELDIIITNESLQDAVQQQRGCTHTENSAAYFLWPTSNLQHCAAEGRANYFGNLQPKGQQANSLLDLMTIRAFHSKILRRFSLGTAVGFRIRKGDLTDIPAILVFVARKVHKKWLNPAQCLPAILEGPGGVWCDVDVVEFSYQMFSELVDKLCGSDECIGSGSQVASHETFGTLGAIVKRRTGNKQVGFLTNHHVAVDLDYPNQKMFHPLPPNLGPGVYLGAVERATSFITDDVWYGIYAGTNPETFVRADGAFIPFADDFDISTVTTVVRGVGDIGDVKVIDLQCPLNSLIGRQVCKVGRSSGHTTGTVMAYALEYNDEKGICFFTDILVVGENRQTFDLEGDSGSLIILTSQDGEKPRPIGIIWGGTANRGRLKLTSDHGPENWTSGVDLGRLLDRLELDIIITNESLQDAVQQQ

GO terms:
  GO:0005654 nucleoplasm (C, IDA)
  GO:0005737 cytoplasm (C, IDA)
  GO:0010222 stem vascular tissue pattern formation (P, IMP)
  GO:0010305 leaf vascular tissue pattern formation (P, IMP)
  GO:2000024 regulation of leaf development (P, IMP)
  GO:0080006 internode patterning (P, IMP)